Protein 8HNT (pdb70)

Sequence (1088 aa):
KNLNYILGLDLGIASVGWAVVEIDEKENPLRLIDVGVRTFERAEVPKTGESLALSRRLARSARRLTQRRVARLKKAKRLLKSENILLSTDERLPHQVWQLRVEGLDHKLERQEWAAVLLHLIKHRGYLSESKSENKELGALLSGVDNNHKLLQQATYRSPAELAVKKFEVEEGHIRNQQGAYTHTFSRLDLLAEMELLFSRQQHFGNPFASEKLLENLTALLMWQKPATFEDEYKAAKNTYSAERFVWITKLNNLRIQENGLERALNDNERLALMEQPYDKNRLFYSQVRSILKLSDEAIFKGLRYDKKAIETKAVLMEMKAYHQIRKVLEGNAELKANPTLLDEIGTAFSLYKTDEDISAYLAGKLSQPVLNALLENLSFDKFIQLSLKALYKLLPLMQQGLRYDEACREIYGDNHHFLPQIPADEIRNPVVLRTLTQARKVINGVVRLYGSPARIHIETGREVGKSYKDRRELEKRQEENRKQRENAIKEFKEYFPHFAGEPKAKDILKMRLYKQQNAKCLYSGKPIELHRLLEKGYVEVDHALPFSRTWDDSFNNKVLVLANENQNKGNLTPFEWLDGKHNSERWRAFKALVETSAFPYAKKQRILSQKLDEKGFIERNLNDTRYVARFLCNFIADNMHLTGEGKRKVFASNGQITALLRSRWGLAKSREDNDRHHALDAVVVACSTVAMQQKITRFVRFEAGDPLHFPTPWQFFKQEVEIRIFSDNPKLELENRLPDRPQANHEFVQPLFVSRMPTRKMTGQGHMETVKSAKRLNEGISVIKMPLTKLKLKDLELMVNREREKDLYDTLKARLEAFNDDPAKAFAEPFIKKAIVKSVRVEQIQKSGVLVREGNGVADNASMVRVDVFTKGGKYFLVPIYTWQVAKGILPNKAATQYKDEEDWEVMDNSATFKFSLHPNDLVKLVTKKKTILGYFNGLNRATGNIDIKEHDLDKSKGKQGIFEGVGIKLALSFEKYQVDELGKNIRLCKPSKRQPVRMKITSSNFATIATSENFAKLSVLPKNHREPIKGLFKSAVEQFSSARDFFKNENYSKELAEKFNKEAVNEAVEKLQKAIDLAEKQGIQF

Solvent-accessible surface area: 57616 Å² total; per-residue (Å²): 144,124,48,56,0,0,0,0,0,14,3,13,17,40,8,0,0,0,0,0,0,22,7,47,179,60,37,45,4,74,76,0,0,5,9,1,1,15,7,11,110,64,6,13,34,93,76,99,16,36,41,95,54,67,79,150,115,92,43,72,58,58,139,116,117,80,127,82,90,77,54,30,29,113,91,0,68,148,27,0,35,85,59,111,6,4,148,53,89,135,33,234,38,41,153,96,12,52,55,30,3,32,34,0,3,85,107,93,12,74,44,51,14,1,1,5,0,2,16,27,2,0,90,58,33,29,70,24,109,167,61,100,104,88,91,90,143,78,31,54,22,58,62,7,14,68,90,2,60,119,48,23,124,96,99,88,29,100,3,3,0,25,0,0,50,36,69,13,94,113,106,106,63,44,27,150,53,69,159,85,34,94,85,20,26,13,13,12,78,15,10,26,53,2,0,78,65,2,0,70,89,0,74,138,64,45,13,102,61,5,51,124,62,1,29,61,28,0,9,7,16,0,2,83,78,120,31,147,111,59,81,140,32,158,62,0,1,100,8,2,45,15,1,17,45,9,54,4,7,38,84,11,17,118,25,22,23,23,34,100,73,69,98,59,71,15,100,115,88,47,31,71,50,2,49,95,36,0,35,87,117,54,99,0,46,10,40,44,2,39,82,88,14,87,43,78,107,119,8,47,26,120,83,92,84,92,91,67,62,75,40,26,48,151,38,52,42,15,70,6,95,6,39,8,48,9,49,113,15,24,96,69,119,87,120,42,97,49,91,54,74,45,13,5,54,7,0,16,0,11,1,48,35,11,17,45,71,29,6,36,80,107,6,69,71,140,26,57,122,86,5,22,94,6,1,38,44,52,2,21,0,39,132,78,26,156,21,7,46,136,5,1,116,117,6,26,90,40,5,43,92,26,42,89,106,106,102,0,13,48,118,60,76,61,191,145,98,86,71,4,46,135,11,33,59,137,84,12,210,46,54,6,5,55,68,0,5,39,8,3,57,91,0,2,8,4,0,4,149,87,19,16,22,0,4,29,0,2,0,9,11,19,180,72,3,38,64,64,57,69,68,17,126,38,17,111,133,129,85,96,105,84,131,115,99,132,79,100,30,29,50,30,3,89,128,114,27,98,184,78,104,33,160,21,48,81,115,4,36,61,14,13,108,1,31,127,37,5,68,31,79,1,2,16,56,25,73,110,8,98,44,138,86,0,44,88,184,53,25,7,65,47,20,47,0,5,6,7,11,44,5,8,8,33,26,55,34,0,28,0,1,0,18,38,92,12,26,161,94,18,23,21,71,11,0,38,83,61,11,51,5,86,153,90,30,126,135,8,107,54,1,71,55,47,0,76,92,9,74,11,73,160,57,0,40,82,57,0,10,36,105,68,92,90,59,85,34,26,38,94,140,15,18,28,20,92,71,116,15,0,129,17,7,32,92,14,1,36,120,55,9,75,7,74,16,161,60,109,115,51,8,17,4,3,37,31,73,3,4,34,18,5,45,62,102,6,34,1,42,105,29,101,90,109,3,26,21,33,37,0,0,11,0,0,0,2,0,0,4,1,93,33,1,20,48,77,1,33,160,20,10,112,97,85,34,50,96,102,159,147,24,17,57,10,39,147,92,3,104,72,5,0,29,33,2,0,36,6,121,70,0,76,115,70,3,64,111,73,9,101,76,13,92,113,2,57,39,140,60,0,82,62,8,25,0,2,24,32,59,61,121,152,46,101,45,99,30,42,92,148,75,53,18,41,16,164,95,61,153,84,12,58,0,21,45,130,8,59,4,66,62,3,112,56,70,61,2,103,89,12,50,33,84,99,208,31,151,72,30,37,54,71,0,84,61,26,0,92,98,19,127,52,60,27,49,156,28,19,75,136,93,39,123,26,143,97,95,29,108,50,28,112,15,25,36,138,4,120,32,25,8,96,17,133,170,45,102,3,0,0,41,26,33,56,37,8,10,2,0,0,10,33,47,66,69,79,29,26,4,0,4,0,12,12,60,9,14,73,144,32,95,72,17,68,52,0,12,28,77,198,121,68,68,100,80,22,26,60,15,57,154,75,13,75,40,63,6,20,0,33,48,40,3,8,0,62,1,48,37,104,98,115,72,17,47,0,8,3,62,26,22,65,50,72,46,12,36,0,31,0,45,19,15,1,48,24,142,102,84,39,111,145,0,34,30,95,44,31,42,5,110,137,17,111,38,3,56,46,28,84,30,40,51,10,5,46,73,62,144,90,41,137,45,115,137,44,102,84,10,185,136,159,6,62,14,60,40,0,20,62,27,23,27,71,84,19,55,63,101,0,72,126,10,78,137,115,70,72,86,75,3,50,41,49,10,106,45,0,42,59,33,10,26,24,0,10,56,8,28,69,57,109,52,25,70,71,70,8,1,86,65,4,4,78,51,5,8,87,84,0,21,105,49,1,41,125,2,10,80,68,0,56,149,71,61,27,166,47

Radius of gyration: 38.09 Å; Cα contacts (8 Å, |Δi|>4): 1719; chains: 2; bounding box: 94×106×75 Å

Secondary structure (DSSP, 8-state):
----EEEEEEEETTEEEEEEEEE-SSS-EEEEEEEEEEE---SS-SSS---TTHHHHHHHHHHHHHHHHHHHHHHHHHHHHHTTSSSSS-----S-HHHHHHHHTTS---HHHHHHHHHHHHHS--B------S-HHHHHHHHHHHHHHHHHSBTTBSSHHHHIIIIIHHHTS-SS--SS--TT--BHHHHHHHHHHHHHHHHHTT-SS--HHHHHHHHHHHH--------SPPEEESSSHHHHHHHHHHHHHT--EESTT--BPPPHHHHHHHHTSTTTSSEEEHHHHHHHTT--SS-EESS-----HHHHHT-EEEE-HHHHHHHHHHHH---S---HHHHHHHHHHHHH--SHHHHHHHTSTTS-HHHHHHHHHH-----EEEEEHHHHHHHHHHHTTT--HHHHHHHH-----SSPPPP-GGG---HHHHHHHHHHHHHHHHHHHHH---SEEEEEE-TTTT--HHHHHHHHHHHHHHHHHHHHHHHHHHHHSTT--SSPPHHHHHHHHHHHHTTSB-SSS--B--GGGTTSTTTEEEEESS-HHHH---SGGGEEEEEHHHHHHH-S--HHHHTTTTTT-HHHHHHHHHHHTSS--HHHHHHHT-----HHHHHHHHHB--SHHHHHHHHHHHHHS----SSS--EEEB-HHHHHHHHHHTT-TT---SSTTHHHHHHHHHHT--HHHHHHHHHHHHHHHT---S---SSTTHHHHHHHHHH-SSHHHHHHHH-TT-GGGS-TT-----PEEPP--------EEEEEEESSSTTTTEEB-EEETTT--HHHHHTBSSTTT-HHHHHHHHHHHHHTTS-HHHHHTS-EE---EESEEEB-EE-SSEEEETTTTEEEEE--EEEEEEEEETTEEEEEEEEHHHHHHT----EE--TTS-GGG-EE--TTSEEEEEE-TT-EEEEE-SS-EEEEEEEEE-TTT--EEEE-SS--TTSTBTTEEEEE--TT-SEEEEEE--TTS---EE----SPPP--/----TTTHHHHS-HHHHHTTTTS-HHHHHHHHHHHHHHHHHHHTTTGGGG-TTS-HHHHHHHHHHHHHHHHHHHHHHHHHHHHT----

Organism: Haemophilus parainfluenzae (NCBI:txid729)

B-factor: mean 65.18, std 25.91, range [17.53, 179.78]

Foldseek 3Di:
DFFAWAKFWEFDLWKIKIWTFGDDPPLFTDETFAIFMETEPRQADPPPRHHPCPVVVVVVVVVVVVVLLVVLLVVLLVVCVVLVLHVDSDDPADDPLLVLLVCLAPHADDSSSVSVNLSVCLNQQFDEDPDDDDDVLRVQLVVLQVVLVVVCPDPQRVALSSCQVPVNCPPPVDRDDDDSHNNNTYHNVRSLVSLVVSLVRNVVRDDPSSDPVSNVVSCCSSVDDDDDLDDPFDFAFCLAPLNLLVLLLQLLLVKWKDQPNPTDHDDPVLSVQVNDPCLVPQFDWQVNSCVSGPHDDRIDIPVFDCVPVCSTVVHGRGGSCNLVQLQVLLVVQPHSPDDRVVRRLLSCLQAVDPDLVSSCVSCVPPDDDSSSVSCNVRDHGYGTDPHGPVVSVQLSVVSVSNDHDVRSSCVVVVDAAAAADQDPVVVPVDSSLNVSVRLVSQQRRVVCVVRNFHQFYFYEYDPPRPDRPVVVVVVVVVVVVVVVVVVVLQVVLCVLVVPDDDGDDPQVSVLVVLCQQLVQAFQQPRHGHDSVCSPDPQQKDWAQQQFCLQQVDPDPLRTHIHGNPPLQPAARHHLCVRQVCVVPDPSSVSSLVSLVPTNDDPSSSCVNVPNDRPRVVRNVPQFADPDPSRVVVQVSCQPRHDHNYPDSRSYGYTDNVVLLVQCVQQPNNPLDAPWQLCSNVSSVSSSSVGPVLVVQQSVVSSCVRHNPPGGDDSDPPVNVLVSLQRPPQASQVCCVPVPVPCPVSRDPSRGRHFHHYDDDQDLADDFFDPDKFFPPCLVVFKTKDWAFQQRQFLVQLVQAPCCVPCVVVSVQSNVLCVVVVRHRCNSPVDFDPPCPTDGIGIGIHGGNAWDQDDVRGITGHADDFFKWWWKAAPNWTFIDTHGNNCLVVQHDDQFTQDEPDGPVDGDGCDPRMGTFGMAGFQFWKWFAFPPGIATFGWHDADSHHRFTKGFARTQHCVDDPSGIPPGHDGGRGDDIFTWDARSRRDDTDGDGDDDDDTSD/DAFAPVCLVVCLDPVQLVQLPPDDPVLSVLLNVLSVVLCVLLVCLQVQVVDPVADPVRSVVSSVCSRVVSSVSNVVSCVSVVVVPGPD

Structure (mmCIF, N/CA/C/O backbone):
data_8HNT
#
_entry.id   8HNT
#
_cell.length_a   205.834
_cell.length_b   134.592
_cell.length_c   67.531
_cell.angle_alpha   90.000
_cell.angle_beta   105.044
_cell.angle_gamma   90.000
#
_symmetry.space_group_name_H-M   'C 1 2 1'
#
loop_
_entity.id
_entity.type
_entity.pdbx_description
1 polymer 'CRISPR-associated endonuclease Cas9'
2 polymer sgRNA
3 polymer 'anti-CRISPR protein AcrIIC4'
#
loop_
_atom_site.group_PDB
_atom_site.id
_atom_site.type_symbol
_atom_site.label_atom_id
_atom_site.label_alt_id
_atom_site.label_comp_id
_atom_site.label_asym_id
_atom_site.label_entity_id
_atom_site.label_seq_id
_atom_site.pdbx_PDB_ins_code
_atom_site.Cartn_x
_atom_site.Cartn_y
_atom_site.Cartn_z
_atom_site.occupancy
_atom_site.B_iso_or_equiv
_atom_site.auth_seq_id
_atom_site.auth_comp_id
_atom_site.auth_asym_id
_atom_site.auth_atom_id
_atom_site.pdbx_PDB_model_num
ATOM 1 N N . LYS A 1 5 ? -16.84158 -87.95752 -13.30297 1.000 78.47897 4 LYS A N 1
ATOM 2 C CA . LYS A 1 5 ? -18.29888 -88.00665 -13.34127 1.000 85.49912 4 LYS A CA 1
ATOM 3 C C . LYS A 1 5 ? -18.89111 -87.72158 -11.96482 1.000 87.54772 4 LYS A C 1
ATOM 4 O O . LYS A 1 5 ? -18.16998 -87.66767 -10.96863 1.000 82.58144 4 LYS A O 1
ATOM 6 N N . ASN A 1 6 ? -20.20825 -87.53638 -11.91904 1.000 87.29767 5 ASN A N 1
ATOM 7 C CA . ASN A 1 6 ? -20.88444 -87.28027 -10.65524 1.000 84.94901 5 ASN A CA 1
ATOM 8 C C . ASN A 1 6 ? -20.81818 -88.50439 -9.74925 1.000 80.90891 5 ASN A C 1
ATOM 9 O O . ASN A 1 6 ? -20.93088 -89.64561 -10.20489 1.000 77.25445 5 ASN A O 1
ATOM 14 N N . LEU A 1 7 ? -20.62718 -88.25721 -8.45656 1.000 77.55262 6 LEU A N 1
ATOM 15 C CA . LEU A 1 7 ? -20.44460 -89.32397 -7.48675 1.000 66.41780 6 LEU A CA 1
ATOM 16 C C . LEU A 1 7 ? -21.78926 -89.88841 -7.03241 1.000 63.49977 6 LEU A C 1
ATOM 17 O O . LEU A 1 7 ? -22.85463 -89.31352 -7.26994 1.000 75.15489 6 LEU A O 1
ATOM 22 N N . ASN A 1 8 ? -21.72332 -91.03817 -6.36500 1.000 56.56007 7 ASN A N 1
ATOM 23 C CA . ASN A 1 8 ? -22.86188 -91.63554 -5.67058 1.000 60.94664 7 ASN A CA 1
ATOM 24 C C . ASN A 1 8 ? -22.60439 -91.46197 -4.17802 1.000 58.41149 7 ASN A C 1
ATOM 25 O O . ASN A 1 8 ? -21.84230 -92.22536 -3.57808 1.000 55.95131 7 ASN A O 1
ATOM 30 N N . TYR A 1 9 ? -23.24149 -90.45795 -3.57977 1.000 53.57017 8 TYR A N 1
ATOM 31 C CA . TYR A 1 9 ? -22.95473 -90.07101 -2.20733 1.000 45.74403 8 TYR A CA 1
ATOM 32 C C . TYR A 1 9 ? -24.23840 -89.86129 -1.42064 1.000 44.63960 8 TYR A C 1
ATOM 33 O O . TYR A 1 9 ? -25.29146 -89.54203 -1.97872 1.000 45.24978 8 TYR A O 1
ATOM 42 N N . ILE A 1 10 ? -24.12702 -90.04665 -0.11034 1.000 40.63870 9 ILE A N 1
ATOM 43 C CA . ILE A 1 10 ? -25.16168 -89.67921 0.84431 1.000 36.13767 9 ILE A CA 1
ATOM 44 C C . ILE A 1 10 ? -24.70970 -88.42103 1.56899 1.000 32.41898 9 ILE A C 1
ATOM 45 O O . ILE A 1 10 ? -23.54272 -88.30559 1.97575 1.000 36.16482 9 ILE A O 1
ATOM 50 N N . LEU A 1 11 ? -25.62266 -87.46667 1.70254 1.000 29.43264 10 LEU A N 1
ATOM 51 C CA . LEU A 1 11 ? -25.36012 -86.22166 2.40689 1.000 28.85383 10 LEU A CA 1
ATOM 52 C C . LEU A 1 11 ? -25.93259 -86.31492 3.81383 1.000 34.81826 10 LEU A C 1
ATOM 53 O O . LEU A 1 11 ? -27.13966 -86.50304 3.98552 1.000 33.64596 10 LEU A O 1
ATOM 58 N N . GLY A 1 12 ? -25.06720 -86.18014 4.81084 1.000 36.90879 11 GLY A N 1
ATOM 59 C CA . GLY A 1 12 ? -25.48347 -86.12085 6.19900 1.000 31.48715 11 GLY A CA 1
ATOM 60 C C . GLY A 1 12 ? -25.48549 -84.68389 6.68497 1.000 32.17794 11 GLY A C 1
ATOM 61 O O . GLY A 1 12 ? -24.59300 -83.90402 6.35646 1.000 31.09090 11 GLY A O 1
ATOM 62 N N . LEU A 1 13 ? -26.50266 -84.34559 7.47037 1.000 31.12707 12 LEU A N 1
ATOM 63 C CA . LEU A 1 13 ? -26.66870 -83.00949 8.01603 1.000 29.30531 12 LEU A CA 1
ATOM 64 C C . LEU A 1 13 ? -26.81647 -83.09291 9.52513 1.000 31.77036 12 LEU A C 1
ATOM 65 O O . LEU A 1 13 ? -27.34204 -84.07034 10.05812 1.000 34.38453 12 LEU A O 1
ATOM 70 N N . ASP A 1 14 ? -26.34847 -82.04957 10.20351 1.000 32.06162 13 ASP A N 1
ATOM 71 C CA . ASP A 1 14 ? -26.51785 -81.87749 11.64279 1.000 30.75980 13 ASP A CA 1
ATOM 72 C C . ASP A 1 14 ? -27.03014 -80.46168 11.86160 1.000 29.58181 13 ASP A C 1
ATOM 73 O O . ASP A 1 14 ? -26.29502 -79.49498 11.63609 1.000 28.87170 13 ASP A O 1
ATOM 78 N N . LEU A 1 15 ? -28.27984 -80.33751 12.29698 1.000 31.79245 14 LEU A N 1
ATOM 79 C CA . LEU A 1 15 ? -28.93757 -79.04411 12.41374 1.000 27.59455 14 LEU A CA 1
ATOM 80 C C . LEU A 1 15 ? -29.06738 -78.63135 13.87311 1.000 30.96189 14 LEU A C 1
ATOM 81 O O . LEU A 1 15 ? -29.43778 -79.44068 14.72982 1.000 33.55670 14 LEU A O 1
ATOM 86 N N . GLY A 1 16 ? -28.76972 -77.36298 14.14511 1.000 29.41684 15 GLY A N 1
ATOM 87 C CA . GLY A 1 16 ? -28.96783 -76.79813 15.46482 1.000 30.48759 15 GLY A CA 1
ATOM 88 C C . GLY A 1 16 ? -29.30192 -75.32927 15.33426 1.000 30.30873 15 GLY A C 1
ATOM 89 O O . GLY A 1 16 ? -29.03826 -74.69902 14.30313 1.000 30.24736 15 GLY A O 1
ATOM 90 N N . ILE A 1 17 ? -29.84991 -74.77911 16.41871 1.000 31.62792 16 ILE A N 1
ATOM 91 C CA . ILE A 1 17 ? -30.42709 -73.43672 16.44522 1.000 31.13353 16 ILE A CA 1
ATOM 92 C C . ILE A 1 17 ? -29.45664 -72.38295 15.92348 1.000 37.30676 16 ILE A C 1
ATOM 93 O O . ILE A 1 17 ? -29.86815 -71.27120 15.57250 1.000 39.00001 16 ILE A O 1
ATOM 98 N N . ALA A 1 18 ? -28.16389 -72.71709 15.86369 1.000 36.26735 17 ALA A N 1
ATOM 99 C CA . ALA A 1 18 ? -27.17757 -71.76153 15.37848 1.000 33.73409 17 ALA A CA 1
ATOM 100 C C . ALA A 1 18 ? -26.15216 -72.36176 14.42201 1.000 31.52565 17 ALA A C 1
ATOM 101 O O . ALA A 1 18 ? -25.16813 -71.68258 14.10058 1.000 30.79177 17 ALA A O 1
ATOM 103 N N . SER A 1 19 ? -26.33235 -73.59414 13.94833 1.000 29.07355 18 SER A N 1
ATOM 104 C CA . SER A 1 19 ? -25.29069 -74.17811 13.11186 1.000 25.36552 18 SER A CA 1
ATOM 105 C C . SER A 1 19 ? -25.86848 -75.26299 12.21648 1.000 22.40791 18 SER A C 1
ATOM 106 O O . SER A 1 19 ? -26.91492 -75.84928 12.50420 1.000 29.52284 18 SER A O 1
ATOM 109 N N . VAL A 1 20 ? -25.15090 -75.52906 11.12635 1.000 22.91539 19 VAL A N 1
ATOM 110 C CA . VAL A 1 20 ? -25.46468 -76.61352 10.20652 1.000 22.47458 19 VAL A CA 1
ATOM 111 C C . VAL A 1 20 ? -24.15802 -77.28141 9.80174 1.000 20.61000 19 VAL A C 1
ATOM 112 O O . VAL A 1 20 ? -23.36488 -76.71547 9.03973 1.000 23.51138 19 VAL A O 1
ATOM 116 N N . GLY A 1 21 ? -23.90644 -78.46686 10.34115 1.000 19.34141 20 GLY A N 1
ATOM 117 C CA . GLY A 1 21 ? -22.79468 -79.27615 9.89154 1.000 26.46221 20 GLY A CA 1
ATOM 118 C C . GLY A 1 21 ? -23.22543 -80.19002 8.75966 1.000 34.27370 20 GLY A C 1
ATOM 119 O O . GLY A 1 21 ? -24.36594 -80.63160 8.70097 1.000 26.13052 20 GLY A O 1
ATOM 120 N N . TRP A 1 22 ? -22.29883 -80.47858 7.85129 1.000 34.20590 21 TRP A N 1
ATOM 121 C CA . TRP A 1 22 ? -22.64796 -81.27751 6.68835 1.000 27.51410 21 TRP A CA 1
ATOM 122 C C . TRP A 1 22 ? -21.47821 -82.16724 6.30109 1.000 27.87950 21 TRP A C 1
ATOM 123 O O . TRP A 1 22 ? -20.31419 -81.77520 6.42079 1.000 26.24472 21 TRP A O 1
ATOM 134 N N . ALA A 1 23 ? -21.80806 -83.37438 5.85253 1.000 29.60986 22 ALA A N 1
ATOM 135 C CA . ALA A 1 23 ? -20.83350 -84.34529 5.38800 1.000 27.78029 22 ALA A CA 1
ATOM 136 C C . ALA A 1 23 ? -21.33677 -84.96433 4.09347 1.000 33.80218 22 ALA A C 1
ATOM 137 O O . ALA A 1 23 ? -22.54025 -85.14799 3.90019 1.000 33.17424 22 ALA A O 1
ATOM 139 N N . VAL A 1 24 ? -20.39945 -85.27374 3.20674 1.000 35.29243 23 VAL A N 1
ATOM 140 C CA . VAL A 1 24 ? -20.66704 -85.92444 1.93266 1.000 36.03298 23 VAL A CA 1
ATOM 141 C C . VAL A 1 24 ? -19.87146 -87.21640 1.94113 1.000 41.18007 23 VAL A C 1
ATOM 142 O O . VAL A 1 24 ? -18.63252 -87.18106 1.89564 1.000 43.84018 23 VAL A O 1
ATOM 146 N N . VAL A 1 25 ? -20.56938 -88.35090 1.99479 1.000 37.36144 24 VAL A N 1
ATOM 147 C CA . VAL A 1 25 ? -19.93681 -89.65474 2.15738 1.000 40.59881 24 VAL A CA 1
ATOM 148 C C . VAL A 1 25 ? -20.29999 -90.51613 0.95733 1.000 46.44998 24 VAL A C 1
ATOM 149 O O . VAL A 1 25 ? -21.48401 -90.75370 0.69438 1.000 45.54074 24 VAL A O 1
ATOM 153 N N . GLU A 1 26 ? -19.28616 -90.99082 0.23902 1.000 49.46251 25 GLU A N 1
ATOM 154 C CA . GLU A 1 26 ? -19.52767 -91.82001 -0.93365 1.000 48.48693 25 GLU A CA 1
ATOM 155 C C . GLU A 1 26 ? -20.04827 -93.19387 -0.53251 1.000 51.01622 25 GLU A C 1
ATOM 156 O O . GLU A 1 26 ? -19.62365 -93.76924 0.47267 1.000 48.93369 25 GLU A O 1
ATOM 162 N N . ILE A 1 27 ? -20.97734 -93.71861 -1.33250 1.000 52.75965 26 ILE A N 1
ATOM 163 C CA . ILE A 1 27 ? -21.52612 -95.05255 -1.14068 1.000 56.31687 26 ILE A CA 1
ATOM 164 C C . ILE A 1 27 ? -21.38356 -95.82363 -2.44518 1.000 61.83768 26 ILE A C 1
ATOM 165 O O . ILE A 1 27 ? -21.26998 -95.24659 -3.52865 1.000 65.70493 26 ILE A O 1
ATOM 170 N N . ASP A 1 28 ? -21.39875 -97.14810 -2.32903 1.000 64.88010 27 ASP A N 1
ATOM 171 C CA . ASP A 1 28 ? -21.35930 -98.02564 -3.48971 1.000 72.67779 27 ASP A CA 1
ATOM 172 C C . ASP A 1 28 ? -22.77122 -98.19512 -4.04936 1.000 79.03546 27 ASP A C 1
ATOM 173 O O . ASP A 1 28 ? -23.70083 -97.48189 -3.66571 1.000 75.79137 27 ASP A O 1
ATOM 178 N N . GLU A 1 29 ? -22.94436 -99.13194 -4.98333 1.000 82.39746 28 GLU A N 1
ATOM 179 C CA . GLU A 1 29 ? -24.26868 -99.38841 -5.53585 1.000 80.11868 28 GLU A CA 1
ATOM 180 C C . GLU A 1 29 ? -25.16794 -100.14689 -4.56903 1.000 73.36390 28 GLU A C 1
ATOM 181 O O . GLU A 1 29 ? -26.38756 -100.16646 -4.76395 1.000 82.45118 28 GLU A O 1
ATOM 187 N N . LYS A 1 30 ? -24.59943 -100.76589 -3.53980 1.000 67.12806 29 LYS A N 1
ATOM 188 C CA . LYS A 1 30 ? -25.37776 -101.16981 -2.38259 1.000 74.27877 29 LYS A CA 1
ATOM 189 C C . LYS A 1 30 ? -25.50990 -99.97585 -1.44102 1.000 78.39726 29 LYS A C 1
ATOM 190 O O . LYS A 1 30 ? -25.07158 -98.86372 -1.74315 1.000 80.55883 29 LYS A O 1
ATOM 192 N N . GLU A 1 31 ? -26.12063 -100.19230 -0.28200 1.000 64.73722 30 GLU A N 1
ATOM 193 C CA . GLU A 1 31 ? -26.21921 -99.12901 0.71555 1.000 55.13625 30 GLU A CA 1
ATOM 194 C C . GLU A 1 31 ? -25.06852 -99.24337 1.71796 1.000 65.02659 30 GLU A C 1
ATOM 195 O O . GLU A 1 31 ? -25.25684 -99.36142 2.92655 1.000 67.81907 30 GLU A O 1
ATOM 201 N N . ASN A 1 32 ? -23.85340 -99.20588 1.18144 1.000 64.51517 31 ASN A N 1
ATOM 202 C CA . ASN A 1 32 ? -22.63638 -99.40600 1.96803 1.000 64.82828 31 ASN A CA 1
ATOM 203 C C . ASN A 1 32 ? -21.67636 -98.24591 1.73140 1.000 66.18933 31 ASN A C 1
ATOM 204 O O . ASN A 1 32 ? -21.17676 -98.08304 0.60135 1.000 70.41298 31 ASN A O 1
ATOM 209 N N . PRO A 1 33 ? -21.39816 -97.42546 2.74536 1.000 59.39559 32 PRO A N 1
ATOM 210 C CA . PRO A 1 33 ? -20.42503 -96.34120 2.56733 1.000 59.08492 32 PRO A CA 1
ATOM 211 C C . PRO A 1 33 ? -19.02670 -96.87599 2.30215 1.000 58.46258 32 PRO A C 1
ATOM 212 O O . PRO A 1 33 ? -18.64350 -97.95008 2.77372 1.000 57.93627 32 PRO A O 1
ATOM 216 N N . LEU A 1 34 ? -18.25622 -96.10146 1.53547 1.000 55.98888 33 LEU A N 1
ATOM 217 C CA . LEU A 1 34 ? -16.89405 -96.47290 1.17015 1.000 53.30991 33 LEU A CA 1
ATOM 218 C C . LEU A 1 34 ? -15.85507 -95.53968 1.77608 1.000 52.92673 33 LEU A C 1
ATOM 219 O O . LEU A 1 34 ? -14.95292 -95.99756 2.48332 1.000 54.86565 33 LEU A O 1
ATOM 224 N N . ARG A 1 35 ? -15.94989 -94.23569 1.52001 1.000 49.02092 34 ARG A N 1
ATOM 225 C CA . ARG A 1 35 ? -14.99021 -93.29649 2.07966 1.000 53.86920 34 ARG A CA 1
ATOM 226 C C . ARG A 1 35 ? -15.63564 -91.92508 2.21613 1.000 46.00169 34 ARG A C 1
ATOM 227 O O . ARG A 1 35 ? -16.59884 -91.59335 1.51992 1.000 44.23779 34 ARG A O 1
ATOM 235 N N . LEU A 1 36 ? -15.09044 -91.13195 3.13431 1.000 46.94462 35 LEU A N 1
ATOM 236 C CA . LEU A 1 36 ? -15.55883 -89.76941 3.34054 1.000 44.50859 35 LEU A CA 1
ATOM 237 C C . LEU A 1 36 ? -15.04692 -88.87065 2.22200 1.000 41.85042 35 LEU A C 1
ATOM 238 O O . LEU A 1 36 ? -13.84056 -88.81036 1.96408 1.000 47.23556 35 LEU A O 1
ATOM 243 N N . ILE A 1 37 ? -15.96517 -88.16810 1.56116 1.000 41.82152 36 ILE A N 1
ATOM 244 C CA . ILE A 1 37 ? -15.60282 -87.29675 0.44932 1.000 46.26163 36 ILE A CA 1
ATOM 245 C C . ILE A 1 37 ? -15.35696 -85.88026 0.94883 1.000 40.93150 36 ILE A C 1
ATOM 246 O O . ILE A 1 37 ? -14.27050 -85.32398 0.75259 1.000 37.11295 36 ILE A O 1
ATOM 251 N N . ASP A 1 38 ? -16.35625 -85.28350 1.59608 1.000 40.88324 37 ASP A N 1
ATOM 252 C CA . ASP A 1 38 ? -16.25179 -83.88383 1.99266 1.000 35.91300 37 ASP A CA 1
ATOM 253 C C . ASP A 1 38 ? -16.92045 -83.67050 3.34394 1.000 35.42779 37 ASP A C 1
ATOM 254 O O . ASP A 1 38 ? -17.72766 -84.48413 3.79269 1.000 38.64350 37 ASP A O 1
ATOM 259 N N . VAL A 1 39 ? -16.58057 -82.55254 3.98709 1.000 32.75172 38 VAL A N 1
ATOM 260 C CA . VAL A 1 39 ? -17.12072 -82.22213 5.30180 1.000 29.46768 38 VAL A CA 1
ATOM 261 C C . VAL A 1 39 ? -16.97463 -80.72145 5.51277 1.000 30.09398 38 VAL A C 1
ATOM 262 O O . VAL A 1 39 ? -16.02022 -80.10321 5.03273 1.000 33.59972 38 VAL A O 1
ATOM 266 N N . GLY A 1 40 ? -17.93516 -80.13119 6.22128 1.000 26.79751 39 GLY A N 1
ATOM 267 C CA . GLY A 1 40 ? -17.89783 -78.69910 6.47217 1.000 25.68577 39 GLY A CA 1
ATOM 268 C C . GLY A 1 40 ? -18.92749 -78.28267 7.49973 1.000 27.84374 39 GLY A C 1
ATOM 269 O O . GLY A 1 40 ? -19.77266 -79.07396 7.92625 1.000 24.65286 39 GLY A O 1
ATOM 270 N N . VAL A 1 41 ? -18.84057 -77.01340 7.89682 1.000 31.89128 40 VAL A N 1
ATOM 271 C CA . VAL A 1 41 ? -19.71906 -76.43921 8.91109 1.000 28.11487 40 VAL A CA 1
ATOM 272 C C . VAL A 1 41 ? -20.06476 -75.00923 8.51444 1.000 31.27265 40 VAL A C 1
ATOM 273 O O . VAL A 1 41 ? -19.19083 -74.23567 8.10293 1.000 36.20479 40 VAL A O 1
ATOM 277 N N . ARG A 1 42 ? -21.34490 -74.65959 8.63677 1.000 26.80762 41 ARG A N 1
ATOM 278 C CA . ARG A 1 42 ? -21.82115 -73.30379 8.40359 1.000 24.99318 41 ARG A CA 1
ATOM 279 C C . ARG A 1 42 ? -22.55594 -72.80654 9.63890 1.000 23.62935 41 ARG A C 1
ATOM 280 O O . ARG A 1 42 ? -23.52835 -73.42393 10.07960 1.000 26.40901 41 ARG A O 1
ATOM 288 N N . THR A 1 43 ? -22.11063 -71.67950 10.17495 1.000 29.28489 42 THR A N 1
ATOM 289 C CA . THR A 1 43 ? -22.75011 -71.06738 11.32724 1.000 32.36426 42 THR A CA 1
ATOM 290 C C . THR A 1 43 ? -23.51944 -69.82315 10.91125 1.000 32.96968 42 THR A C 1
ATOM 291 O O . THR A 1 43 ? -23.28727 -69.23639 9.85077 1.000 34.77653 42 THR A O 1
ATOM 295 N N . PHE A 1 44 ? -24.44544 -69.43101 11.77776 1.000 34.95065 43 PHE A N 1
ATOM 296 C CA . PHE A 1 44 ? -25.31002 -68.28951 11.53467 1.000 32.60066 43 PHE A CA 1
ATOM 297 C C . PHE A 1 44 ? -25.80470 -67.79461 12.88227 1.000 37.89208 43 PHE A C 1
ATOM 298 O O . PHE A 1 44 ? -25.81784 -68.53923 13.86606 1.000 38.42401 43 PHE A O 1
ATOM 306 N N . GLU A 1 45 ? -26.20961 -66.52967 12.92161 1.000 34.37706 44 GLU A N 1
ATOM 307 C CA . GLU A 1 45 ? -26.67256 -65.94253 14.17099 1.000 34.64655 44 GLU A CA 1
ATOM 308 C C . GLU A 1 45 ? -28.08789 -66.42062 14.46509 1.000 39.91658 44 GLU A C 1
ATOM 309 O O . GLU A 1 45 ? -28.99147 -66.25454 13.63755 1.000 42.68318 44 GLU A O 1
ATOM 315 N N . ARG A 1 46 ? -28.26303 -67.02597 15.63706 1.000 41.01358 45 ARG A N 1
ATOM 316 C CA . ARG A 1 46 ? -29.54003 -67.53299 16.12112 1.000 35.98158 45 ARG A CA 1
ATOM 317 C C . ARG A 1 46 ? -30.66124 -66.52657 15.90831 1.000 36.61467 45 ARG A C 1
ATOM 318 O O . ARG A 1 46 ? -30.60496 -65.40117 16.41101 1.000 42.62428 45 ARG A O 1
ATOM 326 N N . ALA A 1 47 ? -31.68567 -66.93942 15.15911 1.000 32.84335 46 ALA A N 1
ATOM 327 C CA . ALA A 1 47 ? -32.71565 -66.02838 14.65817 1.000 29.35715 46 ALA A CA 1
ATOM 328 C C . ALA A 1 47 ? -33.70891 -65.65097 15.75890 1.000 34.59530 46 ALA A C 1
ATOM 329 O O . ALA A 1 47 ? -34.90511 -65.93501 15.69755 1.000 38.07908 46 ALA A O 1
ATOM 331 N N . GLU A 1 48 ? -33.17826 -64.98778 16.77855 1.000 46.03009 47 GLU A N 1
ATOM 332 C CA . GLU A 1 48 ? -33.96374 -64.48976 17.89918 1.000 42.43769 47 GLU A CA 1
ATOM 333 C C . GLU A 1 48 ? -33.07821 -63.52835 18.67646 1.000 43.16649 47 GLU A C 1
ATOM 334 O O . GLU A 1 48 ? -31.87220 -63.43381 18.43115 1.000 38.86616 47 GLU A O 1
ATOM 340 N N . VAL A 1 49 ? -33.69338 -62.80338 19.60556 1.000 48.22728 48 VAL A N 1
ATOM 341 C CA . VAL A 1 49 ? -32.92052 -61.85080 20.41076 1.000 50.31229 48 VAL A CA 1
ATOM 342 C C . VAL A 1 49 ? -31.86325 -62.61250 21.20119 1.000 50.17915 48 VAL A C 1
ATOM 343 O O . VAL A 1 49 ? -32.17866 -63.65387 21.81049 1.000 50.85250 48 VAL A O 1
ATOM 347 N N . PRO A 1 50 ? -30.60493 -62.16204 21.21293 1.000 48.46361 49 PRO A N 1
ATOM 348 C CA . PRO A 1 50 ? -29.55016 -62.94455 21.87952 1.000 48.00909 49 PRO A CA 1
ATOM 349 C C . PRO A 1 50 ? -29.80324 -63.19825 23.35530 1.000 54.33261 49 PRO A C 1
ATOM 350 O O . PRO A 1 50 ? -29.37278 -64.23582 23.87392 1.000 58.61617 49 PRO A O 1
ATOM 354 N N . LYS A 1 51 ? -30.47833 -62.28590 24.05369 1.000 48.74052 50 LYS A N 1
ATOM 355 C CA . LYS A 1 51 ? -30.68493 -62.41290 25.49060 1.000 45.85150 50 LYS A CA 1
ATOM 356 C C . LYS A 1 51 ? -32.14961 -62.61803 25.85721 1.000 52.43588 50 LYS A C 1
ATOM 357 O O . LYS A 1 51 ? -32.48544 -63.60092 26.52386 1.000 57.09964 50 LYS A O 1
ATOM 359 N N . THR A 1 52 ? -33.03883 -61.71452 25.43564 1.000 55.06108 51 THR A N 1
ATOM 360 C CA . THR A 1 52 ? -34.42926 -61.78846 25.87767 1.000 55.04186 51 THR A CA 1
ATOM 361 C C . THR A 1 52 ? -35.17207 -62.95563 25.24063 1.000 49.60555 51 THR A C 1
ATOM 362 O O . THR A 1 52 ? -36.08375 -63.51756 25.85871 1.000 39.10324 51 THR A O 1
ATOM 366 N N . GLY A 1 53 ? -34.81202 -63.32643 24.01411 1.000 54.33547 52 GLY A N 1
ATOM 367 C CA . GLY A 1 53 ? -35.48264 -64.40288 23.31621 1.000 50.95513 52 GLY A CA 1
ATOM 368 C C . GLY A 1 53 ? -36.76022 -64.01590 22.60732 1.000 47.36243 52 GLY A C 1
ATOM 369 O O . GLY A 1 53 ? -37.42242 -64.89450 22.04066 1.000 37.99627 52 GLY A O 1
ATOM 370 N N . GLU A 1 54 ? -37.13322 -62.73865 22.62391 1.000 47.96355 53 GLU A N 1
ATOM 371 C CA . GLU A 1 54 ? -38.28315 -62.28067 21.86369 1.000 49.21430 53 GLU A CA 1
ATOM 372 C C . GLU A 1 54 ? -37.96294 -62.29257 20.36933 1.000 50.94226 53 GLU A C 1
ATOM 373 O O . GLU A 1 54 ? -36.82076 -62.49878 19.94886 1.000 46.34302 53 GLU A O 1
ATOM 375 N N . SER A 1 55 ? -38.99554 -62.07898 19.55910 1.000 44.71282 54 SER A N 1
ATOM 376 C CA . SER A 1 55 ? -38.80482 -62.02067 18.11694 1.000 41.49929 54 SER A CA 1
ATOM 377 C C . SER A 1 55 ? -37.97459 -60.79962 17.74096 1.000 42.50378 54 SER A C 1
ATOM 378 O O . SER A 1 55 ? -38.08218 -59.73865 18.36238 1.000 37.78966 54 SER A O 1
ATOM 381 N N . LEU A 1 56 ? -37.13357 -60.95770 16.71611 1.000 44.19698 55 LEU A N 1
ATOM 382 C CA . LEU A 1 56 ? -36.28579 -59.85703 16.27474 1.000 41.29243 55 LEU A CA 1
ATOM 383 C C . LEU A 1 56 ? -37.08849 -58.71636 15.66190 1.000 48.53805 55 LEU A C 1
ATOM 384 O O . LEU A 1 56 ? -36.56944 -57.60053 15.55381 1.000 47.60713 55 LEU A O 1
ATOM 389 N N . ALA A 1 57 ? -38.33563 -58.96697 15.26676 1.000 45.94973 56 ALA A N 1
ATOM 390 C CA . ALA A 1 57 ? -39.20356 -57.94935 14.68839 1.000 39.68148 56 ALA A CA 1
ATOM 391 C C . ALA A 1 57 ? -40.10566 -57.27667 15.71527 1.000 39.34142 56 ALA A C 1
ATOM 392 O O . ALA A 1 57 ? -40.84971 -56.35803 15.35667 1.000 46.37938 56 ALA A O 1
ATOM 394 N N . LEU A 1 58 ? -40.06691 -57.71559 16.97467 1.000 40.92775 57 LEU A N 1
ATOM 395 C CA . LEU A 1 58 ? -40.93651 -57.13548 17.99328 1.000 41.62128 57 LEU A CA 1
ATOM 396 C C . LEU A 1 58 ? -40.57412 -55.68034 18.27229 1.000 38.38244 57 LEU A C 1
ATOM 397 O O . LEU A 1 58 ? -41.46126 -54.83050 18.43020 1.000 47.23991 57 LEU A O 1
ATOM 402 N N . SER A 1 59 ? -39.27517 -55.37571 18.33900 1.000 39.62096 58 SER A N 1
ATOM 403 C CA . SER A 1 59 ? -38.84455 -53.99374 18.52728 1.000 42.42543 58 SER A CA 1
ATOM 404 C C . SER A 1 59 ? -39.28637 -53.11696 17.36305 1.000 42.69827 58 SER A C 1
ATOM 405 O O . SER A 1 59 ? -39.73549 -51.98200 17.56416 1.000 39.00112 58 SER A O 1
ATOM 408 N N . ARG A 1 60 ? -39.16398 -53.62776 16.13621 1.000 45.22003 59 ARG A N 1
ATOM 409 C CA . ARG A 1 60 ? -39.62502 -52.88086 14.97102 1.000 42.98019 59 ARG A CA 1
ATOM 410 C C . ARG A 1 60 ? -41.12950 -52.64560 15.02846 1.000 40.23980 59 ARG A C 1
ATOM 411 O O . ARG A 1 60 ? -41.60910 -51.55640 14.69370 1.000 45.59325 59 ARG A O 1
ATOM 419 N N . ARG A 1 61 ? -41.88793 -53.65605 15.45652 1.000 38.16519 60 ARG A N 1
ATOM 420 C CA . ARG A 1 61 ? -43.33560 -53.50906 15.58125 1.000 40.22968 60 ARG A CA 1
ATOM 421 C C . ARG A 1 61 ? -43.69983 -52.42919 16.59611 1.000 35.94434 60 ARG A C 1
ATOM 422 O O . ARG A 1 61 ? -44.56493 -51.57984 16.33921 1.000 40.69005 60 ARG A O 1
ATOM 430 N N . LEU A 1 62 ? -43.04218 -52.44125 17.75780 1.000 37.17458 61 LEU A N 1
ATOM 431 C CA . LEU A 1 62 ? -43.32663 -51.42144 18.76523 1.000 37.80969 61 LEU A CA 1
ATOM 432 C C . LEU A 1 62 ? -42.92326 -50.03223 18.28143 1.000 37.89728 61 LEU A C 1
ATOM 433 O O . LEU A 1 62 ? -43.62663 -49.04681 18.54504 1.000 39.06146 61 LEU A O 1
ATOM 438 N N . ALA A 1 63 ? -41.79035 -49.92990 17.58084 1.000 38.87863 62 ALA A N 1
ATOM 439 C CA . ALA A 1 63 ? -41.37828 -48.64085 17.03479 1.000 37.46482 62 ALA A CA 1
ATOM 440 C C . ALA A 1 63 ? -42.38787 -48.12614 16.02003 1.000 36.51708 62 ALA A C 1
ATOM 441 O O . ALA A 1 63 ? -42.70585 -46.93011 16.00138 1.000 39.08884 62 ALA A O 1
ATOM 443 N N . ARG A 1 64 ? -42.89718 -49.01672 15.16469 1.000 44.90090 63 ARG A N 1
ATOM 444 C CA . ARG A 1 64 ? -43.93604 -48.62917 14.21622 1.000 41.33770 63 ARG A CA 1
ATOM 445 C C . ARG A 1 64 ? -45.17351 -48.12578 14.94247 1.000 42.53366 63 ARG A C 1
ATOM 446 O O . ARG A 1 64 ? -45.76836 -47.11487 14.54794 1.000 46.92865 63 ARG A O 1
ATOM 454 N N . SER A 1 65 ? -45.58080 -48.82653 16.00351 1.000 34.45266 64 SER A N 1
ATOM 455 C CA . SER A 1 65 ? -46.75815 -48.40629 16.75602 1.000 31.29581 64 SER A CA 1
ATOM 456 C C . SER A 1 65 ? -46.55904 -47.01625 17.34860 1.000 31.68969 64 SER A C 1
ATOM 457 O O . SER A 1 65 ? -47.44495 -46.15761 17.26061 1.000 41.47297 64 SER A O 1
ATOM 460 N N . ALA A 1 66 ? -45.38983 -46.77325 17.94716 1.000 32.33075 65 ALA A N 1
ATOM 461 C CA . ALA A 1 66 ? -45.12847 -45.46894 18.55201 1.000 39.57273 65 ALA A CA 1
ATOM 462 C C . ALA A 1 66 ? -45.10559 -44.36325 17.50283 1.000 38.90674 65 ALA A C 1
ATOM 463 O O . ALA A 1 66 ? -45.69502 -43.28952 17.70324 1.000 39.15166 65 ALA A O 1
ATOM 465 N N . ARG A 1 67 ? -44.42701 -44.60761 16.37739 1.000 39.74510 66 ARG A N 1
ATOM 466 C CA . ARG A 1 67 ? -44.36414 -43.61079 15.31466 1.000 41.72158 66 ARG A CA 1
ATOM 467 C C . ARG A 1 67 ? -45.75646 -43.28623 14.79745 1.000 44.81433 66 ARG A C 1
ATOM 468 O O . ARG A 1 67 ? -46.11142 -42.11382 14.62474 1.000 50.94500 66 ARG A O 1
ATOM 476 N N . ARG A 1 68 ? -46.56632 -44.32016 14.55226 1.000 35.76173 67 ARG A N 1
ATOM 477 C CA . ARG A 1 68 ? -47.91775 -44.09328 14.05745 1.000 40.98273 67 ARG A CA 1
ATOM 478 C C . ARG A 1 68 ? -48.75306 -43.32083 15.06657 1.000 43.32944 67 ARG A C 1
ATOM 479 O O . ARG A 1 68 ? -49.50228 -42.41577 14.69132 1.000 48.66593 67 ARG A O 1
ATOM 487 N N . LEU A 1 69 ? -48.64889 -43.66522 16.35085 1.000 42.04540 68 LEU A N 1
ATOM 488 C CA . LEU A 1 69 ? -49.46521 -42.98800 17.35289 1.000 40.83923 68 LEU A CA 1
ATOM 489 C C . LEU A 1 69 ? -49.10820 -41.50825 17.43820 1.000 43.54764 68 LEU A C 1
ATOM 490 O O . LEU A 1 69 ? -49.99384 -40.64003 17.46519 1.000 43.74658 68 LEU A O 1
ATOM 495 N N . THR A 1 70 ? -47.80733 -41.19923 17.45950 1.000 46.62021 69 THR A N 1
ATOM 496 C CA . THR A 1 70 ? -47.39413 -39.79893 17.48138 1.000 43.29782 69 THR A CA 1
ATOM 497 C C . THR A 1 70 ? -47.83753 -39.07530 16.21306 1.000 45.99500 69 THR A C 1
ATOM 498 O O . THR A 1 70 ? -48.25254 -37.90984 16.26566 1.000 48.50992 69 THR A O 1
ATOM 502 N N . GLN A 1 71 ? -47.76951 -39.75569 15.06452 1.000 43.76678 70 GLN A N 1
ATOM 503 C CA . GLN A 1 71 ? -48.18522 -39.14176 13.80830 1.000 45.97024 70 GLN A CA 1
ATOM 504 C C . GLN A 1 71 ? -49.67539 -38.81395 13.81802 1.000 45.44229 70 GLN A C 1
ATOM 505 O O . GLN A 1 71 ? -50.08189 -37.73389 13.37378 1.000 49.04157 70 GLN A O 1
ATOM 511 N N . ARG A 1 72 ? -50.50584 -39.73434 14.32252 1.000 41.42412 71 ARG A N 1
ATOM 512 C CA . ARG A 1 72 ? -51.93797 -39.45954 14.43976 1.000 36.09440 71 ARG A CA 1
ATOM 513 C C . ARG A 1 72 ? -52.20580 -38.30134 15.39206 1.000 36.33808 71 ARG A C 1
ATOM 514 O O . ARG A 1 72 ? -53.07587 -37.46029 15.12831 1.000 36.19464 71 ARG A O 1
ATOM 522 N N . ARG A 1 73 ? -51.48021 -38.24706 16.51353 1.000 39.76329 72 ARG A N 1
ATOM 523 C CA . ARG A 1 73 ? -51.65543 -37.13140 17.44086 1.000 41.78699 72 ARG A CA 1
ATOM 524 C C . ARG A 1 73 ? -51.35120 -35.80272 16.75821 1.000 43.04150 72 ARG A C 1
ATOM 525 O O . ARG A 1 73 ? -52.12675 -34.84200 16.86133 1.000 47.62834 72 ARG A O 1
ATOM 533 N N . VAL A 1 74 ? -50.23043 -35.74124 16.03449 1.000 44.91905 73 VAL A N 1
ATOM 534 C CA . VAL A 1 74 ? -49.85556 -34.51307 15.33648 1.000 40.45039 73 VAL A CA 1
ATOM 535 C C . VAL A 1 74 ? -50.88923 -34.16093 14.27341 1.000 36.11725 73 VAL A C 1
ATOM 536 O O . VAL A 1 74 ? -51.25681 -32.99164 14.10889 1.000 39.58737 73 VAL A O 1
ATOM 540 N N . ALA A 1 75 ? -51.36940 -35.16163 13.53186 1.000 35.34495 74 ALA A N 1
ATOM 541 C CA . ALA A 1 75 ? -52.34037 -34.90461 12.47263 1.000 35.19656 74 ALA A CA 1
ATOM 542 C C . ALA A 1 75 ? -53.63916 -34.34032 13.03497 1.000 40.43294 74 ALA A C 1
ATOM 543 O O . ALA A 1 75 ? -54.19602 -33.37323 12.49712 1.000 49.99034 74 ALA A O 1
ATOM 545 N N . ARG A 1 76 ? -54.13915 -34.92468 14.12591 1.000 39.07556 75 ARG A N 1
ATOM 546 C CA . ARG A 1 76 ? -55.39499 -34.42160 14.66835 1.000 41.32990 75 ARG A CA 1
ATOM 547 C C . ARG A 1 76 ? -55.20768 -33.06913 15.34366 1.000 42.59133 75 ARG A C 1
ATOM 548 O O . ARG A 1 76 ? -56.13049 -32.24660 15.33556 1.000 47.67115 75 ARG A O 1
ATOM 556 N N . LEU A 1 77 ? -54.02222 -32.80130 15.90027 1.000 43.52532 76 LEU A N 1
ATOM 557 C CA . LEU A 1 77 ? -53.75112 -31.45914 16.40666 1.000 40.10327 76 LEU A CA 1
ATOM 558 C C . LEU A 1 77 ? -53.72543 -30.43698 15.27590 1.000 46.06255 76 LEU A C 1
ATOM 559 O O . LEU A 1 77 ? -54.23559 -29.32034 15.42997 1.000 52.61948 76 LEU A O 1
ATOM 564 N N . LYS A 1 78 ? -53.13640 -30.79861 14.13264 1.000 45.46777 77 LYS A N 1
ATOM 565 C CA . LYS A 1 78 ? -53.16039 -29.90852 12.97552 1.000 47.56485 77 LYS A CA 1
ATOM 566 C C . LYS A 1 78 ? -54.58948 -29.63470 12.53083 1.000 51.77001 77 LYS A C 1
ATOM 567 O O . LYS A 1 78 ? -54.95552 -28.48863 12.23977 1.000 57.21016 77 LYS A O 1
ATOM 573 N N . LYS A 1 79 ? -55.41048 -30.68528 12.45609 1.000 52.15594 78 LYS A N 1
ATOM 574 C CA . LYS A 1 79 ? -56.78643 -30.49476 12.00908 1.000 54.32163 78 LYS A CA 1
ATOM 575 C C . LYS A 1 79 ? -57.57218 -29.63554 12.99270 1.000 50.34551 78 LYS A C 1
ATOM 576 O O . LYS A 1 79 ? -58.36925 -28.78781 12.57832 1.000 53.33395 78 LYS A O 1
ATOM 582 N N . ALA A 1 80 ? -57.35823 -29.83220 14.29712 1.000 51.03593 79 ALA A N 1
ATOM 583 C CA . ALA A 1 80 ? -58.03134 -28.99815 15.28812 1.000 49.51678 79 ALA A CA 1
ATOM 584 C C . ALA A 1 80 ? -57.59520 -27.54243 15.17586 1.000 51.18321 79 ALA A C 1
ATOM 585 O O . ALA A 1 80 ? -58.42599 -26.62952 15.26471 1.000 54.59426 79 ALA A O 1
ATOM 587 N N . LYS A 1 81 ? -56.29480 -27.30449 14.98434 1.000 52.27781 80 LYS A N 1
ATOM 588 C CA . LYS A 1 81 ? -55.80894 -25.93760 14.82594 1.000 58.18483 80 LYS A CA 1
ATOM 589 C C . LYS A 1 81 ? -56.42873 -25.27765 13.60105 1.000 63.77994 80 LYS A C 1
ATOM 590 O O . LYS A 1 81 ? -56.88752 -24.13038 13.66237 1.000 67.34243 80 LYS A O 1
ATOM 596 N N . ARG A 1 82 ? -56.45960 -25.99776 12.47655 1.000 63.37683 81 ARG A N 1
ATOM 597 C CA . ARG A 1 82 ? -57.03232 -25.43871 11.25576 1.000 60.58780 81 ARG A CA 1
ATOM 598 C C . ARG A 1 82 ? -58.52560 -25.17921 11.41212 1.000 65.27235 81 ARG A C 1
ATOM 599 O O . ARG A 1 82 ? -59.03852 -24.16220 10.93144 1.000 72.43203 81 ARG A O 1
ATOM 607 N N . LEU A 1 83 ? -59.24203 -26.09203 12.07346 1.000 66.31580 82 LEU A N 1
ATOM 608 C CA . LEU A 1 83 ? -60.67418 -25.90787 12.27221 1.000 66.81486 82 LEU A CA 1
ATOM 609 C C . LEU A 1 83 ? -60.95454 -24.70848 13.16923 1.000 67.89986 82 LEU A C 1
ATOM 610 O O . LEU A 1 83 ? -61.88351 -23.93608 12.90703 1.000 75.78342 82 LEU A O 1
ATOM 615 N N . LEU A 1 84 ? -60.16406 -24.53323 14.23174 1.000 61.01921 83 LEU A N 1
ATOM 616 C CA . LEU A 1 84 ? -60.33647 -23.36071 15.08330 1.000 59.43014 83 LEU A CA 1
ATOM 617 C C . LEU A 1 84 ? -60.00916 -22.07727 14.33093 1.000 67.85878 83 LEU A C 1
ATOM 618 O O . LEU A 1 84 ? -60.68669 -21.05806 14.50868 1.000 70.20442 83 LEU A O 1
ATOM 623 N N . LYS A 1 85 ? -58.96815 -22.10288 13.49435 1.000 69.76222 84 LYS A N 1
ATOM 624 C CA . LYS A 1 85 ? -58.61935 -20.91781 12.71650 1.000 69.06736 84 LYS A CA 1
ATOM 625 C C . LYS A 1 85 ? -59.72173 -20.55860 11.72738 1.000 70.62784 84 LYS A C 1
ATOM 626 O O . LYS A 1 85 ? -60.06319 -19.38046 11.56812 1.000 76.74184 84 LYS A O 1
ATOM 628 N N . SER A 1 86 ? -60.28830 -21.56118 11.05091 1.000 70.86312 85 SER A N 1
ATOM 629 C CA . SER A 1 86 ? -61.36686 -21.30020 10.10213 1.000 74.13712 85 SER A CA 1
ATOM 630 C C . SER A 1 86 ? -62.60710 -20.76607 10.80780 1.000 75.37441 85 SER A C 1
ATOM 631 O O . SER A 1 86 ? -63.27746 -19.86146 10.29611 1.000 83.50873 85 SER A O 1
ATOM 634 N N . GLU A 1 87 ? -62.92938 -21.31218 11.97958 1.000 76.49797 86 GLU A N 1
ATOM 635 C CA . GLU A 1 87 ? -64.02430 -20.80483 12.79600 1.000 78.62025 86 GLU A CA 1
ATOM 636 C C . GLU A 1 87 ? -63.61501 -19.60952 13.65149 1.000 80.27915 86 GLU A C 1
ATOM 637 O O . GLU A 1 87 ? -64.33893 -19.25928 14.59106 1.000 82.45892 86 GLU A O 1
ATOM 643 N N . ASN A 1 88 ? -62.46731 -18.99885 13.35154 1.000 75.55551 87 ASN A N 1
ATOM 644 C CA . ASN A 1 88 ? -62.01198 -17.71793 13.88665 1.000 71.27761 87 ASN A CA 1
ATOM 645 C C . ASN A 1 88 ? -61.65132 -17.76317 15.36348 1.000 72.93826 87 ASN A C 1
ATOM 646 O O . ASN A 1 88 ? -61.35582 -16.71356 15.94840 1.000 72.66923 87 ASN A O 1
ATOM 651 N N . ILE A 1 89 ? -61.67513 -18.93775 15.99244 1.000 74.47147 88 ILE A N 1
ATOM 652 C CA . ILE A 1 89 ? -61.22138 -19.03551 17.37556 1.000 69.64721 88 ILE A CA 1
ATOM 653 C C . ILE A 1 89 ? -59.72853 -18.75020 17.45900 1.000 70.62347 88 ILE A C 1
ATOM 654 O O . ILE A 1 89 ? -59.27221 -17.96731 18.30022 1.000 74.44340 88 ILE A O 1
ATOM 659 N N . LEU A 1 90 ? -58.95071 -19.36852 16.57716 1.000 71.86562 89 LEU A N 1
ATOM 660 C CA . LEU A 1 90 ? -57.50773 -19.18592 16.54517 1.000 75.25231 89 LEU A CA 1
ATOM 661 C C . LEU A 1 90 ? -57.17209 -18.11973 15.50844 1.000 81.56300 89 LEU A C 1
ATOM 662 O O . LEU A 1 90 ? -57.47875 -18.28431 14.32244 1.000 78.84848 89 LEU A O 1
ATOM 667 N N . LEU A 1 91 ? -56.55613 -17.02308 15.95890 1.000 86.53018 90 LEU A N 1
ATOM 668 C CA . LEU A 1 91 ? -56.18893 -15.94798 15.04095 1.000 81.72540 90 LEU A CA 1
ATOM 669 C C . LEU A 1 91 ? -55.21657 -16.44250 13.97719 1.000 80.14296 90 LEU A C 1
ATOM 670 O O . LEU A 1 91 ? -55.35960 -16.11960 12.79207 1.000 77.10709 90 LEU A O 1
ATOM 675 N N . SER A 1 92 ? -54.22455 -17.22834 14.38499 1.000 82.93799 91 SER A N 1
ATOM 676 C CA . SER A 1 92 ? -53.27925 -17.85441 13.47492 1.000 84.55101 91 SER A CA 1
ATOM 677 C C . SER A 1 92 ? -52.80435 -19.14408 14.12547 1.000 90.21702 91 SER A C 1
ATOM 678 O O . SER A 1 92 ? -53.08492 -19.40652 15.29637 1.000 94.20033 91 SER A O 1
ATOM 680 N N . THR A 1 93 ? -52.06990 -19.94849 13.35368 1.000 85.18586 92 THR A N 1
ATOM 681 C CA . THR A 1 93 ? -51.70174 -21.28403 13.81755 1.000 79.00147 92 THR A CA 1
ATOM 682 C C . THR A 1 93 ? -50.88192 -21.23066 15.10198 1.000 84.47055 92 THR A C 1
ATOM 683 O O . THR A 1 93 ? -51.10619 -22.02531 16.02297 1.000 79.65093 92 THR A O 1
ATOM 687 N N . ASP A 1 94 ? -49.93091 -20.30546 15.18506 1.000 88.16141 93 ASP A N 1
ATOM 688 C CA . ASP A 1 94 ? -49.00519 -20.22699 16.31308 1.000 92.70376 93 ASP A CA 1
ATOM 689 C C . ASP A 1 94 ? -49.23754 -18.92621 17.07569 1.000 94.00185 93 ASP A C 1
ATOM 690 O O . ASP A 1 94 ? -48.77942 -17.85635 16.65974 1.000 98.75942 93 ASP A O 1
ATOM 695 N N . GLU A 1 95 ? -49.95726 -19.03104 18.19049 1.000 85.62812 94 GLU A N 1
ATOM 696 C CA . GLU A 1 95 ? -50.04113 -17.98062 19.19308 1.000 85.70367 94 GLU A CA 1
ATOM 697 C C . GLU A 1 95 ? -49.69311 -18.60094 20.53872 1.000 84.94540 94 GLU A C 1
ATOM 698 O O . GLU A 1 95 ? -50.01860 -19.76613 20.78878 1.000 88.37007 94 GLU A O 1
ATOM 700 N N . ARG A 1 96 ? -49.01761 -17.83793 21.40058 1.000 81.09844 95 ARG A N 1
ATOM 701 C CA . ARG A 1 96 ? -48.57608 -18.37060 22.69131 1.000 81.41025 95 ARG A CA 1
ATOM 702 C C . ARG A 1 96 ? -49.78644 -18.46813 23.61672 1.000 80.07336 95 ARG A C 1
ATOM 703 O O . ARG A 1 96 ? -50.02241 -17.62934 24.48859 1.000 81.39338 95 ARG A O 1
ATOM 711 N N . LEU A 1 97 ? -50.57185 -19.51969 23.40462 1.000 79.38820 96 LEU A N 1
ATOM 712 C CA . LEU A 1 97 ? -51.76973 -19.74899 24.19193 1.000 74.49606 96 LEU A CA 1
ATOM 713 C C . LEU A 1 97 ? -51.39335 -20.04976 25.64419 1.000 72.33302 96 LEU A C 1
ATOM 714 O O . LEU A 1 97 ? -50.30193 -20.55924 25.91567 1.000 68.53502 96 LEU A O 1
ATOM 719 N N . PRO A 1 98 ? -52.27267 -19.72704 26.59608 1.000 69.84099 97 PRO A N 1
ATOM 720 C CA . PRO A 1 98 ? -51.91193 -19.83951 28.01484 1.000 70.08437 97 PRO A CA 1
ATOM 721 C C . PRO A 1 98 ? -51.52607 -21.25720 28.41624 1.000 70.35353 97 PRO A C 1
ATOM 722 O O . PRO A 1 98 ? -51.80835 -22.23901 27.72463 1.000 67.63298 97 PRO A O 1
ATOM 726 N N . HIS A 1 99 ? -50.87110 -21.34655 29.57309 1.000 67.85385 98 HIS A N 1
ATOM 727 C CA . HIS A 1 99 ? -50.30275 -22.58729 30.08154 1.000 64.37213 98 HIS A CA 1
ATOM 728 C C . HIS A 1 99 ? -51.03198 -23.13271 31.30150 1.000 70.85638 98 HIS A C 1
ATOM 729 O O . HIS A 1 99 ? -50.65277 -24.19277 31.80937 1.000 69.01132 98 HIS A O 1
ATOM 736 N N . GLN A 1 100 ? -52.06321 -22.44254 31.78262 1.000 77.93563 99 GLN A N 1
ATOM 737 C CA . GLN A 1 100 ? -52.81636 -22.83292 32.97411 1.000 76.15135 99 GLN A CA 1
ATOM 738 C C . GLN A 1 100 ? -54.16022 -23.44976 32.61158 1.000 67.11393 99 GLN A C 1
ATOM 739 O O . GLN A 1 100 ? -55.17424 -23.16847 33.25622 1.000 64.43053 99 GLN A O 1
ATOM 745 N N . VAL A 1 101 ? -54.18365 -24.28826 31.57144 1.000 63.98574 100 VAL A N 1
ATOM 746 C CA . VAL A 1 101 ? -55.44254 -24.75800 30.99538 1.000 63.04807 100 VAL A CA 1
ATOM 747 C C . VAL A 1 101 ? -56.29326 -25.47672 32.03766 1.000 66.40368 100 VAL A C 1
ATOM 748 O O . VAL A 1 101 ? -57.52247 -25.33973 32.04894 1.000 71.44574 100 VAL A O 1
ATOM 752 N N . TRP A 1 102 ? -55.66368 -26.25650 32.92279 1.000 62.31005 101 TRP A N 1
ATOM 753 C CA . TRP A 1 102 ? -56.42589 -26.97973 33.93913 1.000 61.56558 101 TRP A CA 1
ATOM 754 C C . TRP A 1 102 ? -57.21821 -26.02145 34.81892 1.000 62.98669 101 TRP A C 1
ATOM 755 O O . TRP A 1 102 ? -58.42137 -26.20806 35.03416 1.000 60.25345 101 TRP A O 1
ATOM 766 N N . GLN A 1 103 ? -56.55759 -24.98275 35.33651 1.000 62.34270 102 GLN A N 1
ATOM 767 C CA . GLN A 1 103 ? -57.27389 -23.96334 36.09520 1.000 61.28919 102 GLN A CA 1
ATOM 768 C C . GLN A 1 103 ? -58.19706 -23.15191 35.19570 1.000 58.22929 102 GLN A C 1
ATOM 769 O O . GLN A 1 103 ? -59.16644 -22.55534 35.67661 1.000 63.99241 102 GLN A O 1
ATOM 771 N N . LEU A 1 104 ? -57.90572 -23.10921 33.89372 1.000 57.07862 103 LEU A N 1
ATOM 772 C CA . LEU A 1 104 ? -58.77504 -22.40554 32.95693 1.000 59.82105 103 LEU A CA 1
ATOM 773 C C . LEU A 1 104 ? -60.05315 -23.19342 32.69360 1.000 64.72442 103 LEU A C 1
ATOM 774 O O . LEU A 1 104 ? -61.13529 -22.60790 32.57534 1.000 73.13189 103 LEU A O 1
ATOM 779 N N . ARG A 1 105 ? -59.94840 -24.52275 32.60311 1.000 60.56348 104 ARG A N 1
ATOM 780 C CA . ARG A 1 105 ? -61.12818 -25.34702 32.35381 1.000 64.32883 104 ARG A CA 1
ATOM 781 C C . ARG A 1 105 ? -62.14089 -25.22612 33.48662 1.000 65.66573 104 ARG A C 1
ATOM 782 O O . ARG A 1 105 ? -63.34645 -25.10226 33.23966 1.000 66.78930 104 ARG A O 1
ATOM 790 N N . VAL A 1 106 ? -61.67366 -25.26017 34.73667 1.000 62.79049 105 VAL A N 1
ATOM 791 C CA . VAL A 1 106 ? -62.57972 -25.05446 35.86277 1.000 61.81854 105 VAL A CA 1
ATOM 792 C C . VAL A 1 106 ? -63.05118 -23.60703 35.90758 1.000 67.32089 105 VAL A C 1
ATOM 793 O O . VAL A 1 106 ? -64.19846 -23.32585 36.27290 1.000 73.74596 105 VAL A O 1
ATOM 797 N N . GLU A 1 107 ? -62.17273 -22.66491 35.55338 1.000 64.26606 106 GLU A N 1
ATOM 798 C CA . GLU A 1 107 ? -62.60163 -21.27921 35.41244 1.000 63.15616 106 GLU A CA 1
ATOM 799 C C . GLU A 1 107 ? -63.56099 -21.11745 34.24269 1.000 70.01275 106 GLU A C 1
ATOM 800 O O . GLU A 1 107 ? -64.43993 -20.25047 34.28033 1.000 71.41884 106 GLU A O 1
ATOM 802 N N . GLY A 1 108 ? -63.40993 -21.93808 33.19981 1.000 70.29994 107 GLY A N 1
ATOM 803 C CA . GLY A 1 108 ? -64.39560 -21.94980 32.13361 1.000 71.18564 107 GLY A CA 1
ATOM 804 C C . GLY A 1 108 ? -65.77501 -22.32351 32.63082 1.000 67.09669 107 GLY A C 1
ATOM 805 O O . GLY A 1 108 ? -66.78388 -21.90908 32.05392 1.000 72.23696 107 GLY A O 1
ATOM 806 N N . LEU A 1 109 ? -65.83879 -23.12231 33.69033 1.000 58.63248 108 LEU A N 1
ATOM 807 C CA . LEU A 1 109 ? -67.08548 -23.34269 34.40203 1.000 70.49815 108 LEU A CA 1
ATOM 808 C C . LEU A 1 109 ? -67.33831 -22.18433 35.35846 1.000 81.09753 108 LEU A C 1
ATOM 809 O O . LEU A 1 109 ? -66.41564 -21.69168 36.01465 1.000 91.35135 108 LEU A O 1
ATOM 814 N N . ASP A 1 110 ? -68.59298 -21.73589 35.41509 1.000 74.11390 109 ASP A N 1
ATOM 815 C CA . ASP A 1 110 ? -69.01367 -20.66135 36.31654 1.000 85.75454 109 ASP A CA 1
ATOM 816 C C . ASP A 1 110 ? -68.30933 -19.33863 36.01082 1.000 83.00441 109 ASP A C 1
ATOM 817 O O . ASP A 1 110 ? -68.16712 -18.48772 36.89286 1.000 81.68159 109 ASP A O 1
ATOM 822 N N . HIS A 1 111 ? -67.87910 -19.15144 34.76225 1.000 77.36294 110 HIS A N 1
ATOM 823 C CA . HIS A 1 111 ? -67.22935 -17.92910 34.29253 1.000 77.74837 110 HIS A CA 1
ATOM 824 C C . HIS A 1 111 ? -67.00265 -18.07072 32.79023 1.000 81.41088 110 HIS A C 1
ATOM 825 O O . HIS A 1 111 ? -67.05556 -19.17630 32.24475 1.000 86.29491 110 HIS A O 1
ATOM 832 N N . LYS A 1 112 ? -66.76237 -16.94079 32.12562 1.000 78.34541 111 LYS A N 1
ATOM 833 C CA . LYS A 1 112 ? -66.47027 -16.90785 30.69727 1.000 75.50451 111 LYS A CA 1
ATOM 834 C C . LYS A 1 112 ? -64.98270 -16.66167 30.47426 1.000 80.02355 111 LYS A C 1
ATOM 835 O O . LYS A 1 112 ? -64.37215 -15.83300 31.15697 1.000 86.11850 111 LYS A O 1
ATOM 841 N N . LEU A 1 113 ? -64.40427 -17.37664 29.51203 1.000 80.87642 112 LEU A N 1
ATOM 842 C CA . LEU A 1 113 ? -63.00191 -17.22656 29.15096 1.000 77.51378 112 LEU A CA 1
ATOM 843 C C . LEU A 1 113 ? -62.87850 -16.50628 27.81368 1.000 79.01561 112 LEU A C 1
ATOM 844 O O . LEU A 1 113 ? -63.73587 -16.65158 26.93604 1.000 67.15374 112 LEU A O 1
ATOM 849 N N . GLU A 1 114 ? -61.81114 -15.72286 27.66887 1.000 80.94800 113 GLU A N 1
ATOM 850 C CA . GLU A 1 114 ? -61.55602 -14.99809 26.43276 1.000 76.18749 113 GLU A CA 1
ATOM 851 C C . GLU A 1 114 ? -61.18916 -15.97665 25.31614 1.000 77.05399 113 GLU A C 1
ATOM 852 O O . GLU A 1 114 ? -61.07920 -17.18769 25.52179 1.000 83.00867 113 GLU A O 1
ATOM 854 N N . ARG A 1 115 ? -60.99895 -15.43937 24.10824 1.000 74.03727 114 ARG A N 1
ATOM 855 C CA . ARG A 1 115 ? -60.76930 -16.29643 22.94737 1.000 75.59430 114 ARG A CA 1
ATOM 856 C C . ARG A 1 115 ? -59.48307 -17.10344 23.08683 1.000 74.34171 114 ARG A C 1
ATOM 857 O O . ARG A 1 115 ? -59.45508 -18.29628 22.76208 1.000 72.57436 114 ARG A O 1
ATOM 859 N N . GLN A 1 116 ? -58.40556 -16.47238 23.55952 1.000 71.05373 115 GLN A N 1
ATOM 860 C CA . GLN A 1 116 ? -57.13270 -17.17884 23.68007 1.000 70.74749 115 GLN A CA 1
ATOM 861 C C . GLN A 1 116 ? -57.22631 -18.31652 24.69095 1.000 74.44850 115 GLN A C 1
ATOM 862 O O . GLN A 1 116 ? -56.78319 -19.43958 24.42299 1.000 76.19566 115 GLN A O 1
ATOM 864 N N . GLU A 1 117 ? -57.80964 -18.04351 25.86075 1.000 74.27782 116 GLU A N 1
ATOM 865 C CA . GLU A 1 117 ? -57.95207 -19.07738 26.88184 1.000 70.25792 116 GLU A CA 1
ATOM 866 C C . GLU A 1 117 ? -58.85898 -20.20548 26.40567 1.000 62.28991 116 GLU A C 1
ATOM 867 O O . GLU A 1 117 ? -58.58830 -21.38692 26.66408 1.000 63.28474 116 GLU A O 1
ATOM 869 N N . TRP A 1 118 ? -59.95118 -19.85692 25.72233 1.000 60.17042 117 TRP A N 1
ATOM 870 C CA . TRP A 1 118 ? -60.87486 -20.87126 25.22873 1.000 62.89957 117 TRP A CA 1
ATOM 871 C C . TRP A 1 118 ? -60.20471 -21.75193 24.17878 1.000 61.41651 117 TRP A C 1
ATOM 872 O O . TRP A 1 118 ? -60.36373 -22.97925 24.19222 1.000 61.23380 117 TRP A O 1
ATOM 883 N N . ALA A 1 119 ? -59.42507 -21.14523 23.27944 1.000 62.93484 118 ALA A N 1
ATOM 884 C CA . ALA A 1 119 ? -58.66834 -21.92710 22.30777 1.000 66.10803 118 ALA A CA 1
ATOM 885 C C . ALA A 1 119 ? -57.65606 -22.82882 22.99877 1.000 61.36368 118 ALA A C 1
ATOM 886 O O . ALA A 1 119 ? -57.46015 -23.98115 22.59301 1.000 59.12536 118 ALA A O 1
ATOM 888 N N . ALA A 1 120 ? -56.99306 -22.31557 24.03782 1.000 60.38744 119 ALA A N 1
ATOM 889 C CA . ALA A 1 120 ? -56.00367 -23.11317 24.75353 1.000 55.90382 119 ALA A CA 1
ATOM 890 C C . ALA A 1 120 ? -56.63974 -24.34378 25.38166 1.000 53.91454 119 ALA A C 1
ATOM 891 O O . ALA A 1 120 ? -56.13077 -25.46132 25.23678 1.000 52.84539 119 ALA A O 1
ATOM 893 N N . VAL A 1 121 ? -57.76033 -24.15934 26.08410 1.000 58.67174 120 VAL A N 1
ATOM 894 C CA . VAL A 1 121 ? -58.38837 -25.30736 26.73384 1.000 56.84423 120 VAL A CA 1
ATOM 895 C C . VAL A 1 121 ? -58.94885 -26.27095 25.69555 1.000 52.36621 120 VAL A C 1
ATOM 896 O O . VAL A 1 121 ? -58.91691 -27.49078 25.89387 1.000 51.97828 120 VAL A O 1
ATOM 900 N N . LEU A 1 122 ? -59.45631 -25.75436 24.57363 1.000 50.09938 121 LEU A N 1
ATOM 901 C CA . LEU A 1 122 ? -59.98019 -26.62316 23.52485 1.000 49.86490 121 LEU A CA 1
ATOM 902 C C . LEU A 1 122 ? -58.87729 -27.49604 22.93218 1.000 46.50467 121 LEU A C 1
ATOM 903 O O . LEU A 1 122 ? -59.03425 -28.71848 22.79080 1.000 43.68521 121 LEU A O 1
ATOM 908 N N . LEU A 1 123 ? -57.74410 -26.87955 22.58213 1.000 50.40728 122 LEU A N 1
ATOM 909 C CA . LEU A 1 123 ? -56.61710 -27.64277 22.05806 1.000 47.18258 122 LEU A CA 1
ATOM 910 C C . LEU A 1 123 ? -56.06400 -28.60801 23.09544 1.000 44.62881 122 LEU A C 1
ATOM 911 O O . LEU A 1 123 ? -55.59676 -29.69452 22.73995 1.000 50.24951 122 LEU A O 1
ATOM 916 N N . HIS A 1 124 ? -56.09442 -28.23098 24.37575 1.000 41.48093 123 HIS A N 1
ATOM 917 C CA . HIS A 1 124 ? -55.64823 -29.14750 25.41872 1.000 43.99562 123 HIS A CA 1
ATOM 918 C C . HIS A 1 124 ? -56.56163 -30.36434 25.51774 1.000 41.68511 123 HIS A C 1
ATOM 919 O O . HIS A 1 124 ? -56.08306 -31.49234 25.68477 1.000 46.36181 123 HIS A O 1
ATOM 926 N N . LEU A 1 125 ? -57.87889 -30.15755 25.42492 1.000 42.61939 124 LEU A N 1
ATOM 927 C CA . LEU A 1 125 ? -58.79982 -31.29126 25.41651 1.000 40.52471 124 LEU A CA 1
ATOM 928 C C . LEU A 1 125 ? -58.54527 -32.19470 24.21881 1.000 40.89799 124 LEU A C 1
ATOM 929 O O . LEU A 1 125 ? -58.57871 -33.42511 24.34156 1.000 33.16407 124 LEU A O 1
ATOM 934 N N . ILE A 1 126 ? -58.29656 -31.60220 23.04900 1.000 45.46226 125 ILE A N 1
ATOM 935 C CA . ILE A 1 126 ? -58.01357 -32.41272 21.86657 1.000 41.19988 125 ILE A CA 1
ATOM 936 C C . ILE A 1 126 ? -56.70719 -33.18431 22.03585 1.000 40.93984 125 ILE A C 1
ATOM 937 O O . ILE A 1 126 ? -56.59118 -34.33877 21.60564 1.000 38.01018 125 ILE A O 1
ATOM 942 N N . LYS A 1 127 ? -55.70958 -32.56944 22.67315 1.000 38.24687 126 LYS A N 1
ATOM 943 C CA . LYS A 1 127 ? -54.40654 -33.21419 22.80941 1.000 42.83702 126 LYS A CA 1
ATOM 944 C C . LYS A 1 127 ? -54.44471 -34.35892 23.81764 1.000 46.29512 126 LYS A C 1
ATOM 945 O O . LYS A 1 127 ? -53.84199 -35.41431 23.58832 1.000 46.69210 126 LYS A O 1
ATOM 951 N N . HIS A 1 128 ? -55.14242 -34.17206 24.93527 1.000 44.65034 127 HIS A N 1
ATOM 952 C CA . HIS A 1 128 ? -55.21690 -35.15723 26.01305 1.000 41.35546 127 HIS A CA 1
ATOM 953 C C . HIS A 1 128 ? -56.66758 -35.63032 26.08956 1.000 42.69066 127 HIS A C 1
ATOM 954 O O . HIS A 1 128 ? -57.48812 -35.03335 26.78970 1.000 43.65509 127 HIS A O 1
ATOM 961 N N . ARG A 1 129 ? -56.98602 -36.70899 25.36959 1.000 39.05168 128 ARG A N 1
ATOM 962 C CA . ARG A 1 129 ? -58.37300 -37.11570 25.19600 1.000 41.95335 128 ARG A CA 1
ATOM 963 C C . ARG A 1 129 ? -58.78067 -38.35648 25.98025 1.000 47.55197 128 ARG A C 1
ATOM 964 O O . ARG A 1 129 ? -59.96681 -38.50416 26.27745 1.000 52.48819 128 ARG A O 1
ATOM 972 N N . GLY A 1 130 ? -57.85577 -39.23421 26.33126 1.000 42.78871 129 GLY A N 1
ATOM 973 C CA . GLY A 1 130 ? -58.16585 -40.33602 27.22136 1.000 40.05148 129 GLY A CA 1
ATOM 974 C C . GLY A 1 130 ? -58.46384 -41.64371 26.51253 1.000 45.11269 129 GLY A C 1
ATOM 975 O O . GLY A 1 130 ? -58.36660 -41.78378 25.28991 1.000 49.38484 129 GLY A O 1
ATOM 976 N N . TYR A 1 131 ? -58.86324 -42.61717 27.32716 1.000 41.89418 130 TYR A N 1
ATOM 977 C CA . TYR A 1 131 ? -58.95340 -44.01697 26.93402 1.000 46.09586 130 TYR A CA 1
ATOM 978 C C . TYR A 1 131 ? -60.37140 -44.38826 26.51550 1.000 46.63579 130 TYR A C 1
ATOM 979 O O . TYR A 1 131 ? -61.34649 -43.90535 27.09611 1.000 53.24432 130 TYR A O 1
ATOM 988 N N . LEU A 1 132 ? -60.47847 -45.25670 25.50830 1.000 42.79118 131 LEU A N 1
ATOM 989 C CA . LEU A 1 132 ? -61.76323 -45.75102 25.02126 1.000 54.69776 131 LEU A CA 1
ATOM 990 C C . LEU A 1 132 ? -61.91912 -47.25749 25.15096 1.000 60.82186 131 LEU A C 1
ATOM 991 O O . LEU A 1 132 ? -62.98309 -47.72637 25.57566 1.000 56.63054 131 LEU A O 1
ATOM 996 N N . SER A 1 133 ? -60.89850 -48.02898 24.77774 1.000 59.25327 132 SER A N 1
ATOM 997 C CA . SER A 1 133 ? -60.99071 -49.48722 24.69590 1.000 60.39569 132 SER A CA 1
ATOM 998 C C . SER A 1 133 ? -62.10076 -49.91496 23.74075 1.000 54.92787 132 SER A C 1
ATOM 999 O O . SER A 1 133 ? -62.11112 -51.04333 23.25174 1.000 57.59318 132 SER A O 1
ATOM 1001 N N . GLU A 1 138 ? -66.64226 -56.30905 28.18763 1.000 102.09913 137 GLU A N 1
ATOM 1002 C CA . GLU A 1 138 ? -66.65736 -55.61993 29.47345 1.000 106.32740 137 GLU A CA 1
ATOM 1003 C C . GLU A 1 138 ? -65.25212 -55.31258 29.96947 1.000 113.24103 137 GLU A C 1
ATOM 1004 O O . GLU A 1 138 ? -64.46883 -54.64782 29.28882 1.000 104.32633 137 GLU A O 1
ATOM 1006 N N . SER A 1 139 ? -64.93549 -55.81237 31.16405 1.000 111.95708 138 SER A N 1
ATOM 1007 C CA . SER A 1 139 ? -63.67599 -55.53746 31.84274 1.000 110.71870 138 SER A CA 1
ATOM 1008 C C . SER A 1 139 ? -63.04425 -56.83754 32.33273 1.000 117.35286 138 SER A C 1
ATOM 1009 O O . SER A 1 139 ? -63.63749 -57.91785 32.24394 1.000 120.30294 138 SER A O 1
ATOM 1011 N N . LYS A 1 140 ? -61.80879 -56.71450 32.83295 1.000 115.14998 139 LYS A N 1
ATOM 1012 C CA . LYS A 1 140 ? -61.06834 -57.80022 33.48888 1.000 116.98021 139 LYS A CA 1
ATOM 1013 C C . LYS A 1 140 ? -60.89592 -59.01862 32.57365 1.000 123.11513 139 LYS A C 1
ATOM 1014 O O . LYS A 1 140 ? -61.50469 -60.05971 32.78402 1.000 118.06549 139 LYS A O 1
ATOM 1016 N N . SER A 1 141 ? -60.08333 -58.87176 31.52523 1.000 122.97571 140 SER A N 1
ATOM 1017 C CA . SER A 1 141 ? -59.95161 -59.95106 30.54705 1.000 117.17462 140 SER A CA 1
ATOM 1018 C C . SER A 1 141 ? -58.59093 -60.63846 30.56146 1.000 110.16229 140 SER A C 1
ATOM 1019 O O . SER A 1 141 ? -58.51393 -61.83281 30.83887 1.000 103.09974 140 SER A O 1
ATOM 1021 N N . GLU A 1 142 ? -57.51457 -59.91616 30.28908 1.000 108.86144 141 GLU A N 1
ATOM 1022 C CA . GLU A 1 142 ? -56.22085 -60.56021 30.08960 1.000 100.69707 141 GLU A CA 1
ATOM 1023 C C . GLU A 1 142 ? -55.11552 -60.05590 31.01393 1.000 96.65327 141 GLU A C 1
ATOM 1024 O O . GLU A 1 142 ? -54.54739 -60.86069 31.76095 1.000 91.89755 141 GLU A O 1
ATOM 1026 N N . ASN A 1 143 ? -54.78943 -58.76156 31.01542 1.000 99.01299 142 ASN A N 1
ATOM 1027 C CA . ASN A 1 143 ? -53.46083 -58.32823 31.43399 1.000 95.23444 142 ASN A CA 1
ATOM 1028 C C . ASN A 1 143 ? -53.49138 -57.49847 32.70857 1.000 98.12869 142 ASN A C 1
ATOM 1029 O O . ASN A 1 143 ? -54.50059 -56.88590 33.06038 1.000 106.61366 142 ASN A O 1
ATOM 1034 N N . LYS A 1 144 ? -52.34704 -57.49993 33.40266 1.000 89.71529 143 LYS A N 1
ATOM 1035 C CA . LYS A 1 144 ? -52.15688 -56.66761 34.59027 1.000 95.23048 143 LYS A CA 1
ATOM 1036 C C . LYS A 1 144 ? -51.90246 -55.20512 34.23389 1.000 95.61065 143 LYS A C 1
ATOM 1037 O O . LYS A 1 144 ? -52.34600 -54.30672 34.96052 1.000 95.92484 143 LYS A O 1
ATOM 1039 N N . GLU A 1 145 ? -51.18735 -54.94737 33.13422 1.000 90.14584 144 GLU A N 1
ATOM 1040 C CA . GLU A 1 145 ? -51.02052 -53.57610 32.65830 1.000 87.21503 144 GLU A CA 1
ATOM 1041 C C . GLU A 1 145 ? -52.37441 -52.94097 32.37247 1.000 89.69602 144 GLU A C 1
ATOM 1042 O O . GLU A 1 145 ? -52.70044 -51.85870 32.89147 1.000 89.37319 144 GLU A O 1
ATOM 1048 N N . LEU A 1 146 ? -53.18703 -53.62223 31.55950 1.000 88.77297 145 LEU A N 1
ATOM 1049 C CA . LEU A 1 146 ? -54.56025 -53.19023 31.35407 1.000 82.53715 145 LEU A CA 1
ATOM 1050 C C . LEU A 1 146 ? -55.27147 -53.06493 32.68905 1.000 79.07294 145 LEU A C 1
ATOM 1051 O O . LEU A 1 146 ? -55.74269 -51.98465 33.04094 1.000 78.99306 145 LEU A O 1
ATOM 1056 N N . GLY A 1 147 ? -55.24062 -54.12615 33.49427 1.000 79.60721 146 GLY A N 1
ATOM 1057 C CA . GLY A 1 147 ? -55.80292 -54.10919 34.83074 1.000 79.91439 146 GLY A CA 1
ATOM 1058 C C . GLY A 1 147 ? -55.53402 -52.83794 35.61194 1.000 75.38860 146 GLY A C 1
ATOM 1059 O O . GLY A 1 147 ? -56.46676 -52.22998 36.14073 1.000 73.88069 146 GLY A O 1
ATOM 1060 N N . ALA A 1 148 ? -54.27285 -52.40052 35.65742 1.000 75.15559 147 ALA A N 1
ATOM 1061 C CA . ALA A 1 148 ? -53.93823 -51.17420 36.37748 1.000 79.44456 147 ALA A CA 1
ATOM 1062 C C . ALA A 1 148 ? -54.55234 -49.94785 35.70851 1.000 74.12655 147 ALA A C 1
ATOM 1063 O O . ALA A 1 148 ? -55.13023 -49.08341 36.38484 1.000 68.34282 147 ALA A O 1
ATOM 1065 N N . LEU A 1 149 ? -54.42864 -49.84730 34.37934 1.000 77.38801 148 LEU A N 1
ATOM 1066 C CA . LEU A 1 149 ? -54.98804 -48.69051 33.67766 1.000 78.65089 148 LEU A CA 1
ATOM 1067 C C . LEU A 1 149 ? -56.49794 -48.59629 33.88480 1.000 70.03317 148 LEU A C 1
ATOM 1068 O O . LEU A 1 149 ? -57.04078 -47.52248 34.17813 1.000 71.35641 148 LEU A O 1
ATOM 1073 N N . LEU A 1 150 ? -57.18489 -49.72494 33.73120 1.000 64.18256 149 LEU A N 1
ATOM 1074 C CA . LEU A 1 150 ? -58.62897 -49.79173 33.88282 1.000 60.12439 149 LEU A CA 1
ATOM 1075 C C . LEU A 1 150 ? -59.04590 -49.52009 35.32188 1.000 64.34024 149 LEU A C 1
ATOM 1076 O O . LEU A 1 150 ? -60.07583 -48.88396 35.55833 1.000 63.12394 149 LEU A O 1
ATOM 1081 N N . SER A 1 151 ? -58.26713 -49.99311 36.30076 1.000 69.94454 150 SER A N 1
ATOM 1082 C CA . SER A 1 151 ? -58.57679 -49.67630 37.69021 1.000 72.68825 150 SER A CA 1
ATOM 1083 C C . SER A 1 151 ? -58.49353 -48.17800 37.93669 1.000 69.36998 150 SER A C 1
ATOM 1084 O O . SER A 1 151 ? -59.38335 -47.59731 38.56790 1.000 64.42743 150 SER A O 1
ATOM 1087 N N . GLY A 1 152 ? -57.44086 -47.53238 37.43004 1.000 63.33664 151 GLY A N 1
ATOM 1088 C CA . GLY A 1 152 ? -57.33553 -46.08903 37.58471 1.000 57.72084 151 GLY A CA 1
ATOM 1089 C C . GLY A 1 152 ? -58.48496 -45.35031 36.92454 1.000 58.46588 151 GLY A C 1
ATOM 1090 O O . GLY A 1 152 ? -59.08247 -44.44354 37.51432 1.000 61.78125 151 GLY A O 1
ATOM 1091 N N . VAL A 1 153 ? -58.82374 -45.74617 35.69451 1.000 56.22101 152 VAL A N 1
ATOM 1092 C CA . VAL A 1 153 ? -59.89619 -45.07739 34.96051 1.000 53.36278 152 VAL A CA 1
ATOM 1093 C C . VAL A 1 153 ? -61.23404 -45.27117 35.66456 1.000 59.54560 152 VAL A C 1
ATOM 1094 O O . VAL A 1 153 ? -62.03349 -44.33408 35.77916 1.000 59.48228 152 VAL A O 1
ATOM 1098 N N . ASP A 1 154 ? -61.50393 -46.49003 36.13765 1.000 66.43971 153 ASP A N 1
ATOM 1099 C CA . ASP A 1 154 ? -62.75717 -46.76733 36.82897 1.000 64.57418 153 ASP A CA 1
ATOM 1100 C C . ASP A 1 154 ? -62.84754 -46.00083 38.14182 1.000 60.63250 153 ASP A C 1
ATOM 1101 O O . ASP A 1 154 ? -63.91279 -45.47565 38.48560 1.000 59.31621 153 ASP A O 1
ATOM 1106 N N . ASN A 1 155 ? -61.74333 -45.92488 38.89124 1.000 59.31504 154 ASN A N 1
ATOM 1107 C CA . ASN A 1 155 ? -61.75012 -45.14632 40.12507 1.000 59.84417 154 ASN A CA 1
ATOM 1108 C C . ASN A 1 155 ? -62.00122 -43.67260 39.83818 1.000 53.39969 154 ASN A C 1
ATOM 1109 O O . ASN A 1 155 ? -62.73531 -43.00437 40.57573 1.000 57.88639 154 ASN A O 1
ATOM 1114 N N . ASN A 1 156 ? -61.40673 -43.14750 38.76426 1.000 50.46517 155 ASN A N 1
ATOM 1115 C CA . ASN A 1 156 ? -61.64328 -41.75080 38.41328 1.000 49.97905 155 ASN A CA 1
ATOM 1116 C C . ASN A 1 156 ? -63.09203 -41.51888 37.99841 1.000 52.17799 155 ASN A C 1
ATOM 1117 O O . ASN A 1 156 ? -63.68875 -40.49502 38.35349 1.000 54.19715 155 ASN A O 1
ATOM 1122 N N . HIS A 1 157 ? -63.67384 -42.45707 37.24738 1.000 50.90169 156 HIS A N 1
ATOM 1123 C CA . HIS A 1 157 ? -65.08024 -42.33694 36.87491 1.000 51.30296 156 HIS A CA 1
ATOM 1124 C C . HIS A 1 157 ? -65.97523 -42.37648 38.10689 1.000 57.59931 156 HIS A C 1
ATOM 1125 O O . HIS A 1 157 ? -66.96999 -41.64553 38.18628 1.000 61.23364 156 HIS A O 1
ATOM 1132 N N . LYS A 1 158 ? -65.63957 -43.23125 39.07604 1.000 56.56692 157 LYS A N 1
ATOM 1133 C CA . LYS A 1 158 ? -66.38961 -43.26617 40.32695 1.000 55.06319 157 LYS A CA 1
ATOM 1134 C C . LYS A 1 158 ? -66.27709 -41.93914 41.06642 1.000 52.62341 157 LYS A C 1
ATOM 1135 O O . LYS A 1 158 ? -67.26917 -41.42745 41.59917 1.000 59.06125 157 LYS A O 1
ATOM 1141 N N . LEU A 1 159 ? -65.07130 -41.36725 41.10405 1.000 48.71942 158 LEU A N 1
ATOM 1142 C CA . LEU A 1 159 ? -64.85756 -40.10721 41.80881 1.000 46.28868 158 LEU A CA 1
ATOM 1143 C C . LEU A 1 159 ? -65.61193 -38.96009 41.14831 1.000 49.47111 158 LEU A C 1
ATOM 1144 O O . LEU A 1 159 ? -66.11363 -38.06382 41.83718 1.000 50.48225 158 LEU A O 1
ATOM 1149 N N . LEU A 1 160 ? -65.69219 -38.96393 39.81443 1.000 58.90945 159 LEU A N 1
ATOM 1150 C CA . LEU A 1 160 ? -66.30395 -37.84909 39.09754 1.000 62.39374 159 LEU A CA 1
ATOM 1151 C C . LEU A 1 160 ? -67.78116 -37.67355 39.42178 1.000 60.99346 159 LEU A C 1
ATOM 1152 O O . LEU A 1 160 ? -68.31067 -36.56804 39.26147 1.000 59.07226 159 LEU A O 1
ATOM 1157 N N . GLN A 1 161 ? -68.45647 -38.72377 39.87463 1.000 56.81048 160 GLN A N 1
ATOM 1158 C CA . GLN A 1 161 ? -69.88864 -38.64172 40.15068 1.000 60.09412 160 GLN A CA 1
ATOM 1159 C C . GLN A 1 161 ? -70.15965 -38.13968 41.56633 1.000 62.79171 160 GLN A C 1
ATOM 1160 O O . GLN A 1 161 ? -70.90451 -38.73922 42.34112 1.000 69.44468 160 GLN A O 1
ATOM 1166 N N . GLN A 1 162 ? -69.53716 -37.01098 41.90463 1.000 57.69729 161 GLN A N 1
ATOM 1167 C CA . GLN A 1 162 ? -69.77943 -36.29756 43.14951 1.000 55.31394 161 GLN A CA 1
ATOM 1168 C C . GLN A 1 162 ? -69.90696 -34.81268 42.84205 1.000 58.91070 161 GLN A C 1
ATOM 1169 O O . GLN A 1 162 ? -69.37760 -34.32479 41.83978 1.000 59.17796 161 GLN A O 1
ATOM 1175 N N . ALA A 1 163 ? -70.61813 -34.09643 43.71559 1.000 59.17421 162 ALA A N 1
ATOM 1176 C CA . ALA A 1 163 ? -70.89174 -32.68496 43.46391 1.000 61.27126 162 ALA A CA 1
ATOM 1177 C C . ALA A 1 163 ? -69.62119 -31.84327 43.46892 1.000 59.39730 162 ALA A C 1
ATOM 1178 O O . ALA A 1 163 ? -69.56848 -30.80195 42.80410 1.000 55.70611 162 ALA A O 1
ATOM 1180 N N . THR A 1 164 ? -68.59221 -32.27048 44.20327 1.000 51.33713 163 THR A N 1
ATOM 1181 C CA . THR A 1 164 ? -67.37297 -31.47710 44.29862 1.000 51.86148 163 THR A CA 1
ATOM 1182 C C . THR A 1 164 ? -66.55780 -31.50592 43.01230 1.000 55.97676 163 THR A C 1
ATOM 1183 O O . THR A 1 164 ? -65.79337 -30.56915 42.75837 1.000 58.36878 163 THR A O 1
ATOM 1187 N N . TYR A 1 165 ? -66.70132 -32.54921 42.19841 1.000 53.62323 164 TYR A N 1
ATOM 1188 C CA . TYR A 1 165 ? -65.98519 -32.67222 40.92947 1.000 47.00017 164 TYR A CA 1
ATOM 1189 C C . TYR A 1 165 ? -67.01359 -32.72705 39.80429 1.000 52.49122 164 TYR A C 1
ATOM 1190 O O . TYR A 1 165 ? -67.56427 -33.79179 39.50730 1.000 51.27812 164 TYR A O 1
ATOM 1199 N N . ARG A 1 166 ? -67.27071 -31.57736 39.17888 1.000 52.54166 165 ARG A N 1
ATOM 1200 C CA . ARG A 1 166 ? -68.20576 -31.51812 38.06366 1.000 52.14226 165 ARG A CA 1
ATOM 1201 C C . ARG A 1 166 ? -67.62024 -32.08474 36.77869 1.000 49.22666 165 ARG A C 1
ATOM 1202 O O . ARG A 1 166 ? -68.37878 -32.41394 35.85975 1.000 48.16506 165 ARG A O 1
ATOM 1210 N N . SER A 1 167 ? -66.29923 -32.20619 36.69481 1.000 48.20469 166 SER A N 1
ATOM 1211 C CA . SER A 1 167 ? -65.62849 -32.60983 35.46914 1.000 48.20697 166 SER A CA 1
ATOM 1212 C C . SER A 1 167 ? -64.22443 -33.07740 35.82302 1.000 45.02395 166 SER A C 1
ATOM 1213 O O . SER A 1 167 ? -63.74065 -32.80655 36.93084 1.000 41.27992 166 SER A O 1
ATOM 1216 N N . PRO A 1 168 ? -63.55083 -33.79567 34.91785 1.000 45.10173 167 PRO A N 1
ATOM 1217 C CA . PRO A 1 168 ? -62.18423 -34.25456 35.21474 1.000 37.33288 167 PRO A CA 1
ATOM 1218 C C . PRO A 1 168 ? -61.21721 -33.13657 35.56317 1.000 45.12639 167 PRO A C 1
ATOM 1219 O O . PRO A 1 168 ? -60.29548 -33.35895 36.35767 1.000 45.04163 167 PRO A O 1
ATOM 1223 N N . ALA A 1 169 ? -61.38073 -31.94608 34.98177 1.000 51.68243 168 ALA A N 1
ATOM 1224 C CA . ALA A 1 169 ? -60.50308 -30.83399 35.33353 1.000 47.58761 168 ALA A CA 1
ATOM 1225 C C . ALA A 1 169 ? -60.67132 -30.44152 36.79622 1.000 43.55657 168 ALA A C 1
ATOM 1226 O O . ALA A 1 169 ? -59.68555 -30.16940 37.49324 1.000 44.85101 168 ALA A O 1
ATOM 1228 N N . GLU A 1 170 ? -61.91586 -30.40077 37.27857 1.000 48.43909 169 GLU A N 1
ATOM 1229 C CA . GLU A 1 170 ? -62.14844 -30.09242 38.68501 1.000 50.54509 169 GLU A CA 1
ATOM 1230 C C . GLU A 1 170 ? -61.57944 -31.18217 39.58222 1.000 46.39559 169 GLU A C 1
ATOM 1231 O O . GLU A 1 170 ? -61.02273 -30.89029 40.64643 1.000 47.85974 169 GLU A O 1
ATOM 1237 N N . LEU A 1 171 ? -61.69923 -32.44342 39.16294 1.000 41.70964 170 LEU A N 1
ATOM 1238 C CA . LEU A 1 171 ? -61.10204 -33.53471 39.92370 1.000 42.68077 170 LEU A CA 1
ATOM 1239 C C . LEU A 1 171 ? -59.58855 -33.37651 40.00170 1.000 46.22347 170 LEU A C 1
ATOM 1240 O O . LEU A 1 171 ? -58.98273 -33.61720 41.05246 1.000 50.21259 170 LEU A O 1
ATOM 1245 N N . ALA A 1 172 ? -58.96119 -32.97136 38.89409 1.000 47.10389 171 ALA A N 1
ATOM 1246 C CA . ALA A 1 172 ? -57.51434 -32.78443 38.88211 1.000 54.69815 171 ALA A CA 1
ATOM 1247 C C . ALA A 1 172 ? -57.09299 -31.62314 39.77266 1.000 51.93053 171 ALA A C 1
ATOM 1248 O O . ALA A 1 172 ? -56.10645 -31.72664 40.51002 1.000 58.10444 171 ALA A O 1
ATOM 1250 N N . VAL A 1 173 ? -57.82334 -30.50605 39.71809 1.000 43.76299 172 VAL A N 1
ATOM 1251 C CA . VAL A 1 173 ? -57.45042 -29.34433 40.52432 1.000 47.92935 172 VAL A CA 1
ATOM 1252 C C . VAL A 1 173 ? -57.91171 -29.45392 41.96761 1.000 60.94800 172 VAL A C 1
ATOM 1253 O O . VAL A 1 173 ? -57.55767 -28.59355 42.78414 1.000 70.10614 172 VAL A O 1
ATOM 1257 N N . LYS A 1 174 ? -58.68674 -30.48386 42.31064 1.000 55.18602 173 LYS A N 1
ATOM 1258 C CA . LYS A 1 174 ? -59.18797 -30.65995 43.66734 1.000 58.51253 173 LYS A CA 1
ATOM 1259 C C . LYS A 1 174 ? -58.59446 -31.88552 44.35034 1.000 56.47873 173 LYS A C 1
ATOM 1260 O O . LYS A 1 174 ? -58.02062 -31.76778 45.43383 1.000 66.64331 173 LYS A O 1
ATOM 1262 N N . LYS A 1 175 ? -58.71957 -33.06630 43.74539 1.000 51.87832 174 LYS A N 1
ATOM 1263 C CA . LYS A 1 175 ? -58.22607 -34.29917 44.34995 1.000 60.76623 174 LYS A CA 1
ATOM 1264 C C . LYS A 1 175 ? -56.77500 -34.58975 43.98937 1.000 62.56622 174 LYS A C 1
ATOM 1265 O O . LYS A 1 175 ? -56.01572 -35.08076 44.83148 1.000 67.72053 174 LYS A O 1
ATOM 1271 N N . PHE A 1 176 ? -56.37180 -34.29800 42.75355 1.000 58.17021 175 PHE A N 1
ATOM 1272 C CA . PHE A 1 176 ? -55.03221 -34.66300 42.30838 1.000 52.44014 175 PHE A CA 1
ATOM 1273 C C . PHE A 1 176 ? -53.97770 -33.71519 42.86971 1.000 57.90897 175 PHE A C 1
ATOM 1274 O O . PHE A 1 176 ? -53.05842 -34.14366 43.57642 1.000 63.97090 175 PHE A O 1
ATOM 1282 N N . GLU A 1 177 ? -54.08729 -32.42505 42.56490 1.000 59.01424 176 GLU A N 1
ATOM 1283 C CA . GLU A 1 177 ? -53.04837 -31.48404 42.98071 1.000 62.65817 176 GLU A CA 1
ATOM 1284 C C . GLU A 1 177 ? -53.36787 -30.83847 44.32924 1.000 74.63421 176 GLU A C 1
ATOM 1285 O O . GLU A 1 177 ? -53.33972 -29.61946 44.49532 1.000 81.78505 176 GLU A O 1
ATOM 1291 N N . VAL A 1 178 ? -53.71867 -31.67281 45.30697 1.000 72.98715 177 VAL A N 1
ATOM 1292 C CA . VAL A 1 178 ? -53.58952 -31.31045 46.71517 1.000 71.88055 177 VAL A CA 1
ATOM 1293 C C . VAL A 1 178 ? -53.00430 -32.43274 47.55466 1.000 65.56411 177 VAL A C 1
ATOM 1294 O O . VAL A 1 178 ? -52.46603 -32.16965 48.64693 1.000 71.79175 177 VAL A O 1
ATOM 1298 N N . GLU A 1 179 ? -53.06368 -33.68107 47.08505 1.000 64.54826 178 GLU A N 1
ATOM 1299 C CA . GLU A 1 179 ? -52.57141 -34.83721 47.81419 1.000 73.04486 178 GLU A CA 1
ATOM 1300 C C . GLU A 1 179 ? -51.33127 -35.45102 47.18656 1.000 66.05272 178 GLU A C 1
ATOM 1301 O O . GLU A 1 179 ? -50.62844 -36.21164 47.85989 1.000 66.87038 178 GLU A O 1
ATOM 1307 N N . GLU A 1 180 ? -51.05423 -35.14443 45.91824 1.000 56.05458 179 GLU A N 1
ATOM 1308 C CA . GLU A 1 180 ? -49.86796 -35.62793 45.23297 1.000 54.56002 179 GLU A CA 1
ATOM 1309 C C . GLU A 1 180 ? -48.93571 -34.51842 44.77401 1.000 58.80106 179 GLU A C 1
ATOM 1310 O O . GLU A 1 180 ? -47.74865 -34.78673 44.55900 1.000 66.27861 179 GLU A O 1
ATOM 1316 N N . GLY A 1 181 ? -49.42853 -33.29084 44.62053 1.000 60.01437 180 GLY A N 1
ATOM 1317 C CA . GLY A 1 181 ? -48.60612 -32.19019 44.15879 1.000 65.97529 180 GLY A CA 1
ATOM 1318 C C . GLY A 1 181 ? -48.43485 -32.09634 42.66048 1.000 63.67106 180 GLY A C 1
ATOM 1319 O O . GLY A 1 181 ? -47.64098 -31.27004 42.19634 1.000 65.37653 180 GLY A O 1
ATOM 1320 N N . HIS A 1 182 ? -49.15240 -32.90943 41.88739 1.000 57.80237 181 HIS A N 1
ATOM 1321 C CA . HIS A 1 182 ? -48.99541 -32.92374 40.44096 1.000 59.87343 181 HIS A CA 1
ATOM 1322 C C . HIS A 1 182 ? -50.29934 -33.36083 39.78935 1.000 58.02444 181 HIS A C 1
ATOM 1323 O O . HIS A 1 182 ? -51.07337 -34.12829 40.36674 1.000 56.52838 181 HIS A O 1
ATOM 1330 N N . ILE A 1 183 ? -50.53076 -32.86352 38.57816 1.000 57.31708 182 ILE A N 1
ATOM 1331 C CA . ILE A 1 183 ? -51.70971 -33.23773 37.80320 1.000 50.96334 182 ILE A CA 1
ATOM 1332 C C . ILE A 1 183 ? -51.45913 -34.49611 36.98566 1.000 52.94597 182 ILE A C 1
ATOM 1333 O O . ILE A 1 183 ? -52.23796 -35.45119 37.03560 1.000 54.36539 182 ILE A O 1
ATOM 1338 N N . ARG A 1 184 ? -50.37247 -34.51072 36.22159 1.000 52.75662 183 ARG A N 1
ATOM 1339 C CA . ARG A 1 184 ? -50.11037 -35.59016 35.28462 1.000 46.88033 183 ARG A CA 1
ATOM 1340 C C . ARG A 1 184 ? -49.70908 -36.87123 36.01082 1.000 52.90288 183 ARG A C 1
ATOM 1341 O O . ARG A 1 184 ? -49.30724 -36.86385 37.17812 1.000 62.21001 183 ARG A O 1
ATOM 1349 N N . ASN A 1 185 ? -49.83151 -37.98724 35.29552 1.000 48.30241 184 ASN A N 1
ATOM 1350 C CA . ASN A 1 185 ? -49.31835 -39.25324 35.79754 1.000 52.08394 184 ASN A CA 1
ATOM 1351 C C . ASN A 1 185 ? -47.80281 -39.18091 35.93103 1.000 55.41402 184 ASN A C 1
ATOM 1352 O O . ASN A 1 185 ? -47.11164 -38.63603 35.06630 1.000 55.96657 184 ASN A O 1
ATOM 1357 N N . GLN A 1 186 ? -47.28542 -39.73168 37.02347 1.000 55.83363 185 GLN A N 1
ATOM 1358 C CA . GLN A 1 186 ? -45.86091 -39.69487 37.32217 1.000 50.63016 185 GLN A CA 1
ATOM 1359 C C . GLN A 1 186 ? -45.29206 -41.10531 37.27425 1.000 55.25236 185 GLN A C 1
ATOM 1360 O O . GLN A 1 186 ? -45.84227 -42.02175 37.89485 1.000 51.48681 185 GLN A O 1
ATOM 1366 N N . GLN A 1 187 ? -44.18814 -41.26752 36.54145 1.000 54.31558 186 GLN A N 1
ATOM 1367 C CA . GLN A 1 187 ? -43.51927 -42.55422 36.37976 1.000 51.18239 186 GLN A CA 1
ATOM 1368 C C . GLN A 1 187 ? -44.48582 -43.60884 35.85546 1.000 51.04861 186 GLN A C 1
ATOM 1369 O O . GLN A 1 187 ? -45.25265 -43.34569 34.92392 1.000 53.53959 186 GLN A O 1
ATOM 1375 N N . GLY A 1 188 ? -44.45842 -44.80202 36.43991 1.000 51.18495 187 GLY A N 1
ATOM 1376 C CA . GLY A 1 188 ? -45.37064 -45.84748 36.02345 1.000 59.97333 187 GLY A CA 1
ATOM 1377 C C . GLY A 1 188 ? -46.67738 -45.83182 36.78906 1.000 69.29645 187 GLY A C 1
ATOM 1378 O O . GLY A 1 188 ? -46.95986 -46.75527 37.55748 1.000 80.16751 187 GLY A O 1
ATOM 1379 N N . ALA A 1 189 ? -47.48593 -44.79391 36.59316 1.000 54.77462 188 ALA A N 1
ATOM 1380 C CA . ALA A 1 189 ? -48.74868 -44.64585 37.30159 1.000 61.27552 188 ALA A CA 1
ATOM 1381 C C . ALA A 1 189 ? -49.88976 -44.46511 36.31180 1.000 63.12351 188 ALA A C 1
ATOM 1382 O O . ALA A 1 189 ? -49.71674 -43.85338 35.25304 1.000 58.19570 188 ALA A O 1
ATOM 1384 N N . TYR A 1 190 ? -51.05889 -45.00960 36.66137 1.000 62.20036 189 TYR A N 1
ATOM 1385 C CA . TYR A 1 190 ? -52.26548 -44.83845 35.86012 1.000 58.19834 189 TYR A CA 1
ATOM 1386 C C . TYR A 1 190 ? -53.41848 -44.28915 36.69323 1.000 58.72080 189 TYR A C 1
ATOM 1387 O O . TYR A 1 190 ? -54.57604 -44.36768 36.26804 1.000 54.83127 189 TYR A O 1
ATOM 1396 N N . THR A 1 191 ? -53.12409 -43.73056 37.87009 1.000 57.10849 190 THR A N 1
ATOM 1397 C CA . THR A 1 191 ? -54.17316 -43.23956 38.75497 1.000 54.20108 190 THR A CA 1
ATOM 1398 C C . THR A 1 191 ? -54.82254 -41.96080 38.24183 1.000 57.69137 190 THR A C 1
ATOM 1399 O O . THR A 1 191 ? -55.91601 -41.60987 38.69899 1.000 60.66567 190 THR A O 1
ATOM 1403 N N . HIS A 1 192 ? -54.18216 -41.26146 37.30659 1.000 54.27677 191 HIS A N 1
ATOM 1404 C CA . HIS A 1 192 ? -54.67404 -39.98377 36.81035 1.000 51.03538 191 HIS A CA 1
ATOM 1405 C C . HIS A 1 192 ? -55.21748 -40.07895 35.39051 1.000 44.45790 191 HIS A C 1
ATOM 1406 O O . HIS A 1 192 ? -55.52330 -39.04740 34.78250 1.000 36.70475 191 HIS A O 1
ATOM 1413 N N . THR A 1 193 ? -55.34234 -41.28774 34.84850 1.000 47.89497 192 THR A N 1
ATOM 1414 C CA . THR A 1 193 ? -55.87618 -41.46961 33.50680 1.000 44.61328 192 THR A CA 1
ATOM 1415 C C . THR A 1 193 ? -57.39659 -41.36592 33.53000 1.000 41.79573 192 THR A C 1
ATOM 1416 O O . THR A 1 193 ? -58.05461 -41.86667 34.44677 1.000 39.67735 192 THR A O 1
ATOM 1420 N N . PHE A 1 194 ? -57.95179 -40.70890 32.51505 1.000 39.07262 193 PHE A N 1
ATOM 1421 C CA . PHE A 1 194 ? -59.38095 -40.45962 32.42700 1.000 36.95771 193 PHE A CA 1
ATOM 1422 C C . PHE A 1 194 ? -59.98206 -41.20166 31.24159 1.000 42.52389 193 PHE A C 1
ATOM 1423 O O . PHE A 1 194 ? -59.28967 -41.56623 30.28730 1.000 44.41468 193 PHE A O 1
ATOM 1431 N N . SER A 1 195 ? -61.29056 -41.41962 31.31869 1.000 45.36370 194 SER A N 1
ATOM 1432 C CA . SER A 1 195 ? -62.02620 -42.03723 30.22869 1.000 39.64249 194 SER A CA 1
ATOM 1433 C C . SER A 1 195 ? -62.26932 -41.03320 29.10884 1.000 40.78777 194 SER A C 1
ATOM 1434 O O . SER A 1 195 ? -62.36598 -39.82416 29.33656 1.000 41.40228 194 SER A O 1
ATOM 1437 N N . ARG A 1 196 ? -62.36138 -41.55147 27.88270 1.000 47.19990 195 ARG A N 1
ATOM 1438 C CA . ARG A 1 196 ? -62.73995 -40.70881 26.75290 1.000 42.40503 195 ARG A CA 1
ATOM 1439 C C . ARG A 1 196 ? -64.14639 -40.15500 26.93246 1.000 40.36625 195 ARG A C 1
ATOM 1440 O O . ARG A 1 196 ? -64.40679 -38.98835 26.61819 1.000 46.20393 195 ARG A O 1
ATOM 1448 N N . LEU A 1 197 ? -65.06949 -40.98176 27.42912 1.000 37.57923 196 LEU A N 1
ATOM 1449 C CA . LEU A 1 197 ? -66.43700 -40.52082 27.64399 1.000 34.59448 196 LEU A CA 1
ATOM 1450 C C . LEU A 1 197 ? -66.49457 -39.42911 28.70597 1.000 34.99554 196 LEU A C 1
ATOM 1451 O O . LEU A 1 197 ? -67.26259 -38.47053 28.57398 1.000 42.73458 196 LEU A O 1
ATOM 1456 N N . ASP A 1 198 ? -65.69329 -39.55467 29.76672 1.000 33.66341 197 ASP A N 1
ATOM 1457 C CA . ASP A 1 198 ? -65.68685 -38.53089 30.80799 1.000 35.82297 197 ASP A CA 1
ATOM 1458 C C . ASP A 1 198 ? -65.20608 -37.19001 30.26787 1.000 39.06450 197 ASP A C 1
ATOM 1459 O O . ASP A 1 198 ? -65.80526 -36.14677 30.55210 1.000 49.52303 197 ASP A O 1
ATOM 1464 N N . LEU A 1 199 ? -64.13452 -37.19553 29.47280 1.000 38.59412 198 LEU A N 1
ATOM 1465 C CA . LEU A 1 199 ? -63.63707 -35.94230 28.91564 1.000 33.78593 198 LEU A CA 1
ATOM 1466 C C . LEU A 1 199 ? -64.57061 -35.39081 27.84402 1.000 35.48686 198 LEU A C 1
ATOM 1467 O O . LEU A 1 199 ? -64.69380 -34.16948 27.70414 1.000 35.07965 198 LEU A O 1
ATOM 1472 N N . LEU A 1 200 ? -65.24397 -36.26284 27.08960 1.000 40.05508 199 LEU A N 1
ATOM 1473 C CA . LEU A 1 200 ? -66.25994 -35.79162 26.15251 1.000 34.44654 199 LEU A CA 1
ATOM 1474 C C . LEU A 1 200 ? -67.41596 -35.12412 26.88746 1.000 40.44184 199 LEU A C 1
ATOM 1475 O O . LEU A 1 200 ? -67.92860 -34.08651 26.44828 1.000 47.62508 199 LEU A O 1
ATOM 1480 N N . ALA A 1 201 ? -67.84232 -35.71231 28.00795 1.000 41.89548 200 ALA A N 1
ATOM 1481 C CA . ALA A 1 201 ? -68.87164 -35.09240 28.83360 1.000 37.32981 200 ALA A CA 1
ATOM 1482 C C . ALA A 1 201 ? -68.39083 -33.76115 29.39127 1.000 37.80842 200 ALA A C 1
ATOM 1483 O O . ALA A 1 201 ? -69.16390 -32.80215 29.47940 1.000 44.91730 200 ALA A O 1
ATOM 1485 N N . GLU A 1 202 ? -67.11397 -33.68622 29.77476 1.000 40.25802 201 GLU A N 1
ATOM 1486 C CA . GLU A 1 202 ? -66.54410 -32.42093 30.22736 1.000 41.88116 201 GLU A CA 1
ATOM 1487 C C . GLU A 1 202 ? -66.61037 -31.36933 29.12849 1.000 43.63290 201 GLU A C 1
ATOM 1488 O O . GLU A 1 202 ? -66.96728 -30.21413 29.37879 1.000 49.73820 201 GLU A O 1
ATOM 1494 N N . MET A 1 203 ? -66.25161 -31.74967 27.90222 1.000 38.20532 202 MET A N 1
ATOM 1495 C CA . MET A 1 203 ? -66.27173 -30.78791 26.80517 1.000 40.54707 202 MET A CA 1
ATOM 1496 C C . MET A 1 203 ? -67.69362 -30.33231 26.50078 1.000 41.62199 202 MET A C 1
ATOM 1497 O O . MET A 1 203 ? -67.93341 -29.14186 26.26112 1.000 47.48587 202 MET A O 1
ATOM 1502 N N . GLU A 1 204 ? -68.65091 -31.26325 26.52076 1.000 44.05687 203 GLU A N 1
ATOM 1503 C CA . GLU A 1 204 ? -70.04789 -30.89151 26.31513 1.000 43.34510 203 GLU A CA 1
ATOM 1504 C C . GLU A 1 204 ? -70.53459 -29.95391 27.41413 1.000 47.89203 203 GLU A C 1
ATOM 1505 O O . GLU A 1 204 ? -71.24880 -28.98252 27.14025 1.000 59.36106 203 GLU A O 1
ATOM 1511 N N . LEU A 1 205 ? -70.15254 -30.22813 28.66413 1.000 42.95805 204 LEU A N 1
ATOM 1512 C CA . LEU A 1 205 ? -70.55038 -29.37390 29.77587 1.000 47.42359 204 LEU A CA 1
ATOM 1513 C C . LEU A 1 205 ? -69.94830 -27.98129 29.63638 1.000 53.28380 204 LEU A C 1
ATOM 1514 O O . LEU A 1 205 ? -70.62524 -26.97806 29.88532 1.000 59.94058 204 LEU A O 1
ATOM 1519 N N . LEU A 1 206 ? -68.67354 -27.90160 29.24323 1.000 54.36240 205 LEU A N 1
ATOM 1520 C CA . LEU A 1 206 ? -68.04022 -26.60398 29.02618 1.000 54.77735 205 LEU A CA 1
ATOM 1521 C C . LEU A 1 206 ? -68.71955 -25.83255 27.90387 1.000 53.25489 205 LEU A C 1
ATOM 1522 O O . LEU A 1 206 ? -68.93743 -24.62386 28.02258 1.000 58.25211 205 LEU A O 1
ATOM 1527 N N . PHE A 1 207 ? -69.05355 -26.50708 26.80228 1.000 47.76901 206 PHE A N 1
ATOM 1528 C CA . PHE A 1 207 ? -69.77610 -25.83077 25.72995 1.000 48.16036 206 PHE A CA 1
ATOM 1529 C C . PHE A 1 207 ? -71.12816 -25.32145 26.20801 1.000 54.78918 206 PHE A C 1
ATOM 1530 O O . PHE A 1 207 ? -71.50658 -24.17998 25.91959 1.000 63.66500 206 PHE A O 1
ATOM 1538 N N . SER A 1 208 ? -71.86622 -26.14994 26.94795 1.000 54.07145 207 SER A N 1
ATOM 1539 C CA . SER A 1 208 ? -73.18049 -25.73767 27.42784 1.000 51.85422 207 SER A CA 1
ATOM 1540 C C . SER A 1 208 ? -73.07714 -24.55462 28.38316 1.000 52.30095 207 SER A C 1
ATOM 1541 O O . SER A 1 208 ? -73.88703 -23.62215 28.31916 1.000 59.31879 207 SER A O 1
ATOM 1544 N N . ARG A 1 209 ? -72.08680 -24.57272 29.27692 1.000 54.20400 208 ARG A N 1
ATOM 1545 C CA . ARG A 1 209 ? -71.96805 -23.50371 30.26214 1.000 65.01380 208 ARG A CA 1
ATOM 1546 C C . ARG A 1 209 ? -71.46151 -22.21512 29.62566 1.000 70.91577 208 ARG A C 1
ATOM 1547 O O . ARG A 1 209 ? -71.93736 -21.12380 29.95995 1.000 77.51102 208 ARG A O 1
ATOM 1555 N N . GLN A 1 210 ? -70.50016 -22.31784 28.70392 1.000 69.45841 209 GLN A N 1
ATOM 1556 C CA . GLN A 1 210 ? -69.95413 -21.12813 28.06386 1.000 69.90795 209 GLN A CA 1
ATOM 1557 C C . GLN A 1 210 ? -70.94752 -20.51892 27.08389 1.000 69.65546 209 GLN A C 1
ATOM 1558 O O . GLN A 1 210 ? -70.93986 -19.30039 26.87556 1.000 78.08770 209 GLN A O 1
ATOM 1564 N N . GLN A 1 211 ? -71.79773 -21.34637 26.46838 1.000 62.60456 210 GLN A N 1
ATOM 1565 C CA . GLN A 1 211 ? -72.85607 -20.82496 25.60910 1.000 67.18499 210 GLN A CA 1
ATOM 1566 C C . GLN A 1 211 ? -73.73904 -19.84474 26.36757 1.000 74.90562 210 GLN A C 1
ATOM 1567 O O . GLN A 1 211 ? -73.96506 -18.71454 25.92055 1.000 79.86301 210 GLN A O 1
ATOM 1573 N N . HIS A 1 212 ? -74.23998 -20.26448 27.52898 1.000 74.25663 211 HIS A N 1
ATOM 1574 C CA . HIS A 1 212 ? -75.13420 -19.44806 28.33711 1.000 81.33975 211 HIS A CA 1
ATOM 1575 C C . HIS A 1 212 ? -74.42076 -18.27544 29.00146 1.000 79.85765 211 HIS A C 1
ATOM 1576 O O . HIS A 1 212 ? -75.08998 -17.34677 29.46815 1.000 87.00599 211 HIS A O 1
ATOM 1583 N N . PHE A 1 213 ? -73.08927 -18.26904 29.01549 1.000 72.11937 212 PHE A N 1
ATOM 1584 C CA . PHE A 1 213 ? -72.32063 -17.24055 29.70195 1.000 74.06102 212 PHE A CA 1
ATOM 1585 C C . PHE A 1 213 ? -71.80697 -16.15283 28.76743 1.000 71.12968 212 PHE A C 1
ATOM 1586 O O . PHE A 1 213 ? -71.01024 -15.31209 29.19454 1.000 73.17796 212 PHE A O 1
ATOM 1594 N N . GLY A 1 214 ? -72.24143 -16.14479 27.51201 1.000 69.14394 213 GLY A N 1
ATOM 1595 C CA . GLY A 1 214 ? -71.88877 -15.08737 26.58926 1.000 71.97670 213 GLY A CA 1
ATOM 1596 C C . GLY A 1 214 ? -70.72110 -15.36098 25.66805 1.000 76.61287 213 GLY A C 1
ATOM 1597 O O . GLY A 1 214 ? -70.21466 -14.41749 25.05025 1.000 80.54613 213 GLY A O 1
ATOM 1598 N N . ASN A 1 215 ? -70.27618 -16.60660 25.55493 1.000 84.03969 214 ASN A N 1
ATOM 1599 C CA . ASN A 1 215 ? -69.17668 -16.93252 24.65412 1.000 85.60167 214 ASN A CA 1
ATOM 1600 C C . ASN A 1 215 ? -69.68296 -17.00226 23.21782 1.000 82.13392 214 ASN A C 1
ATOM 1601 O O . ASN A 1 215 ? -70.61056 -17.76961 22.93718 1.000 80.78900 214 ASN A O 1
ATOM 1606 N N . PRO A 1 216 ? -69.11834 -16.22480 22.28951 1.000 81.39400 215 PRO A N 1
ATOM 1607 C CA . PRO A 1 216 ? -69.56855 -16.32009 20.89148 1.000 82.95627 215 PRO A CA 1
ATOM 1608 C C . PRO A 1 216 ? -69.16028 -17.61361 20.20716 1.000 82.55638 215 PRO A C 1
ATOM 1609 O O . PRO A 1 216 ? -69.90861 -18.11093 19.35631 1.000 75.82390 215 PRO A O 1
ATOM 1613 N N . PHE A 1 217 ? -67.99925 -18.17126 20.54696 1.000 83.07813 216 PHE A N 1
ATOM 1614 C CA . PHE A 1 217 ? -67.44510 -19.32122 19.83035 1.000 76.57367 216 PHE A CA 1
ATOM 1615 C C . PHE A 1 217 ? -67.77952 -20.61868 20.56530 1.000 78.96240 216 PHE A C 1
ATOM 1616 O O . PHE A 1 217 ? -66.91838 -21.30654 21.11621 1.000 79.55041 216 PHE A O 1
ATOM 1624 N N . ALA A 1 218 ? -69.06745 -20.94212 20.56951 1.000 74.64163 217 ALA A N 1
ATOM 1625 C CA . ALA A 1 218 ? -69.55768 -22.16215 21.19991 1.000 63.20379 217 ALA A CA 1
ATOM 1626 C C . ALA A 1 218 ? -70.66567 -22.77522 20.35113 1.000 62.87066 217 ALA A C 1
ATOM 1627 O O . ALA A 1 218 ? -71.72263 -23.16445 20.84799 1.000 63.66721 217 ALA A O 1
ATOM 1629 N N . SER A 1 219 ? -70.42618 -22.85392 19.04599 1.000 60.62986 218 SER A N 1
ATOM 1630 C CA . SER A 1 219 ? -71.44134 -23.29977 18.10306 1.000 64.46649 218 SER A CA 1
ATOM 1631 C C . SER A 1 219 ? -71.76127 -24.78138 18.27969 1.000 64.20997 218 SER A C 1
ATOM 1632 O O . SER A 1 219 ? -70.95151 -25.56449 18.78443 1.000 67.43850 218 SER A O 1
ATOM 1635 N N . GLU A 1 220 ? -72.97446 -25.15652 17.86290 1.000 67.72262 219 GLU A N 1
ATOM 1636 C CA . GLU A 1 220 ? -73.34790 -26.56754 17.82075 1.000 66.47619 219 GLU A CA 1
ATOM 1637 C C . GLU A 1 220 ? -72.47662 -27.33469 16.83420 1.000 64.21634 219 GLU A C 1
ATOM 1638 O O . GLU A 1 220 ? -72.02106 -28.44679 17.12767 1.000 60.81351 219 GLU A O 1
ATOM 1644 N N . LYS A 1 221 ? -72.24210 -26.75802 15.65198 1.000 65.71779 220 LYS A N 1
ATOM 1645 C CA . LYS A 1 221 ? -71.39163 -27.41240 14.66306 1.000 68.17715 220 LYS A CA 1
ATOM 1646 C C . LYS A 1 221 ? -69.95605 -27.52081 15.15945 1.000 60.63588 220 LYS A C 1
ATOM 1647 O O . LYS A 1 221 ? -69.27592 -28.51889 14.89494 1.000 60.50423 220 LYS A O 1
ATOM 1649 N N . LEU A 1 222 ? -69.47464 -26.49729 15.86936 1.000 54.14515 221 LEU A N 1
ATOM 1650 C CA . LEU A 1 222 ? -68.14910 -26.57468 16.47399 1.000 58.78212 221 LEU A CA 1
ATOM 1651 C C . LEU A 1 222 ? -68.07331 -27.72033 17.47302 1.000 54.67481 221 LEU A C 1
ATOM 1652 O O . LEU A 1 222 ? -67.10074 -28.48655 17.48266 1.000 53.44089 221 LEU A O 1
ATOM 1657 N N . LEU A 1 223 ? -69.10097 -27.85645 18.31452 1.000 61.13858 222 LEU A N 1
ATOM 1658 C CA . LEU A 1 223 ? -69.15384 -28.96960 19.25357 1.000 56.02185 222 LEU A CA 1
ATOM 1659 C C . LEU A 1 223 ? -69.12789 -30.30133 18.51883 1.000 52.94945 222 LEU A C 1
ATOM 1660 O O . LEU A 1 223 ? -68.39784 -31.21642 18.90847 1.000 53.24336 222 LEU A O 1
ATOM 1665 N N . GLU A 1 224 ? -69.91773 -30.42547 17.45010 1.000 53.20982 223 GLU A N 1
ATOM 1666 C CA . GLU A 1 224 ? -69.97993 -31.68450 16.71264 1.000 55.12403 223 GLU A CA 1
ATOM 1667 C C . GLU A 1 224 ? -68.63181 -32.02800 16.08839 1.000 51.89535 223 GLU A C 1
ATOM 1668 O O . GLU A 1 224 ? -68.18334 -33.17925 16.15047 1.000 55.77173 223 GLU A O 1
ATOM 1674 N N . ASN A 1 225 ? -67.96475 -31.03751 15.49047 1.000 49.30316 224 ASN A N 1
ATOM 1675 C CA . ASN A 1 225 ? -66.66369 -31.28242 14.87364 1.000 50.57104 224 ASN A CA 1
ATOM 1676 C C . ASN A 1 225 ? -65.62110 -31.65950 15.91768 1.000 45.34232 224 ASN A C 1
ATOM 1677 O O . ASN A 1 225 ? -64.76891 -32.52472 15.67711 1.000 44.94989 224 ASN A O 1
ATOM 1682 N N . LEU A 1 226 ? -65.66440 -31.01382 17.08438 1.000 45.75590 225 LEU A N 1
ATOM 1683 C CA . LEU A 1 226 ? -64.70342 -31.34380 18.13108 1.000 42.98319 225 LEU A CA 1
ATOM 1684 C C . LEU A 1 226 ? -64.96431 -32.72725 18.71314 1.000 40.11862 225 LEU A C 1
ATOM 1685 O O . LEU A 1 226 ? -64.01981 -33.44096 19.06467 1.000 49.75156 225 LEU A O 1
ATOM 1690 N N . THR A 1 227 ? -66.23354 -33.12860 18.82426 1.000 37.50801 226 THR A N 1
ATOM 1691 C CA . THR A 1 227 ? -66.52518 -34.50855 19.20395 1.000 40.74368 226 THR A CA 1
ATOM 1692 C C . THR A 1 227 ? -66.00293 -35.48184 18.15631 1.000 45.05331 226 THR A C 1
ATOM 1693 O O . THR A 1 227 ? -65.45441 -36.53547 18.49704 1.000 52.72995 226 THR A O 1
ATOM 1697 N N . ALA A 1 228 ? -66.15592 -35.14172 16.87406 1.000 43.63623 227 ALA A N 1
ATOM 1698 C CA . ALA A 1 228 ? -65.63818 -36.00505 15.81622 1.000 44.28262 227 ALA A CA 1
ATOM 1699 C C . ALA A 1 228 ? -64.12730 -36.16630 15.92630 1.000 43.88627 227 ALA A C 1
ATOM 1700 O O . ALA A 1 228 ? -63.59852 -37.27091 15.75920 1.000 44.42380 227 ALA A O 1
ATOM 1702 N N . LEU A 1 229 ? -63.41719 -35.07309 16.20604 1.000 44.43184 228 LEU A N 1
ATOM 1703 C CA . LEU A 1 229 ? -61.96556 -35.14673 16.34780 1.000 45.01431 228 LEU A CA 1
ATOM 1704 C C . LEU A 1 229 ? -61.56435 -35.93749 17.58918 1.000 38.45350 228 LEU A C 1
ATOM 1705 O O . LEU A 1 229 ? -60.71364 -36.83335 17.52060 1.000 38.45250 228 LEU A O 1
ATOM 1710 N N . LEU A 1 230 ? -62.17012 -35.62185 18.73575 1.000 35.52145 229 LEU A N 1
ATOM 1711 C CA . LEU A 1 230 ? -61.76764 -36.23149 19.99628 1.000 38.82663 229 LEU A CA 1
ATOM 1712 C C . LEU A 1 230 ? -62.21023 -37.68550 20.10516 1.000 38.79781 229 LEU A C 1
ATOM 1713 O O . LEU A 1 230 ? -61.66576 -38.42702 20.93022 1.000 42.36164 229 LEU A O 1
ATOM 1718 N N . MET A 1 231 ? -63.16484 -38.11606 19.28065 1.000 37.26148 230 MET A N 1
ATOM 1719 C CA . MET A 1 231 ? -63.66195 -39.48274 19.33269 1.000 37.37043 230 MET A CA 1
ATOM 1720 C C . MET A 1 231 ? -63.14416 -40.36365 18.20495 1.000 38.30831 230 MET A C 1
ATOM 1721 O O . MET A 1 231 ? -63.23982 -41.59111 18.31237 1.000 34.67669 230 MET A O 1
ATOM 1726 N N . TRP A 1 232 ? -62.59962 -39.77885 17.14021 1.000 43.47270 231 TRP A N 1
ATOM 1727 C CA . TRP A 1 232 ? -62.21615 -40.56518 15.97541 1.000 42.78386 231 TRP A CA 1
ATOM 1728 C C . TRP A 1 232 ? -61.05717 -41.50216 16.28948 1.000 44.98748 231 TRP A C 1
ATOM 1729 O O . TRP A 1 232 ? -60.14528 -41.16422 17.04939 1.000 43.91483 231 TRP A O 1
ATOM 1740 N N . GLN A 1 233 ? -61.10493 -42.68754 15.68688 1.000 44.78987 232 GLN A N 1
ATOM 1741 C CA . GLN A 1 233 ? -60.04295 -43.67702 15.76668 1.000 41.93112 232 GLN A CA 1
ATOM 1742 C C . GLN A 1 233 ? -60.10884 -44.53002 14.50995 1.000 40.32179 232 GLN A C 1
ATOM 1743 O O . GLN A 1 233 ? -61.19727 -44.91835 14.07680 1.000 45.95679 232 GLN A O 1
ATOM 1749 N N . LYS A 1 234 ? -58.95061 -44.80749 13.92531 1.000 31.65744 233 LYS A N 1
ATOM 1750 C CA . LYS A 1 234 ? -58.92338 -45.55766 12.68021 1.000 35.47903 233 LYS A CA 1
ATOM 1751 C C . LYS A 1 234 ? -59.43609 -46.97541 12.91406 1.000 34.40773 233 LYS A C 1
ATOM 1752 O O . LYS A 1 234 ? -58.99501 -47.64123 13.86052 1.000 44.03294 233 LYS A O 1
ATOM 1758 N N . PRO A 1 235 ? -60.36850 -47.46202 12.09671 1.000 31.58275 234 PRO A N 1
ATOM 1759 C CA . PRO A 1 235 ? -60.82305 -48.84941 12.23716 1.000 37.87673 234 PRO A CA 1
ATOM 1760 C C . PRO A 1 235 ? -59.69229 -49.82989 11.96704 1.000 43.72768 234 PRO A C 1
ATOM 1761 O O . PRO A 1 235 ? -58.78718 -49.56690 11.17201 1.000 43.82492 234 PRO A O 1
ATOM 1765 N N . ALA A 1 236 ? -59.75237 -50.97095 12.64552 1.000 50.29915 235 ALA A N 1
ATOM 1766 C CA . ALA A 1 236 ? -58.74061 -52.01094 12.48717 1.000 58.60351 235 ALA A CA 1
ATOM 1767 C C . ALA A 1 236 ? -58.77717 -52.60769 11.08325 1.000 68.46507 235 ALA A C 1
ATOM 1768 O O . ALA A 1 236 ? -58.91736 -53.81934 10.91654 1.000 71.62566 235 ALA A O 1
ATOM 1770 N N . THR A 1 250 ? -60.09107 -69.33092 -13.97714 1.000 101.39844 249 THR A N 1
ATOM 1771 C CA . THR A 1 250 ? -61.10887 -70.05781 -14.72778 1.000 107.81179 249 THR A CA 1
ATOM 1772 C C . THR A 1 250 ? -62.45898 -69.33933 -14.67920 1.000 109.78002 249 THR A C 1
ATOM 1773 O O . THR A 1 250 ? -63.42268 -69.87510 -14.13716 1.000 114.35635 249 THR A O 1
ATOM 1777 N N . PHE A 1 251 ? -62.52966 -68.13596 -15.24553 1.000 106.66701 250 PHE A N 1
ATOM 1778 C CA . PHE A 1 251 ? -63.74880 -67.33741 -15.18837 1.000 100.48828 250 PHE A CA 1
ATOM 1779 C C . PHE A 1 251 ? -63.72475 -66.32241 -16.32363 1.000 90.18116 250 PHE A C 1
ATOM 1780 O O . PHE A 1 251 ? -62.68242 -66.06628 -16.92857 1.000 91.25474 250 PHE A O 1
ATOM 1782 N N . GLU A 1 252 ? -64.88893 -65.74246 -16.60750 1.000 89.72201 251 GLU A N 1
ATOM 1783 C CA . GLU A 1 252 ? -64.99791 -64.74771 -17.66382 1.000 89.21422 251 GLU A CA 1
ATOM 1784 C C . GLU A 1 252 ? -64.74950 -63.35016 -17.10264 1.000 96.93589 251 GLU A C 1
ATOM 1785 O O . GLU A 1 252 ? -64.18586 -63.17452 -16.01948 1.000 92.70702 251 GLU A O 1
ATOM 1787 N N . ASP A 1 253 ? -65.17350 -62.33569 -17.85909 1.000 100.42615 252 ASP A N 1
ATOM 1788 C CA . ASP A 1 253 ? -64.95016 -60.94182 -17.49811 1.000 100.58001 252 ASP A CA 1
ATOM 1789 C C . ASP A 1 253 ? -65.69010 -60.52959 -16.23464 1.000 98.43728 252 ASP A C 1
ATOM 1790 O O . ASP A 1 253 ? -65.40342 -59.45309 -15.69967 1.000 96.64016 252 ASP A O 1
ATOM 1795 N N . GLU A 1 254 ? -66.62437 -61.34664 -15.75081 1.000 98.02137 253 GLU A N 1
ATOM 1796 C CA . GLU A 1 254 ? -67.38565 -60.99728 -14.55941 1.000 97.49916 253 GLU A CA 1
ATOM 1797 C C . GLU A 1 254 ? -66.46256 -60.82549 -13.35971 1.000 91.09034 253 GLU A C 1
ATOM 1798 O O . GLU A 1 254 ? -65.47449 -61.54894 -13.20140 1.000 83.95408 253 GLU A O 1
ATOM 1800 N N . TYR A 1 255 ? -66.79074 -59.85059 -12.51647 1.000 89.41439 254 TYR A N 1
ATOM 1801 C CA . TYR A 1 255 ? -65.95891 -59.53051 -11.37002 1.000 88.10912 254 TYR A CA 1
ATOM 1802 C C . TYR A 1 255 ? -66.12903 -60.58069 -10.27528 1.000 85.20041 254 TYR A C 1
ATOM 1803 O O . TYR A 1 255 ? -67.04678 -61.40589 -10.29750 1.000 88.04650 254 TYR A O 1
ATOM 1812 N N . LYS A 1 256 ? -65.22497 -60.53627 -9.30131 1.000 80.65958 255 LYS A N 1
ATOM 1813 C CA . LYS A 1 256 ? -65.27580 -61.48256 -8.20079 1.000 82.92182 255 LYS A CA 1
ATOM 1814 C C . LYS A 1 256 ? -66.40081 -61.12297 -7.23215 1.000 82.75275 255 LYS A C 1
ATOM 1815 O O . LYS A 1 256 ? -66.91077 -59.99882 -7.21190 1.000 82.68051 255 LYS A O 1
ATOM 1821 N N . ALA A 1 257 ? -66.78580 -62.10375 -6.42188 1.000 82.51329 256 ALA A N 1
ATOM 1822 C CA . ALA A 1 257 ? -67.89455 -61.95452 -5.49266 1.000 78.57117 256 ALA A CA 1
ATOM 1823 C C . ALA A 1 257 ? -67.41558 -61.44455 -4.13952 1.000 79.82876 256 ALA A C 1
ATOM 1824 O O . ALA A 1 257 ? -66.26813 -61.65828 -3.73942 1.000 78.68309 256 ALA A O 1
ATOM 1826 N N . ALA A 1 258 ? -68.31538 -60.76171 -3.43733 1.000 76.03090 257 ALA A N 1
ATOM 1827 C CA . ALA A 1 258 ? -68.01632 -60.27843 -2.09764 1.000 73.34730 257 ALA A CA 1
ATOM 1828 C C . ALA A 1 258 ? -67.96886 -61.43540 -1.10790 1.000 82.74264 257 ALA A C 1
ATOM 1829 O O . ALA A 1 258 ? -68.73009 -62.40037 -1.21856 1.000 90.85461 257 ALA A O 1
ATOM 1831 N N . LYS A 1 259 ? -67.05969 -61.33343 -0.13436 1.000 79.46234 258 LYS A N 1
ATOM 1832 C CA . LYS A 1 259 ? -66.93599 -62.37819 0.87802 1.000 81.70564 258 LYS A CA 1
ATOM 1833 C C . LYS A 1 259 ? -68.20293 -62.49510 1.71525 1.000 87.65474 258 LYS A C 1
ATOM 1834 O O . LYS A 1 259 ? -68.67383 -63.60472 1.99192 1.000 87.74109 258 LYS A O 1
ATOM 1840 N N . ASN A 1 260 ? -68.76934 -61.36229 2.12821 1.000 89.86658 259 ASN A N 1
ATOM 1841 C CA . ASN A 1 260 ? -69.94106 -61.35827 3.00441 1.000 88.38238 259 ASN A CA 1
ATOM 1842 C C . ASN A 1 260 ? -71.21766 -61.37934 2.16130 1.000 85.54560 259 ASN A C 1
ATOM 1843 O O . ASN A 1 260 ? -72.00910 -60.43530 2.12988 1.000 85.33686 259 ASN A O 1
ATOM 1848 N N . THR A 1 261 ? -71.40552 -62.50122 1.46894 1.000 83.85069 260 THR A N 1
ATOM 1849 C CA . THR A 1 261 ? -72.59288 -62.74093 0.66189 1.000 89.47890 260 THR A CA 1
ATOM 1850 C C . THR A 1 261 ? -73.07796 -64.15955 0.91494 1.000 92.97042 260 THR A C 1
ATOM 1851 O O . THR A 1 261 ? -72.34504 -65.00172 1.43936 1.000 92.20271 260 THR A O 1
ATOM 1855 N N . TYR A 1 262 ? -74.33354 -64.41611 0.54103 1.000 92.28559 261 TYR A N 1
ATOM 1856 C CA . TYR A 1 262 ? -74.88587 -65.75744 0.70453 1.000 94.10626 261 TYR A CA 1
ATOM 1857 C C . TYR A 1 262 ? -74.09501 -66.78109 -0.09860 1.000 95.58603 261 TYR A C 1
ATOM 1858 O O . TYR A 1 262 ? -73.68507 -67.82142 0.42962 1.000 98.31208 261 TYR A O 1
ATOM 1867 N N . SER A 1 263 ? -73.87120 -66.49707 -1.38278 1.000 90.99400 262 SER A N 1
ATOM 1868 C CA . SER A 1 263 ? -73.25102 -67.47806 -2.26581 1.000 91.30561 262 SER A CA 1
ATOM 1869 C C . SER A 1 263 ? -71.80755 -67.76342 -1.86798 1.000 95.30786 262 SER A C 1
ATOM 1870 O O . SER A 1 263 ? -71.38212 -68.92234 -1.86559 1.000 95.36403 262 SER A O 1
ATOM 1873 N N . ALA A 1 264 ? -71.03982 -66.72698 -1.52038 1.000 95.32222 263 ALA A N 1
ATOM 1874 C CA . ALA A 1 264 ? -69.63752 -66.93761 -1.16573 1.000 96.42688 263 ALA A CA 1
ATOM 1875 C C . ALA A 1 264 ? -69.49809 -67.69535 0.15035 1.000 99.63268 263 ALA A C 1
ATOM 1876 O O . ALA A 1 264 ? -68.66203 -68.60226 0.26764 1.000 99.37929 263 ALA A O 1
ATOM 1878 N N . GLU A 1 265 ? -70.29552 -67.33039 1.15751 1.000 95.67094 264 GLU A N 1
ATOM 1879 C CA . GLU A 1 265 ? -70.24551 -68.05135 2.42452 1.000 92.89841 264 GLU A CA 1
ATOM 1880 C C . GLU A 1 265 ? -70.69717 -69.49440 2.24476 1.000 104.60507 264 GLU A C 1
ATOM 1881 O O . GLU A 1 265 ? -70.11840 -70.41240 2.83839 1.000 107.44964 264 GLU A O 1
ATOM 1887 N N . ARG A 1 266 ? -71.72494 -69.71294 1.41840 1.000 105.70912 265 ARG A N 1
ATOM 1888 C CA . ARG A 1 266 ? -72.15337 -71.07049 1.09836 1.000 106.67353 265 ARG A CA 1
ATOM 1889 C C . ARG A 1 266 ? -71.03465 -71.84834 0.41688 1.000 106.12537 265 ARG A C 1
ATOM 1890 O O . ARG A 1 266 ? -70.80797 -73.02314 0.72385 1.000 104.32694 265 ARG A O 1
ATOM 1898 N N . PHE A 1 267 ? -70.32191 -71.20118 -0.50743 1.000 101.54074 266 PHE A N 1
ATOM 1899 C CA . PHE A 1 267 ? -69.18292 -71.82582 -1.17259 1.000 100.89808 266 PHE A CA 1
ATOM 1900 C C . PHE A 1 267 ? -68.13062 -72.26586 -0.16107 1.000 107.67718 266 PHE A C 1
ATOM 1901 O O . PHE A 1 267 ? -67.67141 -73.41482 -0.18333 1.000 110.12356 266 PHE A O 1
ATOM 1909 N N . VAL A 1 268 ? -67.73655 -71.35705 0.73317 1.000 107.16939 267 VAL A N 1
ATOM 1910 C CA . VAL A 1 268 ? -66.69609 -71.66887 1.71076 1.000 102.67297 267 VAL A CA 1
ATOM 1911 C C . VAL A 1 268 ? -67.14874 -72.78445 2.64619 1.000 103.71131 267 VAL A C 1
ATOM 1912 O O . VAL A 1 268 ? -66.36336 -73.67671 2.99786 1.000 101.91768 267 VAL A O 1
ATOM 1916 N N . TRP A 1 269 ? -68.41734 -72.75638 3.06387 1.000 103.47923 268 TRP A N 1
ATOM 1917 C CA . TRP A 1 269 ? -68.94105 -73.83990 3.88645 1.000 107.08183 268 TRP A CA 1
ATOM 1918 C C . TRP A 1 269 ? -68.90932 -75.16686 3.14224 1.000 111.12314 268 TRP A C 1
ATOM 1919 O O . TRP A 1 269 ? -68.62340 -76.20771 3.74043 1.000 114.50968 268 TRP A O 1
ATOM 1930 N N . ILE A 1 270 ? -69.20803 -75.15535 1.84037 1.000 110.96136 269 ILE A N 1
ATOM 1931 C CA . ILE A 1 270 ? -69.15332 -76.39073 1.06141 1.000 114.38682 269 ILE A CA 1
ATOM 1932 C C . ILE A 1 270 ? -67.72951 -76.93287 1.01457 1.000 118.68240 269 ILE A C 1
ATOM 1933 O O . ILE A 1 270 ? -67.50158 -78.13841 1.18578 1.000 119.89366 269 ILE A O 1
ATOM 1938 N N . THR A 1 271 ? -66.74940 -76.05587 0.77625 1.000 119.58805 270 THR A N 1
ATOM 1939 C CA . THR A 1 271 ? -65.35821 -76.51086 0.76519 1.000 112.74074 270 THR A CA 1
ATOM 1940 C C . THR A 1 271 ? -64.95235 -77.09321 2.11372 1.000 108.01994 270 THR A C 1
ATOM 1941 O O . THR A 1 271 ? -64.30313 -78.14567 2.17365 1.000 106.64863 270 THR A O 1
ATOM 1945 N N . LYS A 1 272 ? -65.32744 -76.43053 3.20963 1.000 105.66973 271 LYS A N 1
ATOM 1946 C CA . LYS A 1 272 ? -64.94491 -76.94472 4.52152 1.000 107.58846 271 LYS A CA 1
ATOM 1947 C C . LYS A 1 272 ? -65.65699 -78.25672 4.83644 1.000 110.52796 271 LYS A C 1
ATOM 1948 O O . LYS A 1 272 ? -65.07131 -79.15299 5.45583 1.000 112.48877 271 LYS A O 1
ATOM 1954 N N . LEU A 1 273 ? -66.91665 -78.39264 4.41306 1.000 109.29587 272 LEU A N 1
ATOM 1955 C CA . LEU A 1 273 ? -67.66151 -79.61856 4.67567 1.000 112.13349 272 LEU A CA 1
ATOM 1956 C C . LEU A 1 273 ? -67.12625 -80.78489 3.85510 1.000 116.63292 272 LEU A C 1
ATOM 1957 O O . LEU A 1 273 ? -67.14286 -81.92961 4.32338 1.000 122.02974 272 LEU A O 1
ATOM 1962 N N . ASN A 1 274 ? -66.64319 -80.52121 2.64094 1.000 114.05874 273 ASN A N 1
ATOM 1963 C CA . ASN A 1 274 ? -66.05352 -81.56120 1.80685 1.000 107.67759 273 ASN A CA 1
ATOM 1964 C C . ASN A 1 274 ? -64.56542 -81.76272 2.06873 1.000 106.78650 273 ASN A C 1
ATOM 1965 O O . ASN A 1 274 ? -63.96599 -82.66626 1.47691 1.000 104.94409 273 ASN A O 1
ATOM 1970 N N . ASN A 1 275 ? -63.95633 -80.94751 2.93281 1.000 107.23370 274 ASN A N 1
ATOM 1971 C CA . ASN A 1 275 ? -62.57246 -81.13608 3.35306 1.000 101.43561 274 ASN A CA 1
ATOM 1972 C C . ASN A 1 275 ? -62.46830 -81.71094 4.76213 1.000 105.49935 274 ASN A C 1
ATOM 1973 O O . ASN A 1 275 ? -61.45723 -81.50610 5.44280 1.000 106.02222 274 ASN A O 1
ATOM 1978 N N . LEU A 1 276 ? -63.49362 -82.42558 5.21390 1.000 108.11512 275 LEU A N 1
ATOM 1979 C CA . LEU A 1 276 ? -63.53606 -82.96289 6.56575 1.000 111.21925 275 LEU A CA 1
ATOM 1980 C C . LEU A 1 276 ? -63.06173 -84.40950 6.56984 1.000 113.91638 275 LEU A C 1
ATOM 1981 O O . LEU A 1 276 ? -63.55683 -85.23434 5.79493 1.000 115.15792 275 LEU A O 1
ATOM 1986 N N . ARG A 1 277 ? -62.10314 -84.71020 7.44240 1.000 115.20621 276 ARG A N 1
ATOM 1987 C CA . ARG A 1 277 ? -61.57808 -86.05808 7.60882 1.000 112.01255 276 ARG A CA 1
ATOM 1988 C C . ARG A 1 277 ? -61.54559 -86.39146 9.09144 1.000 120.11811 276 ARG A C 1
ATOM 1989 O O . ARG A 1 277 ? -61.02652 -85.60847 9.89336 1.000 117.64137 276 ARG A O 1
ATOM 1991 N N . ILE A 1 278 ? -62.09868 -87.54693 9.45196 1.000 124.10129 277 ILE A N 1
ATOM 1992 C CA . ILE A 1 278 ? -62.11800 -88.01750 10.83269 1.000 121.86511 277 ILE A CA 1
ATOM 1993 C C . ILE A 1 278 ? -61.04662 -89.08494 10.99202 1.000 120.41362 277 ILE A C 1
ATOM 1994 O O . ILE A 1 278 ? -61.03177 -90.07386 10.24729 1.000 122.39548 277 ILE A O 1
ATOM 1999 N N . GLN A 1 279 ? -60.15333 -88.88936 11.96110 1.000 116.50620 278 GLN A N 1
ATOM 2000 C CA . GLN A 1 279 ? -59.04817 -89.80444 12.22443 1.000 118.62767 278 GLN A CA 1
ATOM 2001 C C . GLN A 1 279 ? -59.34421 -90.59197 13.49330 1.000 122.35772 278 GLN A C 1
ATOM 2002 O O . GLN A 1 279 ? -59.49283 -90.00476 14.57158 1.000 122.86608 278 GLN A O 1
ATOM 2004 N N . GLU A 1 280 ? -59.43151 -91.91708 13.35893 1.000 118.39598 279 GLU A N 1
ATOM 2005 C CA . GLU A 1 280 ? -59.67963 -92.82497 14.47931 1.000 111.84503 279 GLU A CA 1
ATOM 2006 C C . GLU A 1 280 ? -58.59516 -93.89998 14.45711 1.000 118.98856 279 GLU A C 1
ATOM 2007 O O . GLU A 1 280 ? -58.78611 -94.96750 13.86721 1.000 121.20268 279 GLU A O 1
ATOM 2009 N N . ASN A 1 281 ? -57.46016 -93.60455 15.09755 1.000 122.34823 280 ASN A N 1
ATOM 2010 C CA . ASN A 1 281 ? -56.34010 -94.54363 15.21976 1.000 119.93803 280 ASN A CA 1
ATOM 2011 C C . ASN A 1 281 ? -55.90876 -95.08471 13.85811 1.000 121.91838 280 ASN A C 1
ATOM 2012 O O . ASN A 1 281 ? -55.64485 -96.27719 13.69296 1.000 118.03246 280 ASN A O 1
ATOM 2014 N N . GLY A 1 282 ? -55.83465 -94.19563 12.87042 1.000 123.51125 281 GLY A N 1
ATOM 2015 C CA . GLY A 1 282 ? -55.45415 -94.55296 11.52524 1.000 116.88447 281 GLY A CA 1
ATOM 2016 C C . GLY A 1 282 ? -56.61529 -94.79763 10.58481 1.000 111.60683 281 GLY A C 1
ATOM 2017 O O . GLY A 1 282 ? -56.40552 -94.84819 9.36686 1.000 101.94798 281 GLY A O 1
ATOM 2018 N N . LEU A 1 283 ? -57.83138 -94.94933 11.11252 1.000 116.56726 282 LEU A N 1
ATOM 2019 C CA . LEU A 1 283 ? -59.01953 -95.12171 10.27762 1.000 110.53259 282 LEU A CA 1
ATOM 2020 C C . LEU A 1 283 ? -59.54470 -93.75762 9.82165 1.000 113.79221 282 LEU A C 1
ATOM 2021 O O . LEU A 1 283 ? -60.67698 -93.36017 10.09638 1.000 112.83580 282 LEU A O 1
ATOM 2023 N N . GLU A 1 284 ? -58.68420 -93.03696 9.10552 1.000 114.25334 283 GLU A N 1
ATOM 2024 C CA . GLU A 1 284 ? -59.01306 -91.69816 8.63471 1.000 112.48331 283 GLU A CA 1
ATOM 2025 C C . GLU A 1 284 ? -59.95600 -91.80304 7.44222 1.000 108.30603 283 GLU A C 1
ATOM 2026 O O . GLU A 1 284 ? -59.57941 -92.32176 6.38506 1.000 108.13192 283 GLU A O 1
ATOM 2032 N N . ARG A 1 285 ? -61.18037 -91.31135 7.61622 1.000 110.44984 284 ARG A N 1
ATOM 2033 C CA . ARG A 1 285 ? -62.22880 -91.47777 6.61945 1.000 111.10306 284 ARG A CA 1
ATOM 2034 C C . ARG A 1 285 ? -63.03701 -90.19516 6.48460 1.000 111.01792 284 ARG A C 1
ATOM 2035 O O . ARG A 1 285 ? -63.07335 -89.35616 7.38861 1.000 119.01715 284 ARG A O 1
ATOM 2037 N N . ALA A 1 286 ? -63.68314 -90.05441 5.32966 1.000 105.61815 285 ALA A N 1
ATOM 2038 C CA . ALA A 1 286 ? -64.61165 -88.96302 5.09345 1.000 111.96758 285 ALA A CA 1
ATOM 2039 C C . ALA A 1 286 ? -65.97173 -89.28622 5.70857 1.000 121.11476 285 ALA A C 1
ATOM 2040 O O . ALA A 1 286 ? -66.25409 -90.41998 6.10566 1.000 123.89689 285 ALA A O 1
ATOM 2042 N N . LEU A 1 287 ? -66.82122 -88.26622 5.78558 1.000 119.27981 286 LEU A N 1
ATOM 2043 C CA . LEU A 1 287 ? -68.13204 -88.42585 6.39921 1.000 123.63241 286 LEU A CA 1
ATOM 2044 C C . LEU A 1 287 ? -69.01659 -89.35428 5.57738 1.000 125.62083 286 LEU A C 1
ATOM 2045 O O . LEU A 1 287 ? -68.96094 -89.36371 4.34441 1.000 118.11755 286 LEU A O 1
ATOM 2050 N N . ASN A 1 288 ? -69.83253 -90.14408 6.27273 1.000 127.34163 287 ASN A N 1
ATOM 2051 C CA . ASN A 1 288 ? -70.90216 -90.87240 5.60711 1.000 121.21320 287 ASN A CA 1
ATOM 2052 C C . ASN A 1 288 ? -71.87558 -89.88207 4.98081 1.000 121.28357 287 ASN A C 1
ATOM 2053 O O . ASN A 1 288 ? -72.21700 -88.86025 5.58267 1.000 120.41069 287 ASN A O 1
ATOM 2058 N N . ASP A 1 289 ? -72.31586 -90.18273 3.75582 1.000 125.33088 288 ASP A N 1
ATOM 2059 C CA . ASP A 1 289 ? -73.18039 -89.25036 3.03784 1.000 123.44378 288 ASP A CA 1
ATOM 2060 C C . ASP A 1 289 ? -74.50401 -89.03489 3.76199 1.000 122.05329 288 ASP A C 1
ATOM 2061 O O . ASP A 1 289 ? -75.12144 -87.97281 3.62114 1.000 120.46564 288 ASP A O 1
ATOM 2066 N N . ASN A 1 290 ? -74.95540 -90.02281 4.53929 1.000 124.09677 289 ASN A N 1
ATOM 2067 C CA . ASN A 1 290 ? -76.12379 -89.81456 5.38801 1.000 126.15139 289 ASN A CA 1
ATOM 2068 C C . ASN A 1 290 ? -75.82260 -88.84423 6.52341 1.000 133.07443 289 ASN A C 1
ATOM 2069 O O . ASN A 1 290 ? -76.70034 -88.07303 6.92819 1.000 133.11549 289 ASN A O 1
ATOM 2071 N N . GLU A 1 291 ? -74.59403 -88.87074 7.04819 1.000 126.61485 290 GLU A N 1
ATOM 2072 C CA . GLU A 1 291 ? -74.22334 -87.97570 8.14012 1.000 127.55899 290 GLU A CA 1
ATOM 2073 C C . GLU A 1 291 ? -74.08129 -86.53315 7.66959 1.000 130.10635 290 GLU A C 1
ATOM 2074 O O . GLU A 1 291 ? -74.27103 -85.60250 8.46097 1.000 127.39131 290 GLU A O 1
ATOM 2080 N N . ARG A 1 292 ? -73.74846 -86.32923 6.39292 1.000 126.44932 291 ARG A N 1
ATOM 2081 C CA . ARG A 1 292 ? -73.46681 -84.98577 5.89505 1.000 118.93523 291 ARG A CA 1
ATOM 2082 C C . ARG A 1 292 ? -74.72512 -84.12666 5.82445 1.000 122.43938 291 ARG A C 1
ATOM 2083 O O . ARG A 1 292 ? -74.64012 -82.89420 5.91224 1.000 118.94572 291 ARG A O 1
ATOM 2091 N N . LEU A 1 293 ? -75.89452 -84.75310 5.66588 1.000 124.08336 292 LEU A N 1
ATOM 2092 C CA . LEU A 1 293 ? -77.13798 -83.99441 5.56799 1.000 121.26406 292 LEU A CA 1
ATOM 2093 C C . LEU A 1 293 ? -77.42754 -83.23399 6.85626 1.000 121.44286 292 LEU A C 1
ATOM 2094 O O . LEU A 1 293 ? -77.92886 -82.10441 6.81803 1.000 119.80320 292 LEU A O 1
ATOM 2096 N N . ALA A 1 294 ? -77.12934 -83.84101 8.00841 1.000 118.69574 293 ALA A N 1
ATOM 2097 C CA . ALA A 1 294 ? -77.34100 -83.15661 9.28033 1.000 117.86991 293 ALA A CA 1
ATOM 2098 C C . ALA A 1 294 ? -76.46205 -81.91738 9.39557 1.000 116.84234 293 ALA A C 1
ATOM 2099 O O . ALA A 1 294 ? -76.91773 -80.86472 9.85728 1.000 111.79661 293 ALA A O 1
ATOM 2101 N N . LEU A 1 295 ? -75.20055 -82.01999 8.97837 1.000 119.55298 294 LEU A N 1
ATOM 2102 C CA . LEU A 1 295 ? -74.28671 -80.88696 9.03994 1.000 118.93829 294 LEU A CA 1
ATOM 2103 C C . LEU A 1 295 ? -74.51552 -79.87012 7.93157 1.000 117.44329 294 LEU A C 1
ATOM 2104 O O . LEU A 1 295 ? -73.94519 -78.77548 8.00252 1.000 115.78985 294 LEU A O 1
ATOM 2109 N N . MET A 1 296 ? -75.30286 -80.21645 6.90723 1.000 118.44666 295 MET A N 1
ATOM 2110 C CA . MET A 1 296 ? -75.50304 -79.31613 5.77263 1.000 118.40354 295 MET A CA 1
ATOM 2111 C C . MET A 1 296 ? -75.85503 -77.89988 6.21577 1.000 117.64919 295 MET A C 1
ATOM 2112 O O . MET A 1 296 ? -75.19268 -76.93437 5.81761 1.000 116.51029 295 MET A O 1
ATOM 2117 N N . GLU A 1 297 ? -76.89464 -77.74707 7.04593 1.000 116.52026 296 GLU A N 1
ATOM 2118 C CA . GLU A 1 297 ? -77.28470 -76.41932 7.52663 1.000 111.99568 296 GLU A CA 1
ATOM 2119 C C . GLU A 1 297 ? -77.41968 -76.44413 9.04912 1.000 113.35496 296 GLU A C 1
ATOM 2120 O O . GLU A 1 297 ? -78.52682 -76.49904 9.59049 1.000 118.88193 296 GLU A O 1
ATOM 2126 N N . GLN A 1 298 ? -76.28118 -76.40499 9.73657 1.000 115.77505 297 GLN A N 1
ATOM 2127 C CA . GLN A 1 298 ? -76.16074 -75.92150 11.10850 1.000 111.49860 297 GLN A CA 1
ATOM 2128 C C . GLN A 1 298 ? -75.91881 -74.41324 11.19164 1.000 109.24356 297 GLN A C 1
ATOM 2129 O O . GLN A 1 298 ? -76.56684 -73.74594 12.00788 1.000 109.35745 297 GLN A O 1
ATOM 2135 N N . PRO A 1 299 ? -75.01099 -73.83268 10.38906 1.000 111.23053 298 PRO A N 1
ATOM 2136 C CA . PRO A 1 299 ? -74.67172 -72.41201 10.59062 1.000 106.41052 298 PRO A CA 1
ATOM 2137 C C . PRO A 1 299 ? -75.84383 -71.46146 10.42610 1.000 106.65506 298 PRO A C 1
ATOM 2138 O O . PRO A 1 299 ? -75.76925 -70.32394 10.90851 1.000 104.08119 298 PRO A O 1
ATOM 2142 N N . TYR A 1 300 ? -76.91568 -71.87441 9.75024 1.000 109.42009 299 TYR A N 1
ATOM 2143 C CA . TYR A 1 300 ? -78.09354 -71.01899 9.66582 1.000 106.26988 299 TYR A CA 1
ATOM 2144 C C . TYR A 1 300 ? -78.84325 -70.98546 10.99272 1.000 104.50465 299 TYR A C 1
ATOM 2145 O O . TYR A 1 300 ? -79.37814 -69.94227 11.38490 1.000 99.88603 299 TYR A O 1
ATOM 2154 N N . ASP A 1 301 ? -78.88633 -72.11623 11.69958 1.000 105.55403 300 ASP A N 1
ATOM 2155 C CA . ASP A 1 301 ? -79.53885 -72.17279 13.00407 1.000 100.35567 300 ASP A CA 1
ATOM 2156 C C . ASP A 1 301 ? -78.65473 -71.58318 14.09953 1.000 100.83323 300 ASP A C 1
ATOM 2157 O O . ASP A 1 301 ? -79.12486 -70.79612 14.92831 1.000 105.82119 300 ASP A O 1
ATOM 2159 N N . LYS A 1 302 ? -77.37482 -71.95040 14.11913 1.000 101.75756 301 LYS A N 1
ATOM 2160 C CA . LYS A 1 302 ? -76.43413 -71.50117 15.13801 1.000 100.55097 301 LYS A CA 1
ATOM 2161 C C . LYS A 1 302 ? -75.43780 -70.52780 14.52589 1.000 103.55231 301 LYS A C 1
ATOM 2162 O O . LYS A 1 302 ? -74.89499 -70.78762 13.44773 1.000 103.04362 301 LYS A O 1
ATOM 2168 N N . ASN A 1 303 ? -75.19245 -69.41645 15.22528 1.000 101.34817 302 ASN A N 1
ATOM 2169 C CA . ASN A 1 303 ? -74.34425 -68.36278 14.67555 1.000 101.27131 302 ASN A CA 1
ATOM 2170 C C . ASN A 1 303 ? -72.91654 -68.84514 14.44139 1.000 104.65676 302 ASN A C 1
ATOM 2171 O O . ASN A 1 303 ? -72.31947 -68.54801 13.39976 1.000 97.40153 302 ASN A O 1
ATOM 2176 N N . ARG A 1 304 ? -72.34938 -69.58913 15.39393 1.000 106.66350 303 ARG A N 1
ATOM 2177 C CA . ARG A 1 304 ? -70.99282 -70.13279 15.26768 1.000 96.89504 303 ARG A CA 1
ATOM 2178 C C . ARG A 1 304 ? -71.03275 -71.57175 15.77359 1.000 101.51578 303 ARG A C 1
ATOM 2179 O O . ARG A 1 304 ? -70.86634 -71.82177 16.96945 1.000 102.81275 303 ARG A O 1
ATOM 2187 N N . LEU A 1 305 ? -71.26186 -72.51213 14.86300 1.000 98.33866 304 LEU A N 1
ATOM 2188 C CA . LEU A 1 305 ? -71.16137 -73.91720 15.22721 1.000 100.50762 304 LEU A CA 1
ATOM 2189 C C . LEU A 1 305 ? -69.69611 -74.26596 15.45981 1.000 106.28911 304 LEU A C 1
ATOM 2190 O O . LEU A 1 305 ? -68.81966 -73.87037 14.68429 1.000 101.69218 304 LEU A O 1
ATOM 2195 N N . PHE A 1 306 ? -69.42307 -74.97498 16.54789 1.000 108.03291 305 PHE A N 1
ATOM 2196 C CA . PHE A 1 306 ? -68.06237 -75.34654 16.89169 1.000 102.26927 305 PHE A CA 1
ATOM 2197 C C . PHE A 1 306 ? -67.83287 -76.82855 16.60591 1.000 105.66291 305 PHE A C 1
ATOM 2198 O O . PHE A 1 306 ? -68.73740 -77.55800 16.19365 1.000 101.87794 305 PHE A O 1
ATOM 2206 N N . TYR A 1 307 ? -66.59190 -77.27619 16.82212 1.000 107.08525 306 TYR A N 1
ATOM 2207 C CA . TYR A 1 307 ? -66.28558 -78.69433 16.66329 1.000 107.87777 306 TYR A CA 1
ATOM 2208 C C . TYR A 1 307 ? -67.06076 -79.54145 17.66522 1.000 111.31606 306 TYR A C 1
ATOM 2209 O O . TYR A 1 307 ? -67.34217 -80.72203 17.40690 1.000 115.42408 306 TYR A O 1
ATOM 2211 N N . SER A 1 308 ? -67.42510 -78.95291 18.80631 1.000 103.53116 307 SER A N 1
ATOM 2212 C CA . SER A 1 308 ? -68.33048 -79.62942 19.72513 1.000 102.44518 307 SER A CA 1
ATOM 2213 C C . SER A 1 308 ? -69.65599 -79.93907 19.04216 1.000 105.60258 307 SER A C 1
ATOM 2214 O O . SER A 1 308 ? -70.19828 -81.03900 19.19369 1.000 106.80754 307 SER A O 1
ATOM 2217 N N . GLN A 1 309 ? -70.17863 -78.98675 18.26403 1.000 104.58233 308 GLN A N 1
ATOM 2218 C CA . GLN A 1 309 ? -71.44708 -79.19663 17.57101 1.000 103.62324 308 GLN A CA 1
ATOM 2219 C C . GLN A 1 309 ? -71.35022 -80.33150 16.55612 1.000 105.42718 308 GLN A C 1
ATOM 2220 O O . GLN A 1 309 ? -72.24297 -81.18452 16.47701 1.000 109.03601 308 GLN A O 1
ATOM 2226 N N . VAL A 1 310 ? -70.27512 -80.36001 15.76263 1.000 107.46781 309 VAL A N 1
ATOM 2227 C CA . VAL A 1 310 ? -70.17644 -81.38791 14.72869 1.000 113.40951 309 VAL A CA 1
ATOM 2228 C C . VAL A 1 310 ? -69.97674 -82.76406 15.35473 1.000 110.21888 309 VAL A C 1
ATOM 2229 O O . VAL A 1 310 ? -70.53606 -83.75897 14.87768 1.000 110.79111 309 VAL A O 1
ATOM 2233 N N . ARG A 1 311 ? -69.19615 -82.85252 16.43736 1.000 106.18983 310 ARG A N 1
ATOM 2234 C CA . ARG A 1 311 ? -69.04115 -84.15376 17.08390 1.000 107.09991 310 ARG A CA 1
ATOM 2235 C C . ARG A 1 311 ? -70.32788 -84.60086 17.77096 1.000 111.73619 310 ARG A C 1
ATOM 2236 O O . ARG A 1 311 ? -70.65206 -85.79408 17.76771 1.000 112.16305 310 ARG A O 1
ATOM 2244 N N . SER A 1 312 ? -71.07122 -83.66815 18.37009 1.000 114.67573 311 SER A N 1
ATOM 2245 C CA . SER A 1 312 ? -72.28498 -84.04570 19.08680 1.000 114.50283 311 SER A CA 1
ATOM 2246 C C . SER A 1 312 ? -73.40059 -84.44986 18.13051 1.000 108.29116 311 SER A C 1
ATOM 2247 O O . SER A 1 312 ? -74.09656 -85.44432 18.36572 1.000 108.35848 311 SER A O 1
ATOM 2250 N N . ILE A 1 313 ? -73.59231 -83.68916 17.05167 1.000 108.90181 312 ILE A N 1
ATOM 2251 C CA . ILE A 1 313 ? -74.67433 -83.98478 16.11710 1.000 110.75991 312 ILE A CA 1
ATOM 2252 C C . ILE A 1 313 ? -74.42608 -85.30894 15.40288 1.000 111.25743 312 ILE A C 1
ATOM 2253 O O . ILE A 1 313 ? -75.33285 -86.14062 15.27958 1.000 101.80382 312 ILE A O 1
ATOM 2258 N N . LEU A 1 314 ? -73.20043 -85.53471 14.93549 1.000 118.72215 313 LEU A N 1
ATOM 2259 C CA . LEU A 1 314 ? -72.87448 -86.75820 14.22002 1.000 116.24505 313 LEU A CA 1
ATOM 2260 C C . LEU A 1 314 ? -72.74544 -87.93185 15.18996 1.000 118.02468 313 LEU A C 1
ATOM 2261 O O . LEU A 1 314 ? -72.86145 -87.78752 16.40954 1.000 118.52607 313 LEU A O 1
ATOM 2266 N N . LYS A 1 315 ? -72.49656 -89.11586 14.63534 1.000 114.38207 314 LYS A N 1
ATOM 2267 C CA . LYS A 1 315 ? -72.27239 -90.32652 15.42377 1.000 114.17256 314 LYS A CA 1
ATOM 2268 C C . LYS A 1 315 ? -70.76556 -90.53585 15.54133 1.000 118.76181 314 LYS A C 1
ATOM 2269 O O . LYS A 1 315 ? -70.15595 -91.26406 14.75715 1.000 115.81067 314 LYS A O 1
ATOM 2271 N N . LEU A 1 316 ? -70.16447 -89.88913 16.53433 1.000 115.96208 315 LEU A N 1
ATOM 2272 C CA . LEU A 1 316 ? -68.73248 -89.96408 16.79617 1.000 113.79863 315 LEU A CA 1
ATOM 2273 C C . LEU A 1 316 ? -68.49780 -90.47408 18.21633 1.000 115.39656 315 LEU A C 1
ATOM 2274 O O . LEU A 1 316 ? -69.43391 -90.82536 18.93936 1.000 124.19179 315 LEU A O 1
ATOM 2279 N N . SER A 1 317 ? -67.22721 -90.51215 18.61362 1.000 109.16788 316 SER A N 1
ATOM 2280 C CA . SER A 1 317 ? -66.84277 -91.00265 19.92971 1.000 108.11223 316 SER A CA 1
ATOM 2281 C C . SER A 1 317 ? -65.54758 -90.32015 20.35144 1.000 108.95031 316 SER A C 1
ATOM 2282 O O . SER A 1 317 ? -65.04200 -89.42380 19.66944 1.000 112.31129 316 SER A O 1
ATOM 2285 N N . ASP A 1 318 ? -65.01546 -90.75281 21.49784 1.000 103.41462 317 ASP A N 1
ATOM 2286 C CA . ASP A 1 318 ? -63.83836 -90.10431 22.07021 1.000 105.42069 317 ASP A CA 1
ATOM 2287 C C . ASP A 1 318 ? -62.60906 -90.30530 21.19093 1.000 112.52415 317 ASP A C 1
ATOM 2288 O O . ASP A 1 318 ? -61.91219 -89.34093 20.85536 1.000 117.27359 317 ASP A O 1
ATOM 2293 N N . GLU A 1 319 ? -62.32786 -91.54954 20.80092 1.000 109.54317 318 GLU A N 1
ATOM 2294 C CA . GLU A 1 319 ? -61.14242 -91.85284 20.00093 1.000 106.44970 318 GLU A CA 1
ATOM 2295 C C . GLU A 1 319 ? -61.40338 -91.48843 18.53664 1.000 110.58437 318 GLU A C 1
ATOM 2296 O O . GLU A 1 319 ? -61.38757 -92.32180 17.63011 1.000 114.20519 318 GLU A O 1
ATOM 2302 N N . ALA A 1 320 ? -61.66298 -90.19903 18.32633 1.000 109.88364 319 ALA A N 1
ATOM 2303 C CA . ALA A 1 320 ? -61.93779 -89.65848 17.00194 1.000 109.02352 319 ALA A CA 1
ATOM 2304 C C . ALA A 1 320 ? -61.78708 -88.14851 17.07528 1.000 104.79519 319 ALA A C 1
ATOM 2305 O O . ALA A 1 320 ? -62.43601 -87.50103 17.90292 1.000 102.56576 319 ALA A O 1
ATOM 2307 N N . ILE A 1 321 ? -60.93660 -87.59250 16.21231 1.000 106.23952 320 ILE A N 1
ATOM 2308 C CA . ILE A 1 321 ? -60.60079 -86.17557 16.25720 1.000 108.82527 320 ILE A CA 1
ATOM 2309 C C . ILE A 1 321 ? -60.41450 -85.68182 14.82959 1.000 114.16046 320 ILE A C 1
ATOM 2310 O O . ILE A 1 321 ? -60.20899 -86.46604 13.89940 1.000 117.87274 320 ILE A O 1
ATOM 2315 N N . PHE A 1 322 ? -60.49362 -84.36555 14.65841 1.000 113.18030 321 PHE A N 1
ATOM 2316 C CA . PHE A 1 322 ? -60.49349 -83.74339 13.34373 1.000 117.20292 321 PHE A CA 1
ATOM 2317 C C . PHE A 1 322 ? -59.08928 -83.27991 12.96995 1.000 121.79680 321 PHE A C 1
ATOM 2318 O O . PHE A 1 322 ? -58.26837 -82.96025 13.83478 1.000 121.58512 321 PHE A O 1
ATOM 2326 N N . LYS A 1 323 ? -58.81978 -83.25220 11.66540 1.000 118.97572 322 LYS A N 1
ATOM 2327 C CA . LYS A 1 323 ? -57.51311 -82.82629 11.18128 1.000 113.88324 322 LYS A CA 1
ATOM 2328 C C . LYS A 1 323 ? -57.28074 -81.35406 11.50468 1.000 117.29362 322 LYS A C 1
ATOM 2329 O O . LYS A 1 323 ? -58.22173 -80.56765 11.63826 1.000 121.36023 322 LYS A O 1
ATOM 2335 N N . GLY A 1 324 ? -56.00840 -80.98276 11.63120 1.000 117.64463 323 GLY A N 1
ATOM 2336 C CA . GLY A 1 324 ? -55.68551 -79.68719 12.19018 1.000 116.27358 323 GLY A CA 1
ATOM 2337 C C . GLY A 1 324 ? -55.88107 -79.62133 13.68579 1.000 116.97100 323 GLY A C 1
ATOM 2338 O O . GLY A 1 324 ? -56.09342 -78.53630 14.23285 1.000 114.29528 323 GLY A O 1
ATOM 2339 N N . LEU A 1 325 ? -55.82013 -80.76726 14.35918 1.000 116.72081 324 LEU A N 1
ATOM 2340 C CA . LEU A 1 325 ? -56.12250 -80.85336 15.77972 1.000 112.68596 324 LEU A CA 1
ATOM 2341 C C . LEU A 1 325 ? -55.13105 -80.04431 16.60771 1.000 116.85762 324 LEU A C 1
ATOM 2342 O O . LEU A 1 325 ? -53.94949 -79.92608 16.27077 1.000 115.77051 324 LEU A O 1
ATOM 2347 N N . ARG A 1 326 ? -55.63350 -79.46743 17.69859 1.000 113.29170 325 ARG A N 1
ATOM 2348 C CA . ARG A 1 326 ? -54.77299 -78.86194 18.70938 1.000 110.80627 325 ARG A CA 1
ATOM 2349 C C . ARG A 1 326 ? -54.36234 -79.89894 19.75234 1.000 112.24786 325 ARG A C 1
ATOM 2350 O O . ARG A 1 326 ? -53.17185 -80.18401 19.91636 1.000 112.22683 325 ARG A O 1
ATOM 2352 N N . TYR A 1 327 ? -55.34386 -80.48121 20.44171 1.000 117.13388 326 TYR A N 1
ATOM 2353 C CA . TYR A 1 327 ? -55.13229 -81.57018 21.40071 1.000 114.11696 326 TYR A CA 1
ATOM 2354 C C . TYR A 1 327 ? -53.98819 -81.30549 22.37835 1.000 109.63986 326 TYR A C 1
ATOM 2355 O O . TYR A 1 327 ? -54.03997 -80.36769 23.17305 1.000 103.97798 326 TYR A O 1
ATOM 2357 N N . ASP A 1 331 ? -62.42250 -85.70724 24.36075 1.000 92.39601 330 ASP A N 1
ATOM 2358 C CA . ASP A 1 331 ? -61.08672 -85.25503 24.73207 1.000 100.83920 330 ASP A CA 1
ATOM 2359 C C . ASP A 1 331 ? -61.14910 -83.92788 25.47933 1.000 102.83841 330 ASP A C 1
ATOM 2360 O O . ASP A 1 331 ? -62.15434 -83.61092 26.11654 1.000 104.30817 330 ASP A O 1
ATOM 2362 N N . LYS A 1 332 ? -60.06485 -83.15632 25.40186 1.000 104.37075 331 LYS A N 1
ATOM 2363 C CA . LYS A 1 332 ? -60.04317 -81.82312 25.98910 1.000 100.79615 331 LYS A CA 1
ATOM 2364 C C . LYS A 1 332 ? -61.03496 -80.93593 25.24967 1.000 104.63624 331 LYS A C 1
ATOM 2365 O O . LYS A 1 332 ? -60.82014 -80.59384 24.08222 1.000 98.74710 331 LYS A O 1
ATOM 2367 N N . LYS A 1 333 ? -62.12845 -80.56973 25.92324 1.000 109.05557 332 LYS A N 1
ATOM 2368 C CA . LYS A 1 333 ? -63.23195 -79.89719 25.24449 1.000 98.23172 332 LYS A CA 1
ATOM 2369 C C . LYS A 1 333 ? -62.80625 -78.55009 24.67360 1.000 102.01791 332 LYS A C 1
ATOM 2370 O O . LYS A 1 333 ? -63.17005 -78.20953 23.54280 1.000 100.84122 332 LYS A O 1
ATOM 2372 N N . ALA A 1 334 ? -62.01856 -77.77997 25.43188 1.000 107.23153 333 ALA A N 1
ATOM 2373 C CA . ALA A 1 334 ? -61.67083 -76.42237 25.01707 1.000 102.55021 333 ALA A CA 1
ATOM 2374 C C . ALA A 1 334 ? -60.99805 -76.39272 23.64999 1.000 103.69163 333 ALA A C 1
ATOM 2375 O O . ALA A 1 334 ? -61.16829 -75.42657 22.89755 1.000 98.13690 333 ALA A O 1
ATOM 2377 N N . ILE A 1 335 ? -60.23092 -77.43088 23.31026 1.000 100.20781 334 ILE A N 1
ATOM 2378 C CA . ILE A 1 335 ? -59.63923 -77.50268 21.97764 1.000 96.91950 334 ILE A CA 1
ATOM 2379 C C . ILE A 1 335 ? -60.72020 -77.65132 20.91690 1.000 98.70260 334 ILE A C 1
ATOM 2380 O O . ILE A 1 335 ? -60.59087 -77.12281 19.80562 1.000 96.79790 334 ILE A O 1
ATOM 2382 N N . GLU A 1 336 ? -61.79738 -78.36679 21.23585 1.000 96.87251 335 GLU A N 1
ATOM 2383 C CA . GLU A 1 336 ? -62.87517 -78.63724 20.29367 1.000 94.78930 335 GLU A CA 1
ATOM 2384 C C . GLU A 1 336 ? -64.12988 -77.80908 20.53862 1.000 96.64811 335 GLU A C 1
ATOM 2385 O O . GLU A 1 336 ? -64.80685 -77.44075 19.57642 1.000 96.05010 335 GLU A O 1
ATOM 2391 N N . THR A 1 337 ? -64.44018 -77.48191 21.79555 1.000 100.40074 336 THR A N 1
ATOM 2392 C CA . THR A 1 337 ? -65.61698 -76.66753 22.08585 1.000 100.27497 336 THR A CA 1
ATOM 2393 C C . THR A 1 337 ? -65.44189 -75.23332 21.59270 1.000 97.56971 336 THR A C 1
ATOM 2394 O O . THR A 1 337 ? -66.41948 -74.59388 21.18535 1.000 93.90202 336 THR A O 1
ATOM 2398 N N . LYS A 1 338 ? -64.20994 -74.72659 21.58129 1.000 99.34230 337 LYS A N 1
ATOM 2399 C CA . LYS A 1 338 ? -63.91458 -73.34671 21.20506 1.000 93.75782 337 LYS A CA 1
ATOM 2400 C C . LYS A 1 338 ? -63.22293 -73.25634 19.84578 1.000 92.66745 337 LYS A C 1
ATOM 2401 O O . LYS A 1 338 ? -62.29065 -72.47381 19.65678 1.000 85.03381 337 LYS A O 1
ATOM 2407 N N . ALA A 1 339 ? -63.66762 -74.06023 18.88237 1.000 100.53710 338 ALA A N 1
ATOM 2408 C CA . ALA A 1 339 ? -63.11733 -74.04280 17.52864 1.000 91.14875 338 ALA A CA 1
ATOM 2409 C C . ALA A 1 339 ? -64.26864 -73.99378 16.53390 1.000 89.97032 338 ALA A C 1
ATOM 2410 O O . ALA A 1 339 ? -65.03416 -74.95639 16.42374 1.000 94.35711 338 ALA A O 1
ATOM 2412 N N . VAL A 1 340 ? -64.37609 -72.88021 15.79624 1.000 91.72336 339 VAL A N 1
ATOM 2413 C CA . VAL A 1 340 ? -65.47970 -72.64058 14.87207 1.000 97.06124 339 VAL A CA 1
ATOM 2414 C C . VAL A 1 340 ? -65.12258 -73.22142 13.50647 1.000 100.06497 339 VAL A C 1
ATOM 2415 O O . VAL A 1 340 ? -63.97516 -73.11229 13.04989 1.000 104.35670 339 VAL A O 1
ATOM 2419 N N . LEU A 1 341 ? -66.09754 -73.85487 12.84449 1.000 98.29709 340 LEU A N 1
ATOM 2420 C CA . LEU A 1 341 ? -65.87277 -74.34216 11.48404 1.000 105.59373 340 LEU A CA 1
ATOM 2421 C C . LEU A 1 341 ? -66.10432 -73.24181 10.45808 1.000 110.12189 340 LEU A C 1
ATOM 2422 O O . LEU A 1 341 ? -65.16525 -72.76694 9.81863 1.000 109.53417 340 LEU A O 1
ATOM 2427 N N . MET A 1 342 ? -67.35393 -72.81457 10.32685 1.000 110.11014 341 MET A N 1
ATOM 2428 C CA . MET A 1 342 ? -67.74523 -71.73366 9.43704 1.000 108.22839 341 MET A CA 1
ATOM 2429 C C . MET A 1 342 ? -68.65001 -70.77216 10.18325 1.000 107.94954 341 MET A C 1
ATOM 2430 O O . MET A 1 342 ? -69.64615 -71.18664 10.79047 1.000 106.04345 341 MET A O 1
ATOM 2435 N N . GLU A 1 343 ? -68.30034 -69.49468 10.13345 1.000 99.93981 342 GLU A N 1
ATOM 2436 C CA . GLU A 1 343 ? -69.08208 -68.45513 10.77402 1.000 96.21515 342 GLU A CA 1
ATOM 2437 C C . GLU A 1 343 ? -69.84246 -67.70941 9.68702 1.000 92.82173 342 GLU A C 1
ATOM 2438 O O . GLU A 1 343 ? -69.23469 -67.04840 8.83489 1.000 92.27719 342 GLU A O 1
ATOM 2444 N N . MET A 1 344 ? -71.16802 -67.83734 9.70739 1.000 95.05410 343 MET A N 1
ATOM 2445 C CA . MET A 1 344 ? -72.03043 -67.04655 8.84016 1.000 99.94938 343 MET A CA 1
ATOM 2446 C C . MET A 1 344 ? -72.02164 -65.60193 9.33058 1.000 94.61829 343 MET A C 1
ATOM 2447 O O . MET A 1 344 ? -73.00943 -65.11410 9.89207 1.000 92.50246 343 MET A O 1
ATOM 2452 N N . LYS A 1 345 ? -70.88425 -64.92365 9.14204 1.000 92.69748 344 LYS A N 1
ATOM 2453 C CA . LYS A 1 345 ? -70.73209 -63.54322 9.59747 1.000 89.49735 344 LYS A CA 1
ATOM 2454 C C . LYS A 1 345 ? -71.82370 -62.65077 9.01961 1.000 91.46889 344 LYS A C 1
ATOM 2455 O O . LYS A 1 345 ? -72.54625 -61.96628 9.75648 1.000 92.52386 344 LYS A O 1
ATOM 2461 N N . ALA A 1 346 ? -71.96894 -62.66702 7.69281 1.000 93.98496 345 ALA A N 1
ATOM 2462 C CA . ALA A 1 346 ? -72.98784 -61.85128 7.04391 1.000 93.84610 345 ALA A CA 1
ATOM 2463 C C . ALA A 1 346 ? -74.38878 -62.30365 7.43556 1.000 93.30240 345 ALA A C 1
ATOM 2464 O O . ALA A 1 346 ? -75.24168 -61.47595 7.76961 1.000 97.83896 345 ALA A O 1
ATOM 2466 N N . TYR A 1 347 ? -74.63966 -63.61727 7.41787 1.000 94.45728 346 TYR A N 1
ATOM 2467 C CA . TYR A 1 347 ? -75.98758 -64.12410 7.67085 1.000 100.97412 346 TYR A CA 1
ATOM 2468 C C . TYR A 1 347 ? -76.49464 -63.70401 9.04452 1.000 101.85193 346 TYR A C 1
ATOM 2469 O O . TYR A 1 347 ? -77.56500 -63.09801 9.16464 1.000 104.66644 346 TYR A O 1
ATOM 2478 N N . HIS A 1 348 ? -75.72496 -63.98921 10.09505 1.000 97.17346 347 HIS A N 1
ATOM 2479 C CA . HIS A 1 348 ? -76.19842 -63.67197 11.43647 1.000 95.31774 347 HIS A CA 1
ATOM 2480 C C . HIS A 1 348 ? -76.03940 -62.19758 11.77962 1.000 91.51255 347 HIS A C 1
ATOM 2481 O O . HIS A 1 348 ? -76.80089 -61.68108 12.60419 1.000 93.60333 347 HIS A O 1
ATOM 2488 N N . GLN A 1 349 ? -75.09511 -61.49326 11.15211 1.000 87.41084 348 GLN A N 1
ATOM 2489 C CA . GLN A 1 349 ? -75.05791 -60.04393 11.31149 1.000 90.42861 348 GLN A CA 1
ATOM 2490 C C . GLN A 1 349 ? -76.34432 -59.41219 10.78550 1.000 95.50791 348 GLN A C 1
ATOM 2491 O O . GLN A 1 349 ? -76.97342 -58.58814 11.46564 1.000 96.83667 348 GLN A O 1
ATOM 2497 N N . ILE A 1 350 ? -76.77152 -59.82087 9.58485 1.000 98.49563 349 ILE A N 1
ATOM 2498 C CA . ILE A 1 350 ? -78.02197 -59.32011 9.01785 1.000 98.05801 349 ILE A CA 1
ATOM 2499 C C . ILE A 1 350 ? -79.21197 -59.78274 9.85022 1.000 100.62488 349 ILE A C 1
ATOM 2500 O O . ILE A 1 350 ? -80.18347 -59.03924 10.03610 1.000 101.31751 349 ILE A O 1
ATOM 2505 N N . ARG A 1 351 ? -79.15387 -61.00932 10.37521 1.000 97.15368 350 ARG A N 1
ATOM 2506 C CA . ARG A 1 351 ? -80.22935 -61.49355 11.23638 1.000 94.64701 350 ARG A CA 1
ATOM 2507 C C . ARG A 1 351 ? -80.39617 -60.59481 12.45597 1.000 96.26189 350 ARG A C 1
ATOM 2508 O O . ARG A 1 351 ? -81.50789 -60.15133 12.77145 1.000 99.04345 350 ARG A O 1
ATOM 2516 N N . LYS A 1 352 ? -79.29233 -60.30970 13.15339 1.000 90.98039 351 LYS A N 1
ATOM 2517 C CA . LYS A 1 352 ? -79.37209 -59.48312 14.35272 1.000 87.93727 351 LYS A CA 1
ATOM 2518 C C . LYS A 1 352 ? -79.80867 -58.06124 14.02592 1.000 94.38453 351 LYS A C 1
ATOM 2519 O O . LYS A 1 352 ? -80.59798 -57.46816 14.77106 1.000 97.67749 351 LYS A O 1
ATOM 2525 N N . VAL A 1 353 ? -79.31181 -57.48869 12.92480 1.000 94.70019 352 VAL A N 1
ATOM 2526 C CA . VAL A 1 353 ? -79.68542 -56.10340 12.64928 1.000 97.28353 352 VAL A CA 1
ATOM 2527 C C . VAL A 1 353 ? -81.15012 -56.01277 12.22720 1.000 100.92268 352 VAL A C 1
ATOM 2528 O O . VAL A 1 353 ? -81.82561 -55.02193 12.53219 1.000 100.87357 352 VAL A O 1
ATOM 2532 N N . LEU A 1 354 ? -81.67230 -57.03211 11.53206 1.000 103.38094 353 LEU A N 1
ATOM 2533 C CA . LEU A 1 354 ? -83.07686 -57.02180 11.13287 1.000 102.88831 353 LEU A CA 1
ATOM 2534 C C . LEU A 1 354 ? -84.02107 -57.34777 12.28529 1.000 103.35859 353 LEU A C 1
ATOM 2535 O O . LEU A 1 354 ? -85.16820 -56.88796 12.28124 1.000 102.64889 353 LEU A O 1
ATOM 2540 N N . GLU A 1 355 ? -83.57210 -58.13475 13.26544 1.000 103.75586 354 GLU A N 1
ATOM 2541 C CA . GLU A 1 355 ? -84.40544 -58.49509 14.40802 1.000 97.89929 354 GLU A CA 1
ATOM 2542 C C . GLU A 1 355 ? -84.40490 -57.43413 15.50362 1.000 95.89057 354 GLU A C 1
ATOM 2543 O O . GLU A 1 355 ? -85.44475 -57.19144 16.12748 1.000 91.52207 354 GLU A O 1
ATOM 2549 N N . GLY A 1 356 ? -83.25494 -56.80746 15.76680 1.000 100.09460 355 GLY A N 1
ATOM 2550 C CA . GLY A 1 356 ? -83.19095 -55.81599 16.83140 1.000 96.56718 355 GLY A CA 1
ATOM 2551 C C . GLY A 1 356 ? -84.02975 -54.58770 16.53840 1.000 102.84391 355 GLY A C 1
ATOM 2552 O O . GLY A 1 356 ? -84.75167 -54.09071 17.40588 1.000 109.16286 355 GLY A O 1
ATOM 2553 N N . ASN A 1 357 ? -83.94748 -54.08350 15.31150 1.000 101.55079 356 ASN A N 1
ATOM 2554 C CA . ASN A 1 357 ? -84.70091 -52.89676 14.92331 1.000 100.31509 356 ASN A CA 1
ATOM 2555 C C . ASN A 1 357 ? -86.02687 -53.28224 14.27554 1.000 98.39323 356 ASN A C 1
ATOM 2556 O O . ASN A 1 357 ? -86.94716 -53.74474 14.95001 1.000 92.79845 356 ASN A O 1
ATOM 2561 N N . ALA A 1 364 ? -88.62651 -56.46342 7.15756 1.000 83.09720 363 ALA A N 1
ATOM 2562 C CA . ALA A 1 364 ? -88.91226 -57.86547 6.88256 1.000 83.72603 363 ALA A CA 1
ATOM 2563 C C . ALA A 1 364 ? -88.37856 -58.75553 7.99950 1.000 101.47804 363 ALA A C 1
ATOM 2564 O O . ALA A 1 364 ? -87.93745 -58.26448 9.03878 1.000 98.28820 363 ALA A O 1
ATOM 2566 N N . GLU A 1 365 ? -88.42539 -60.06460 7.77943 1.000 103.88381 364 GLU A N 1
ATOM 2567 C CA . GLU A 1 365 ? -87.92289 -61.04866 8.72489 1.000 99.98295 364 GLU A CA 1
ATOM 2568 C C . GLU A 1 365 ? -86.65265 -61.68809 8.18056 1.000 95.47103 364 GLU A C 1
ATOM 2569 O O . GLU A 1 365 ? -86.23754 -61.44038 7.04465 1.000 92.52438 364 GLU A O 1
ATOM 2575 N N . LEU A 1 366 ? -86.03262 -62.52620 9.01532 1.000 96.74325 365 LEU A N 1
ATOM 2576 C CA . LEU A 1 366 ? -84.81738 -63.21883 8.60329 1.000 100.52421 365 LEU A CA 1
ATOM 2577 C C . LEU A 1 366 ? -85.05618 -64.13374 7.40776 1.000 110.32350 365 LEU A C 1
ATOM 2578 O O . LEU A 1 366 ? -84.11049 -64.42964 6.66773 1.000 109.54130 365 LEU A O 1
ATOM 2583 N N . LYS A 1 367 ? -86.29774 -64.55541 7.17562 1.000 107.13728 366 LYS A N 1
ATOM 2584 C CA . LYS A 1 367 ? -86.61167 -65.38991 6.01876 1.000 106.32571 366 LYS A CA 1
ATOM 2585 C C . LYS A 1 367 ? -86.36261 -64.57065 4.75988 1.000 106.95551 366 LYS A C 1
ATOM 2586 O O . LYS A 1 367 ? -87.15470 -63.69640 4.40193 1.000 106.77480 366 LYS A O 1
ATOM 2588 N N . ALA A 1 368 ? -85.25146 -64.85283 4.08351 1.000 99.56013 367 ALA A N 1
ATOM 2589 C CA . ALA A 1 368 ? -84.83682 -64.10808 2.90576 1.000 99.14372 367 ALA A CA 1
ATOM 2590 C C . ALA A 1 368 ? -84.42064 -65.07301 1.80574 1.000 99.67535 367 ALA A C 1
ATOM 2591 O O . ALA A 1 368 ? -84.01787 -66.20906 2.07068 1.000 96.20200 367 ALA A O 1
ATOM 2593 N N . ASN A 1 369 ? -84.52626 -64.60835 0.56358 1.000 103.36373 368 ASN A N 1
ATOM 2594 C CA . ASN A 1 369 ? -84.18421 -65.45813 -0.56747 1.000 105.32792 368 ASN A CA 1
ATOM 2595 C C . ASN A 1 369 ? -82.74949 -65.18339 -0.99766 1.000 104.38380 368 ASN A C 1
ATOM 2596 O O . ASN A 1 369 ? -82.39263 -64.01535 -1.22212 1.000 97.31329 368 ASN A O 1
ATOM 2601 N N . PRO A 1 370 ? -81.90222 -66.23355 -1.07066 1.000 105.94804 369 PRO A N 1
ATOM 2602 C CA . PRO A 1 370 ? -80.49779 -66.08234 -1.47522 1.000 102.28240 369 PRO A CA 1
ATOM 2603 C C . PRO A 1 370 ? -80.17918 -64.98872 -2.48286 1.000 98.04721 369 PRO A C 1
ATOM 2604 O O . PRO A 1 370 ? -79.20161 -64.24187 -2.31761 1.000 94.02655 369 PRO A O 1
ATOM 2608 N N . THR A 1 371 ? -80.98610 -64.90571 -3.54525 1.000 101.06445 370 THR A N 1
ATOM 2609 C CA . THR A 1 371 ? -80.70432 -63.95814 -4.61602 1.000 105.64515 370 THR A CA 1
ATOM 2610 C C . THR A 1 371 ? -80.77709 -62.51640 -4.13645 1.000 107.88218 370 THR A C 1
ATOM 2611 O O . THR A 1 371 ? -80.24210 -61.62923 -4.80491 1.000 105.75068 370 THR A O 1
ATOM 2615 N N . LEU A 1 372 ? -81.42353 -62.26413 -2.99786 1.000 105.30226 371 LEU A N 1
ATOM 2616 C CA . LEU A 1 372 ? -81.44679 -60.93499 -2.40324 1.000 99.46416 371 LEU A CA 1
ATOM 2617 C C . LEU A 1 372 ? -80.30756 -60.73866 -1.41165 1.000 103.31940 371 LEU A C 1
ATOM 2618 O O . LEU A 1 372 ? -79.76155 -59.63075 -1.30782 1.000 100.11354 371 LEU A O 1
ATOM 2623 N N . LEU A 1 373 ? -79.93433 -61.80059 -0.69181 1.000 109.65587 372 LEU A N 1
ATOM 2624 C CA . LEU A 1 373 ? -78.79971 -61.72655 0.22227 1.000 100.32392 372 LEU A CA 1
ATOM 2625 C C . LEU A 1 373 ? -77.51377 -61.40890 -0.52781 1.000 95.23035 372 LEU A C 1
ATOM 2626 O O . LEU A 1 373 ? -76.68097 -60.62651 -0.04931 1.000 90.68007 372 LEU A O 1
ATOM 2631 N N . ASP A 1 374 ? -77.33120 -62.01432 -1.70516 1.000 95.24375 373 ASP A N 1
ATOM 2632 C CA . ASP A 1 374 ? -76.14382 -61.71874 -2.50186 1.000 95.13057 373 ASP A CA 1
ATOM 2633 C C . ASP A 1 374 ? -76.09842 -60.24979 -2.90852 1.000 94.15170 373 ASP A C 1
ATOM 2634 O O . ASP A 1 374 ? -75.03987 -59.61346 -2.83695 1.000 95.83085 373 ASP A O 1
ATOM 2639 N N . GLU A 1 375 ? -77.23603 -59.69212 -3.33693 1.000 94.96921 374 GLU A N 1
ATOM 2640 C CA . GLU A 1 375 ? -77.26791 -58.27875 -3.70467 1.000 94.27931 374 GLU A CA 1
ATOM 2641 C C . GLU A 1 375 ? -76.99024 -57.38382 -2.50473 1.000 93.97080 374 GLU A C 1
ATOM 2642 O O . GLU A 1 375 ? -76.30965 -56.36315 -2.63725 1.000 94.37285 374 GLU A O 1
ATOM 2648 N N . ILE A 1 376 ? -77.51198 -57.74122 -1.32751 1.000 94.72005 375 ILE A N 1
ATOM 2649 C CA . ILE A 1 376 ? -77.23828 -56.94758 -0.12807 1.000 87.97920 375 ILE A CA 1
ATOM 2650 C C . ILE A 1 376 ? -75.74522 -56.95464 0.18401 1.000 82.23689 375 ILE A C 1
ATOM 2651 O O . ILE A 1 376 ? -75.14046 -55.91009 0.47449 1.000 78.20984 375 ILE A O 1
ATOM 2656 N N . GLY A 1 377 ? -75.12847 -58.13701 0.12279 1.000 81.37773 376 GLY A N 1
ATOM 2657 C CA . GLY A 1 377 ? -73.70205 -58.22895 0.38658 1.000 78.10713 376 GLY A CA 1
ATOM 2658 C C . GLY A 1 377 ? -72.86985 -57.44537 -0.61040 1.000 76.18844 376 GLY A C 1
ATOM 2659 O O . GLY A 1 377 ? -71.93345 -56.73754 -0.23101 1.000 83.09183 376 GLY A O 1
ATOM 2660 N N . THR A 1 378 ? -73.20103 -57.55537 -1.89960 1.000 77.77300 377 THR A N 1
ATOM 2661 C CA . THR A 1 378 ? -72.48030 -56.78305 -2.90752 1.000 82.05027 377 THR A CA 1
ATOM 2662 C C . THR A 1 378 ? -72.70134 -55.28629 -2.72225 1.000 78.63519 377 THR A C 1
ATOM 2663 O O . THR A 1 378 ? -71.78267 -54.49045 -2.93559 1.000 76.55614 377 THR A O 1
ATOM 2667 N N . ALA A 1 379 ? -73.90901 -54.88158 -2.32440 1.000 78.93769 378 ALA A N 1
ATOM 2668 C CA . ALA A 1 379 ? -74.17932 -53.46545 -2.10607 1.000 81.50570 378 ALA A CA 1
ATOM 2669 C C . ALA A 1 379 ? -73.33625 -52.91063 -0.96779 1.000 75.39039 378 ALA A C 1
ATOM 2670 O O . ALA A 1 379 ? -72.81021 -51.79404 -1.06317 1.000 74.13021 378 ALA A O 1
ATOM 2672 N N . PHE A 1 380 ? -73.19194 -53.67131 0.11736 1.000 71.15337 379 PHE A N 1
ATOM 2673 C CA . PHE A 1 380 ? -72.40103 -53.17574 1.23786 1.000 70.74523 379 PHE A CA 1
ATOM 2674 C C . PHE A 1 380 ? -70.90778 -53.44616 1.10042 1.000 72.40276 379 PHE A C 1
ATOM 2675 O O . PHE A 1 380 ? -70.12791 -52.92549 1.90503 1.000 66.79002 379 PHE A O 1
ATOM 2683 N N . SER A 1 381 ? -70.48575 -54.23423 0.11301 1.000 75.19824 380 SER A N 1
ATOM 2684 C CA . SER A 1 381 ? -69.06157 -54.43647 -0.13447 1.000 68.07026 380 SER A CA 1
ATOM 2685 C C . SER A 1 381 ? -68.50416 -53.52569 -1.22080 1.000 65.64768 380 SER A C 1
ATOM 2686 O O . SER A 1 381 ? -67.38285 -53.02787 -1.08506 1.000 62.20180 380 SER A O 1
ATOM 2689 N N . LEU A 1 382 ? -69.25631 -53.29884 -2.29933 1.000 66.31739 381 LEU A N 1
ATOM 2690 C CA . LEU A 1 382 ? -68.81172 -52.38533 -3.34630 1.000 62.19215 381 LEU A CA 1
ATOM 2691 C C . LEU A 1 382 ? -68.95156 -50.92900 -2.92285 1.000 67.10507 381 LEU A C 1
ATOM 2692 O O . LEU A 1 382 ? -68.07262 -50.10968 -3.20897 1.000 67.94327 381 LEU A O 1
ATOM 2697 N N . TYR A 1 383 ? -70.04405 -50.58415 -2.24987 1.000 72.27135 382 TYR A N 1
ATOM 2698 C CA . TYR A 1 383 ? -70.36026 -49.19905 -1.93720 1.000 65.50060 382 TYR A CA 1
ATOM 2699 C C . TYR A 1 383 ? -70.51967 -49.03625 -0.43325 1.000 59.09523 382 TYR A C 1
ATOM 2700 O O . TYR A 1 383 ? -71.05750 -49.91907 0.24242 1.000 59.69238 382 TYR A O 1
ATOM 2709 N N . LYS A 1 384 ? -70.05579 -47.90004 0.08684 1.000 59.83937 383 LYS A N 1
ATOM 2710 C CA . LYS A 1 384 ? -70.09743 -47.63730 1.51593 1.000 63.91042 383 LYS A CA 1
ATOM 2711 C C . LYS A 1 384 ? -70.93340 -46.42453 1.89602 1.000 59.32210 383 LYS A C 1
ATOM 2712 O O . LYS A 1 384 ? -71.23780 -46.25840 3.08302 1.000 61.72024 383 LYS A O 1
ATOM 2718 N N . THR A 1 385 ? -71.30926 -45.57860 0.94061 1.000 61.91403 384 THR A N 1
ATOM 2719 C CA . THR A 1 385 ? -72.18939 -44.46255 1.23839 1.000 71.64142 384 THR A CA 1
ATOM 2720 C C . THR A 1 385 ? -73.64723 -44.90942 1.19138 1.000 77.37705 384 THR A C 1
ATOM 2721 O O . THR A 1 385 ? -74.00030 -45.90618 0.55699 1.000 75.94080 384 THR A O 1
ATOM 2725 N N . ASP A 1 386 ? -74.49854 -44.15117 1.88471 1.000 76.23432 385 ASP A N 1
ATOM 2726 C CA . ASP A 1 386 ? -75.91734 -44.48676 1.93716 1.000 80.35658 385 ASP A CA 1
ATOM 2727 C C . ASP A 1 386 ? -76.55505 -44.41592 0.55409 1.000 84.72238 385 ASP A C 1
ATOM 2728 O O . ASP A 1 386 ? -77.31709 -45.3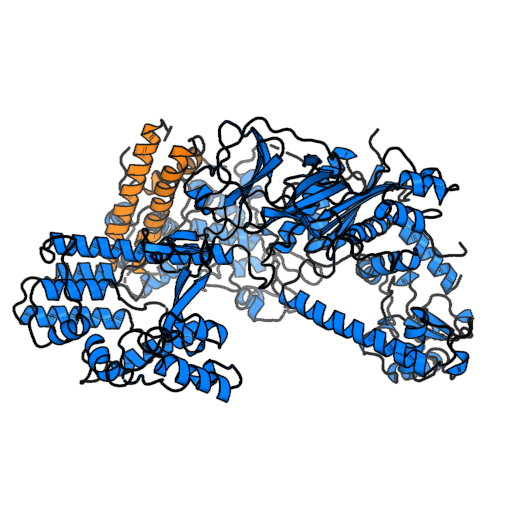1033 0.16493 1.000 74.20971 385 ASP A O 1
ATOM 2733 N N . GLU A 1 387 ? -76.23799 -43.36544 -0.20748 1.000 85.57151 386 GLU A N 1
ATOM 2734 C CA . GLU A 1 387 ? -76.94159 -43.10134 -1.45917 1.000 82.50036 386 GLU A CA 1
ATOM 2735 C C . GLU A 1 387 ? -76.66301 -44.17141 -2.50919 1.000 88.55004 386 GLU A C 1
ATOM 2736 O O . GLU A 1 387 ? -77.58438 -44.61855 -3.20237 1.000 99.49463 386 GLU A O 1
ATOM 2738 N N . ASP A 1 388 ? -75.40209 -44.58386 -2.65599 1.000 81.35299 387 ASP A N 1
ATOM 2739 C CA . ASP A 1 388 ? -75.05966 -45.54352 -3.70279 1.000 80.25017 387 ASP A CA 1
ATOM 2740 C C . ASP A 1 388 ? -75.72038 -46.89495 -3.45443 1.000 85.24108 387 ASP A C 1
ATOM 2741 O O . ASP A 1 388 ? -76.30500 -47.49138 -4.36852 1.000 92.44837 387 ASP A O 1
ATOM 2746 N N . ILE A 1 389 ? -75.64860 -47.38889 -2.21666 1.000 81.02294 388 ILE A N 1
ATOM 2747 C CA . ILE A 1 389 ? -76.26059 -48.67500 -1.90079 1.000 87.89145 388 ILE A CA 1
ATOM 2748 C C . ILE A 1 389 ? -77.78183 -48.57612 -1.91064 1.000 95.16793 388 ILE A C 1
ATOM 2749 O O . ILE A 1 389 ? -78.46971 -49.56303 -2.20030 1.000 96.77234 388 ILE A O 1
ATOM 2754 N N . SER A 1 390 ? -78.33833 -47.40325 -1.59286 1.000 90.96130 389 SER A N 1
ATOM 2755 C CA . SER A 1 390 ? -79.78175 -47.22801 -1.71668 1.000 92.24961 389 SER A CA 1
ATOM 2756 C C . SER A 1 390 ? -80.22042 -47.28927 -3.17595 1.000 92.50441 389 SER A C 1
ATOM 2757 O O . SER A 1 390 ? -81.23064 -47.92415 -3.50020 1.000 91.24721 389 SER A O 1
ATOM 2760 N N . ALA A 1 391 ? -79.46668 -46.64473 -4.07101 1.000 97.05680 390 ALA A N 1
ATOM 2761 C CA . ALA A 1 391 ? -79.80813 -46.67076 -5.48969 1.000 94.52724 390 ALA A CA 1
ATOM 2762 C C . ALA A 1 391 ? -79.61119 -48.05521 -6.09391 1.000 95.30599 390 ALA A C 1
ATOM 2763 O O . ALA A 1 391 ? -80.36203 -48.45040 -6.99299 1.000 103.59046 390 ALA A O 1
ATOM 2765 N N . TYR A 1 392 ? -78.60903 -48.80076 -5.62424 1.000 95.11517 391 TYR A N 1
ATOM 2766 C CA . TYR A 1 392 ? -78.36047 -50.12820 -6.17642 1.000 96.02991 391 TYR A CA 1
ATOM 2767 C C . TYR A 1 392 ? -79.39960 -51.14190 -5.70859 1.000 101.86467 391 TYR A C 1
ATOM 2768 O O . TYR A 1 392 ? -79.63108 -52.14789 -6.38866 1.000 103.29381 391 TYR A O 1
ATOM 2777 N N . LEU A 1 393 ? -80.04283 -50.89304 -4.56619 1.000 94.55512 392 LEU A N 1
ATOM 2778 C CA . LEU A 1 393 ? -80.99993 -51.82113 -3.97335 1.000 95.09911 392 LEU A CA 1
ATOM 2779 C C . LEU A 1 393 ? -82.35464 -51.16486 -3.72235 1.000 103.33707 392 LEU A C 1
ATOM 2780 O O . LEU A 1 393 ? -83.06719 -51.54271 -2.79410 1.000 103.99339 392 LEU A O 1
ATOM 2785 N N . ALA A 1 394 ? -82.71356 -50.16537 -4.53185 1.000 104.76889 393 ALA A N 1
ATOM 2786 C CA . ALA A 1 394 ? -83.97431 -49.45593 -4.32534 1.000 100.97917 393 ALA A CA 1
ATOM 2787 C C . ALA A 1 394 ? -85.17369 -50.36022 -4.58739 1.000 99.45459 393 ALA A C 1
ATOM 2788 O O . ALA A 1 394 ? -86.17453 -50.30387 -3.86146 1.000 97.44968 393 ALA A O 1
ATOM 2790 N N . GLY A 1 395 ? -85.08633 -51.20708 -5.61596 1.000 102.95843 394 GLY A N 1
ATOM 2791 C CA . GLY A 1 395 ? -86.24692 -51.98307 -6.02999 1.000 103.38828 394 GLY A CA 1
ATOM 2792 C C . GLY A 1 395 ? -86.60991 -53.09887 -5.06332 1.000 103.74727 394 GLY A C 1
ATOM 2793 O O . GLY A 1 395 ? -87.75309 -53.18983 -4.60347 1.000 107.34197 394 GLY A O 1
ATOM 2794 N N . LYS A 1 396 ? -85.64790 -53.97092 -4.74865 1.000 102.30225 395 LYS A N 1
ATOM 2795 C CA . LYS A 1 396 ? -85.91825 -55.22067 -4.04450 1.000 98.45132 395 LYS A CA 1
ATOM 2796 C C . LYS A 1 396 ? -85.67440 -55.12251 -2.54103 1.000 90.64041 395 LYS A C 1
ATOM 2797 O O . LYS A 1 396 ? -85.27069 -56.10883 -1.91550 1.000 87.02873 395 LYS A O 1
ATOM 2803 N N . LEU A 1 397 ? -85.91994 -53.95885 -1.94428 1.000 91.75841 396 LEU A N 1
ATOM 2804 C CA . LEU A 1 397 ? -85.75337 -53.81012 -0.50513 1.000 92.53120 396 LEU A CA 1
ATOM 2805 C C . LEU A 1 397 ? -86.72171 -52.75714 0.01373 1.000 89.23139 396 LEU A C 1
ATOM 2806 O O . LEU A 1 397 ? -86.84117 -51.67743 -0.57425 1.000 91.87574 396 LEU A O 1
ATOM 2811 N N . SER A 1 398 ? -87.40691 -53.07360 1.11101 1.000 88.59317 397 SER A N 1
ATOM 2812 C CA . SER A 1 398 ? -88.31718 -52.12707 1.73516 1.000 93.16475 397 SER A CA 1
ATOM 2813 C C . SER A 1 398 ? -87.54917 -51.15060 2.62497 1.000 92.87985 397 SER A C 1
ATOM 2814 O O . SER A 1 398 ? -86.44732 -51.43417 3.10265 1.000 98.32489 397 SER A O 1
ATOM 2817 N N . GLN A 1 399 ? -88.15183 -49.98053 2.83475 1.000 94.47754 398 GLN A N 1
ATOM 2818 C CA . GLN A 1 399 ? -87.47387 -48.90935 3.56308 1.000 93.90689 398 GLN A CA 1
ATOM 2819 C C . GLN A 1 399 ? -87.08112 -49.26500 4.99719 1.000 95.42679 398 GLN A C 1
ATOM 2820 O O . GLN A 1 399 ? -85.96944 -48.88680 5.40685 1.000 94.58428 398 GLN A O 1
ATOM 2826 N N . PRO A 1 400 ? -87.91704 -49.91832 5.81702 1.000 96.97110 399 PRO A N 1
ATOM 2827 C CA . PRO A 1 400 ? -87.43312 -50.30728 7.15687 1.000 99.32187 399 PRO A CA 1
ATOM 2828 C C . PRO A 1 400 ? -86.24275 -51.25089 7.11592 1.000 92.51878 399 PRO A C 1
ATOM 2829 O O . PRO A 1 400 ? -85.34796 -51.16135 7.96966 1.000 90.08073 399 PRO A O 1
ATOM 2833 N N . VAL A 1 401 ? -86.19806 -52.14840 6.12919 1.000 88.13928 400 VAL A N 1
ATOM 2834 C CA . VAL A 1 401 ? -85.01555 -52.98706 5.95267 1.000 92.08393 400 VAL A CA 1
ATOM 2835 C C . VAL A 1 401 ? -83.81481 -52.12953 5.57525 1.000 91.95857 400 VAL A C 1
ATOM 2836 O O . VAL A 1 401 ? -82.68584 -52.38511 6.01526 1.000 89.38859 400 VAL A O 1
ATOM 2840 N N . LEU A 1 402 ? -84.03855 -51.09352 4.75913 1.000 90.27507 401 LEU A N 1
ATOM 2841 C CA . LEU A 1 402 ? -82.96324 -50.15437 4.45425 1.000 87.72233 401 LEU A CA 1
ATOM 2842 C C . LEU A 1 402 ? -82.43732 -49.49537 5.72041 1.000 88.33562 401 LEU A C 1
ATOM 2843 O O . LEU A 1 402 ? -81.22467 -49.38103 5.90532 1.000 88.39950 401 LEU A O 1
ATOM 2848 N N . ASN A 1 403 ? -83.33327 -49.05659 6.60606 1.000 92.48451 402 ASN A N 1
ATOM 2849 C CA . ASN A 1 403 ? -82.89173 -48.44107 7.85513 1.000 94.04990 402 ASN A CA 1
ATOM 2850 C C . ASN A 1 403 ? -82.07185 -49.42270 8.68438 1.000 88.05019 402 ASN A C 1
ATOM 2851 O O . ASN A 1 403 ? -80.97330 -49.09652 9.15734 1.000 83.18076 402 ASN A O 1
ATOM 2856 N N . ALA A 1 404 ? -82.58693 -50.64530 8.84713 1.000 88.88602 403 ALA A N 1
ATOM 2857 C CA . ALA A 1 404 ? -81.92045 -51.63142 9.69263 1.000 84.72932 403 ALA A CA 1
ATOM 2858 C C . ALA A 1 404 ? -80.54350 -51.99555 9.15146 1.000 84.64868 403 ALA A C 1
ATOM 2859 O O . ALA A 1 404 ? -79.58518 -52.13711 9.92041 1.000 89.74900 403 ALA A O 1
ATOM 2861 N N . LEU A 1 405 ? -80.42459 -52.16010 7.83172 1.000 87.64395 404 LEU A N 1
ATOM 2862 C CA . LEU A 1 405 ? -79.13496 -52.51550 7.24912 1.000 83.92861 404 LEU A CA 1
ATOM 2863 C C . LEU A 1 405 ? -78.18227 -51.32483 7.23790 1.000 77.84653 404 LEU A C 1
ATOM 2864 O O . LEU A 1 405 ? -76.99220 -51.47283 7.53820 1.000 81.02256 404 LEU A O 1
ATOM 2869 N N . LEU A 1 406 ? -78.68585 -50.13564 6.89739 1.000 73.79088 405 LEU A N 1
ATOM 2870 C CA . LEU A 1 406 ? -77.83681 -48.95480 6.80395 1.000 72.01031 405 LEU A CA 1
ATOM 2871 C C . LEU A 1 406 ? -77.23985 -48.59419 8.15526 1.000 76.11613 405 LEU A C 1
ATOM 2872 O O . LEU A 1 406 ? -76.06630 -48.21426 8.24191 1.000 78.38570 405 LEU A O 1
ATOM 2877 N N . GLU A 1 407 ? -78.03202 -48.70350 9.22560 1.000 80.82448 406 GLU A N 1
ATOM 2878 C CA . GLU A 1 407 ? -77.56384 -48.22753 10.52168 1.000 78.76945 406 GLU A CA 1
ATOM 2879 C C . GLU A 1 407 ? -76.46091 -49.10562 11.10097 1.000 80.31871 406 GLU A C 1
ATOM 2880 O O . GLU A 1 407 ? -75.60815 -48.60594 11.84222 1.000 82.55939 406 GLU A O 1
ATOM 2882 N N . ASN A 1 408 ? -76.45554 -50.40784 10.79274 1.000 77.61932 407 ASN A N 1
ATOM 2883 C CA . ASN A 1 408 ? -75.64609 -51.32631 11.58651 1.000 80.71898 407 ASN A CA 1
ATOM 2884 C C . ASN A 1 408 ? -74.94913 -52.40382 10.75356 1.000 75.32951 407 ASN A C 1
ATOM 2885 O O . ASN A 1 408 ? -74.80010 -53.53819 11.22035 1.000 79.90252 407 ASN A O 1
ATOM 2890 N N . LEU A 1 409 ? -74.51130 -52.09303 9.53321 1.000 73.03031 408 LEU A N 1
ATOM 2891 C CA . LEU A 1 409 ? -73.81885 -53.08224 8.71473 1.000 78.41472 408 LEU A CA 1
ATOM 2892 C C . LEU A 1 409 ? -72.52615 -52.52211 8.13703 1.000 74.22915 408 LEU A C 1
ATOM 2893 O O . LEU A 1 409 ? -72.40344 -51.31994 7.88407 1.000 75.00169 408 LEU A O 1
ATOM 2898 N N . SER A 1 410 ? -71.56520 -53.42201 7.92149 1.000 61.11832 409 SER A N 1
ATOM 2899 C CA . SER A 1 410 ? -70.28719 -53.07281 7.30300 1.000 56.42679 409 SER A CA 1
ATOM 2900 C C . SER A 1 410 ? -69.64352 -54.34318 6.76899 1.000 63.65041 409 SER A C 1
ATOM 2901 O O . SER A 1 410 ? -69.32436 -55.24813 7.54835 1.000 70.40662 409 SER A O 1
ATOM 2904 N N . PHE A 1 411 ? -69.45099 -54.41463 5.45313 1.000 57.66216 410 PHE A N 1
ATOM 2905 C CA . PHE A 1 411 ? -68.84546 -55.57106 4.80782 1.000 60.63849 410 PHE A CA 1
ATOM 2906 C C . PHE A 1 411 ? -67.54252 -55.12795 4.15359 1.000 66.02078 410 PHE A C 1
ATOM 2907 O O . PHE A 1 411 ? -67.45710 -54.01637 3.61803 1.000 69.56625 410 PHE A O 1
ATOM 2915 N N . ASP A 1 412 ? -66.52597 -55.99322 4.19401 1.000 62.21296 411 ASP A N 1
ATOM 2916 C CA . ASP A 1 412 ? -65.15711 -55.57683 3.90739 1.000 68.03236 411 ASP A CA 1
ATOM 2917 C C . ASP A 1 412 ? -64.55403 -56.20942 2.65913 1.000 72.58869 411 ASP A C 1
ATOM 2918 O O . ASP A 1 412 ? -64.21222 -55.49343 1.71423 1.000 78.26384 411 ASP A O 1
ATOM 2920 N N . LYS A 1 413 ? -64.42444 -57.53252 2.61210 1.000 68.40386 412 LYS A N 1
ATOM 2921 C CA . LYS A 1 413 ? -63.53259 -58.17792 1.65530 1.000 65.75146 412 LYS A CA 1
ATOM 2922 C C . LYS A 1 413 ? -64.30830 -58.94248 0.58790 1.000 67.74136 412 LYS A C 1
ATOM 2923 O O . LYS A 1 413 ? -65.54016 -59.01425 0.59965 1.000 74.73890 412 LYS A O 1
ATOM 2929 N N . PHE A 1 414 ? -63.54810 -59.52271 -0.34141 1.000 65.69015 413 PHE A N 1
ATOM 2930 C CA . PHE A 1 414 ? -64.07211 -60.17888 -1.52834 1.000 74.28466 413 PHE A CA 1
ATOM 2931 C C . PHE A 1 414 ? -63.42680 -61.54872 -1.69208 1.000 75.58030 413 PHE A C 1
ATOM 2932 O O . PHE A 1 414 ? -62.39409 -61.85173 -1.08940 1.000 72.27210 413 PHE A O 1
ATOM 2940 N N . ILE A 1 415 ? -64.04360 -62.36732 -2.53493 1.000 77.51880 414 ILE A N 1
ATOM 2941 C CA . ILE A 1 415 ? -63.53902 -63.69202 -2.85342 1.000 78.21086 414 ILE A CA 1
ATOM 2942 C C . ILE A 1 415 ? -62.79696 -63.61910 -4.18109 1.000 83.72880 414 ILE A C 1
ATOM 2943 O O . ILE A 1 415 ? -62.82803 -62.60958 -4.88126 1.000 84.46043 414 ILE A O 1
ATOM 2948 N N . GLN A 1 416 ? -62.07975 -64.69164 -4.52635 1.000 86.73129 415 GLN A N 1
ATOM 2949 C CA . GLN A 1 416 ? -61.35324 -64.77500 -5.78812 1.000 87.56242 415 GLN A CA 1
ATOM 2950 C C . GLN A 1 416 ? -62.08761 -65.61143 -6.83417 1.000 86.59168 415 GLN A C 1
ATOM 2951 O O . GLN A 1 416 ? -61.44764 -66.30679 -7.63426 1.000 87.08393 415 GLN A O 1
ATOM 2957 N N . LEU A 1 417 ? -63.42057 -65.55565 -6.84959 1.000 84.25549 416 LEU A N 1
ATOM 2958 C CA . LEU A 1 417 ? -64.21910 -66.31582 -7.80101 1.000 83.85952 416 LEU A CA 1
ATOM 2959 C C . LEU A 1 417 ? -65.39536 -65.47188 -8.26720 1.000 85.93496 416 LEU A C 1
ATOM 2960 O O . LEU A 1 417 ? -66.04780 -64.80888 -7.45850 1.000 79.10490 416 LEU A O 1
ATOM 2965 N N . SER A 1 418 ? -65.66442 -65.50905 -9.56977 1.000 93.14375 417 SER A N 1
ATOM 2966 C CA . SER A 1 418 ? -66.66374 -64.63386 -10.16269 1.000 93.47221 417 SER A CA 1
ATOM 2967 C C . SER A 1 418 ? -68.07754 -65.04011 -9.75017 1.000 95.24620 417 SER A C 1
ATOM 2968 O O . SER A 1 418 ? -68.32682 -66.15573 -9.28573 1.000 96.01886 417 SER A O 1
ATOM 2971 N N . LEU A 1 419 ? -69.01164 -64.09831 -9.92086 1.000 96.00653 418 LEU A N 1
ATOM 2972 C CA . LEU A 1 419 ? -70.39980 -64.33511 -9.52968 1.000 97.37760 418 LEU A CA 1
ATOM 2973 C C . LEU A 1 419 ? -71.01058 -65.47916 -10.32897 1.000 100.63822 418 LEU A C 1
ATOM 2974 O O . LEU A 1 419 ? -71.59081 -66.41075 -9.76018 1.000 96.54440 418 LEU A O 1
ATOM 2979 N N . LYS A 1 420 ? -70.88760 -65.42206 -11.65837 1.000 99.83351 419 LYS A N 1
ATOM 2980 C CA . LYS A 1 420 ? -71.53928 -66.40920 -12.51289 1.000 94.12263 419 LYS A CA 1
ATOM 2981 C C . LYS A 1 420 ? -70.99160 -67.81011 -12.27676 1.000 96.44652 419 LYS A C 1
ATOM 2982 O O . LYS A 1 420 ? -71.71552 -68.79607 -12.45427 1.000 104.30314 419 LYS A O 1
ATOM 2988 N N . ALA A 1 421 ? -69.72260 -67.92033 -11.87829 1.000 87.29666 420 ALA A N 1
ATOM 2989 C CA . ALA A 1 421 ? -69.14359 -69.23343 -11.61519 1.000 92.01781 420 ALA A CA 1
ATOM 2990 C C . ALA A 1 421 ? -69.80440 -69.90463 -10.41638 1.000 94.67704 420 ALA A C 1
ATOM 2991 O O . ALA A 1 421 ? -70.01984 -71.12267 -10.42418 1.000 98.43424 420 ALA A O 1
ATOM 2993 N N . LEU A 1 422 ? -70.12361 -69.12760 -9.37626 1.000 91.94160 421 LEU A N 1
ATOM 2994 C CA . LEU A 1 422 ? -70.63760 -69.70594 -8.13679 1.000 97.12779 421 LEU A CA 1
ATOM 2995 C C . LEU A 1 422 ? -72.00275 -70.35328 -8.33536 1.000 101.37289 421 LEU A C 1
ATOM 2996 O O . LEU A 1 422 ? -72.25019 -71.45405 -7.82876 1.000 105.19747 421 LEU A O 1
ATOM 3001 N N . TYR A 1 423 ? -72.90500 -69.68771 -9.06246 1.000 102.20539 422 TYR A N 1
ATOM 3002 C CA . TYR A 1 423 ? -74.25701 -70.21454 -9.22108 1.000 109.70587 422 TYR A CA 1
ATOM 3003 C C . TYR A 1 423 ? -74.28291 -71.53481 -9.97787 1.000 110.56854 422 TYR A C 1
ATOM 3004 O O . TYR A 1 423 ? -75.27682 -72.26455 -9.89293 1.000 115.24880 422 TYR A O 1
ATOM 3013 N N . LYS A 1 424 ? -73.22152 -71.85880 -10.71335 1.000 105.25323 423 LYS A N 1
ATOM 3014 C CA . LYS A 1 424 ? -73.11901 -73.16786 -11.34372 1.000 105.44591 423 LYS A CA 1
ATOM 3015 C C . LYS A 1 424 ? -72.32347 -74.15548 -10.49890 1.000 106.13339 423 LYS A C 1
ATOM 3016 O O . LYS A 1 424 ? -72.69418 -75.32985 -10.41496 1.000 109.72724 423 LYS A O 1
ATOM 3022 N N . LEU A 1 425 ? -71.23851 -73.70608 -9.86199 1.000 105.55774 424 LEU A N 1
ATOM 3023 C CA . LEU A 1 425 ? -70.38825 -74.63141 -9.11875 1.000 109.37821 424 LEU A CA 1
ATOM 3024 C C . LEU A 1 425 ? -71.03848 -75.09923 -7.82155 1.000 115.99409 424 LEU A C 1
ATOM 3025 O O . LEU A 1 425 ? -70.76267 -76.21457 -7.36436 1.000 119.16681 424 LEU A O 1
ATOM 3030 N N . LEU A 1 426 ? -71.88631 -74.27023 -7.21021 1.000 114.15161 425 LEU A N 1
ATOM 3031 C CA . LEU A 1 426 ? -72.49482 -74.64486 -5.93322 1.000 111.41359 425 LEU A CA 1
ATOM 3032 C C . LEU A 1 426 ? -73.39776 -75.86853 -6.02963 1.000 107.59151 425 LEU A C 1
ATOM 3033 O O . LEU A 1 426 ? -73.26449 -76.76962 -5.18028 1.000 105.98472 425 LEU A O 1
ATOM 3035 N N . PRO A 1 427 ? -74.32324 -75.98231 -6.98988 1.000 106.33000 426 PRO A N 1
ATOM 3036 C CA . PRO A 1 427 ? -75.18109 -77.17934 -7.02581 1.000 107.40523 426 PRO A CA 1
ATOM 3037 C C . PRO A 1 427 ? -74.42420 -78.47492 -7.26780 1.000 110.76597 426 PRO A C 1
ATOM 3038 O O . PRO A 1 427 ? -74.95560 -79.55000 -6.96264 1.000 114.19658 426 PRO A O 1
ATOM 3042 N N . LEU A 1 428 ? -73.20226 -78.41356 -7.79698 1.000 110.32568 427 LEU A N 1
ATOM 3043 C CA . LEU A 1 428 ? -72.40693 -79.61626 -8.01917 1.000 114.13128 427 LEU A CA 1
ATOM 3044 C C . LEU A 1 428 ? -71.65611 -80.06434 -6.77089 1.000 113.75291 427 LEU A C 1
ATOM 3045 O O . LEU A 1 428 ? -71.64950 -81.25803 -6.45313 1.000 113.66852 427 LEU A O 1
ATOM 3050 N N . MET A 1 429 ? -71.02684 -79.13530 -6.05087 1.000 110.97586 428 MET A N 1
ATOM 3051 C CA . MET A 1 429 ? -70.28800 -79.50430 -4.85125 1.000 113.61700 428 MET A CA 1
ATOM 3052 C C . MET A 1 429 ? -71.19996 -79.79871 -3.66775 1.000 114.98574 428 MET A C 1
ATOM 3053 O O . MET A 1 429 ? -70.74613 -80.40086 -2.68809 1.000 107.67573 428 MET A O 1
ATOM 3058 N N . GLN A 1 430 ? -72.46889 -79.38815 -3.73266 1.000 119.57000 429 GLN A N 1
ATOM 3059 C CA . GLN A 1 430 ? -73.42846 -79.77849 -2.70770 1.000 121.35556 429 GLN A CA 1
ATOM 3060 C C . GLN A 1 430 ? -73.75854 -81.26338 -2.77430 1.000 128.54912 429 GLN A C 1
ATOM 3061 O O . GLN A 1 430 ? -74.31456 -81.80768 -1.81416 1.000 127.84186 429 GLN A O 1
ATOM 3063 N N . GLN A 1 431 ? -73.43034 -81.92391 -3.88294 1.000 125.40404 430 GLN A N 1
ATOM 3064 C CA . GLN A 1 431 ? -73.63272 -83.35550 -4.04889 1.000 120.56846 430 GLN A CA 1
ATOM 3065 C C . GLN A 1 431 ? -72.39615 -84.17002 -3.68428 1.000 122.69091 430 GLN A C 1
ATOM 3066 O O . GLN A 1 431 ? -72.38553 -85.38722 -3.89780 1.000 132.65455 430 GLN A O 1
ATOM 3068 N N . GLY A 1 432 ? -71.35964 -83.53094 -3.14456 1.000 117.51070 431 GLY A N 1
ATOM 3069 C CA . GLY A 1 432 ? -70.16226 -84.24170 -2.74084 1.000 120.24780 431 GLY A CA 1
ATOM 3070 C C . GLY A 1 432 ? -69.04817 -84.22765 -3.76757 1.000 123.97310 431 GLY A C 1
ATOM 3071 O O . GLY A 1 432 ? -68.49408 -85.27783 -4.10684 1.000 123.99937 431 GLY A O 1
ATOM 3072 N N . LEU A 1 433 ? -68.70540 -83.04504 -4.26529 1.000 123.38190 432 LEU A N 1
ATOM 3073 C CA . LEU A 1 433 ? -67.62719 -82.87230 -5.22645 1.000 118.66245 432 LEU A CA 1
ATOM 3074 C C . LEU A 1 433 ? -66.47216 -82.11001 -4.58380 1.000 122.69064 432 LEU A C 1
ATOM 3075 O O . LEU A 1 433 ? -66.53035 -81.69877 -3.42104 1.000 122.26441 432 LEU A O 1
ATOM 3080 N N . ARG A 1 434 ? -65.41194 -81.92474 -5.36272 1.000 127.68673 433 ARG A N 1
ATOM 3081 C CA . ARG A 1 434 ? -64.23779 -81.17156 -4.95352 1.000 121.29259 433 ARG A CA 1
ATOM 3082 C C . ARG A 1 434 ? -64.08305 -79.95802 -5.86227 1.000 122.33974 433 ARG A C 1
ATOM 3083 O O . ARG A 1 434 ? -64.76993 -79.82333 -6.87923 1.000 128.81715 433 ARG A O 1
ATOM 3091 N N . TYR A 1 435 ? -63.16961 -79.06185 -5.48210 1.000 113.54308 434 TYR A N 1
ATOM 3092 C CA . TYR A 1 435 ? -62.99992 -77.81530 -6.22344 1.000 119.89568 434 TYR A CA 1
ATOM 3093 C C . TYR A 1 435 ? -62.50631 -78.07993 -7.64161 1.000 127.60961 434 TYR A C 1
ATOM 3094 O O . TYR A 1 435 ? -63.14626 -77.68199 -8.62297 1.000 132.09747 434 TYR A O 1
ATOM 3103 N N . ASP A 1 436 ? -61.36298 -78.75890 -7.76774 1.000 122.10950 435 ASP A N 1
ATOM 3104 C CA . ASP A 1 436 ? -60.77629 -78.97032 -9.08554 1.000 119.36447 435 ASP A CA 1
ATOM 3105 C C . ASP A 1 436 ? -61.62636 -79.91200 -9.92975 1.000 123.22403 435 ASP A C 1
ATOM 3106 O O . ASP A 1 436 ? -61.71352 -79.73489 -11.14683 1.000 124.27740 435 ASP A O 1
ATOM 3111 N N . GLU A 1 437 ? -62.27087 -80.90394 -9.30893 1.000 120.50037 436 GLU A N 1
ATOM 3112 C CA . GLU A 1 437 ? -63.09722 -81.84025 -10.06708 1.000 121.42996 436 GLU A CA 1
ATOM 3113 C C . GLU A 1 437 ? -64.31286 -81.14254 -10.67110 1.000 124.05954 436 GLU A C 1
ATOM 3114 O O . GLU A 1 437 ? -64.61823 -81.31738 -11.85790 1.000 119.93902 436 GLU A O 1
ATOM 3120 N N . ALA A 1 438 ? -65.01435 -80.33665 -9.87031 1.000 123.59544 437 ALA A N 1
ATOM 3121 C CA . ALA A 1 438 ? -66.14615 -79.57777 -10.39465 1.000 121.34381 437 ALA A CA 1
ATOM 3122 C C . ALA A 1 438 ? -65.69113 -78.55039 -11.42433 1.000 121.04282 437 ALA A C 1
ATOM 3123 O O . ALA A 1 438 ? -66.36796 -78.33016 -12.43838 1.000 118.36907 437 ALA A O 1
ATOM 3125 N N . CYS A 1 439 ? -64.54385 -77.91101 -11.17973 1.000 123.15989 438 CYS A N 1
ATOM 3126 C CA . CYS A 1 439 ? -64.00921 -76.95108 -12.13965 1.000 121.16389 438 CYS A CA 1
ATOM 3127 C C . CYS A 1 439 ? -63.70351 -77.61960 -13.47463 1.000 119.23930 438 CYS A C 1
ATOM 3128 O O . CYS A 1 439 ? -63.98417 -77.05589 -14.53816 1.000 118.59606 438 CYS A O 1
ATOM 3131 N N . ARG A 1 440 ? -63.13208 -78.82611 -13.43803 1.000 117.74240 439 ARG A N 1
ATOM 3132 C CA . ARG A 1 440 ? -62.86186 -79.56574 -14.66476 1.000 118.50081 439 ARG A CA 1
ATOM 3133 C C . ARG A 1 440 ? -64.14912 -80.01224 -15.34283 1.000 116.61609 439 ARG A C 1
ATOM 3134 O O . ARG A 1 440 ? -64.20770 -80.07456 -16.57537 1.000 109.40706 439 ARG A O 1
ATOM 3136 N N . GLU A 1 441 ? -65.18358 -80.33779 -14.56428 1.000 117.68918 440 GLU A N 1
ATOM 3137 C CA . GLU A 1 441 ? -66.47322 -80.64855 -15.17339 1.000 115.33826 440 GLU A CA 1
ATOM 3138 C C . GLU A 1 441 ? -67.03681 -79.43605 -15.90511 1.000 113.74412 440 GLU A C 1
ATOM 3139 O O . GLU A 1 441 ? -67.60000 -79.56729 -16.99840 1.000 107.61157 440 GLU A O 1
ATOM 3145 N N . ILE A 1 442 ? -66.88929 -78.24491 -15.32242 1.000 116.70986 441 ILE A N 1
ATOM 3146 C CA . ILE A 1 442 ? -67.40608 -77.04430 -15.97300 1.000 119.25432 441 ILE A CA 1
ATOM 3147 C C . ILE A 1 442 ? -66.40728 -76.50413 -16.99530 1.000 116.51584 441 ILE A C 1
ATOM 3148 O O . ILE A 1 442 ? -66.78634 -76.14311 -18.11497 1.000 119.68934 441 ILE A O 1
ATOM 3153 N N . TYR A 1 443 ? -65.12367 -76.44377 -16.63805 1.000 114.91743 442 TYR A N 1
ATOM 3154 C CA . TYR A 1 443 ? -64.05488 -76.04699 -17.55828 1.000 115.64332 442 TYR A CA 1
ATOM 3155 C C . TYR A 1 443 ? -63.01161 -77.16097 -17.58835 1.000 113.17748 442 TYR A C 1
ATOM 3156 O O . TYR A 1 443 ? -62.16002 -77.24295 -16.69857 1.000 113.95760 442 TYR A O 1
ATOM 3165 N N . GLY A 1 444 ? -63.07137 -78.00488 -18.62093 1.000 107.29558 443 GLY A N 1
ATOM 3166 C CA . GLY A 1 444 ? -62.16225 -79.13958 -18.69311 1.000 108.69809 443 GLY A CA 1
ATOM 3167 C C . GLY A 1 444 ? -60.70635 -78.72614 -18.79066 1.000 111.40466 443 GLY A C 1
ATOM 3168 O O . GLY A 1 444 ? -59.84611 -79.26038 -18.08577 1.000 102.13861 443 GLY A O 1
ATOM 3169 N N . ASP A 1 445 ? -60.41181 -77.76656 -19.66128 1.000 109.49754 444 ASP A N 1
ATOM 3170 C CA . ASP A 1 445 ? -59.03984 -77.32177 -19.87504 1.000 103.15630 444 ASP A CA 1
ATOM 3171 C C . ASP A 1 445 ? -58.55447 -76.45384 -18.71824 1.000 96.79185 444 ASP A C 1
ATOM 3172 O O . ASP A 1 445 ? -57.93352 -76.94727 -17.77677 1.000 88.84501 444 ASP A O 1
ATOM 3177 N N . ASN A 1 454 ? -36.62741 -76.94032 -11.65526 1.000 79.15041 453 ASN A N 1
ATOM 3178 C CA . ASN A 1 454 ? -37.67844 -76.73504 -10.66455 1.000 88.28365 453 ASN A CA 1
ATOM 3179 C C . ASN A 1 454 ? -37.60284 -77.78366 -9.55954 1.000 93.93815 453 ASN A C 1
ATOM 3180 O O . ASN A 1 454 ? -38.16641 -77.60577 -8.47973 1.000 89.17320 453 ASN A O 1
ATOM 3182 N N . HIS A 1 455 ? -36.89783 -78.88012 -9.84090 1.000 82.11516 454 HIS A N 1
ATOM 3183 C CA . HIS A 1 455 ? -36.73807 -79.97301 -8.89485 1.000 69.45483 454 HIS A CA 1
ATOM 3184 C C . HIS A 1 455 ? -35.29590 -80.24135 -8.50322 1.000 65.82359 454 HIS A C 1
ATOM 3185 O O . HIS A 1 455 ? -35.06827 -80.88290 -7.47198 1.000 65.01418 454 HIS A O 1
ATOM 3192 N N . HIS A 1 456 ? -34.32369 -79.78226 -9.29432 1.000 68.31162 455 HIS A N 1
ATOM 3193 C CA . HIS A 1 456 ? -32.93242 -80.15092 -9.05893 1.000 63.25026 455 HIS A CA 1
ATOM 3194 C C . HIS A 1 456 ? -32.43557 -79.61788 -7.72257 1.000 58.38342 455 HIS A C 1
ATOM 3195 O O . HIS A 1 456 ? -31.63201 -80.26973 -7.04467 1.000 58.03115 455 HIS A O 1
ATOM 3202 N N . PHE A 1 457 ? -32.90113 -78.43899 -7.32748 1.000 60.04759 456 PHE A N 1
ATOM 3203 C CA . PHE A 1 457 ? -32.47639 -77.79594 -6.09522 1.000 55.13452 456 PHE A CA 1
ATOM 3204 C C . PHE A 1 457 ? -33.63793 -77.75153 -5.11135 1.000 50.08774 456 PHE A C 1
ATOM 3205 O O . PHE A 1 457 ? -34.78101 -78.07963 -5.44198 1.000 52.38213 456 PHE A O 1
ATOM 3213 N N . LEU A 1 458 ? -33.33368 -77.33633 -3.88938 1.000 47.62568 457 LEU A N 1
ATOM 3214 C CA . LEU A 1 458 ? -34.38897 -77.27133 -2.88485 1.000 45.19769 457 LEU A CA 1
ATOM 3215 C C . LEU A 1 458 ? -35.10116 -75.92650 -2.95334 1.000 43.22947 457 LEU A C 1
ATOM 3216 O O . LEU A 1 458 ? -34.44368 -74.88072 -2.88323 1.000 38.73987 457 LEU A O 1
ATOM 3221 N N . PRO A 1 459 ? -36.42555 -75.91489 -3.09461 1.000 40.31855 458 PRO A N 1
ATOM 3222 C CA . PRO A 1 459 ? -37.16989 -74.65143 -3.04800 1.000 38.02996 458 PRO A CA 1
ATOM 3223 C C . PRO A 1 459 ? -37.06736 -74.00613 -1.67499 1.000 40.70968 458 PRO A C 1
ATOM 3224 O O . PRO A 1 459 ? -36.60806 -74.60500 -0.70087 1.000 42.40271 458 PRO A O 1
ATOM 3228 N N . GLN A 1 460 ? -37.50830 -72.75421 -1.60372 1.000 41.10608 459 GLN A N 1
ATOM 3229 C CA . GLN A 1 460 ? -37.42656 -72.01519 -0.35404 1.000 39.94696 459 GLN A CA 1
ATOM 3230 C C . GLN A 1 460 ? -38.36789 -72.61410 0.68516 1.000 42.62112 459 GLN A C 1
ATOM 3231 O O . GLN A 1 460 ? -39.36962 -73.25786 0.35741 1.000 43.54914 459 GLN A O 1
ATOM 3237 N N . ILE A 1 461 ? -38.02298 -72.40698 1.94888 1.000 42.71141 460 ILE A N 1
ATOM 3238 C CA . ILE A 1 461 ? -38.75799 -73.04188 3.04926 1.000 42.52315 460 ILE A CA 1
ATOM 3239 C C . ILE A 1 461 ? -40.18146 -72.49438 3.09292 1.000 42.65707 460 ILE A C 1
ATOM 3240 O O . ILE A 1 461 ? -40.37599 -71.26700 3.01902 1.000 44.72021 460 ILE A O 1
ATOM 3245 N N . PRO A 1 462 ? -41.19619 -73.34941 3.22043 1.000 45.95750 461 PRO A N 1
ATOM 3246 C CA . PRO A 1 462 ? -42.58084 -72.86551 3.30647 1.000 47.89505 461 PRO A CA 1
ATOM 3247 C C . PRO A 1 462 ? -42.87282 -72.21620 4.64931 1.000 45.78248 461 PRO A C 1
ATOM 3248 O O . PRO A 1 462 ? -43.32679 -72.88227 5.58550 1.000 48.25697 461 PRO A O 1
ATOM 3252 N N . ALA A 1 463 ? -42.59169 -70.91385 4.75360 1.000 45.48573 462 ALA A N 1
ATOM 3253 C CA . ALA A 1 463 ? -42.62701 -70.22343 6.03954 1.000 49.91484 462 ALA A CA 1
ATOM 3254 C C . ALA A 1 463 ? -43.99003 -70.29441 6.71889 1.000 48.82551 462 ALA A C 1
ATOM 3255 O O . ALA A 1 463 ? -44.06908 -70.10288 7.93707 1.000 45.55036 462 ALA A O 1
ATOM 3257 N N . ASP A 1 464 ? -45.06281 -70.55987 5.96937 1.000 45.31192 463 ASP A N 1
ATOM 3258 C CA . ASP A 1 464 ? -46.37511 -70.68348 6.59477 1.000 42.36059 463 ASP A CA 1
ATOM 3259 C C . ASP A 1 464 ? -46.48051 -71.94708 7.44168 1.000 46.64699 463 ASP A C 1
ATOM 3260 O O . ASP A 1 464 ? -47.28175 -71.99312 8.38177 1.000 50.01691 463 ASP A O 1
ATOM 3265 N N . GLU A 1 465 ? -45.69267 -72.97550 7.13135 1.000 44.99597 464 GLU A N 1
ATOM 3266 C CA . GLU A 1 465 ? -45.69871 -74.21013 7.90546 1.000 49.21534 464 GLU A CA 1
ATOM 3267 C C . GLU A 1 465 ? -44.74958 -74.17392 9.09383 1.000 53.81783 464 GLU A C 1
ATOM 3268 O O . GLU A 1 465 ? -44.67370 -75.16012 9.83432 1.000 57.66742 464 GLU A O 1
ATOM 3274 N N . ILE A 1 466 ? -44.02485 -73.07484 9.29523 1.000 51.85829 465 ILE A N 1
ATOM 3275 C CA . ILE A 1 466 ? -43.02715 -72.98089 10.35586 1.000 52.56167 465 ILE A CA 1
ATOM 3276 C C . ILE A 1 466 ? -43.19067 -71.63025 11.04245 1.000 49.07203 465 ILE A C 1
ATOM 3277 O O . ILE A 1 466 ? -42.85521 -70.59200 10.46308 1.000 53.76252 465 ILE A O 1
ATOM 3282 N N . ARG A 1 467 ? -43.71211 -71.64149 12.27034 1.000 44.95003 466 ARG A N 1
ATOM 3283 C CA . ARG A 1 467 ? -43.82467 -70.41255 13.05022 1.000 52.35495 466 ARG A CA 1
ATOM 3284 C C . ARG A 1 467 ? -42.46529 -69.93232 13.54761 1.000 49.30866 466 ARG A C 1
ATOM 3285 O O . ARG A 1 467 ? -42.19216 -68.72577 13.54850 1.000 50.03237 466 ARG A O 1
ATOM 3293 N N . ASN A 1 468 ? -41.60648 -70.85289 13.96790 1.000 47.54977 467 ASN A N 1
ATOM 3294 C CA . ASN A 1 468 ? -40.37106 -70.48604 14.64985 1.000 41.27793 467 ASN A CA 1
ATOM 3295 C C . ASN A 1 468 ? -39.42033 -69.74449 13.71800 1.000 32.49001 467 ASN A C 1
ATOM 3296 O O . ASN A 1 468 ? -39.01459 -70.30495 12.69053 1.000 33.25745 467 ASN A O 1
ATOM 3301 N N . PRO A 1 469 ? -39.04489 -68.49708 14.02199 1.000 29.33008 468 PRO A N 1
ATOM 3302 C CA . PRO A 1 469 ? -37.97924 -67.84928 13.24077 1.000 32.88169 468 PRO A CA 1
ATOM 3303 C C . PRO A 1 469 ? -36.64131 -68.55259 13.36168 1.000 30.35967 468 PRO A C 1
ATOM 3304 O O . PRO A 1 469 ? -35.87271 -68.57894 12.39136 1.000 25.87330 468 PRO A O 1
ATOM 3308 N N . VAL A 1 470 ? -36.33714 -69.12036 14.53030 1.000 29.06876 469 VAL A N 1
ATOM 3309 C CA . VAL A 1 470 ? -35.06424 -69.81070 14.71317 1.000 28.81199 469 VAL A CA 1
ATOM 3310 C C . VAL A 1 470 ? -35.00943 -71.05914 13.84257 1.000 29.12336 469 VAL A C 1
ATOM 3311 O O . VAL A 1 470 ? -34.02479 -71.30179 13.13371 1.000 35.12556 469 VAL A O 1
ATOM 3315 N N . VAL A 1 471 ? -36.07066 -71.86662 13.87982 1.000 25.87403 470 VAL A N 1
ATOM 3316 C CA . VAL A 1 471 ? -36.13325 -73.05279 13.03428 1.000 29.07192 470 VAL A CA 1
ATOM 3317 C C . VAL A 1 471 ? -36.18183 -72.65374 11.56575 1.000 31.35291 470 VAL A C 1
ATOM 3318 O O . VAL A 1 471 ? -35.60646 -73.33083 10.70458 1.000 30.79099 470 VAL A O 1
ATOM 3322 N N . LEU A 1 472 ? -36.85975 -71.54466 11.25640 1.000 29.53753 471 LEU A N 1
ATOM 3323 C CA . LEU A 1 472 ? -36.90003 -71.06960 9.87793 1.000 29.14669 471 LEU A CA 1
ATOM 3324 C C . LEU A 1 472 ? -35.50316 -70.73981 9.36923 1.000 29.93492 471 LEU A C 1
ATOM 3325 O O . LEU A 1 472 ? -35.13742 -71.12810 8.25607 1.000 31.76104 471 LEU A O 1
ATOM 3330 N N . ARG A 1 473 ? -34.70197 -70.03628 10.17429 1.000 30.79232 472 ARG A N 1
ATOM 3331 C CA . ARG A 1 473 ? -33.34161 -69.71599 9.75296 1.000 27.39991 472 ARG A CA 1
ATOM 3332 C C . ARG A 1 473 ? -32.47607 -70.96665 9.67754 1.000 27.19116 472 ARG A C 1
ATOM 3333 O O . ARG A 1 473 ? -31.65054 -71.10095 8.76563 1.000 33.40893 472 ARG A O 1
ATOM 3341 N N . THR A 1 474 ? -32.64294 -71.88946 10.62971 1.000 24.45426 473 THR A N 1
ATOM 3342 C CA . THR A 1 474 ? -31.87708 -73.13082 10.58622 1.000 32.46620 473 THR A CA 1
ATOM 3343 C C . THR A 1 474 ? -32.15311 -73.89467 9.29881 1.000 32.25509 473 THR A C 1
ATOM 3344 O O . THR A 1 474 ? -31.22243 -74.35720 8.62756 1.000 33.18775 473 THR A O 1
ATOM 3348 N N . LEU A 1 475 ? -33.42660 -74.00088 8.91519 1.000 29.35475 474 LEU A N 1
ATOM 3349 C CA . LEU A 1 475 ? -33.76574 -74.73740 7.70484 1.000 30.32059 474 LEU A CA 1
ATOM 3350 C C . LEU A 1 475 ? -33.41300 -73.95229 6.44743 1.000 30.61250 474 LEU A C 1
ATOM 3351 O O . LEU A 1 475 ? -33.10055 -74.55497 5.41779 1.000 34.84601 474 LEU A O 1
ATOM 3356 N N . THR A 1 476 ? -33.43539 -72.61851 6.50887 1.000 25.90145 475 THR A N 1
ATOM 3357 C CA . THR A 1 476 ? -32.97135 -71.81768 5.37993 1.000 27.19019 475 THR A CA 1
ATOM 3358 C C . THR A 1 476 ? -31.48811 -72.05154 5.12363 1.000 29.93835 475 THR A C 1
ATOM 3359 O O . THR A 1 476 ? -31.06243 -72.25321 3.97873 1.000 32.93887 475 THR A O 1
ATOM 3363 N N . GLN A 1 477 ? -30.68340 -72.03970 6.18798 1.000 32.84678 476 GLN A N 1
ATOM 3364 C CA . GLN A 1 477 ? -29.25761 -72.29413 6.02754 1.000 28.37503 476 GLN A CA 1
ATOM 3365 C C . GLN A 1 477 ? -28.99627 -73.73635 5.61366 1.000 28.75376 476 GLN A C 1
ATOM 3366 O O . GLN A 1 477 ? -28.07684 -73.99324 4.82872 1.000 31.57544 476 GLN A O 1
ATOM 3372 N N . ALA A 1 478 ? -29.79839 -74.68476 6.10842 1.000 24.71553 477 ALA A N 1
ATOM 3373 C CA . ALA A 1 478 ? -29.68582 -76.06069 5.63616 1.000 23.94249 477 ALA A CA 1
ATOM 3374 C C . ALA A 1 478 ? -29.99600 -76.15829 4.14797 1.000 31.41960 477 ALA A C 1
ATOM 3375 O O . ALA A 1 478 ? -29.32172 -76.88732 3.41364 1.000 34.63160 477 ALA A O 1
ATOM 3377 N N . ARG A 1 479 ? -31.02184 -75.43734 3.68952 1.000 29.74171 478 ARG A N 1
ATOM 3378 C CA . ARG A 1 479 ? -31.36121 -75.42528 2.27122 1.000 31.25082 478 ARG A CA 1
ATOM 3379 C C . ARG A 1 479 ? -30.21672 -74.85250 1.44653 1.000 29.87674 478 ARG A C 1
ATOM 3380 O O . ARG A 1 479 ? -29.87561 -75.38784 0.38442 1.000 31.81814 478 ARG A O 1
ATOM 3388 N N . LYS A 1 480 ? -29.60238 -73.76995 1.93051 1.000 29.77145 479 LYS A N 1
ATOM 3389 C CA . LYS A 1 480 ? -28.45849 -73.19173 1.22890 1.000 28.96166 479 LYS A CA 1
ATOM 3390 C C . LYS A 1 480 ? -27.29694 -74.17853 1.15968 1.000 30.90676 479 LYS A C 1
ATOM 3391 O O . LYS A 1 480 ? -26.64612 -74.31687 0.11447 1.000 33.61679 479 LYS A O 1
ATOM 3397 N N . VAL A 1 481 ? -27.02767 -74.87731 2.26511 1.000 27.62923 480 VAL A N 1
ATOM 3398 C CA . VAL A 1 481 ? -25.94540 -75.85837 2.29119 1.000 26.46060 480 VAL A CA 1
ATOM 3399 C C . VAL A 1 481 ? -26.23039 -76.99802 1.31889 1.000 30.58633 480 VAL A C 1
ATOM 3400 O O . VAL A 1 481 ? -25.34092 -77.44375 0.58193 1.000 31.23144 480 VAL A O 1
ATOM 3404 N N . ILE A 1 482 ? -27.47220 -77.48888 1.30498 1.000 31.03792 481 ILE A N 1
ATOM 3405 C CA . ILE A 1 482 ? -27.84461 -78.57388 0.40096 1.000 29.43323 481 ILE A CA 1
ATOM 3406 C C . ILE A 1 482 ? -27.68682 -78.13872 -1.04767 1.000 34.83059 481 ILE A C 1
ATOM 3407 O O . ILE A 1 482 ? -27.17987 -78.89417 -1.88499 1.000 35.31358 481 ILE A O 1
ATOM 3412 N N . ASN A 1 483 ? -28.12481 -76.92003 -1.37108 1.000 33.51720 482 ASN A N 1
ATOM 3413 C CA . ASN A 1 483 ? -27.97323 -76.43393 -2.73809 1.000 33.31779 482 ASN A CA 1
ATOM 3414 C C . ASN A 1 483 ? -26.50496 -76.32273 -3.12597 1.000 33.08024 482 ASN A C 1
ATOM 3415 O O . ASN A 1 483 ? -26.12210 -76.70200 -4.23840 1.000 40.39717 482 ASN A O 1
ATOM 3420 N N . GLY A 1 484 ? -25.66584 -75.80923 -2.22365 1.000 34.60883 483 GLY A N 1
ATOM 3421 C CA . GLY A 1 484 ? -24.24352 -75.73179 -2.52253 1.000 39.25044 483 GLY A CA 1
ATOM 3422 C C . GLY A 1 484 ? -23.62037 -77.09572 -2.75682 1.000 40.64646 483 GLY A C 1
ATOM 3423 O O . GLY A 1 484 ? -22.83074 -77.28206 -3.69074 1.000 34.48493 483 GLY A O 1
ATOM 3424 N N . VAL A 1 485 ? -23.97812 -78.07304 -1.92141 1.000 35.85952 484 VAL A N 1
ATOM 3425 C CA . VAL A 1 485 ? -23.43952 -79.41915 -2.08691 1.000 30.24792 484 VAL A CA 1
ATOM 3426 C C . VAL A 1 485 ? -23.90926 -80.03216 -3.40044 1.000 34.58523 484 VAL A C 1
ATOM 3427 O O . VAL A 1 485 ? -23.13778 -80.70430 -4.09420 1.000 38.81551 484 VAL A O 1
ATOM 3431 N N . VAL A 1 486 ? -25.17979 -79.82885 -3.75809 1.000 34.23871 485 VAL A N 1
ATOM 3432 C CA . VAL A 1 486 ? -25.68260 -80.36810 -5.01986 1.000 41.65239 485 VAL A CA 1
ATOM 3433 C C . VAL A 1 486 ? -24.97080 -79.71517 -6.19979 1.000 36.45531 485 VAL A C 1
ATOM 3434 O O . VAL A 1 486 ? -24.63731 -80.38085 -7.18751 1.000 33.32567 485 VAL A O 1
ATOM 3438 N N . ARG A 1 487 ? -24.71773 -78.40620 -6.11566 1.000 36.02612 486 ARG A N 1
ATOM 3439 C CA . ARG A 1 487 ? -23.98134 -77.73072 -7.18053 1.000 33.02257 486 ARG A CA 1
ATOM 3440 C C . ARG A 1 487 ? -22.54922 -78.23885 -7.28913 1.000 34.09472 486 ARG A C 1
ATOM 3441 O O . ARG A 1 487 ? -21.98724 -78.27434 -8.39012 1.000 40.19849 486 ARG A O 1
ATOM 3449 N N . LEU A 1 488 ? -21.94252 -78.63013 -6.16778 1.000 37.68941 487 LEU A N 1
ATOM 3450 C CA . LEU A 1 488 ? -20.55727 -79.08823 -6.18532 1.000 35.68036 487 LEU A CA 1
ATOM 3451 C C . LEU A 1 488 ? -20.39827 -80.55759 -6.57216 1.000 32.47755 487 LEU A C 1
ATOM 3452 O O . LEU A 1 488 ? -19.38273 -80.92033 -7.18065 1.000 32.07254 487 LEU A O 1
ATOM 3457 N N . TYR A 1 489 ? -21.36568 -81.42094 -6.23749 1.000 36.90699 488 TYR A N 1
ATOM 3458 C CA . TYR A 1 489 ? -21.23500 -82.85441 -6.49123 1.000 33.67724 488 TYR A CA 1
ATOM 3459 C C . TYR A 1 489 ? -22.40394 -83.48780 -7.23037 1.000 34.84060 488 TYR A C 1
ATOM 3460 O O . TYR A 1 489 ? -22.25063 -84.61041 -7.72175 1.000 42.06543 488 TYR A O 1
ATOM 3469 N N . GLY A 1 490 ? -23.55249 -82.83249 -7.31655 1.000 32.57969 489 GLY A N 1
ATOM 3470 C CA . GLY A 1 490 ? -24.70002 -83.40401 -7.99338 1.000 39.44625 489 GLY A CA 1
ATOM 3471 C C . GLY A 1 490 ? -25.77627 -83.86712 -7.03199 1.000 40.49804 489 GLY A C 1
ATOM 3472 O O . GLY A 1 490 ? -25.77684 -83.56079 -5.83583 1.000 41.28568 489 GLY A O 1
ATOM 3473 N N . SER A 1 491 ? -26.71597 -84.62482 -7.58659 1.000 43.45533 490 SER A N 1
ATOM 3474 C CA . SER A 1 491 ? -27.84590 -85.11041 -6.80295 1.000 41.24573 490 SER A CA 1
ATOM 3475 C C . SER A 1 491 ? -27.38447 -86.16851 -5.80674 1.000 47.03781 490 SER A C 1
ATOM 3476 O O . SER A 1 491 ? -26.66459 -87.10021 -6.18621 1.000 50.47330 490 SER A O 1
ATOM 3479 N N . PRO A 1 492 ? -27.76891 -86.06361 -4.53862 1.000 41.55242 491 PRO A N 1
ATOM 3480 C CA . PRO A 1 492 ? -27.39971 -87.09191 -3.56377 1.000 38.86632 491 PRO A CA 1
ATOM 3481 C C . PRO A 1 492 ? -28.33190 -88.29115 -3.62032 1.000 40.78988 491 PRO A C 1
ATOM 3482 O O . PRO A 1 492 ? -29.51957 -88.17750 -3.92979 1.000 42.94989 491 PRO A O 1
ATOM 3486 N N . ALA A 1 493 ? -27.76734 -89.46175 -3.31776 1.000 41.86437 492 ALA A N 1
ATOM 3487 C CA . ALA A 1 493 ? -28.57634 -90.67518 -3.24874 1.000 43.62604 492 ALA A CA 1
ATOM 3488 C C . ALA A 1 493 ? -29.55130 -90.61712 -2.07904 1.000 42.62600 492 ALA A C 1
ATOM 3489 O O . ALA A 1 493 ? -30.73578 -90.94175 -2.22511 1.000 44.60543 492 ALA A O 1
ATOM 3491 N N . ARG A 1 494 ? -29.06962 -90.20275 -0.90920 1.000 39.73353 493 ARG A N 1
ATOM 3492 C CA . ARG A 1 494 ? -29.90688 -90.03510 0.26870 1.000 37.49642 493 ARG A CA 1
ATOM 3493 C C . ARG A 1 494 ? -29.45096 -88.80331 1.03533 1.000 38.22021 493 ARG A C 1
ATOM 3494 O O . ARG A 1 494 ? -28.30225 -88.36363 0.92649 1.000 41.10719 493 ARG A O 1
ATOM 3502 N N . ILE A 1 495 ? -30.37382 -88.24564 1.81203 1.000 35.66195 494 ILE A N 1
ATOM 3503 C CA . ILE A 1 495 ? -30.06122 -87.21939 2.79755 1.000 36.42522 494 ILE A CA 1
ATOM 3504 C C . ILE A 1 495 ? -30.43442 -87.76504 4.16582 1.000 39.65654 494 ILE A C 1
ATOM 3505 O O . ILE A 1 495 ? -31.60048 -88.09604 4.41391 1.000 40.99541 494 ILE A O 1
ATOM 3510 N N . HIS A 1 496 ? -29.44581 -87.86245 5.04482 1.000 39.74227 495 HIS A N 1
ATOM 3511 C CA . HIS A 1 496 ? -29.64199 -88.27808 6.42309 1.000 35.73014 495 HIS A CA 1
ATOM 3512 C C . HIS A 1 496 ? -29.50823 -87.05788 7.32188 1.000 30.42564 495 HIS A C 1
ATOM 3513 O O . HIS A 1 496 ? -28.65091 -86.20237 7.09099 1.000 32.83072 495 HIS A O 1
ATOM 3520 N N . ILE A 1 497 ? -30.37170 -86.96481 8.32989 1.000 33.60426 496 ILE A N 1
ATOM 3521 C CA . ILE A 1 497 ? -30.52460 -85.74881 9.12006 1.000 36.39078 496 ILE A CA 1
ATOM 3522 C C . ILE A 1 497 ? -30.37520 -86.07851 10.59709 1.000 34.77734 496 ILE A C 1
ATOM 3523 O O . ILE A 1 497 ? -30.93984 -87.06444 11.08017 1.000 38.59563 496 ILE A O 1
ATOM 3528 N N . GLU A 1 498 ? -29.62149 -85.24974 11.30856 1.000 28.67793 497 GLU A N 1
ATOM 3529 C CA . GLU A 1 498 ? -29.47478 -85.31335 12.75701 1.000 30.81034 497 GLU A CA 1
ATOM 3530 C C . GLU A 1 498 ? -29.90000 -83.95352 13.30023 1.000 35.76178 497 GLU A C 1
ATOM 3531 O O . GLU A 1 498 ? -29.16894 -82.96606 13.17658 1.000 35.61572 497 GLU A O 1
ATOM 3537 N N . THR A 1 499 ? -31.08794 -83.90087 13.88662 1.000 39.72016 498 THR A N 1
ATOM 3538 C CA . THR A 1 499 ? -31.62431 -82.66661 14.44074 1.000 37.36597 498 THR A CA 1
ATOM 3539 C C . THR A 1 499 ? -31.20816 -82.53668 15.89954 1.000 34.64396 498 THR A C 1
ATOM 3540 O O . THR A 1 499 ? -31.37513 -83.47508 16.68562 1.000 37.71545 498 THR A O 1
ATOM 3544 N N . GLY A 1 500 ? -30.66196 -81.37562 16.25378 1.000 33.41669 499 GLY A N 1
ATOM 3545 C CA . GLY A 1 500 ? -30.29321 -81.13829 17.63550 1.000 36.43065 499 GLY A CA 1
ATOM 3546 C C . GLY A 1 500 ? -31.50733 -81.13594 18.54263 1.000 40.70685 499 GLY A C 1
ATOM 3547 O O . GLY A 1 500 ? -32.62683 -80.84602 18.12057 1.000 42.61366 499 GLY A O 1
ATOM 3548 N N . ARG A 1 501 ? -31.27743 -81.47889 19.81091 1.000 45.16806 500 ARG A N 1
ATOM 354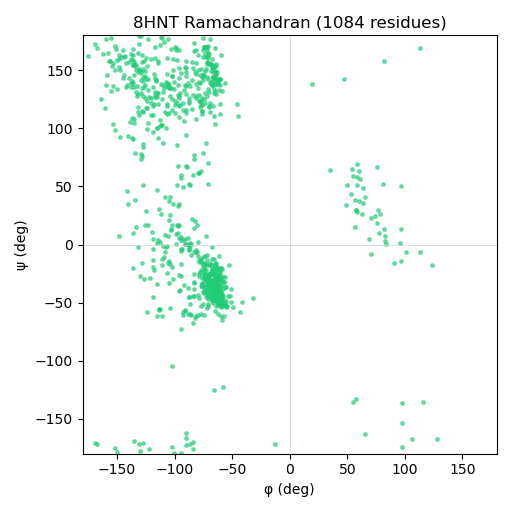9 C CA . ARG A 1 501 ? -32.38704 -81.57271 20.75276 1.000 48.07361 500 ARG A CA 1
ATOM 3550 C C . ARG A 1 501 ? -33.05123 -80.22232 20.98246 1.000 47.15838 500 ARG A C 1
ATOM 3551 O O . ARG A 1 501 ? -34.24484 -80.16531 21.29986 1.000 51.26989 500 ARG A O 1
ATOM 3559 N N . GLU A 1 502 ? -32.30998 -79.13105 20.82003 1.000 42.62494 501 GLU A N 1
ATOM 3560 C CA . GLU A 1 502 ? -32.84126 -77.80534 21.09613 1.000 45.63890 501 GLU A CA 1
ATOM 3561 C C . GLU A 1 502 ? -33.47942 -77.14092 19.88107 1.000 45.12822 501 GLU A C 1
ATOM 3562 O O . GLU A 1 502 ? -33.96524 -76.01286 20.00072 1.000 46.40941 501 GLU A O 1
ATOM 3568 N N . VAL A 1 503 ? -33.51116 -77.79899 18.72834 1.000 46.33368 502 VAL A N 1
ATOM 3569 C CA . VAL A 1 503 ? -34.19019 -77.24116 17.56416 1.000 47.34554 502 VAL A CA 1
ATOM 3570 C C . VAL A 1 503 ? -35.66893 -77.59585 17.65265 1.000 45.78463 502 VAL A C 1
ATOM 3571 O O . VAL A 1 503 ? -36.03972 -78.68517 18.10889 1.000 48.71918 502 VAL A O 1
ATOM 3575 N N . GLY A 1 504 ? -36.52264 -76.65686 17.25291 1.000 33.60771 503 GLY A N 1
ATOM 3576 C CA . GLY A 1 504 ? -37.95399 -76.86863 17.34586 1.000 49.49655 503 GLY A CA 1
ATOM 3577 C C . GLY A 1 504 ? -38.54053 -76.67899 18.72616 1.000 58.79954 503 GLY A C 1
ATOM 3578 O O . GLY A 1 504 ? -39.57441 -77.27886 19.03869 1.000 62.94085 503 GLY A O 1
ATOM 3579 N N . LYS A 1 505 ? -37.91128 -75.85996 19.56636 1.000 54.94573 504 LYS A N 1
ATOM 3580 C CA . LYS A 1 505 ? -38.37909 -75.61817 20.92228 1.000 45.90037 504 LYS A CA 1
ATOM 3581 C C . LYS A 1 505 ? -38.48812 -74.12222 21.17860 1.000 51.02261 504 LYS A C 1
ATOM 3582 O O . LYS A 1 505 ? -37.84434 -73.30467 20.51610 1.000 55.17382 504 LYS A O 1
ATOM 3588 N N . SER A 1 506 ? -39.32227 -73.77655 22.15577 1.000 55.25712 505 SER A N 1
ATOM 3589 C CA . SER A 1 506 ? -39.44350 -72.39874 22.60105 1.000 49.98222 505 SER A CA 1
ATOM 3590 C C . SER A 1 506 ? -38.21001 -71.99394 23.40597 1.000 44.27351 505 SER A C 1
ATOM 3591 O O . SER A 1 506 ? -37.36691 -72.82008 23.76236 1.000 51.04510 505 SER A O 1
ATOM 3594 N N . TYR A 1 507 ? -38.11121 -70.69444 23.69396 1.000 43.68802 506 TYR A N 1
ATOM 3595 C CA . TYR A 1 507 ? -36.98470 -70.19501 24.47731 1.000 49.55539 506 TYR A CA 1
ATOM 3596 C C . TYR A 1 507 ? -36.95861 -70.81699 25.86979 1.000 56.35188 506 TYR A C 1
ATOM 3597 O O . TYR A 1 507 ? -35.91645 -71.30289 26.32737 1.000 60.21370 506 TYR A O 1
ATOM 3606 N N . LYS A 1 508 ? -38.10334 -70.81107 26.55876 1.000 53.62654 507 LYS A N 1
ATOM 3607 C CA . LYS A 1 508 ? -38.15111 -71.31863 27.92667 1.000 59.44840 507 LYS A CA 1
ATOM 3608 C C . LYS A 1 508 ? -37.85727 -72.81250 27.97774 1.000 58.78294 507 LYS A C 1
ATOM 3609 O O . LYS A 1 508 ? -37.23174 -73.29296 28.92963 1.000 59.41772 507 LYS A O 1
ATOM 3611 N N . ASP A 1 509 ? -38.30809 -73.56493 26.97177 1.000 51.25276 508 ASP A N 1
ATOM 3612 C CA . ASP A 1 509 ? -38.03528 -74.99865 26.94355 1.000 57.71096 508 ASP A CA 1
ATOM 3613 C C . ASP A 1 509 ? -36.53892 -75.26972 26.85503 1.000 56.84813 508 ASP A C 1
ATOM 3614 O O . ASP A 1 509 ? -36.00219 -76.10605 27.59031 1.000 55.12684 508 ASP A O 1
ATOM 3619 N N . ARG A 1 510 ? -35.84187 -74.54868 25.97414 1.000 57.52776 509 ARG A N 1
ATOM 3620 C CA . ARG A 1 510 ? -34.39544 -74.71060 25.86965 1.000 60.79015 509 ARG A CA 1
ATOM 3621 C C . ARG A 1 510 ? -33.68171 -74.21758 27.12001 1.000 63.64439 509 ARG A C 1
ATOM 3622 O O . ARG A 1 510 ? -32.65890 -74.78838 27.51258 1.000 64.88369 509 ARG A O 1
ATOM 3630 N N . ARG A 1 511 ? -34.20270 -73.17475 27.76622 1.000 61.60580 510 ARG A N 1
ATOM 3631 C CA . ARG A 1 511 ? -33.55430 -72.68527 28.97806 1.000 68.98651 510 ARG A CA 1
ATOM 3632 C C . ARG A 1 511 ? -33.68721 -73.69836 30.11382 1.000 62.90346 510 ARG A C 1
ATOM 3633 O O . ARG A 1 511 ? -32.72663 -73.94647 30.85406 1.000 54.60675 510 ARG A O 1
ATOM 3641 N N . GLU A 1 512 ? -34.86612 -74.31287 30.25435 1.000 61.16772 511 GLU A N 1
ATOM 3642 C CA . GLU A 1 512 ? -35.03484 -75.38020 31.23797 1.000 59.74764 511 GLU A CA 1
ATOM 3643 C C . GLU A 1 512 ? -34.21273 -76.61108 30.87395 1.000 64.80159 511 GLU A C 1
ATOM 3644 O O . GLU A 1 512 ? -33.73031 -77.32397 31.76513 1.000 77.12864 511 GLU A O 1
ATOM 3646 N N . LEU A 1 513 ? -34.05127 -76.88135 29.57630 1.000 60.08388 512 LEU A N 1
ATOM 3647 C CA . LEU A 1 513 ? -33.15909 -77.95296 29.15103 1.000 57.24527 512 LEU A CA 1
ATOM 3648 C C . LEU A 1 513 ? -31.72904 -77.66636 29.58910 1.000 57.86835 512 LEU A C 1
ATOM 3649 O O . LEU A 1 513 ? -31.01788 -78.56950 30.03504 1.000 59.06128 512 LEU A O 1
ATOM 3654 N N . GLU A 1 514 ? -31.29631 -76.40834 29.47460 1.000 56.38520 513 GLU A N 1
ATOM 3655 C CA . GLU A 1 514 ? -29.98840 -76.00844 29.99088 1.000 59.36836 513 GLU A CA 1
ATOM 3656 C C . GLU A 1 514 ? -29.90244 -76.22074 31.49858 1.000 63.72123 513 GLU A C 1
ATOM 3657 O O . GLU A 1 514 ? -28.88054 -76.69806 32.01598 1.000 66.94540 513 GLU A O 1
ATOM 3663 N N . LYS A 1 515 ? -30.96484 -75.84835 32.21778 1.000 63.12318 514 LYS A N 1
ATOM 3664 C CA . LYS A 1 515 ? -30.99670 -76.02892 33.66687 1.000 64.95770 514 LYS A CA 1
ATOM 3665 C C . LYS A 1 515 ? -30.77356 -77.48868 34.04144 1.000 68.60487 514 LYS A C 1
ATOM 3666 O O . LYS A 1 515 ? -29.90303 -77.81209 34.85965 1.000 71.03274 514 LYS A O 1
ATOM 3672 N N . ARG A 1 516 ? -31.54996 -78.39172 33.44242 1.000 60.56417 515 ARG A N 1
ATOM 3673 C CA . ARG A 1 516 ? -31.39651 -79.80288 33.77967 1.000 66.69029 515 ARG A CA 1
ATOM 3674 C C . ARG A 1 516 ? -30.13876 -80.41760 33.17509 1.000 69.07450 515 ARG A C 1
ATOM 3675 O O . ARG A 1 516 ? -29.65974 -81.43271 33.68685 1.000 73.30519 515 ARG A O 1
ATOM 3683 N N . GLN A 1 517 ? -29.56514 -79.80563 32.13665 1.000 65.92200 516 GLN A N 1
ATOM 3684 C CA . GLN A 1 517 ? -28.24337 -80.21466 31.67065 1.000 63.47365 516 GLN A CA 1
ATOM 3685 C C . GLN A 1 517 ? -27.18891 -79.95688 32.73860 1.000 66.64012 516 GLN A C 1
ATOM 3686 O O . GLN A 1 517 ? -26.33737 -80.81133 33.01015 1.000 71.84052 516 GLN A O 1
ATOM 3692 N N . GLU A 1 518 ? -27.23079 -78.77607 33.36182 1.000 69.82350 517 GLU A N 1
ATOM 3693 C CA . GLU A 1 518 ? -26.30402 -78.51910 34.46369 1.000 67.21136 517 GLU A CA 1
ATOM 3694 C C . GLU A 1 518 ? -26.61673 -79.39355 35.67292 1.000 66.78631 517 GLU A C 1
ATOM 3695 O O . GLU A 1 518 ? -25.69817 -79.81057 36.39532 1.000 62.63709 517 GLU A O 1
ATOM 3701 N N . GLU A 1 519 ? -27.89906 -79.67817 35.90788 1.000 69.87263 518 GLU A N 1
ATOM 3702 C CA . GLU A 1 519 ? -28.26115 -80.64380 36.94062 1.000 69.55367 518 GLU A CA 1
ATOM 3703 C C . GLU A 1 519 ? -27.57581 -81.98308 36.69311 1.000 66.96727 518 GLU A C 1
ATOM 3704 O O . GLU A 1 519 ? -26.96396 -82.55869 37.60012 1.000 70.47053 518 GLU A O 1
ATOM 3710 N N . ASN A 1 520 ? -27.64896 -82.47946 35.45482 1.000 69.59283 519 ASN A N 1
ATOM 3711 C CA . ASN A 1 520 ? -26.99898 -83.74045 35.10909 1.000 65.20535 519 ASN A CA 1
ATOM 3712 C C . ASN A 1 520 ? -25.48267 -83.64203 35.22365 1.000 65.98645 519 ASN A C 1
ATOM 3713 O O . ASN A 1 520 ? -24.82362 -84.61721 35.58932 1.000 66.55376 519 ASN A O 1
ATOM 3718 N N . ARG A 1 521 ? -24.90948 -82.48170 34.89561 1.000 65.09724 520 ARG A N 1
ATOM 3719 C CA . ARG A 1 521 ? -23.46176 -82.30082 35.01671 1.000 68.03729 520 ARG A CA 1
ATOM 3720 C C . ARG A 1 521 ? -23.00675 -82.44480 36.46572 1.000 69.04153 520 ARG A C 1
ATOM 3721 O O . ARG A 1 521 ? -22.06914 -83.19881 36.77555 1.000 72.68224 520 ARG A O 1
ATOM 3729 N N . LYS A 1 522 ? -23.65852 -81.71495 37.37200 1.000 67.23873 521 LYS A N 1
ATOM 3730 C CA . LYS A 1 522 ? -23.30016 -81.83147 38.78054 1.000 68.79333 521 LYS A CA 1
ATOM 3731 C C . LYS A 1 522 ? -23.58821 -83.23303 39.29839 1.000 62.69356 521 LYS A C 1
ATOM 3732 O O . LYS A 1 522 ? -22.82306 -83.77245 40.10639 1.000 59.66837 521 LYS A O 1
ATOM 3738 N N . GLN A 1 523 ? -24.67337 -83.85069 38.82297 1.000 63.81783 522 GLN A N 1
ATOM 3739 C CA . GLN A 1 523 ? -24.99226 -85.20840 39.24486 1.000 58.56437 522 GLN A CA 1
ATOM 3740 C C . GLN A 1 523 ? -23.91790 -86.19780 38.81101 1.000 62.22648 522 GLN A C 1
ATOM 3741 O O . GLN A 1 523 ? -23.52477 -87.06848 39.59150 1.000 62.66728 522 GLN A O 1
ATOM 3747 N N . ARG A 1 524 ? -23.42267 -86.08159 37.57474 1.000 64.50974 523 ARG A N 1
ATOM 3748 C CA . ARG A 1 524 ? -22.41601 -87.03169 37.10933 1.000 63.63694 523 ARG A CA 1
ATOM 3749 C C . ARG A 1 524 ? -21.08386 -86.81667 37.81542 1.000 60.58349 523 ARG A C 1
ATOM 3750 O O . ARG A 1 524 ? -20.39190 -87.78711 38.14045 1.000 59.69278 523 ARG A O 1
ATOM 3758 N N . GLU A 1 525 ? -20.70271 -85.56164 38.07724 1.000 63.56533 524 GLU A N 1
ATOM 3759 C CA . GLU A 1 525 ? -19.44049 -85.35585 38.78760 1.000 63.89058 524 GLU A CA 1
ATOM 3760 C C . GLU A 1 525 ? -19.54735 -85.81542 40.24019 1.000 55.71114 524 GLU A C 1
ATOM 3761 O O . GLU A 1 525 ? -18.59805 -86.39237 40.79203 1.000 53.29541 524 GLU A O 1
ATOM 3767 N N . ASN A 1 526 ? -20.71201 -85.62177 40.86330 1.000 53.52268 525 ASN A N 1
ATOM 3768 C CA . ASN A 1 526 ? -20.91726 -86.15554 42.20383 1.000 53.76235 525 ASN A CA 1
ATOM 3769 C C . ASN A 1 526 ? -20.93917 -87.67992 42.18904 1.000 55.48428 525 ASN A C 1
ATOM 3770 O O . ASN A 1 526 ? -20.47257 -88.31533 43.14029 1.000 56.56584 525 ASN A O 1
ATOM 3775 N N . ALA A 1 527 ? -21.46786 -88.28128 41.12162 1.000 58.37247 526 ALA A N 1
ATOM 3776 C CA . ALA A 1 527 ? -21.45862 -89.73463 41.00106 1.000 51.57429 526 ALA A CA 1
ATOM 3777 C C . ALA A 1 527 ? -20.04048 -90.26656 40.84554 1.000 53.85185 526 ALA A C 1
ATOM 3778 O O . ALA A 1 527 ? -19.70993 -91.32842 41.38198 1.000 57.59500 526 ALA A O 1
ATOM 3780 N N . ILE A 1 528 ? -19.19345 -89.54973 40.10401 1.000 56.56277 527 ILE A N 1
ATOM 3781 C CA . ILE A 1 528 ? -17.78099 -89.91801 40.02749 1.000 49.68918 527 ILE A CA 1
ATOM 3782 C C . ILE A 1 528 ? -17.13709 -89.83720 41.40620 1.000 51.34694 527 ILE A C 1
ATOM 3783 O O . ILE A 1 528 ? -16.34646 -90.70935 41.79250 1.000 54.27958 527 ILE A O 1
ATOM 3788 N N . LYS A 1 529 ? -17.46243 -88.78994 42.17074 1.000 54.63688 528 LYS A N 1
ATOM 3789 C CA . LYS A 1 529 ? -16.93224 -88.68752 43.53054 1.000 51.10483 528 LYS A CA 1
ATOM 3790 C C . LYS A 1 529 ? -17.38565 -89.86064 44.39816 1.000 53.39945 528 LYS A C 1
ATOM 3791 O O . LYS A 1 529 ? -16.58841 -90.43363 45.15168 1.000 59.79687 528 LYS A O 1
ATOM 3793 N N . GLU A 1 530 ? -18.66319 -90.23448 44.30180 1.000 55.16847 529 GLU A N 1
ATOM 3794 C CA . GLU A 1 530 ? -19.17157 -91.35936 45.08417 1.000 55.51949 529 GLU A CA 1
ATOM 3795 C C . GLU A 1 530 ? -18.51569 -92.67014 44.66202 1.000 52.27839 529 GLU A C 1
ATOM 3796 O O . GLU A 1 530 ? -18.21564 -93.52523 45.50459 1.000 54.06264 529 GLU A O 1
ATOM 3798 N N . PHE A 1 531 ? -18.30304 -92.85207 43.35692 1.000 51.09710 530 PHE A N 1
ATOM 3799 C CA . PHE A 1 531 ? -17.59901 -94.03174 42.86813 1.000 51.64313 530 PHE A CA 1
ATOM 3800 C C . PHE A 1 531 ? -16.19014 -94.09339 43.44357 1.000 52.17901 530 PHE A C 1
ATOM 3801 O O . PHE A 1 531 ? -15.73626 -95.15539 43.88506 1.000 54.70489 530 PHE A O 1
ATOM 3809 N N . LYS A 1 532 ? -15.48523 -92.95707 43.45485 1.000 53.37139 531 LYS A N 1
ATOM 3810 C CA . LYS A 1 532 ? -14.15476 -92.92119 44.05131 1.000 47.63989 531 LYS A CA 1
ATOM 3811 C C . LYS A 1 532 ? -14.20558 -93.23053 45.54056 1.000 48.05673 531 LYS A C 1
ATOM 3812 O O . LYS A 1 532 ? -13.27394 -93.83861 46.07733 1.000 47.79030 531 LYS A O 1
ATOM 3818 N N . GLU A 1 533 ? -15.27430 -92.81167 46.22292 1.000 50.64007 532 GLU A N 1
ATOM 3819 C CA . GLU A 1 533 ? -15.44622 -93.18021 47.62605 1.000 53.48589 532 GLU A CA 1
ATOM 3820 C C . GLU A 1 533 ? -15.59093 -94.68972 47.78790 1.000 54.37711 532 GLU A C 1
ATOM 3821 O O . GLU A 1 533 ? -14.96784 -95.29398 48.66789 1.000 56.23374 532 GLU A O 1
ATOM 3827 N N . TYR A 1 534 ? -16.41366 -95.31825 46.94587 1.000 55.13527 533 TYR A N 1
ATOM 3828 C CA . TYR A 1 534 ? -16.68535 -96.74351 47.09884 1.000 55.30139 533 TYR A CA 1
ATOM 3829 C C . TYR A 1 534 ? -15.56302 -97.63097 46.57332 1.000 53.36194 533 TYR A C 1
ATOM 3830 O O . TYR A 1 534 ? -15.45143 -98.78244 47.00920 1.000 58.38576 533 TYR A O 1
ATOM 3839 N N . PHE A 1 535 ? -14.73872 -97.13428 45.65343 1.000 47.73255 534 PHE A N 1
ATOM 3840 C CA . PHE A 1 535 ? -13.56054 -97.85156 45.16416 1.000 49.33641 534 PHE A CA 1
ATOM 3841 C C . PHE A 1 535 ? -12.35856 -96.92498 45.28926 1.000 54.82315 534 PHE A C 1
ATOM 3842 O O . PHE A 1 535 ? -11.88324 -96.35944 44.29383 1.000 51.56050 534 PHE A O 1
ATOM 3850 N N . PRO A 1 536 ? -11.84445 -96.74180 46.50941 1.000 50.24238 535 PRO A N 1
ATOM 3851 C CA . PRO A 1 536 ? -10.74858 -95.77949 46.71543 1.000 50.30947 535 PRO A CA 1
ATOM 3852 C C . PRO A 1 536 ? -9.47734 -96.10799 45.95200 1.000 58.06696 535 PRO A C 1
ATOM 3853 O O . PRO A 1 536 ? -8.76135 -95.18678 45.53863 1.000 64.53421 535 PRO A O 1
ATOM 3857 N N . HIS A 1 537 ? -9.17072 -97.38884 45.75041 1.000 57.78561 536 HIS A N 1
ATOM 3858 C CA . HIS A 1 537 ? -7.91161 -97.80000 45.14138 1.000 58.14354 536 HIS A CA 1
ATOM 3859 C C . HIS A 1 537 ? -7.94999 -97.79749 43.61554 1.000 59.53253 536 HIS A C 1
ATOM 3860 O O . HIS A 1 537 ? -7.13070 -98.48277 42.99167 1.000 68.42672 536 HIS A O 1
ATOM 3867 N N . PHE A 1 538 ? -8.86351 -97.04946 43.00144 1.000 59.79875 537 PHE A N 1
ATOM 3868 C CA . PHE A 1 538 ? -8.96226 -97.03148 41.55104 1.000 65.26062 537 PHE A CA 1
ATOM 3869 C C . PHE A 1 538 ? -7.78081 -96.26895 40.94553 1.000 70.65086 537 PHE A C 1
ATOM 3870 O O . PHE A 1 538 ? -7.00461 -95.60664 41.64139 1.000 81.18698 537 PHE A O 1
ATOM 3878 N N . ALA A 1 539 ? -7.65118 -96.36849 39.62339 1.000 71.49699 538 ALA A N 1
ATOM 3879 C CA . ALA A 1 539 ? -6.51843 -95.81616 38.88761 1.000 77.15662 538 ALA A CA 1
ATOM 3880 C C . ALA A 1 539 ? -6.88786 -94.54345 38.12895 1.000 77.92905 538 ALA A C 1
ATOM 3881 O O . ALA A 1 539 ? -6.41869 -94.31070 37.01339 1.000 74.30652 538 ALA A O 1
ATOM 3883 N N . GLY A 1 540 ? -7.73269 -93.70413 38.72249 1.000 68.29287 539 GLY A N 1
ATOM 3884 C CA . GLY A 1 540 ? -8.02502 -92.41209 38.13311 1.000 67.62454 539 GLY A CA 1
ATOM 3885 C C . GLY A 1 540 ? -9.46204 -92.20659 37.70003 1.000 69.26586 539 GLY A C 1
ATOM 3886 O O . GLY A 1 540 ? -10.39605 -92.54375 38.43377 1.000 64.06200 539 GLY A O 1
ATOM 3887 N N . GLU A 1 541 ? -9.64762 -91.64162 36.50761 1.000 70.51494 540 GLU A N 1
ATOM 3888 C CA . GLU A 1 541 ? -10.98258 -91.30758 36.02355 1.000 70.23684 540 GLU A CA 1
ATOM 3889 C C . GLU A 1 541 ? -11.72947 -92.57173 35.61226 1.000 66.16537 540 GLU A C 1
ATOM 3890 O O . GLU A 1 541 ? -11.18396 -93.39379 34.86936 1.000 61.80616 540 GLU A O 1
ATOM 3896 N N . PRO A 1 542 ? -12.96256 -92.76003 36.07351 1.000 61.59107 541 PRO A N 1
ATOM 3897 C CA . PRO A 1 542 ? -13.72749 -93.95092 35.69260 1.000 51.21944 541 PRO A CA 1
ATOM 3898 C C . PRO A 1 542 ? -14.13954 -93.92898 34.23034 1.000 57.32918 541 PRO A C 1
ATOM 3899 O O . PRO A 1 542 ? -14.25301 -92.87866 33.59519 1.000 60.24016 541 PRO A O 1
ATOM 3903 N N . LYS A 1 543 ? -14.36169 -95.12706 33.69925 1.000 58.20905 542 LYS A N 1
ATOM 3904 C CA . LYS A 1 543 ? -15.01440 -95.27060 32.41005 1.000 54.99920 542 LYS A CA 1
ATOM 3905 C C . LYS A 1 543 ? -16.52424 -95.11430 32.57371 1.000 54.07947 542 LYS A C 1
ATOM 3906 O O . LYS A 1 543 ? -17.06777 -95.19233 33.67939 1.000 52.44539 542 LYS A O 1
ATOM 3908 N N . ALA A 1 544 ? -17.20309 -94.88188 31.44836 1.000 54.68157 543 ALA A N 1
ATOM 3909 C CA . ALA A 1 544 ? -18.64598 -94.66688 31.48941 1.000 57.14668 543 ALA A CA 1
ATOM 3910 C C . ALA A 1 544 ? -19.39079 -95.90326 31.97696 1.000 56.03558 543 ALA A C 1
ATOM 3911 O O . ALA A 1 544 ? -20.46003 -95.78239 32.58636 1.000 53.03546 543 ALA A O 1
ATOM 3913 N N . LYS A 1 545 ? -18.84814 -97.09523 31.71767 1.000 52.66398 544 LYS A N 1
ATOM 3914 C CA . LYS A 1 545 ? -19.52095 -98.32407 32.12772 1.000 44.79140 544 LYS A CA 1
ATOM 3915 C C . LYS A 1 545 ? -19.55117 -98.46866 33.64418 1.000 50.05364 544 LYS A C 1
ATOM 3916 O O . LYS A 1 545 ? -20.52673 -98.98101 34.20231 1.000 50.55039 544 LYS A O 1
ATOM 3922 N N . ASP A 1 546 ? -18.49046 -98.02962 34.32545 1.000 53.66668 545 ASP A N 1
ATOM 3923 C CA . ASP A 1 546 ? -18.36528 -98.28019 35.75895 1.000 45.60573 545 ASP A CA 1
ATOM 3924 C C . ASP A 1 546 ? -19.38185 -97.48020 36.56634 1.000 45.94919 545 ASP A C 1
ATOM 3925 O O . ASP A 1 546 ? -19.92907 -97.98175 37.55721 1.000 49.25425 545 ASP A O 1
ATOM 3930 N N . ILE A 1 547 ? -19.63833 -96.23174 36.17055 1.000 45.05266 546 ILE A N 1
ATOM 3931 C CA . ILE A 1 547 ? -20.61268 -95.41631 36.89060 1.000 44.08182 546 ILE A CA 1
ATOM 3932 C C . ILE A 1 547 ? -21.99856 -96.03886 36.79424 1.000 46.17256 546 ILE A C 1
ATOM 3933 O O . ILE A 1 547 ? -22.73110 -96.12368 37.78881 1.000 45.78596 546 ILE A O 1
ATOM 3938 N N . LEU A 1 548 ? -22.37657 -96.49638 35.59908 1.000 44.14018 547 LEU A N 1
ATOM 3939 C CA . LEU A 1 548 ? -23.66337 -97.16358 35.44827 1.000 44.59822 547 LEU A CA 1
ATOM 3940 C C . LEU A 1 548 ? -23.68752 -98.50456 36.16968 1.000 46.51416 547 LEU A C 1
ATOM 3941 O O . LEU A 1 548 ? -24.73817 -98.90968 36.67550 1.000 52.95527 547 LEU A O 1
ATOM 3946 N N . LYS A 1 549 ? -22.54945 -99.20076 36.23798 1.000 46.43733 548 LYS A N 1
ATOM 3947 C CA . LYS A 1 549 ? -22.48726 -100.42707 37.02662 1.000 43.92464 548 LYS A CA 1
ATOM 3948 C C . LYS A 1 549 ? -22.78834 -100.14678 38.49208 1.000 51.12698 548 LYS A C 1
ATOM 3949 O O . LYS A 1 549 ? -23.55597 -100.87755 39.12763 1.000 54.99883 548 LYS A O 1
ATOM 3955 N N . MET A 1 550 ? -22.19485 -99.08450 39.04138 1.000 50.32225 549 MET A N 1
ATOM 3956 C CA . MET A 1 550 ? -22.46954 -98.71018 40.42699 1.000 51.50197 549 MET A CA 1
ATOM 3957 C C . MET A 1 550 ? -23.92562 -98.29660 40.61322 1.000 54.32965 549 MET A C 1
ATOM 3958 O O . MET A 1 550 ? -24.56032 -98.65502 41.61529 1.000 54.52718 549 MET A O 1
ATOM 3963 N N . ARG A 1 551 ? -24.46948 -97.53508 39.65911 1.000 52.25622 550 ARG A N 1
ATOM 3964 C CA . ARG A 1 551 ? -25.86427 -97.11260 39.75136 1.000 57.79605 550 ARG A CA 1
ATOM 3965 C C . ARG A 1 551 ? -26.80570 -98.31062 39.75648 1.000 57.40382 550 ARG A C 1
ATOM 3966 O O . ARG A 1 551 ? -27.75039 -98.36535 40.55317 1.000 56.81621 550 ARG A O 1
ATOM 3974 N N . LEU A 1 552 ? -26.56577 -99.27994 38.87147 1.000 50.63775 551 LEU A N 1
ATOM 3975 C CA . LEU A 1 552 ? -27.39915 -100.47545 38.84251 1.000 52.21799 551 LEU A CA 1
ATOM 3976 C C . LEU A 1 552 ? -27.21500 -101.30943 40.10461 1.000 61.77592 551 LEU A C 1
ATOM 3977 O O . LEU A 1 552 ? -28.18946 -101.84479 40.64431 1.000 68.14193 551 LEU A O 1
ATOM 3982 N N . TYR A 1 553 ? -25.97609 -101.43027 40.59256 1.000 56.70610 552 TYR A N 1
ATOM 3983 C CA . TYR A 1 553 ? -25.74122 -102.10144 41.86702 1.000 52.99830 552 TYR A CA 1
ATOM 3984 C C . TYR A 1 553 ? -26.59347 -101.48887 42.96902 1.000 52.91536 552 TYR A C 1
ATOM 3985 O O . TYR A 1 553 ? -27.19284 -102.20688 43.77812 1.000 53.45175 552 TYR A O 1
ATOM 3994 N N . LYS A 1 554 ? -26.65853 -100.15783 43.01350 1.000 53.35434 553 LYS A N 1
ATOM 3995 C CA . LYS A 1 554 ? -27.48856 -99.49118 44.01210 1.000 58.46186 553 LYS A CA 1
ATOM 3996 C C . LYS A 1 554 ? -28.97226 -99.76726 43.78240 1.000 51.31582 553 LYS A C 1
ATOM 3997 O O . LYS A 1 554 ? -29.71097 -100.06226 44.72854 1.000 47.55295 553 LYS A O 1
ATOM 4003 N N . GLN A 1 555 ? -29.42626 -99.68130 42.52874 1.000 55.22051 554 GLN A N 1
ATOM 4004 C CA . GLN A 1 555 ? -30.85985 -99.70648 42.24837 1.000 61.04422 554 GLN A CA 1
ATOM 4005 C C . GLN A 1 555 ? -31.47218 -101.09943 42.37043 1.000 58.94147 554 GLN A C 1
ATOM 4006 O O . GLN A 1 555 ? -32.63748 -101.21926 42.76713 1.000 62.02997 554 GLN A O 1
ATOM 4012 N N . GLN A 1 556 ? -30.73272 -102.15520 42.03404 1.000 57.67025 555 GLN A N 1
ATOM 4013 C CA . GLN A 1 556 ? -31.22779 -103.51438 42.22243 1.000 54.11434 555 GLN A CA 1
ATOM 4014 C C . GLN A 1 556 ? -30.91657 -104.06798 43.60584 1.000 59.18798 555 GLN A C 1
ATOM 4015 O O . GLN A 1 556 ? -31.17403 -105.25013 43.85532 1.000 59.21179 555 GLN A O 1
ATOM 4021 N N . ASN A 1 557 ? -30.35163 -103.24664 44.49345 1.000 63.14422 556 ASN A N 1
ATOM 4022 C CA . ASN A 1 557 ? -30.12219 -103.60772 45.89334 1.000 56.28507 556 ASN A CA 1
ATOM 4023 C C . ASN A 1 557 ? -29.13602 -104.76891 46.01922 1.000 51.28850 556 ASN A C 1
ATOM 4024 O O . ASN A 1 557 ? -29.37722 -105.74679 46.73070 1.000 55.04933 556 ASN A O 1
ATOM 4029 N N . ALA A 1 558 ? -28.01232 -104.65031 45.30886 1.000 46.65622 557 ALA A N 1
ATOM 4030 C CA . ALA A 1 558 ? -26.88348 -105.57548 45.43037 1.000 55.96564 557 ALA A CA 1
ATOM 4031 C C . ALA A 1 558 ? -27.27989 -107.02122 45.13734 1.000 64.70793 557 ALA A C 1
ATOM 4032 O O . ALA A 1 558 ? -26.69240 -107.95848 45.68284 1.000 69.92226 557 ALA A O 1
ATOM 4034 N N . LYS A 1 559 ? -28.27365 -107.21783 44.27347 1.000 64.08682 558 LYS A N 1
ATOM 4035 C CA . LYS A 1 559 ? -28.69025 -108.54908 43.85900 1.000 67.50256 558 LYS A CA 1
ATOM 4036 C C . LYS A 1 559 ? -28.98836 -108.53347 42.36920 1.000 66.74830 558 LYS A C 1
ATOM 4037 O O . LYS A 1 559 ? -29.51767 -107.54864 41.84677 1.000 62.04115 558 LYS A O 1
ATOM 4043 N N . CYS A 1 560 ? -28.64400 -109.62208 41.68863 1.000 65.59709 559 CYS A N 1
ATOM 4044 C CA . CYS A 1 560 ? -28.99503 -109.74662 40.28323 1.000 55.85618 559 CYS A CA 1
ATOM 4045 C C . CYS A 1 560 ? -30.48704 -110.01852 40.13344 1.000 64.98321 559 CYS A C 1
ATOM 4046 O O . CYS A 1 560 ? -31.11725 -110.63912 40.99128 1.000 72.28582 559 CYS A O 1
ATOM 4049 N N . LEU A 1 561 ? -31.05167 -109.54165 39.02445 1.000 61.19896 560 LEU A N 1
ATOM 4050 C CA . LEU A 1 561 ? -32.49029 -109.65794 38.81158 1.000 62.85405 560 LEU A CA 1
ATOM 4051 C C . LEU A 1 561 ? -32.88085 -111.06809 38.38139 1.000 67.85344 560 LEU A C 1
ATOM 4052 O O . LEU A 1 561 ? -33.76532 -111.69083 38.98204 1.000 69.16300 560 LEU A O 1
ATOM 4057 N N . TYR A 1 562 ? -32.23295 -111.58612 37.33628 1.000 63.08124 561 TYR A N 1
ATOM 4058 C CA . TYR A 1 562 ? -32.65797 -112.85256 36.74684 1.000 59.85466 561 TYR A CA 1
ATOM 4059 C C . TYR A 1 562 ? -32.54689 -113.99768 37.74798 1.000 69.25841 561 TYR A C 1
ATOM 4060 O O . TYR A 1 562 ? -33.54342 -114.65074 38.08044 1.000 72.14762 561 TYR A O 1
ATOM 4069 N N . SER A 1 563 ? -31.33482 -114.25408 38.24344 1.000 69.63459 562 SER A N 1
ATOM 4070 C CA . SER A 1 563 ? -31.12820 -115.37265 39.15751 1.000 64.70316 562 SER A CA 1
ATOM 4071 C C . SER A 1 563 ? -31.56209 -115.03765 40.57854 1.000 63.52774 562 SER A C 1
ATOM 4072 O O . SER A 1 563 ? -32.20523 -115.85801 41.24318 1.000 75.44785 562 SER A O 1
ATOM 4075 N N . GLY A 1 564 ? -31.22006 -113.84642 41.06115 1.000 66.15684 563 GLY A N 1
ATOM 4076 C CA . GLY A 1 564 ? -31.43343 -113.49249 42.44770 1.000 72.06129 563 GLY A CA 1
ATOM 4077 C C . GLY A 1 564 ? -30.23102 -113.70313 43.33655 1.000 77.87536 563 GLY A C 1
ATOM 4078 O O . GLY A 1 564 ? -30.32381 -113.45480 44.54466 1.000 78.61416 563 GLY A O 1
ATOM 4079 N N . LYS A 1 565 ? -29.11167 -114.15643 42.77784 1.000 73.85985 564 LYS A N 1
ATOM 4080 C CA . LYS A 1 565 ? -27.90377 -114.35489 43.56023 1.000 73.54736 564 LYS A CA 1
ATOM 4081 C C . LYS A 1 565 ? -27.38932 -113.01350 44.08183 1.000 80.72575 564 LYS A C 1
ATOM 4082 O O . LYS A 1 565 ? -27.52453 -111.98375 43.40771 1.000 78.19154 564 LYS A O 1
ATOM 4088 N N . PRO A 1 566 ? -26.79545 -112.99180 45.27465 1.000 83.77050 565 PRO A N 1
ATOM 4089 C CA . PRO A 1 566 ? -26.22458 -111.74373 45.77888 1.000 76.76624 565 PRO A CA 1
ATOM 4090 C C . PRO A 1 566 ? -24.88575 -111.43626 45.13021 1.000 78.19070 565 PRO A C 1
ATOM 4091 O O . PRO A 1 566 ? -24.05090 -112.31924 44.92804 1.000 79.17406 565 PRO A O 1
ATOM 4095 N N . ILE A 1 567 ? -24.68779 -110.16205 44.80308 1.000 80.27810 566 ILE A N 1
ATOM 4096 C CA . ILE A 1 567 ? -23.48846 -109.69578 44.11988 1.000 82.16974 566 ILE A CA 1
ATOM 4097 C C . ILE A 1 567 ? -22.66677 -108.86002 45.09082 1.000 72.22772 566 ILE A C 1
ATOM 4098 O O . ILE A 1 567 ? -23.21241 -108.06315 45.86448 1.000 70.09352 566 ILE A O 1
ATOM 4103 N N . GLU A 1 568 ? -21.35511 -109.07429 45.07383 1.000 68.54569 567 GLU A N 1
ATOM 4104 C CA . GLU A 1 568 ? -20.44043 -108.44232 46.01394 1.000 74.03234 567 GLU A CA 1
ATOM 4105 C C . GLU A 1 568 ? -19.84976 -107.18675 45.38759 1.000 70.14599 567 GLU A C 1
ATOM 4106 O O . GLU A 1 568 ? -19.36782 -107.22058 44.25037 1.000 71.95233 567 GLU A O 1
ATOM 4112 N N . LEU A 1 569 ? -19.89784 -106.08057 46.13305 1.000 59.67358 568 LEU A N 1
ATOM 4113 C CA . LEU A 1 569 ? -19.45059 -104.79907 45.59904 1.000 57.15886 568 LEU A CA 1
ATOM 4114 C C . LEU A 1 569 ? -17.95052 -104.78184 45.33123 1.000 56.05921 568 LEU A C 1
ATOM 4115 O O . LEU A 1 569 ? -17.50249 -104.12912 44.38198 1.000 53.33374 568 LEU A O 1
ATOM 4120 N N . HIS A 1 570 ? -17.15896 -105.48151 46.14948 1.000 63.65246 569 HIS A N 1
ATOM 4121 C CA . HIS A 1 570 ? -15.70958 -105.44896 45.97202 1.000 72.47583 569 HIS A CA 1
ATOM 4122 C C . HIS A 1 570 ? -15.27361 -106.17838 44.70699 1.000 70.09891 569 HIS A C 1
ATOM 4123 O O . HIS A 1 570 ? -14.22393 -105.85627 44.13957 1.000 67.85149 569 HIS A O 1
ATOM 4130 N N . ARG A 1 571 ? -16.05656 -107.15147 44.25050 1.000 70.07305 570 ARG A N 1
ATOM 4131 C CA . ARG A 1 571 ? -15.76081 -107.88576 43.02700 1.000 70.88651 570 ARG A CA 1
ATOM 4132 C C . ARG A 1 571 ? -16.33242 -107.21283 41.78493 1.000 64.99775 570 ARG A C 1
ATOM 4133 O O . ARG A 1 571 ? -16.12299 -107.71473 40.67585 1.000 67.11941 570 ARG A O 1
ATOM 4141 N N . LEU A 1 572 ? -17.01856 -106.07650 41.94799 1.000 59.65450 571 LEU A N 1
ATOM 4142 C CA . LEU A 1 572 ? -17.84329 -105.51704 40.87977 1.000 56.81608 571 LEU A CA 1
ATOM 4143 C C . LEU A 1 572 ? -17.02676 -105.12927 39.65292 1.000 51.93505 571 LEU A C 1
ATOM 4144 O O . LEU A 1 572 ? -17.51129 -105.25637 38.52256 1.000 63.80247 571 LEU A O 1
ATOM 4149 N N . LEU A 1 573 ? -15.79652 -104.65571 39.84605 1.000 49.13068 572 LEU A N 1
ATOM 4150 C CA . LEU A 1 573 ? -15.05359 -104.00656 38.77448 1.000 54.95602 572 LEU A CA 1
ATOM 4151 C C . LEU A 1 573 ? -14.12427 -104.93274 37.99841 1.000 55.90308 572 LEU A C 1
ATOM 4152 O O . LEU A 1 573 ? -13.53309 -104.48773 37.00960 1.000 56.83767 572 LEU A O 1
ATOM 4157 N N . GLU A 1 574 ? -13.97513 -106.19216 38.39758 1.000 54.62610 573 GLU A N 1
ATOM 4158 C CA . GLU A 1 574 ? -13.16039 -107.09750 37.60207 1.000 60.90870 573 GLU A CA 1
ATOM 4159 C C . GLU A 1 574 ? -13.91719 -107.52787 36.35079 1.000 65.12028 573 GLU A C 1
ATOM 4160 O O . GLU A 1 574 ? -15.14437 -107.66563 36.35343 1.000 68.04519 573 GLU A O 1
ATOM 4166 N N . LYS A 1 575 ? -13.17068 -107.71354 35.26547 1.000 61.79214 574 LYS A N 1
ATOM 4167 C CA . LYS A 1 575 ? -13.78517 -108.08365 33.99855 1.000 70.34893 574 LYS A CA 1
ATOM 4168 C C . LYS A 1 575 ? -14.33378 -109.50429 34.06541 1.000 74.20625 574 LYS A C 1
ATOM 4169 O O . LYS A 1 575 ? -13.71439 -110.40373 34.64070 1.000 75.95251 574 LYS A O 1
ATOM 4175 N N . GLY A 1 576 ? -15.51926 -109.69691 33.48935 1.000 71.67673 575 GLY A N 1
ATOM 4176 C CA . GLY A 1 576 ? -16.16562 -110.98606 33.46446 1.000 67.25896 575 GLY A CA 1
ATOM 4177 C C . GLY A 1 576 ? -17.08367 -111.26840 34.63535 1.000 69.35503 575 GLY A C 1
ATOM 4178 O O . GLY A 1 576 ? -17.89278 -112.19984 34.55818 1.000 73.45414 575 GLY A O 1
ATOM 4179 N N . TYR A 1 577 ? -16.98088 -110.49896 35.72007 1.000 63.47491 576 TYR A N 1
ATOM 4180 C CA . TYR A 1 577 ? -17.83565 -110.73959 36.87817 1.000 65.13026 576 TYR A CA 1
ATOM 4181 C C . TYR A 1 577 ? -19.27813 -110.34421 36.58705 1.000 67.89035 576 TYR A C 1
ATOM 4182 O O . TYR A 1 577 ? -20.21144 -111.10139 36.87647 1.000 71.65836 576 TYR A O 1
ATOM 4191 N N . VAL A 1 578 ? -19.47941 -109.15733 36.01172 1.000 66.63254 577 VAL A N 1
ATOM 4192 C CA . VAL A 1 578 ? -20.80618 -108.63724 35.70925 1.000 60.56977 577 VAL A CA 1
ATOM 4193 C C . VAL A 1 578 ? -20.78509 -107.98293 34.33571 1.000 62.44469 577 VAL A C 1
ATOM 4194 O O . VAL A 1 578 ? -19.72632 -107.68907 33.77664 1.000 67.93396 577 VAL A O 1
ATOM 4198 N N . GLU A 1 579 ? -21.98018 -107.75852 33.79161 1.000 54.87822 578 GLU A N 1
ATOM 4199 C CA . GLU A 1 579 ? -22.11894 -107.00688 32.55371 1.000 50.01648 578 GLU A CA 1
ATOM 4200 C C . GLU A 1 579 ? -23.44070 -106.25355 32.56984 1.000 52.02223 578 GLU A C 1
ATOM 4201 O O . GLU A 1 579 ? -24.40356 -106.66749 33.22204 1.000 57.00329 578 GLU A O 1
ATOM 4207 N N . VAL A 1 580 ? -23.47772 -105.14420 31.83875 1.000 49.38050 579 VAL A N 1
ATOM 4208 C CA . VAL A 1 580 ? -24.69806 -104.36518 31.66382 1.000 51.10396 579 VAL A CA 1
ATOM 4209 C C . VAL A 1 580 ? -25.40986 -104.91063 30.43145 1.000 55.72623 579 VAL A C 1
ATOM 4210 O O . VAL A 1 580 ? -24.91685 -104.77835 29.30809 1.000 59.07892 579 VAL A O 1
ATOM 4214 N N . ASP A 1 581 ? -26.56981 -105.52601 30.63935 1.000 50.67490 580 ASP A N 1
ATOM 4215 C CA . ASP A 1 581 ? -27.28239 -106.24315 29.59527 1.000 53.33849 580 ASP A CA 1
ATOM 4216 C C . ASP A 1 581 ? -28.57519 -105.52169 29.24429 1.000 51.67152 580 ASP A C 1
ATOM 4217 O O . ASP A 1 581 ? -29.28947 -105.03394 30.12781 1.000 48.43549 580 ASP A O 1
ATOM 4222 N N . HIS A 1 582 ? -28.86509 -105.45024 27.94908 1.000 46.33999 581 HIS A N 1
ATOM 4223 C CA . HIS A 1 582 ? -30.17649 -105.01473 27.48722 1.000 36.91682 581 HIS A CA 1
ATOM 4224 C C . HIS A 1 582 ? -31.19524 -106.08680 27.85536 1.000 33.30501 581 HIS A C 1
ATOM 4225 O O . HIS A 1 582 ? -31.12472 -107.21327 27.35328 1.000 36.34930 581 HIS A O 1
ATOM 4232 N N . ALA A 1 583 ? -32.12958 -105.75418 28.74879 1.000 33.83477 582 ALA A N 1
ATOM 4233 C CA . ALA A 1 583 ? -33.15739 -106.71694 29.13222 1.000 36.20853 582 ALA A CA 1
ATOM 4234 C C . ALA A 1 583 ? -33.97410 -107.13688 27.91849 1.000 37.31087 582 ALA A C 1
ATOM 4235 O O . ALA A 1 583 ? -33.99449 -108.31354 27.53988 1.000 34.66987 582 ALA A O 1
ATOM 4237 N N . LEU A 1 584 ? -34.65192 -106.18596 27.29588 1.000 35.67624 583 LEU A N 1
ATOM 4238 C CA . LEU A 1 584 ? -35.17988 -106.41976 25.96269 1.000 31.88198 583 LEU A CA 1
ATOM 4239 C C . LEU A 1 584 ? -34.02648 -106.36684 24.96873 1.000 35.48221 583 LEU A C 1
ATOM 4240 O O . LEU A 1 584 ? -33.28347 -105.37823 24.94347 1.000 38.45945 583 LEU A O 1
ATOM 4245 N N . PRO A 1 585 ? -33.83516 -107.40235 24.15482 1.000 40.47095 584 PRO A N 1
ATOM 4246 C CA . PRO A 1 585 ? -32.63675 -107.47182 23.30945 1.000 38.48656 584 PRO A CA 1
ATOM 4247 C C . PRO A 1 585 ? -32.55387 -106.30123 22.34315 1.000 41.83842 584 PRO A C 1
ATOM 4248 O O . PRO A 1 585 ? -33.56204 -105.84201 21.80278 1.000 39.13421 584 PRO A O 1
ATOM 4252 N N . PHE A 1 586 ? -31.32755 -105.82209 22.12780 1.000 42.89630 585 PHE A N 1
ATOM 4253 C CA . PHE A 1 586 ? -31.13114 -104.67822 21.24539 1.000 47.63713 585 PHE A CA 1
ATOM 4254 C C . PHE A 1 586 ? -31.45043 -105.02942 19.79691 1.000 47.62176 585 PHE A C 1
ATOM 4255 O O . PHE A 1 586 ? -31.97053 -104.19099 19.05162 1.000 46.11151 585 PHE A O 1
ATOM 4263 N N . SER A 1 587 ? -31.14173 -106.25946 19.37677 1.000 47.72856 586 SER A N 1
ATOM 4264 C CA . SER A 1 587 ? -31.44207 -106.66736 18.00765 1.000 45.84314 586 SER A CA 1
ATOM 4265 C C . SER A 1 587 ? -32.93823 -106.63028 17.72725 1.000 50.55039 586 SER A C 1
ATOM 4266 O O . SER A 1 587 ? -33.35241 -106.38587 16.58810 1.000 52.50637 586 SER A O 1
ATOM 4269 N N . ARG A 1 588 ? -33.76010 -106.86613 18.74753 1.000 47.16222 587 ARG A N 1
ATOM 4270 C CA . ARG A 1 588 ? -35.20613 -106.88519 18.58353 1.000 41.67539 587 ARG A CA 1
ATOM 4271 C C . ARG A 1 588 ? -35.86638 -105.55015 18.90162 1.000 42.02954 587 ARG A C 1
ATOM 4272 O O . ARG A 1 588 ? -37.02207 -105.34152 18.51456 1.000 47.37758 587 ARG A O 1
ATOM 4280 N N . THR A 1 589 ? -35.17099 -104.64461 19.59289 1.000 48.33971 588 THR A N 1
ATOM 4281 C CA . THR A 1 589 ? -35.79568 -103.41073 20.05802 1.000 46.01488 588 THR A CA 1
ATOM 4282 C C . THR A 1 589 ? -35.02985 -102.16269 19.63283 1.000 41.31285 588 THR A C 1
ATOM 4283 O O . THR A 1 589 ? -35.63352 -101.10005 19.45032 1.000 40.73387 588 THR A O 1
ATOM 4287 N N . TRP A 1 590 ? -33.70751 -102.27659 19.48229 1.000 40.88567 589 TRP A N 1
ATOM 4288 C CA . TRP A 1 590 ? -32.84518 -101.12744 19.19216 1.000 43.17647 589 TRP A CA 1
ATOM 4289 C C . TRP A 1 590 ? -32.99397 -100.04005 20.25585 1.000 46.57811 589 TRP A C 1
ATOM 4290 O O . TRP A 1 590 ? -32.97349 -98.84450 19.95480 1.000 44.84167 589 TRP A O 1
ATOM 4301 N N . ASP A 1 591 ? -33.14213 -100.45675 21.51373 1.000 48.00701 590 ASP A N 1
ATOM 4302 C CA . ASP A 1 591 ? -33.36790 -99.54455 22.63138 1.000 48.70747 590 ASP A CA 1
ATOM 4303 C C . ASP A 1 591 ? -32.09426 -99.46809 23.46542 1.000 46.02667 590 ASP A C 1
ATOM 4304 O O . ASP A 1 591 ? -31.70698 -100.44798 24.11287 1.000 46.42006 590 ASP A O 1
ATOM 4309 N N . ASP A 1 592 ? -31.44736 -98.30359 23.44591 1.000 44.26285 591 ASP A N 1
ATOM 4310 C CA . ASP A 1 592 ? -30.23583 -98.05837 24.21475 1.000 50.87198 591 ASP A CA 1
ATOM 4311 C C . ASP A 1 592 ? -30.51596 -97.21399 25.45737 1.000 57.91290 591 ASP A C 1
ATOM 4312 O O . ASP A 1 592 ? -29.57921 -96.72438 26.09650 1.000 52.75081 591 ASP A O 1
ATOM 4317 N N . SER A 1 593 ? -31.78570 -97.03719 25.81616 1.000 56.21598 592 SER A N 1
ATOM 4318 C CA . SER A 1 593 ? -32.13985 -96.16967 26.92989 1.000 53.84728 592 SER A CA 1
ATOM 4319 C C . SER A 1 593 ? -31.78663 -96.81609 28.26447 1.000 55.05288 592 SER A C 1
ATOM 4320 O O . SER A 1 593 ? -31.53302 -98.02050 28.36024 1.000 54.25207 592 SER A O 1
ATOM 4323 N N . PHE A 1 594 ? -31.76381 -95.98094 29.30625 1.000 59.04102 593 PHE A N 1
ATOM 4324 C CA . PHE A 1 594 ? -31.51294 -96.48167 30.65270 1.000 57.66990 593 PHE A CA 1
ATOM 4325 C C . PHE A 1 594 ? -32.57836 -97.47012 31.10063 1.000 55.04710 593 PHE A C 1
ATOM 4326 O O . PHE A 1 594 ? -32.30702 -98.32871 31.94641 1.000 60.67547 593 PHE A O 1
ATOM 4334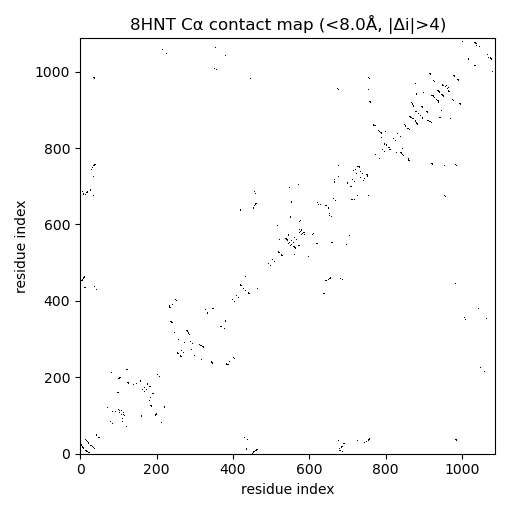 N N . ASN A 1 595 ? -33.78601 -97.37354 30.54731 1.000 49.14376 594 ASN A N 1
ATOM 4335 C CA . ASN A 1 595 ? -34.86712 -98.25804 30.95271 1.000 51.13470 594 ASN A CA 1
ATOM 4336 C C . ASN A 1 595 ? -34.68159 -99.68701 30.46133 1.000 48.53963 594 ASN A C 1
ATOM 4337 O O . ASN A 1 595 ? -35.44524 -100.56739 30.87335 1.000 50.37993 594 ASN A O 1
ATOM 4342 N N . ASN A 1 596 ? -33.69727 -99.93991 29.60146 1.000 43.22313 595 ASN A N 1
ATOM 4343 C CA . ASN A 1 596 ? -33.45883 -101.26816 29.05839 1.000 41.32953 595 ASN A CA 1
ATOM 4344 C C . ASN A 1 596 ? -32.22183 -101.94699 29.63276 1.000 45.78212 595 ASN A C 1
ATOM 4345 O O . ASN A 1 596 ? -31.94863 -103.09829 29.27913 1.000 47.37867 595 ASN A O 1
ATOM 4350 N N . LYS A 1 597 ? -31.47523 -101.28268 30.51081 1.000 44.18816 596 LYS A N 1
ATOM 4351 C CA . LYS A 1 597 ? -30.22058 -101.81349 31.02940 1.000 43.64733 596 LYS A CA 1
ATOM 4352 C C . LYS A 1 597 ? -30.42263 -102.41427 32.41299 1.000 43.84380 596 LYS A C 1
ATOM 4353 O O . LYS A 1 597 ? -31.05981 -101.80114 33.27607 1.000 43.33629 596 LYS A O 1
ATOM 4359 N N . VAL A 1 598 ? -29.87760 -103.61193 32.61640 1.000 40.77713 597 VAL A N 1
ATOM 4360 C CA . VAL A 1 598 ? -29.85155 -104.25849 33.92375 1.000 44.67831 597 VAL A CA 1
ATOM 4361 C C . VAL A 1 598 ? -28.46518 -104.84976 34.14082 1.000 49.41324 597 VAL A C 1
ATOM 4362 O O . VAL A 1 598 ? -27.86185 -105.40166 33.21515 1.000 48.31426 597 VAL A O 1
ATOM 4366 N N . LEU A 1 599 ? -27.95035 -104.71803 35.35992 1.000 47.43166 598 LEU A N 1
ATOM 4367 C CA . LEU A 1 599 ? -26.66709 -105.31491 35.69975 1.000 48.49417 598 LEU A CA 1
ATOM 4368 C C . LEU A 1 599 ? -26.88047 -106.78967 36.01523 1.000 42.84881 598 LEU A C 1
ATOM 4369 O O . LEU A 1 599 ? -27.71616 -107.13733 36.85679 1.000 32.25356 598 LEU A O 1
ATOM 4374 N N . VAL A 1 600 ? -26.13120 -107.65839 35.33936 1.000 44.31601 599 VAL A N 1
ATOM 4375 C CA . VAL A 1 600 ? -26.38611 -109.09310 35.37525 1.000 52.08112 599 VAL A CA 1
ATOM 4376 C C . VAL A 1 600 ? -25.06237 -109.83605 35.49633 1.000 60.45236 599 VAL A C 1
ATOM 4377 O O . VAL A 1 600 ? -24.08447 -109.50380 34.81692 1.000 65.42785 599 VAL A O 1
ATOM 4381 N N . LEU A 1 601 ? -25.03207 -110.83336 36.37967 1.000 59.02480 600 LEU A N 1
ATOM 4382 C CA . LEU A 1 601 ? -23.87134 -111.70518 36.49572 1.000 59.19104 600 LEU A CA 1
ATOM 4383 C C . LEU A 1 601 ? -23.68825 -112.51574 35.21847 1.000 65.64864 600 LEU A C 1
ATOM 4384 O O . LEU A 1 601 ? -24.65609 -112.99975 34.62653 1.000 77.79359 600 LEU A O 1
ATOM 4389 N N . ALA A 1 602 ? -22.43270 -112.68063 34.80016 1.000 63.02794 601 ALA A N 1
ATOM 4390 C CA . ALA A 1 602 ? -22.14328 -113.44486 33.59070 1.000 72.63668 601 ALA A CA 1
ATOM 4391 C C . ALA A 1 602 ? -22.46409 -114.92822 33.73037 1.000 89.00670 601 ALA A C 1
ATOM 4392 O O . ALA A 1 602 ? -22.28840 -115.67290 32.75938 1.000 88.51950 601 ALA A O 1
ATOM 4394 N N . ASN A 1 603 ? -22.91877 -115.37174 34.90427 1.000 92.00263 602 ASN A N 1
ATOM 4395 C CA . ASN A 1 603 ? -23.23028 -116.78300 35.10701 1.000 90.07331 602 ASN A CA 1
ATOM 4396 C C . ASN A 1 603 ? -24.44308 -117.20136 34.27957 1.000 97.65169 602 ASN A C 1
ATOM 4397 O O . ASN A 1 603 ? -24.42711 -118.25261 33.62850 1.000 104.48046 602 ASN A O 1
ATOM 4402 N N . GLU A 1 604 ? -25.49987 -116.38782 34.27967 1.000 95.76988 603 GLU A N 1
ATOM 4403 C CA . GLU A 1 604 ? -26.77639 -116.79352 33.70002 1.000 92.00763 603 GLU A CA 1
ATOM 4404 C C . GLU A 1 604 ? -26.99088 -116.31963 32.26920 1.000 92.92365 603 GLU A C 1
ATOM 4405 O O . GLU A 1 604 ? -27.74629 -116.95991 31.53170 1.000 98.07136 603 GLU A O 1
ATOM 4411 N N . ASN A 1 605 ? -26.35511 -115.22360 31.84759 1.000 90.98732 604 ASN A N 1
ATOM 4412 C CA . ASN A 1 605 ? -26.51608 -114.77726 30.46759 1.000 99.96780 604 ASN A CA 1
ATOM 4413 C C . ASN A 1 605 ? -25.94195 -115.77881 29.47438 1.000 106.43871 604 ASN A C 1
ATOM 4414 O O . ASN A 1 605 ? -26.30719 -115.74724 28.29394 1.000 93.18904 604 ASN A O 1
ATOM 4419 N N . GLN A 1 606 ? -25.05210 -116.66556 29.92776 1.000 108.10907 605 GLN A N 1
ATOM 4420 C CA . GLN A 1 606 ? -24.54069 -117.73237 29.07602 1.000 104.95648 605 GLN A CA 1
ATOM 4421 C C . GLN A 1 606 ? -25.63813 -118.70787 28.66870 1.000 106.40660 605 GLN A C 1
ATOM 4422 O O . GLN A 1 606 ? -25.46184 -119.46041 27.70431 1.000 109.09686 605 GLN A O 1
ATOM 4428 N N . ASN A 1 607 ? -26.77424 -118.69326 29.36761 1.000 103.13585 606 ASN A N 1
ATOM 4429 C CA . ASN A 1 607 ? -27.87391 -119.60525 29.09139 1.000 101.84599 606 ASN A CA 1
ATOM 4430 C C . ASN A 1 607 ? -29.04502 -118.94468 28.37673 1.000 96.59665 606 ASN A C 1
ATOM 4431 O O . ASN A 1 607 ? -29.90644 -119.65690 27.85017 1.000 93.76358 606 ASN A O 1
ATOM 4436 N N . LYS A 1 608 ? -29.09533 -117.61296 28.33965 1.000 90.39745 607 LYS A N 1
ATOM 4437 C CA . LYS A 1 608 ? -30.29546 -116.90017 27.90995 1.000 83.65542 607 LYS A CA 1
ATOM 4438 C C . LYS A 1 608 ? -30.35986 -116.71550 26.39570 1.000 79.51334 607 LYS A C 1
ATOM 4439 O O . LYS A 1 608 ? -31.28674 -117.20568 25.74324 1.000 75.49328 607 LYS A O 1
ATOM 4445 N N . GLY A 1 609 ? -29.38273 -116.01774 25.82492 1.000 85.83062 608 GLY A N 1
ATOM 4446 C CA . GLY A 1 609 ? -29.45084 -115.65736 24.42294 1.000 80.48435 608 GLY A CA 1
ATOM 4447 C C . GLY A 1 609 ? -29.95771 -114.24342 24.22846 1.000 69.61843 608 GLY A C 1
ATOM 4448 O O . GLY A 1 609 ? -29.53689 -113.32727 24.94047 1.000 72.11729 608 GLY A O 1
ATOM 4449 N N . ASN A 1 610 ? -30.86139 -114.04660 23.27265 1.000 63.96495 609 ASN A N 1
ATOM 4450 C CA . ASN A 1 610 ? -31.44453 -112.73506 22.99927 1.000 63.28299 609 ASN A CA 1
ATOM 4451 C C . ASN A 1 610 ? -32.96587 -112.81694 23.00617 1.000 60.32796 609 ASN A C 1
ATOM 4452 O O . ASN A 1 610 ? -33.64560 -112.41223 22.06077 1.000 55.74371 609 ASN A O 1
ATOM 4457 N N . LEU A 1 611 ? -33.51799 -113.38699 24.07174 1.000 62.84887 610 LEU A N 1
ATOM 4458 C CA . LEU A 1 611 ? -34.95024 -113.37036 24.31405 1.000 63.73794 610 LEU A CA 1
ATOM 4459 C C . LEU A 1 611 ? -35.28551 -112.29124 25.34255 1.000 62.08333 610 LEU A C 1
ATOM 4460 O O . LEU A 1 611 ? -34.41477 -111.57104 25.83613 1.000 63.93850 610 LEU A O 1
ATOM 4465 N N . THR A 1 612 ? -36.56752 -112.17877 25.66634 1.000 62.80682 611 THR A N 1
ATOM 4466 C CA . THR A 1 612 ? -37.02842 -111.25397 26.68916 1.000 54.53603 611 THR A CA 1
ATOM 4467 C C . THR A 1 612 ? -37.23092 -111.98427 28.00865 1.000 58.23092 611 THR A C 1
ATOM 4468 O O . THR A 1 612 ? -37.37812 -113.20980 28.03418 1.000 64.91409 611 THR A O 1
ATOM 4472 N N . PRO A 1 613 ? -37.23048 -111.25873 29.13436 1.000 59.77835 612 PRO A N 1
ATOM 4473 C CA . PRO A 1 613 ? -37.40730 -111.93147 30.43378 1.000 60.87082 612 PRO A CA 1
ATOM 4474 C C . PRO A 1 613 ? -38.66656 -112.77586 30.52027 1.000 57.86181 612 PRO A C 1
ATOM 4475 O O . PRO A 1 613 ? -38.65296 -113.83401 31.16203 1.000 62.41431 612 PRO A O 1
ATOM 4479 N N . PHE A 1 614 ? -39.76272 -112.33190 29.90183 1.000 55.16538 613 PHE A N 1
ATOM 4480 C CA . PHE A 1 614 ? -40.95652 -113.16803 29.82457 1.000 57.28057 613 PHE A CA 1
ATOM 4481 C C . PHE A 1 614 ? -40.67065 -114.45619 29.06419 1.000 60.62130 613 PHE A C 1
ATOM 4482 O O . PHE A 1 614 ? -41.01659 -115.55286 29.51912 1.000 65.67976 613 PHE A O 1
ATOM 4490 N N . GLU A 1 615 ? -40.03379 -114.33914 27.89824 1.000 56.50841 614 GLU A N 1
ATOM 4491 C CA . GLU A 1 615 ? -39.68242 -115.52189 27.11957 1.000 57.55750 614 GLU A CA 1
ATOM 4492 C C . GLU A 1 615 ? -38.59528 -116.33650 27.81048 1.000 62.93497 614 GLU A C 1
ATOM 4493 O O . GLU A 1 615 ? -38.63391 -117.57229 27.79986 1.000 66.51605 614 GLU A O 1
ATOM 4499 N N . TRP A 1 616 ? -37.61964 -115.65821 28.41812 1.000 68.92896 615 TRP A N 1
ATOM 4500 C CA . TRP A 1 616 ? -36.49503 -116.34927 29.04074 1.000 69.07799 615 TRP A CA 1
ATOM 4501 C C . TRP A 1 616 ? -36.91966 -117.13329 30.27702 1.000 68.43796 615 TRP A C 1
ATOM 4502 O O . TRP A 1 616 ? -36.47894 -118.27149 30.47605 1.000 74.60639 615 TRP A O 1
ATOM 4513 N N . LEU A 1 617 ? -37.76557 -116.54618 31.12054 1.000 62.43191 616 LEU A N 1
ATOM 4514 C CA . LEU A 1 617 ? -38.09915 -117.12114 32.41705 1.000 69.98778 616 LEU A CA 1
ATOM 4515 C C . LEU A 1 617 ? -39.39338 -117.92114 32.39541 1.000 71.59242 616 LEU A C 1
ATOM 4516 O O . LEU A 1 617 ? -39.88623 -118.30909 33.45861 1.000 69.88159 616 LEU A O 1
ATOM 4521 N N . ASP A 1 618 ? -39.94404 -118.17615 31.21215 1.000 72.58218 617 ASP A N 1
ATOM 4522 C CA . ASP A 1 618 ? -41.17858 -118.93623 31.03969 1.000 82.22709 617 ASP A CA 1
ATOM 4523 C C . ASP A 1 618 ? -42.29832 -118.31666 31.87567 1.000 75.77862 617 ASP A C 1
ATOM 4524 O O . ASP A 1 618 ? -42.87797 -118.93572 32.77092 1.000 72.25506 617 ASP A O 1
ATOM 4529 N N . GLY A 1 619 ? -42.57462 -117.04808 31.58076 1.000 67.93278 618 GLY A N 1
ATOM 4530 C CA . GLY A 1 619 ? -43.65527 -116.34438 32.24753 1.000 62.31542 618 GLY A CA 1
ATOM 4531 C C . GLY A 1 619 ? -45.03294 -116.65470 31.72143 1.000 73.30276 618 GLY A C 1
ATOM 4532 O O . GLY A 1 619 ? -46.01943 -116.32189 32.38249 1.000 78.48118 618 GLY A O 1
ATOM 4533 N N . LYS A 1 620 ? -45.12587 -117.26905 30.53945 1.000 71.50634 619 LYS A N 1
ATOM 4534 C CA . LYS A 1 620 ? -46.43194 -117.63400 29.99886 1.000 68.18505 619 LYS A CA 1
ATOM 4535 C C . LYS A 1 620 ? -47.13583 -118.63912 30.90184 1.000 74.45672 619 LYS A C 1
ATOM 4536 O O . LYS A 1 620 ? -48.35293 -118.55755 31.10920 1.000 81.86592 619 LYS A O 1
ATOM 4538 N N . HIS A 1 621 ? -46.38655 -119.59407 31.44732 1.000 79.79291 620 HIS A N 1
ATOM 4539 C CA . HIS A 1 621 ? -46.92558 -120.57304 32.38003 1.000 77.05495 620 HIS A CA 1
ATOM 4540 C C . HIS A 1 621 ? -46.91118 -120.07697 33.81933 1.000 83.06892 620 HIS A C 1
ATOM 4541 O O . HIS A 1 621 ? -47.31954 -120.81959 34.71882 1.000 100.32239 620 HIS A O 1
ATOM 4548 N N . ASN A 1 622 ? -46.44765 -118.84585 34.05059 1.000 79.29749 621 ASN A N 1
ATOM 4549 C CA . ASN A 1 622 ? -46.39547 -118.24224 35.38320 1.000 71.89552 621 ASN A CA 1
ATOM 4550 C C . ASN A 1 622 ? -45.54483 -119.08954 36.32872 1.000 70.73590 621 ASN A C 1
ATOM 4551 O O . ASN A 1 622 ? -45.96476 -119.45214 37.42943 1.000 71.44300 621 ASN A O 1
ATOM 4556 N N . SER A 1 623 ? -44.33194 -119.40550 35.88157 1.000 74.29773 622 SER A N 1
ATOM 4557 C CA . SER A 1 623 ? -43.43872 -120.26691 36.63844 1.000 76.02528 622 SER A CA 1
ATOM 4558 C C . SER A 1 623 ? -42.89969 -119.54007 37.86953 1.000 70.92751 622 SER A C 1
ATOM 4559 O O . SER A 1 623 ? -43.02821 -118.32155 38.01882 1.000 66.75276 622 SER A O 1
ATOM 4562 N N . GLU A 1 624 ? -42.28647 -120.31931 38.76447 1.000 74.69724 623 GLU A N 1
ATOM 4563 C CA . GLU A 1 624 ? -41.66520 -119.74275 39.95280 1.000 82.00314 623 GLU A CA 1
ATOM 4564 C C . GLU A 1 624 ? -40.55592 -118.76906 39.57469 1.000 74.99030 623 GLU A C 1
ATOM 4565 O O . GLU A 1 624 ? -40.37324 -117.73632 40.23166 1.000 66.52783 623 GLU A O 1
ATOM 4571 N N . ARG A 1 625 ? -39.80822 -119.08324 38.51377 1.000 75.34689 624 ARG A N 1
ATOM 4572 C CA . ARG A 1 625 ? -38.72166 -118.21468 38.07105 1.000 77.14647 624 ARG A CA 1
ATOM 4573 C C . ARG A 1 625 ? -39.24057 -116.83104 37.69711 1.000 72.81466 624 ARG A C 1
ATOM 4574 O O . ARG A 1 625 ? -38.71566 -115.80983 38.16070 1.000 63.41757 624 ARG A O 1
ATOM 4582 N N . TRP A 1 626 ? -40.28164 -116.78102 36.86072 1.000 75.60631 625 TRP A N 1
ATOM 4583 C CA . TRP A 1 626 ? -40.81868 -115.49799 36.42073 1.000 68.04904 625 TRP A CA 1
ATOM 4584 C C . TRP A 1 626 ? -41.39675 -114.70351 37.58312 1.000 59.72194 625 TRP A C 1
ATOM 4585 O O . TRP A 1 626 ? -41.20114 -113.48826 37.66408 1.000 58.89262 625 TRP A O 1
ATOM 4596 N N . ARG A 1 627 ? -42.13102 -115.36300 38.48118 1.000 60.64131 626 ARG A N 1
ATOM 4597 C CA . ARG A 1 627 ? -42.74042 -114.63846 39.59258 1.000 66.41951 626 ARG A CA 1
ATOM 4598 C C . ARG A 1 627 ? -41.68317 -114.10583 40.55442 1.000 67.58809 626 ARG A C 1
ATOM 4599 O O . ARG A 1 627 ? -41.79576 -112.97457 41.04541 1.000 63.65928 626 ARG A O 1
ATOM 4607 N N . ALA A 1 628 ? -40.64231 -114.89858 40.82718 1.000 65.92464 627 ALA A N 1
ATOM 4608 C CA . ALA A 1 628 ? -39.55326 -114.41496 41.66975 1.000 64.62332 627 ALA A CA 1
ATOM 4609 C C . ALA A 1 628 ? -38.84296 -113.23330 41.02289 1.000 68.51275 627 ALA A C 1
ATOM 4610 O O . ALA A 1 628 ? -38.54559 -112.23501 41.69083 1.000 67.69974 627 ALA A O 1
ATOM 4612 N N . PHE A 1 629 ? -38.57498 -113.32083 39.71705 1.000 67.83931 628 PHE A N 1
ATOM 4613 C CA . PHE A 1 629 ? -37.92501 -112.21350 39.02480 1.000 54.90838 628 PHE A CA 1
ATOM 4614 C C . PHE A 1 629 ? -38.80161 -110.96800 39.02966 1.000 55.20554 628 PHE A C 1
ATOM 4615 O O . PHE A 1 629 ? -38.30163 -109.84859 39.19099 1.000 53.30305 628 PHE A O 1
ATOM 4623 N N . LYS A 1 630 ? -40.11059 -111.14320 38.83368 1.000 61.28558 629 LYS A N 1
ATOM 4624 C CA . LYS A 1 630 ? -41.02597 -110.00902 38.82776 1.000 62.56199 629 LYS A CA 1
ATOM 4625 C C . LYS A 1 630 ? -41.07619 -109.34022 40.19385 1.000 66.41992 629 LYS A C 1
ATOM 4626 O O . LYS A 1 630 ? -41.07321 -108.10761 40.29000 1.000 61.08486 629 LYS A O 1
ATOM 4632 N N . ALA A 1 631 ? -41.10910 -110.13699 41.26475 1.000 67.61411 630 ALA A N 1
ATOM 4633 C CA . ALA A 1 631 ? -41.04429 -109.56352 42.60454 1.000 66.55228 630 ALA A CA 1
ATOM 4634 C C . ALA A 1 631 ? -39.73141 -108.81917 42.81700 1.000 67.84153 630 ALA A C 1
ATOM 4635 O O . ALA A 1 631 ? -39.71327 -107.72960 43.40317 1.000 67.52987 630 ALA A O 1
ATOM 4637 N N . LEU A 1 632 ? -38.62275 -109.38697 42.33267 1.000 65.39044 631 LEU A N 1
ATOM 4638 C CA . LEU A 1 632 ? -37.32376 -108.74092 42.49696 1.000 64.71811 631 LEU A CA 1
ATOM 4639 C C . LEU A 1 632 ? -37.26409 -107.39816 41.77398 1.000 60.11036 631 LEU A C 1
ATOM 4640 O O . LEU A 1 632 ? -36.75159 -106.41539 42.32176 1.000 59.51881 631 LEU A O 1
ATOM 4645 N N . VAL A 1 633 ? -37.76675 -107.33369 40.53900 1.000 62.54028 632 VAL A N 1
ATOM 4646 C CA . VAL A 1 633 ? -37.70358 -106.07035 39.80598 1.000 61.11739 632 VAL A CA 1
ATOM 4647 C C . VAL A 1 633 ? -38.68114 -105.05932 40.39844 1.000 67.23433 632 VAL A C 1
ATOM 4648 O O . VAL A 1 633 ? -38.36649 -103.86782 40.50936 1.000 67.91816 632 VAL A O 1
ATOM 4652 N N . GLU A 1 634 ? -39.87320 -105.51211 40.80455 1.000 64.81492 633 GLU A N 1
ATOM 4653 C CA . GLU A 1 634 ? -40.85388 -104.59224 41.36980 1.000 61.71532 633 GLU A CA 1
ATOM 4654 C C . GLU A 1 634 ? -40.42400 -104.06721 42.73392 1.000 62.54894 633 GLU A C 1
ATOM 4655 O O . GLU A 1 634 ? -40.84205 -102.97356 43.13121 1.000 52.59634 633 GLU A O 1
ATOM 4661 N N . THR A 1 635 ? -39.59913 -104.82035 43.46382 1.000 68.14099 634 THR A N 1
ATOM 4662 C CA . THR A 1 635 ? -39.08460 -104.33769 44.73899 1.000 69.27414 634 THR A CA 1
ATOM 4663 C C . THR A 1 635 ? -37.87074 -103.43042 44.58036 1.000 68.05680 634 THR A C 1
ATOM 4664 O O . THR A 1 635 ? -37.42012 -102.84557 45.57206 1.000 75.45311 634 THR A O 1
ATOM 4668 N N . SER A 1 636 ? -37.34101 -103.29115 43.36754 1.000 61.42207 635 SER A N 1
ATOM 4669 C CA . SER A 1 636 ? -36.20777 -102.41160 43.13334 1.000 60.69379 635 SER A CA 1
ATOM 4670 C C . SER A 1 636 ? -36.65331 -100.94929 43.15074 1.000 68.55246 635 SER A C 1
ATOM 4671 O O . SER A 1 636 ? -37.84551 -100.62885 43.15626 1.000 68.22037 635 SER A O 1
ATOM 4674 N N . ALA A 1 637 ? -35.66674 -100.05215 43.15729 1.000 70.34882 636 ALA A N 1
ATOM 4675 C CA . ALA A 1 637 ? -35.90500 -98.61444 43.13320 1.000 71.10427 636 ALA A CA 1
ATOM 4676 C C . ALA A 1 637 ? -36.15001 -98.08298 41.72583 1.000 71.99632 636 ALA A C 1
ATOM 4677 O O . ALA A 1 637 ? -35.99532 -96.87890 41.48894 1.000 72.71683 636 ALA A O 1
ATOM 4679 N N . PHE A 1 638 ? -36.52166 -98.96085 40.79915 1.000 69.03701 637 PHE A N 1
ATOM 4680 C CA . PHE A 1 638 ? -36.70450 -98.57852 39.41055 1.000 55.32736 637 PHE A CA 1
ATOM 4681 C C . PHE A 1 638 ? -37.91415 -97.65671 39.25421 1.000 53.74917 637 PHE A C 1
ATOM 4682 O O . PHE A 1 638 ? -38.87930 -97.74801 40.01711 1.000 60.43851 637 PHE A O 1
ATOM 4690 N N . PRO A 1 639 ? -37.88075 -96.75218 38.27896 1.000 47.60041 638 PRO A N 1
ATOM 4691 C CA . PRO A 1 639 ? -39.10125 -96.03719 37.89532 1.000 48.26297 638 PRO A CA 1
ATOM 4692 C C . PRO A 1 639 ? -40.10441 -96.98724 37.26026 1.000 49.54878 638 PRO A C 1
ATOM 4693 O O . PRO A 1 639 ? -39.76123 -98.06854 36.77795 1.000 54.95008 638 PRO A O 1
ATOM 4697 N N . TYR A 1 640 ? -41.37023 -96.56349 37.27191 1.000 46.31667 639 TYR A N 1
ATOM 4698 C CA . TYR A 1 640 ? -42.44605 -97.43260 36.80336 1.000 48.77156 639 TYR A CA 1
ATOM 4699 C C . TYR A 1 640 ? -42.27291 -97.79468 35.33155 1.000 50.94794 639 TYR A C 1
ATOM 4700 O O . TYR A 1 640 ? -42.50995 -98.94367 34.93493 1.000 54.53700 639 TYR A O 1
ATOM 4709 N N . ALA A 1 641 ? -41.87113 -96.82428 34.50516 1.000 50.03810 640 ALA A N 1
ATOM 4710 C CA . ALA A 1 641 ? -41.68261 -97.09230 33.08290 1.000 46.98235 640 ALA A CA 1
ATOM 4711 C C . ALA A 1 641 ? -40.60803 -98.14707 32.86013 1.000 47.66446 640 ALA A C 1
ATOM 4712 O O . ALA A 1 641 ? -40.77327 -99.04736 32.02847 1.000 50.15605 640 ALA A O 1
ATOM 4714 N N . LYS A 1 642 ? -39.49912 -98.05264 33.59641 1.000 50.96584 641 LYS A N 1
ATOM 4715 C CA . LYS A 1 642 ? -38.46808 -99.07988 33.51077 1.000 50.37189 641 LYS A CA 1
ATOM 4716 C C . LYS A 1 642 ? -39.00826 -100.43697 33.94280 1.000 46.54367 641 LYS A C 1
ATOM 4717 O O . LYS A 1 642 ? -38.74454 -101.45288 33.28925 1.000 45.05459 641 LYS A O 1
ATOM 4723 N N . LYS A 1 643 ? -39.78759 -100.46870 35.02735 1.000 48.19918 642 LYS A N 1
ATOM 4724 C CA . LYS A 1 643 ? -40.35487 -101.72715 35.50342 1.000 50.62488 642 LYS A CA 1
ATOM 4725 C C . LYS A 1 643 ? -41.21681 -102.38199 34.43170 1.000 55.43026 642 LYS A C 1
ATOM 4726 O O . LYS A 1 643 ? -41.11745 -103.59080 34.18971 1.000 59.86861 642 LYS A O 1
ATOM 4732 N N . GLN A 1 644 ? -42.07273 -101.59567 33.77562 1.000 50.35946 643 GLN A N 1
ATOM 4733 C CA . GLN A 1 644 ? -42.95081 -102.16977 32.76228 1.000 53.78215 643 GLN A CA 1
ATOM 4734 C C . GLN A 1 644 ? -42.19419 -102.52501 31.49002 1.000 49.63715 643 GLN A C 1
ATOM 4735 O O . GLN A 1 644 ? -42.57699 -103.46987 30.79066 1.000 53.45967 643 GLN A O 1
ATOM 4741 N N . ARG A 1 645 ? -41.12374 -101.79518 31.16936 1.000 50.28143 644 ARG A N 1
ATOM 4742 C CA . ARG A 1 645 ? -40.34273 -102.16301 29.99481 1.000 52.16314 644 ARG A CA 1
ATOM 4743 C C . ARG A 1 645 ? -39.57011 -103.45545 30.22185 1.000 48.88564 644 ARG A C 1
ATOM 4744 O O . ARG A 1 645 ? -39.40719 -104.24732 29.28683 1.000 49.65853 644 ARG A O 1
ATOM 4752 N N . ILE A 1 646 ? -39.09274 -103.69247 31.44672 1.000 53.80771 645 ILE A N 1
ATOM 4753 C CA . ILE A 1 646 ? -38.44157 -104.96687 31.74227 1.000 53.54695 645 ILE A CA 1
ATOM 4754 C C . ILE A 1 646 ? -39.44426 -106.11021 31.63901 1.000 55.54786 645 ILE A C 1
ATOM 4755 O O . ILE A 1 646 ? -39.16651 -107.14675 31.02383 1.000 55.41920 645 ILE A O 1
ATOM 4760 N N . LEU A 1 647 ? -40.62634 -105.93341 32.22223 1.000 52.61542 646 LEU A N 1
ATOM 4761 C CA . LEU A 1 647 ? -41.66677 -106.96213 32.23125 1.000 53.48766 646 LEU A CA 1
ATOM 4762 C C . LEU A 1 647 ? -42.63206 -106.75098 31.06462 1.000 63.52222 646 LEU A C 1
ATOM 4763 O O . LEU A 1 647 ? -43.83507 -106.56348 31.24496 1.000 66.91840 646 LEU A O 1
ATOM 4768 N N . SER A 1 648 ? -42.08583 -106.78530 29.84607 1.000 58.27607 647 SER A N 1
ATOM 4769 C CA . SER A 1 648 ? -42.83934 -106.30936 28.68745 1.000 55.77167 647 SER A CA 1
ATOM 4770 C C . SER A 1 648 ? -43.98755 -107.24560 28.32369 1.000 68.88009 647 SER A C 1
ATOM 4771 O O . SER A 1 648 ? -45.13075 -106.79977 28.16243 1.000 77.98283 647 SER A O 1
ATOM 4774 N N . GLN A 1 649 ? -43.68862 -108.53624 28.14069 1.000 63.97039 648 GLN A N 1
ATOM 4775 C CA . GLN A 1 649 ? -44.63813 -109.55733 27.69494 1.000 65.97255 648 GLN A CA 1
ATOM 4776 C C . GLN A 1 649 ? -45.03389 -109.37414 26.23313 1.000 67.37954 648 GLN A C 1
ATOM 4777 O O . GLN A 1 649 ? -45.70404 -110.23641 25.65567 1.000 71.64407 648 GLN A O 1
ATOM 4783 N N . LYS A 1 650 ? -44.62255 -108.26560 25.62369 1.000 65.69192 649 LYS A N 1
ATOM 4784 C CA . LYS A 1 650 ? -44.99063 -107.94718 24.25293 1.000 64.41123 649 LYS A CA 1
ATOM 4785 C C . LYS A 1 650 ? -43.77409 -107.39571 23.53005 1.000 72.47441 649 LYS A C 1
ATOM 4786 O O . LYS A 1 650 ? -43.01566 -106.60292 24.09390 1.000 76.84751 649 LYS A O 1
ATOM 4788 N N . LEU A 1 651 ? -43.59391 -107.81528 22.27958 1.000 74.80058 650 LEU A N 1
ATOM 4789 C CA . LEU A 1 651 ? -42.40335 -107.44041 21.52390 1.000 72.16148 650 LEU A CA 1
ATOM 4790 C C . LEU A 1 651 ? -42.61435 -106.15339 20.72436 1.000 74.40814 650 LEU A C 1
ATOM 4791 O O . LEU A 1 651 ? -41.87099 -105.18424 20.90759 1.000 83.35875 650 LEU A O 1
ATOM 4796 N N . ASP A 1 652 ? -43.63213 -106.11960 19.86076 1.000 66.18434 651 ASP A N 1
ATOM 4797 C CA . ASP A 1 652 ? -43.94079 -104.94650 19.03703 1.000 64.66990 651 ASP A CA 1
ATOM 4798 C C . ASP A 1 652 ? -42.68346 -104.44614 18.32351 1.000 67.60817 651 ASP A C 1
ATOM 4799 O O . ASP A 1 652 ? -42.32479 -103.26739 18.38428 1.000 69.03782 651 ASP A O 1
ATOM 4804 N N . GLU A 1 653 ? -41.99667 -105.37652 17.65427 1.000 67.41261 652 GLU A N 1
ATOM 4805 C CA . GLU A 1 653 ? -40.66967 -105.08561 17.11826 1.000 61.63142 652 GLU A CA 1
ATOM 4806 C C . GLU A 1 653 ? -40.71060 -103.95501 16.09799 1.000 59.89076 652 GLU A C 1
ATOM 4807 O O . GLU A 1 653 ? -39.91087 -103.01662 16.16791 1.000 60.34490 652 GLU A O 1
ATOM 4813 N N . LYS A 1 654 ? -41.64482 -104.01850 15.14718 1.000 62.66080 653 LYS A N 1
ATOM 4814 C CA . LYS A 1 654 ? -41.67603 -103.01829 14.08353 1.000 63.13405 653 LYS A CA 1
ATOM 4815 C C . LYS A 1 654 ? -41.85453 -101.61588 14.65200 1.000 62.83724 653 LYS A C 1
ATOM 4816 O O . LYS A 1 654 ? -41.05445 -100.71262 14.37405 1.000 64.31496 653 LYS A O 1
ATOM 4818 N N . GLY A 1 655 ? -42.88485 -101.42572 15.47857 1.000 64.35452 654 GLY A N 1
ATOM 4819 C CA . GLY A 1 655 ? -43.15357 -100.10360 16.01724 1.000 64.89113 654 GLY A CA 1
ATOM 4820 C C . GLY A 1 655 ? -42.04581 -99.60027 16.92105 1.000 60.85836 654 GLY A C 1
ATOM 4821 O O . GLY A 1 655 ? -41.63504 -98.44159 16.82600 1.000 63.37519 654 GLY A O 1
ATOM 4822 N N . PHE A 1 656 ? -41.53901 -100.46532 17.80288 1.000 59.61476 655 PHE A N 1
ATOM 4823 C CA . PHE A 1 656 ? -40.49692 -100.04161 18.73312 1.000 59.78769 655 PHE A CA 1
ATOM 4824 C C . PHE A 1 656 ? -39.22056 -99.65865 17.99320 1.000 57.28339 655 PHE A C 1
ATOM 4825 O O . PHE A 1 656 ? -38.61019 -98.62425 18.28324 1.000 59.58600 655 PHE A O 1
ATOM 4833 N N . ILE A 1 657 ? -38.80378 -100.47755 17.02480 1.000 54.34884 656 ILE A N 1
ATOM 4834 C CA . ILE A 1 657 ? -37.58750 -100.17031 16.27750 1.000 50.90804 656 ILE A CA 1
ATOM 4835 C C . ILE A 1 657 ? -37.76448 -98.90445 15.44720 1.000 52.95844 656 ILE A C 1
ATOM 4836 O O . ILE A 1 657 ? -36.85901 -98.06346 15.38006 1.000 54.26958 656 ILE A O 1
ATOM 4841 N N . GLU A 1 658 ? -38.92394 -98.73754 14.80220 1.000 58.56946 657 GLU A N 1
ATOM 4842 C CA . GLU A 1 658 ? -39.12862 -97.53372 14.00070 1.000 62.34255 657 GLU A CA 1
ATOM 4843 C C . GLU A 1 658 ? -39.16585 -96.28635 14.87784 1.000 53.61733 657 GLU A C 1
ATOM 4844 O O . GLU A 1 658 ? -38.68188 -95.22133 14.47484 1.000 47.30759 657 GLU A O 1
ATOM 4850 N N . ARG A 1 659 ? -39.73126 -96.39824 16.08110 1.000 53.21817 658 ARG A N 1
ATOM 4851 C CA . ARG A 1 659 ? -39.70753 -95.27730 17.01440 1.000 56.28799 658 ARG A CA 1
ATOM 4852 C C . ARG A 1 659 ? -38.28779 -94.97130 17.47694 1.000 54.58240 658 ARG A C 1
ATOM 4853 O O . ARG A 1 659 ? -37.89661 -93.80134 17.57337 1.000 52.65310 658 ARG A O 1
ATOM 4861 N N . ASN A 1 660 ? -37.49742 -96.00997 17.75119 1.000 52.46963 659 ASN A N 1
ATOM 4862 C CA . ASN A 1 660 ? -36.15284 -95.82186 18.27819 1.000 47.56348 659 ASN A CA 1
ATOM 4863 C C . ASN A 1 660 ? -35.15605 -95.34036 17.23295 1.000 53.16820 659 ASN A C 1
ATOM 4864 O O . ASN A 1 660 ? -34.15919 -94.71002 17.59880 1.000 59.33564 659 ASN A O 1
ATOM 4869 N N . LEU A 1 661 ? -35.38914 -95.61900 15.95246 1.000 48.52395 660 LEU A N 1
ATOM 4870 C CA . LEU A 1 661 ? -34.39747 -95.31141 14.92981 1.000 48.14627 660 LEU A CA 1
ATOM 4871 C C . LEU A 1 661 ? -34.60916 -93.96979 14.24382 1.000 52.00596 660 LEU A C 1
ATOM 4872 O O . LEU A 1 661 ? -33.63738 -93.38194 13.75745 1.000 53.29408 660 LEU A O 1
ATOM 4877 N N . ASN A 1 662 ? -35.84110 -93.47031 14.18376 1.000 51.67300 661 ASN A N 1
ATOM 4878 C CA . ASN A 1 662 ? -36.15779 -92.25789 13.44145 1.000 49.97612 661 ASN A CA 1
ATOM 4879 C C . ASN A 1 662 ? -36.63411 -91.16110 14.38318 1.000 48.27253 661 ASN A C 1
ATOM 4880 O O . ASN A 1 662 ? -37.35836 -91.42629 15.34807 1.000 52.25678 661 ASN A O 1
ATOM 4885 N N . ASP A 1 663 ? -36.22006 -89.92855 14.09555 1.000 43.82818 662 ASP A N 1
ATOM 4886 C CA . ASP A 1 663 ? -36.71703 -88.77026 14.82729 1.000 43.91600 662 ASP A CA 1
ATOM 4887 C C . ASP A 1 663 ? -38.17653 -88.53154 14.46187 1.000 51.11423 662 ASP A C 1
ATOM 4888 O O . ASP A 1 663 ? -38.50038 -88.29626 13.29343 1.000 57.03959 662 ASP A O 1
ATOM 4893 N N . THR A 1 664 ? -39.05672 -88.59830 15.45841 1.000 56.94714 663 THR A N 1
ATOM 4894 C CA . THR A 1 664 ? -40.49397 -88.49015 15.24933 1.000 53.40606 663 THR A CA 1
ATOM 4895 C C . THR A 1 664 ? -41.02353 -87.08065 15.48499 1.000 50.38392 663 THR A C 1
ATOM 4896 O O . THR A 1 664 ? -42.23984 -86.87306 15.44218 1.000 57.61352 663 THR A O 1
ATOM 4900 N N . ARG A 1 665 ? -40.14552 -86.11132 15.72736 1.000 41.37508 664 ARG A N 1
ATOM 4901 C CA . ARG A 1 665 ? -40.58835 -84.75735 16.01695 1.000 39.34016 664 ARG A CA 1
ATOM 4902 C C . ARG A 1 665 ? -41.12533 -84.08443 14.75306 1.000 47.78745 664 ARG A C 1
ATOM 4903 O O . ARG A 1 665 ? -40.97928 -84.58469 13.63336 1.000 52.76177 664 ARG A O 1
ATOM 4911 N N . TYR A 1 666 ? -41.76752 -82.93004 14.95274 1.000 48.86222 665 TYR A N 1
ATOM 4912 C CA . TYR A 1 666 ? -42.41803 -82.23057 13.84737 1.000 52.08914 665 TYR A CA 1
ATOM 4913 C C . TYR A 1 666 ? -41.41922 -81.83246 12.76724 1.000 51.05663 665 TYR A C 1
ATOM 4914 O O . TYR A 1 666 ? -41.67487 -82.01744 11.57029 1.000 52.70755 665 TYR A O 1
ATOM 4923 N N . VAL A 1 667 ? -40.27406 -81.27939 13.17309 1.000 48.87580 666 VAL A N 1
ATOM 4924 C CA . VAL A 1 667 ? -39.30222 -80.78246 12.20269 1.000 39.85925 666 VAL A CA 1
ATOM 4925 C C . VAL A 1 667 ? -38.75002 -81.92449 11.36138 1.000 41.56633 666 VAL A C 1
ATOM 4926 O O . VAL A 1 667 ? -38.54777 -81.77834 10.15137 1.000 42.85046 666 VAL A O 1
ATOM 4930 N N . ALA A 1 668 ? -38.50014 -83.07868 11.98269 1.000 46.97744 667 ALA A N 1
ATOM 4931 C CA . ALA A 1 668 ? -37.95692 -84.21312 11.24159 1.000 47.19402 667 ALA A CA 1
ATOM 4932 C C . ALA A 1 668 ? -38.94266 -84.70709 10.18773 1.000 54.57502 667 ALA A C 1
ATOM 4933 O O . ALA A 1 668 ? -38.57267 -84.92656 9.02800 1.000 54.82468 667 ALA A O 1
ATOM 4935 N N . ARG A 1 669 ? -40.20907 -84.88623 10.57425 1.000 49.41431 668 ARG A N 1
ATOM 4936 C CA . ARG A 1 669 ? -41.21417 -85.34559 9.61963 1.000 49.34650 668 ARG A CA 1
ATOM 4937 C C . ARG A 1 669 ? -41.40925 -84.33591 8.49621 1.000 50.01770 668 ARG A C 1
ATOM 4938 O O . ARG A 1 669 ? -41.46646 -84.70905 7.31397 1.000 50.41558 668 ARG A O 1
ATOM 4946 N N . PHE A 1 670 ? -41.50362 -83.04919 8.84649 1.000 49.35633 669 PHE A N 1
ATOM 4947 C CA . PHE A 1 670 ? -41.67347 -82.02024 7.82792 1.000 44.66658 669 PHE A CA 1
ATOM 4948 C C . PHE A 1 670 ? -40.49172 -81.99068 6.87126 1.000 42.99211 669 PHE A C 1
ATOM 4949 O O . PHE A 1 670 ? -40.67510 -81.85505 5.65809 1.000 45.78810 669 PHE A O 1
ATOM 4957 N N . LEU A 1 671 ? -39.26995 -82.10579 7.39660 1.000 45.99250 670 LEU A N 1
ATOM 4958 C CA . LEU A 1 671 ? -38.09416 -82.06660 6.53702 1.000 46.99617 670 LEU A CA 1
ATOM 4959 C C . LEU A 1 671 ? -38.02989 -83.28955 5.63442 1.000 45.22138 670 LEU A C 1
ATOM 4960 O O . LEU A 1 671 ? -37.67709 -83.17377 4.45699 1.000 46.00915 670 LEU A O 1
ATOM 4965 N N . CYS A 1 672 ? -38.37142 -84.46879 6.15967 1.000 43.86305 671 CYS A N 1
ATOM 4966 C CA . CYS A 1 672 ? -38.43229 -85.65268 5.30859 1.000 46.67102 671 CYS A CA 1
ATOM 4967 C C . CYS A 1 672 ? -39.40166 -85.43826 4.15553 1.000 47.62145 671 CYS A C 1
ATOM 4968 O O . CYS A 1 672 ? -39.04623 -85.62822 2.98412 1.000 53.17693 671 CYS A O 1
ATOM 4971 N N . ASN A 1 673 ? -40.62529 -85.00383 4.46978 1.000 48.27772 672 ASN A N 1
ATOM 4972 C CA . ASN A 1 673 ? -41.62416 -84.79738 3.42531 1.000 47.80147 672 ASN A CA 1
ATOM 4973 C C . ASN A 1 673 ? -41.15982 -83.74802 2.42003 1.000 50.48919 672 ASN A C 1
ATOM 4974 O O . ASN A 1 673 ? -41.25960 -83.94902 1.20393 1.000 55.07521 672 ASN A O 1
ATOM 4979 N N . PHE A 1 674 ? -40.62034 -82.63077 2.91453 1.000 42.99136 673 PHE A N 1
ATOM 4980 C CA . PHE A 1 674 ? -40.25151 -81.51515 2.04902 1.000 42.67595 673 PHE A CA 1
ATOM 4981 C C . PHE A 1 674 ? -39.09344 -81.88456 1.13023 1.000 44.08164 673 PHE A C 1
ATOM 4982 O O . PHE A 1 674 ? -39.14203 -81.62617 -0.07860 1.000 49.40860 673 PHE A O 1
ATOM 4990 N N . ILE A 1 675 ? -38.04377 -82.49763 1.68362 1.000 42.94827 674 ILE A N 1
ATOM 4991 C CA . ILE A 1 675 ? -36.90282 -82.89927 0.86837 1.000 47.92539 674 ILE A CA 1
ATOM 4992 C C . ILE A 1 675 ? -37.32373 -83.94664 -0.15336 1.000 52.38915 674 ILE A C 1
ATOM 4993 O O . ILE A 1 675 ? -36.93119 -83.88124 -1.32504 1.000 52.74706 674 ILE A O 1
ATOM 4998 N N . ALA A 1 676 ? -38.13168 -84.92683 0.26682 1.000 55.03021 675 ALA A N 1
ATOM 4999 C CA . ALA A 1 676 ? -38.53584 -85.98635 -0.65030 1.000 56.13499 675 ALA A CA 1
ATOM 5000 C C . ALA A 1 676 ? -39.39914 -85.44973 -1.78613 1.000 58.17567 675 ALA A C 1
ATOM 5001 O O . ALA A 1 676 ? -39.24385 -85.86577 -2.94030 1.000 60.09519 675 ALA A O 1
ATOM 5003 N N . ASP A 1 677 ? -40.31634 -84.52740 -1.48333 1.000 55.02121 676 ASP A N 1
ATOM 5004 C CA . ASP A 1 677 ? -41.26611 -84.07485 -2.49269 1.000 53.53406 676 ASP A CA 1
ATOM 5005 C C . ASP A 1 677 ? -40.69913 -82.98285 -3.39285 1.000 50.95366 676 ASP A C 1
ATOM 5006 O O . ASP A 1 677 ? -41.05389 -82.92208 -4.57547 1.000 56.12681 676 ASP A O 1
ATOM 5011 N N . ASN A 1 678 ? -39.82636 -82.12075 -2.87221 1.000 49.61388 677 ASN A N 1
ATOM 5012 C CA . ASN A 1 678 ? -39.41345 -80.92448 -3.59266 1.000 51.42921 677 ASN A CA 1
ATOM 5013 C C . ASN A 1 678 ? -37.99879 -80.98973 -4.15153 1.000 53.31981 677 ASN A C 1
ATOM 5014 O O . ASN A 1 678 ? -37.56522 -80.03223 -4.80198 1.000 60.03145 677 ASN A O 1
ATOM 5019 N N . MET A 1 679 ? -37.26661 -82.07640 -3.92331 1.000 44.76658 678 MET A N 1
ATOM 5020 C CA . MET A 1 679 ? -35.89983 -82.18921 -4.40748 1.000 41.17879 678 MET A CA 1
ATOM 5021 C C . MET A 1 679 ? -35.68558 -83.56433 -5.02396 1.000 43.16712 678 MET A C 1
ATOM 5022 O O . MET A 1 679 ? -36.39058 -84.52790 -4.71275 1.000 44.61741 678 MET A O 1
ATOM 5027 N N . HIS A 1 680 ? -34.69323 -83.64361 -5.90506 1.000 53.49219 679 HIS A N 1
ATOM 5028 C CA . HIS A 1 680 ? -34.38496 -84.87400 -6.61975 1.000 56.96781 679 HIS A CA 1
ATOM 5029 C C . HIS A 1 680 ? -33.32820 -85.65900 -5.85239 1.000 54.11569 679 HIS A C 1
ATOM 5030 O O . HIS A 1 680 ? -32.22670 -85.15408 -5.60571 1.000 48.41329 679 HIS A O 1
ATOM 5037 N N . LEU A 1 681 ? -33.66327 -86.89234 -5.48252 1.000 56.50351 680 LEU A N 1
ATOM 5038 C CA . LEU A 1 681 ? -32.74174 -87.79137 -4.80300 1.000 53.20215 680 LEU A CA 1
ATOM 5039 C C . LEU A 1 681 ? -32.66450 -89.09253 -5.58632 1.000 52.99083 680 LEU A C 1
ATOM 5040 O O . LEU A 1 681 ? -33.69443 -89.71346 -5.86480 1.000 60.10210 680 LEU A O 1
ATOM 5045 N N . THR A 1 682 ? -31.45012 -89.50206 -5.93983 1.000 48.47530 681 THR A N 1
ATOM 5046 C CA . THR A 1 682 ? -31.23334 -90.73341 -6.70251 1.000 47.71783 681 THR A CA 1
ATOM 5047 C C . THR A 1 682 ? -31.10538 -91.95650 -5.79386 1.000 48.04970 681 THR A C 1
ATOM 5048 O O . THR A 1 682 ? -30.16922 -92.74570 -5.89356 1.000 56.94250 681 THR A O 1
ATOM 5052 N N . GLY A 1 683 ? -32.07383 -92.12582 -4.90955 1.000 51.82370 682 GLY A N 1
ATOM 5053 C CA . GLY A 1 683 ? -32.11712 -93.27006 -4.01268 1.000 60.05801 682 GLY A CA 1
ATOM 5054 C C . GLY A 1 683 ? -33.32894 -94.13200 -4.28227 1.000 59.67148 682 GLY A C 1
ATOM 5055 O O . GLY A 1 683 ? -34.41506 -93.62042 -4.55412 1.000 62.74481 682 GLY A O 1
ATOM 5056 N N . GLU A 1 684 ? -33.13985 -95.44666 -4.20390 1.000 52.66452 683 GLU A N 1
ATOM 5057 C CA . GLU A 1 684 ? -34.20412 -96.40537 -4.46711 1.000 55.76913 683 GLU A CA 1
ATOM 5058 C C . GLU A 1 684 ? -34.99228 -96.66055 -3.18660 1.000 59.49542 683 GLU A C 1
ATOM 5059 O O . GLU A 1 684 ? -34.41852 -97.06490 -2.16986 1.000 72.73622 683 GLU A O 1
ATOM 5065 N N . GLY A 1 685 ? -36.30256 -96.43209 -3.23799 1.000 52.19721 684 GLY A N 1
ATOM 5066 C CA . GLY A 1 685 ? -37.18870 -96.66593 -2.12096 1.000 59.78598 684 GLY A CA 1
ATOM 5067 C C . GLY A 1 685 ? -38.01995 -95.44151 -1.82688 1.000 68.28289 684 GLY A C 1
ATOM 5068 O O . GLY A 1 685 ? -38.08035 -94.49323 -2.61597 1.000 70.65470 684 GLY A O 1
ATOM 5069 N N . LYS A 1 686 ? -38.67319 -95.45512 -0.66495 1.000 62.31857 685 LYS A N 1
ATOM 5070 C CA . LYS A 1 686 ? -39.50790 -94.34797 -0.21866 1.000 62.12728 685 LYS A CA 1
ATOM 5071 C C . LYS A 1 686 ? -38.95632 -93.65403 1.01832 1.000 70.95968 685 LYS A C 1
ATOM 5072 O O . LYS A 1 686 ? -39.60279 -92.73951 1.54079 1.000 73.19059 685 LYS A O 1
ATOM 5074 N N . ARG A 1 687 ? -37.78328 -94.06338 1.50022 1.000 66.32641 686 ARG A N 1
ATOM 5075 C CA . ARG A 1 687 ? -37.14912 -93.42081 2.64440 1.000 67.20474 686 ARG A CA 1
ATOM 5076 C C . ARG A 1 687 ? -35.84635 -92.77652 2.18226 1.000 59.69268 686 ARG A C 1
ATOM 5077 O O . ARG A 1 687 ? -34.78897 -92.95677 2.79527 1.000 68.00475 686 ARG A O 1
ATOM 5085 N N . LYS A 1 688 ? -35.91427 -92.04859 1.06543 1.000 47.61013 687 LYS A N 1
ATOM 5086 C CA . LYS A 1 688 ? -34.74646 -91.33657 0.55875 1.000 49.61361 687 LYS A CA 1
ATOM 5087 C C . LYS A 1 688 ? -34.21803 -90.31514 1.55832 1.000 51.28820 687 LYS A C 1
ATOM 5088 O O . LYS A 1 688 ? -33.05270 -89.91258 1.46220 1.000 53.92732 687 LYS A O 1
ATOM 5094 N N . VAL A 1 689 ? -35.04496 -89.89077 2.51140 1.000 46.62977 688 VAL A N 1
ATOM 5095 C CA . VAL A 1 689 ? -34.65516 -88.94752 3.55117 1.000 43.82120 688 VAL A CA 1
ATOM 5096 C C . VAL A 1 689 ? -34.76378 -89.65501 4.89417 1.000 49.08620 688 VAL A C 1
ATOM 5097 O O . VAL A 1 689 ? -35.80263 -90.24870 5.20544 1.000 53.28044 688 VAL A O 1
ATOM 5101 N N . PHE A 1 690 ? -33.69407 -89.59615 5.68320 1.000 49.29786 689 PHE A N 1
ATOM 5102 C CA . PHE A 1 690 ? -33.61144 -90.30248 6.95560 1.000 47.43390 689 PHE A CA 1
ATOM 5103 C C . PHE A 1 690 ? -33.28054 -89.30469 8.05513 1.000 47.53343 689 PHE A C 1
ATOM 5104 O O . PHE A 1 690 ? -32.21391 -88.68244 8.03526 1.000 47.77176 689 PHE A O 1
ATOM 5112 N N . ALA A 1 691 ? -34.19019 -89.15352 9.00708 1.000 48.35259 690 ALA A N 1
ATOM 5113 C CA . ALA A 1 691 ? -33.96919 -88.32098 10.18503 1.000 42.35342 690 ALA A CA 1
ATOM 5114 C C . ALA A 1 691 ? -33.85909 -89.26195 11.37800 1.000 47.12694 690 ALA A C 1
ATOM 5115 O O . ALA A 1 691 ? -34.86730 -89.76556 11.87832 1.000 50.76396 690 ALA A O 1
ATOM 5117 N N . SER A 1 692 ? -32.63276 -89.49408 11.83068 1.000 46.66883 691 SER A N 1
ATOM 5118 C CA . SER A 1 692 ? -32.37844 -90.48344 12.86527 1.000 45.95760 691 SER A CA 1
ATOM 5119 C C . SER A 1 692 ? -32.66647 -89.91279 14.24556 1.000 43.99948 691 SER A C 1
ATOM 5120 O O . SER A 1 692 ? -32.47013 -88.72212 14.50431 1.000 43.19969 691 SER A O 1
ATOM 5123 N N . ASN A 1 693 ? -33.13444 -90.78327 15.13586 1.000 45.78456 692 ASN A N 1
ATOM 5124 C CA . ASN A 1 693 ? -33.27243 -90.41653 16.53704 1.000 48.63152 692 ASN A CA 1
ATOM 5125 C C . ASN A 1 693 ? -31.90383 -90.08824 17.12196 1.000 49.33377 692 ASN A C 1
ATOM 5126 O O . ASN A 1 693 ? -30.91157 -90.76290 16.83500 1.000 54.22721 692 ASN A O 1
ATOM 5131 N N . GLY A 1 694 ? -31.85306 -89.03568 17.94264 1.000 49.17917 693 GLY A N 1
ATOM 5132 C CA . GLY A 1 694 ? -30.58223 -88.60006 18.49785 1.000 52.61106 693 GLY A CA 1
ATOM 5133 C C . GLY A 1 694 ? -29.91370 -89.65044 19.36102 1.000 48.80092 693 GLY A C 1
ATOM 5134 O O . GLY A 1 694 ? -28.68357 -89.69248 19.45345 1.000 45.89575 693 GLY A O 1
ATOM 5135 N N . GLN A 1 695 ? -30.70868 -90.51333 20.00018 1.000 47.41709 694 GLN A N 1
ATOM 5136 C CA . GLN A 1 695 ? -30.14464 -91.54283 20.86804 1.000 50.84756 694 GLN A CA 1
ATOM 5137 C C . GLN A 1 695 ? -29.35031 -92.57172 20.07104 1.000 51.24195 694 GLN A C 1
ATOM 5138 O O . GLN A 1 695 ? -28.25221 -92.96377 20.48081 1.000 54.13390 694 GLN A O 1
ATOM 5144 N N . ILE A 1 696 ? -29.87891 -93.01398 18.92767 1.000 49.71759 695 ILE A N 1
ATOM 5145 C CA . ILE A 1 696 ? -29.15029 -93.97003 18.09800 1.000 42.18106 695 ILE A CA 1
ATOM 5146 C C . ILE A 1 696 ? -27.89730 -93.32378 17.52046 1.000 40.24994 695 ILE A C 1
ATOM 5147 O O . ILE A 1 696 ? -26.85224 -93.97197 17.38050 1.000 41.68942 695 ILE A O 1
ATOM 5152 N N . THR A 1 697 ? -27.97852 -92.03479 17.18438 1.000 39.15452 696 THR A N 1
ATOM 5153 C CA . THR A 1 697 ? -26.79194 -91.30833 16.74731 1.000 35.93302 696 THR A CA 1
ATOM 5154 C C . THR A 1 697 ? -25.73245 -91.28080 17.84173 1.000 42.45679 696 THR A C 1
ATOM 5155 O O . THR A 1 697 ? -24.54276 -91.47177 17.56774 1.000 42.04659 696 THR A O 1
ATOM 5159 N N . ALA A 1 698 ? -26.14674 -91.04452 19.08948 1.000 44.22741 697 ALA A N 1
ATOM 5160 C CA . ALA A 1 698 ? -25.20232 -91.06792 20.20236 1.000 40.78311 697 ALA A CA 1
ATOM 5161 C C . ALA A 1 698 ? -24.59546 -92.45363 20.37923 1.000 41.45408 697 ALA A C 1
ATOM 5162 O O . ALA A 1 698 ? -23.39545 -92.58536 20.64334 1.000 48.97537 697 ALA A O 1
ATOM 5164 N N . LEU A 1 699 ? -25.41478 -93.49808 20.24072 1.000 36.33598 698 LEU A N 1
ATOM 5165 C CA . LEU A 1 699 ? -24.91031 -9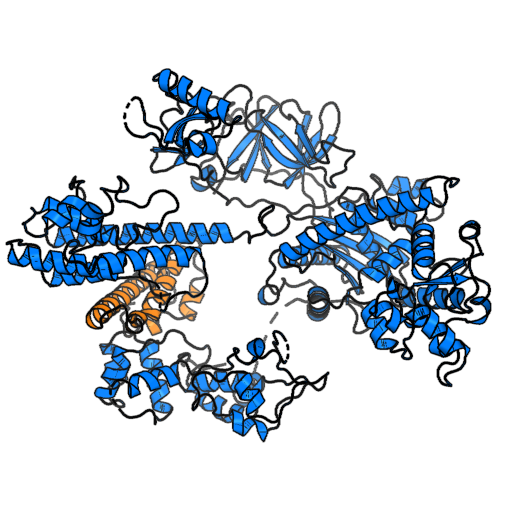4.86720 20.31646 1.000 34.23731 698 LEU A CA 1
ATOM 5166 C C . LEU A 1 699 ? -23.84497 -95.12449 19.25996 1.000 34.87494 698 LEU A C 1
ATOM 5167 O O . LEU A 1 699 ? -22.77735 -95.67691 19.55531 1.000 42.61512 698 LEU A O 1
ATOM 5172 N N . LEU A 1 700 ? -24.12942 -94.74189 18.01489 1.000 35.57634 699 LEU A N 1
ATOM 5173 C CA . LEU A 1 700 ? -23.16609 -94.94469 16.93964 1.000 35.75483 699 LEU A CA 1
ATOM 5174 C C . LEU A 1 700 ? -21.89639 -94.14243 17.18270 1.000 35.36472 699 LEU A C 1
ATOM 5175 O O . LEU A 1 700 ? -20.78589 -94.65132 16.99817 1.000 41.56316 699 LEU A O 1
ATOM 5180 N N . ARG A 1 701 ? -22.04164 -92.88818 17.61179 1.000 33.76376 700 ARG A N 1
ATOM 5181 C CA . ARG A 1 701 ? -20.88100 -92.04995 17.88464 1.000 37.32688 700 ARG A CA 1
ATOM 5182 C C . ARG A 1 701 ? -20.04172 -92.60933 19.02491 1.000 37.71969 700 ARG A C 1
ATOM 5183 O O . ARG A 1 701 ? -18.81665 -92.44269 19.03497 1.000 41.49856 700 ARG A O 1
ATOM 5191 N N . SER A 1 702 ? -20.67768 -93.28099 19.98384 1.000 38.07956 701 SER A N 1
ATOM 5192 C CA . SER A 1 702 ? -19.94216 -93.87536 21.09223 1.000 43.58252 701 SER A CA 1
ATOM 5193 C C . SER A 1 702 ? -19.21334 -95.14303 20.66192 1.000 41.95733 701 SER A C 1
ATOM 5194 O O . SER A 1 702 ? -18.00733 -95.28322 20.89486 1.000 38.76802 701 SER A O 1
ATOM 5197 N N . ARG A 1 703 ? -19.92448 -96.07378 20.02274 1.000 43.30108 702 ARG A N 1
ATOM 5198 C CA . ARG A 1 703 ? -19.31696 -97.34349 19.64235 1.000 44.01919 702 ARG A CA 1
ATOM 5199 C C . ARG A 1 703 ? -18.41814 -97.24553 18.41652 1.000 37.15068 702 ARG A C 1
ATOM 5200 O O . ARG A 1 703 ? -17.65339 -98.18118 18.16201 1.000 42.89029 702 ARG A O 1
ATOM 5208 N N . TRP A 1 704 ? -18.48122 -96.15445 17.65933 1.000 33.54921 703 TRP A N 1
ATOM 5209 C CA . TRP A 1 704 ? -17.55331 -95.94262 16.55689 1.000 31.62702 703 TRP A CA 1
ATOM 5210 C C . TRP A 1 704 ? -16.26556 -95.25138 16.99558 1.000 34.72196 703 TRP A C 1
ATOM 5211 O O . TRP A 1 704 ? -15.36911 -95.06203 16.16602 1.000 33.13155 703 TRP A O 1
ATOM 5222 N N . GLY A 1 705 ? -16.15039 -94.87841 18.27509 1.000 35.79030 704 GLY A N 1
ATOM 5223 C CA . GLY A 1 705 ? -14.89708 -94.44814 18.86271 1.000 40.92253 704 GLY A CA 1
ATOM 5224 C C . GLY A 1 705 ? -14.72100 -92.95068 19.00866 1.000 44.13766 704 GLY A C 1
ATOM 5225 O O . GLY A 1 705 ? -13.74603 -92.51811 19.63699 1.000 55.43121 704 GLY A O 1
ATOM 5226 N N . LEU A 1 706 ? -15.63860 -92.15254 18.47485 1.000 41.38863 705 LEU A N 1
ATOM 5227 C CA . LEU A 1 706 ? -15.49721 -90.70422 18.38508 1.000 45.18381 705 LEU A CA 1
ATOM 5228 C C . LEU A 1 706 ? -16.50257 -89.95934 19.26155 1.000 46.12993 705 LEU A C 1
ATOM 5229 O O . LEU A 1 706 ? -16.85267 -88.81004 18.99121 1.000 46.48633 705 LEU A O 1
ATOM 5234 N N . ALA A 1 707 ? -16.90413 -90.57162 20.38067 1.000 47.38805 706 ALA A N 1
ATOM 5235 C CA . ALA A 1 707 ? -17.91772 -89.98658 21.25575 1.000 55.44793 706 ALA A CA 1
ATOM 5236 C C . ALA A 1 707 ? -17.47993 -88.61569 21.75310 1.000 54.15675 706 ALA A C 1
ATOM 5237 O O . ALA A 1 707 ? -18.10461 -87.60624 21.41344 1.000 51.53097 706 ALA A O 1
ATOM 5239 N N . LYS A 1 708 ? -16.40706 -88.56029 22.53757 1.000 61.97235 707 LYS A N 1
ATOM 5240 C CA . LYS A 1 708 ? -15.90227 -87.28495 23.05104 1.000 65.52512 707 LYS A CA 1
ATOM 5241 C C . LYS A 1 708 ? -14.74378 -86.74418 22.21750 1.000 61.25818 707 LYS A C 1
ATOM 5242 O O . LYS A 1 708 ? -13.68599 -86.38398 22.73485 1.000 63.64947 707 LYS A O 1
ATOM 5244 N N . SER A 1 709 ? -14.96041 -86.67257 20.90527 1.000 59.81683 708 SER A N 1
ATOM 5245 C CA . SER A 1 709 ? -14.00892 -86.10212 19.96470 1.000 64.56285 708 SER A CA 1
ATOM 5246 C C . SER A 1 709 ? -14.34123 -84.65255 19.63527 1.000 58.69492 708 SER A C 1
ATOM 5247 O O . SER A 1 709 ? -13.83157 -84.11000 18.64950 1.000 57.41065 708 SER A O 1
ATOM 5250 N N . ARG A 1 710 ? -15.18595 -84.02068 20.44612 1.000 59.50490 709 ARG A N 1
ATOM 5251 C CA . ARG A 1 710 ? -15.65958 -82.66436 20.20861 1.000 58.80813 709 ARG A CA 1
ATOM 5252 C C . ARG A 1 710 ? -14.83539 -81.69050 21.04097 1.000 61.02596 709 ARG A C 1
ATOM 5253 O O . ARG A 1 710 ? -14.78491 -81.80632 22.27066 1.000 60.61922 709 ARG A O 1
ATOM 5261 N N . GLU A 1 711 ? -14.19703 -80.73488 20.37178 1.000 62.71584 710 GLU A N 1
ATOM 5262 C CA . GLU A 1 711 ? -13.48759 -79.65945 21.04534 1.000 69.67227 710 GLU A CA 1
ATOM 5263 C C . GLU A 1 711 ? -14.47160 -78.52586 21.33118 1.000 67.37611 710 GLU A C 1
ATOM 5264 O O . GLU A 1 711 ? -15.68237 -78.66209 21.13583 1.000 57.55467 710 GLU A O 1
ATOM 5270 N N . ASP A 1 712 ? -13.96375 -77.38903 21.79489 1.000 67.99422 711 ASP A N 1
ATOM 5271 C CA . ASP A 1 712 ? -14.80861 -76.23312 22.05635 1.000 74.16959 711 ASP A CA 1
ATOM 5272 C C . ASP A 1 712 ? -15.03050 -75.37777 20.81874 1.000 73.35218 711 ASP A C 1
ATOM 5273 O O . ASP A 1 712 ? -15.71931 -74.35556 20.90226 1.000 74.42369 711 ASP A O 1
ATOM 5278 N N . ASN A 1 713 ? -14.46584 -75.76798 19.68115 1.000 57.60753 712 ASN A N 1
ATOM 5279 C CA . ASN A 1 713 ? -14.68088 -75.04270 18.44285 1.000 53.45366 712 ASN A CA 1
ATOM 5280 C C . ASN A 1 713 ? -15.98736 -75.47801 17.78209 1.000 51.58331 712 ASN A C 1
ATOM 5281 O O . ASN A 1 713 ? -16.65303 -76.42304 18.21224 1.000 49.66897 712 ASN A O 1
ATOM 5286 N N . ASP A 1 714 ? -16.35060 -74.76826 16.71426 1.000 44.20635 713 ASP A N 1
ATOM 5287 C CA . ASP A 1 714 ? -17.60907 -75.01665 16.02416 1.000 37.73628 713 ASP A CA 1
ATOM 5288 C C . ASP A 1 714 ? -17.54181 -76.18750 15.05315 1.000 34.76268 713 ASP A C 1
ATOM 5289 O O . ASP A 1 714 ? -18.57399 -76.55135 14.47937 1.000 35.25841 713 ASP A O 1
ATOM 5294 N N . ARG A 1 715 ? -16.36344 -76.78084 14.85376 1.000 36.21078 714 ARG A N 1
ATOM 5295 C CA . ARG A 1 715 ? -16.22444 -77.87556 13.90083 1.000 39.92158 714 ARG A CA 1
ATOM 5296 C C . ARG A 1 715 ? -16.96664 -79.13207 14.33863 1.000 42.60870 714 ARG A C 1
ATOM 5297 O O . ARG A 1 715 ? -17.35699 -79.93643 13.48271 1.000 44.91737 714 ARG A O 1
ATOM 5305 N N . HIS A 1 716 ? -17.18995 -79.30326 15.64514 1.000 38.89454 715 HIS A N 1
ATOM 5306 C CA . HIS A 1 716 ? -17.67151 -80.58004 16.16511 1.000 40.90455 715 HIS A CA 1
ATOM 5307 C C . HIS A 1 716 ? -19.02898 -80.96809 15.59259 1.000 36.63379 715 HIS A C 1
ATOM 5308 O O . HIS A 1 716 ? -19.34154 -82.16286 15.50901 1.000 39.94387 715 HIS A O 1
ATOM 5315 N N . HIS A 1 717 ? -19.84403 -79.98490 15.19478 1.000 35.06416 716 HIS A N 1
ATOM 5316 C CA . HIS A 1 717 ? -21.12761 -80.29412 14.56944 1.000 38.82759 716 HIS A CA 1
ATOM 5317 C C . HIS A 1 717 ? -20.94861 -81.26784 13.41543 1.000 38.55334 716 HIS A C 1
ATOM 5318 O O . HIS A 1 717 ? -21.68507 -82.25874 13.30419 1.000 41.41784 716 HIS A O 1
ATOM 5325 N N . ALA A 1 718 ? -19.93276 -81.02654 12.57912 1.000 32.27006 717 ALA A N 1
ATOM 5326 C CA . ALA A 1 718 ? -19.68948 -81.88003 11.42242 1.000 29.02904 717 ALA A CA 1
ATOM 5327 C C . ALA A 1 718 ? -19.63484 -83.34434 11.82658 1.000 29.35524 717 ALA A C 1
ATOM 5328 O O . ALA A 1 718 ? -20.14586 -84.21405 11.10839 1.000 29.39265 717 ALA A O 1
ATOM 5330 N N . LEU A 1 719 ? -19.04093 -83.62571 12.99224 1.000 33.52241 718 LEU A N 1
ATOM 5331 C CA . LEU A 1 719 ? -18.95383 -84.98056 13.52172 1.000 37.52636 718 LEU A CA 1
ATOM 5332 C C . LEU A 1 719 ? -20.27389 -85.71744 13.35191 1.000 38.03912 718 LEU A C 1
ATOM 5333 O O . LEU A 1 719 ? -20.34694 -86.75047 12.67256 1.000 37.89334 718 LEU A O 1
ATOM 5338 N N . ASP A 1 720 ? -21.34255 -85.15034 13.92121 1.000 38.01321 719 ASP A N 1
ATOM 5339 C CA . ASP A 1 720 ? -22.63147 -85.83061 13.88743 1.000 40.75694 719 ASP A CA 1
ATOM 5340 C C . ASP A 1 720 ? -23.06726 -86.09600 12.45479 1.000 37.26532 719 ASP A C 1
ATOM 5341 O O . ASP A 1 720 ? -23.48398 -87.21408 12.12396 1.000 35.84502 719 ASP A O 1
ATOM 5346 N N . ALA A 1 721 ? -22.91655 -85.10144 11.57545 1.000 32.83005 720 ALA A N 1
ATOM 5347 C CA . ALA A 1 721 ? -23.27801 -85.30578 10.17872 1.000 29.63378 720 ALA A CA 1
ATOM 5348 C C . ALA A 1 721 ? -22.62264 -86.57059 9.64578 1.000 34.65640 720 ALA A C 1
ATOM 5349 O O . ALA A 1 721 ? -23.30111 -87.46550 9.12423 1.000 39.21014 720 ALA A O 1
ATOM 5351 N N . VAL A 1 722 ? -21.31397 -86.70870 9.87421 1.000 30.76205 721 VAL A N 1
ATOM 5352 C CA . VAL A 1 722 ? -20.59541 -87.86604 9.35289 1.000 26.36098 721 VAL A CA 1
ATOM 5353 C C . VAL A 1 722 ? -21.26167 -89.15015 9.82379 1.000 27.45865 721 VAL A C 1
ATOM 5354 O O . VAL A 1 722 ? -21.61053 -90.02012 9.01473 1.000 28.95278 721 VAL A O 1
ATOM 5358 N N . VAL A 1 723 ? -21.52996 -89.25224 11.12858 1.000 30.85213 722 VAL A N 1
ATOM 5359 C CA . VAL A 1 723 ? -22.06739 -90.50866 11.63571 1.000 35.35903 722 VAL A CA 1
ATOM 5360 C C . VAL A 1 723 ? -23.47598 -90.72905 11.10197 1.000 37.60124 722 VAL A C 1
ATOM 5361 O O . VAL A 1 723 ? -23.84376 -91.85440 10.74013 1.000 39.14899 722 VAL A O 1
ATOM 5365 N N . VAL A 1 724 ? -24.26732 -89.65768 10.97605 1.000 38.19792 723 VAL A N 1
ATOM 5366 C CA . VAL A 1 724 ? -25.61795 -89.86423 10.47619 1.000 38.35045 723 VAL A CA 1
ATOM 5367 C C . VAL A 1 724 ? -25.57239 -90.17811 8.99216 1.000 41.26322 723 VAL A C 1
ATOM 5368 O O . VAL A 1 724 ? -26.49589 -90.80631 8.46442 1.000 40.26122 723 VAL A O 1
ATOM 5372 N N . ALA A 1 725 ? -24.49144 -89.79176 8.30853 1.000 42.30079 724 ALA A N 1
ATOM 5373 C CA . ALA A 1 725 ? -24.34748 -90.16801 6.91150 1.000 38.53206 724 ALA A CA 1
ATOM 5374 C C . ALA A 1 725 ? -23.97514 -91.63425 6.75789 1.000 39.61404 724 ALA A C 1
ATOM 5375 O O . ALA A 1 725 ? -24.10638 -92.18171 5.65877 1.000 43.72115 724 ALA A O 1
ATOM 5377 N N . CYS A 1 726 ? -23.52206 -92.28358 7.83156 1.000 41.03074 725 CYS A N 1
ATOM 5378 C CA . CYS A 1 726 ? -23.09477 -93.67406 7.77226 1.000 40.64384 725 CYS A CA 1
ATOM 5379 C C . CYS A 1 726 ? -24.13913 -94.62872 8.33756 1.000 46.87646 725 CYS A C 1
ATOM 5380 O O . CYS A 1 726 ? -23.81832 -95.78483 8.63055 1.000 50.24901 725 CYS A O 1
ATOM 5383 N N . SER A 1 727 ? -25.38427 -94.17275 8.48319 1.000 44.13111 726 SER A N 1
ATOM 5384 C CA . SER A 1 727 ? -26.46007 -94.96896 9.06169 1.000 44.23518 726 SER A CA 1
ATOM 5385 C C . SER A 1 727 ? -27.31040 -95.65951 8.00121 1.000 50.23214 726 SER A C 1
ATOM 5386 O O . SER A 1 727 ? -28.52549 -95.80801 8.17939 1.000 53.09811 726 SER A O 1
ATOM 5389 N N . THR A 1 728 ? -26.69495 -96.07759 6.89809 1.000 42.98029 727 THR A N 1
ATOM 5390 C CA . THR A 1 728 ? -27.42686 -96.76794 5.84675 1.000 40.93404 727 THR A CA 1
ATOM 5391 C C . THR A 1 728 ? -27.96055 -98.09862 6.36283 1.000 48.13464 727 THR A C 1
ATOM 5392 O O . THR A 1 728 ? -27.40815 -98.69225 7.29055 1.000 53.38147 727 THR A O 1
ATOM 5396 N N . VAL A 1 729 ? -29.03314 -98.58002 5.72741 1.000 49.21731 728 VAL A N 1
ATOM 5397 C CA . VAL A 1 729 ? -29.74167 -99.76037 6.21955 1.000 48.79592 728 VAL A CA 1
ATOM 5398 C C . VAL A 1 729 ? -28.82379 -100.97677 6.28105 1.000 45.29202 728 VAL A C 1
ATOM 5399 O O . VAL A 1 729 ? -28.98518 -101.84084 7.15251 1.000 34.56974 728 VAL A O 1
ATOM 5403 N N . ALA A 1 730 ? -27.84465 -101.06554 5.37679 1.000 46.88241 729 ALA A N 1
ATOM 5404 C CA . ALA A 1 730 ? -26.87919 -102.15758 5.45155 1.000 41.92183 729 ALA A CA 1
ATOM 5405 C C . ALA A 1 730 ? -26.03590 -102.05899 6.71630 1.000 46.64393 729 ALA A C 1
ATOM 5406 O O . ALA A 1 730 ? -25.75307 -103.07568 7.36123 1.000 51.66193 729 ALA A O 1
ATOM 5408 N N . MET A 1 731 ? -25.62888 -100.84146 7.08705 1.000 47.65617 730 MET A N 1
ATOM 5409 C CA . MET A 1 731 ? -24.88087 -100.65186 8.32571 1.000 48.74658 730 MET A CA 1
ATOM 5410 C C . MET A 1 731 ? -25.70881 -101.06555 9.53454 1.000 42.55699 730 MET A C 1
ATOM 5411 O O . MET A 1 731 ? -25.19718 -101.71015 10.45751 1.000 44.58174 730 MET A O 1
ATOM 5416 N N . GLN A 1 732 ? -26.99326 -100.70439 9.54630 1.000 41.12715 731 GLN A N 1
ATOM 5417 C CA . GLN A 1 732 ? -27.85341 -101.07685 10.66372 1.000 45.75194 731 GLN A CA 1
ATOM 5418 C C . GLN A 1 732 ? -28.06884 -102.58505 10.71529 1.000 45.58109 731 GLN A C 1
ATOM 5419 O O . GLN A 1 732 ? -28.14032 -103.16836 11.80165 1.000 48.83270 731 GLN A O 1
ATOM 5425 N N . GLN A 1 733 ? -28.16470 -103.23701 9.55378 1.000 41.39686 732 GLN A N 1
ATOM 5426 C CA . GLN A 1 733 ? -28.25153 -104.69470 9.53484 1.000 40.45778 732 GLN A CA 1
ATOM 5427 C C . GLN A 1 733 ? -26.97660 -105.33018 10.07897 1.000 45.44736 732 GLN A C 1
ATOM 5428 O O . GLN A 1 733 ? -27.03525 -106.31854 10.82251 1.000 55.14972 732 GLN A O 1
ATOM 5430 N N . LYS A 1 734 ? -25.81554 -104.77873 9.71244 1.000 42.21846 733 LYS A N 1
ATOM 5431 C CA . LYS A 1 734 ? -24.55036 -105.26718 10.25696 1.000 41.01684 733 LYS A CA 1
ATOM 5432 C C . LYS A 1 734 ? -24.51717 -105.12672 11.77291 1.000 41.27515 733 LYS A C 1
ATOM 5433 O O . LYS A 1 734 ? -24.08683 -106.04271 12.48521 1.000 42.27375 733 LYS A O 1
ATOM 5439 N N . ILE A 1 735 ? -24.96776 -103.97911 12.27945 1.000 44.29406 734 ILE A N 1
ATOM 5440 C CA . ILE A 1 735 ? -25.01456 -103.75457 13.72106 1.000 43.40499 734 ILE A CA 1
ATOM 5441 C C . ILE A 1 735 ? -25.95356 -104.74944 14.38728 1.000 45.62351 734 ILE A C 1
ATOM 5442 O O . ILE A 1 735 ? -25.64536 -105.29810 15.45188 1.000 48.14806 734 ILE A O 1
ATOM 5447 N N . THR A 1 736 ? -27.11675 -104.98990 13.77754 1.000 42.27756 735 THR A N 1
ATOM 5448 C CA . THR A 1 736 ? -28.06947 -105.94038 14.34040 1.000 43.77486 735 THR A CA 1
ATOM 5449 C C . THR A 1 736 ? -27.47087 -107.33814 14.41016 1.000 44.63505 735 THR A C 1
ATOM 5450 O O . THR A 1 736 ? -27.63473 -108.04461 15.41169 1.000 44.68007 735 THR A O 1
ATOM 5454 N N . ARG A 1 737 ? -26.76665 -107.75286 13.35664 1.000 45.51659 736 ARG A N 1
ATOM 5455 C CA . ARG A 1 737 ? -26.14053 -109.07034 13.37284 1.000 49.29755 736 ARG A CA 1
ATOM 5456 C C . ARG A 1 737 ? -25.04592 -109.15106 14.43305 1.000 50.91756 736 ARG A C 1
ATOM 5457 O O . ARG A 1 737 ? -24.90785 -110.17588 15.11222 1.000 46.18703 736 ARG A O 1
ATOM 5465 N N . PHE A 1 738 ? -24.26576 -108.07895 14.60159 1.000 51.80707 737 PHE A N 1
ATOM 5466 C CA . PHE A 1 738 ? -23.22962 -108.08513 15.63340 1.000 52.39540 737 PHE A CA 1
ATOM 5467 C C . PHE A 1 738 ? -23.83412 -108.15181 17.03346 1.000 52.16910 737 PHE A C 1
ATOM 5468 O O . PHE A 1 738 ? -23.28573 -108.81337 17.92652 1.000 57.71791 737 PHE A O 1
ATOM 5476 N N . VAL A 1 739 ? -24.95013 -107.45432 17.25044 1.000 48.06282 738 VAL A N 1
ATOM 5477 C CA . VAL A 1 739 ? -25.63629 -107.53898 18.53568 1.000 50.11310 738 VAL A CA 1
ATOM 5478 C C . VAL A 1 739 ? -26.18163 -108.94487 18.75515 1.000 58.46943 738 VAL A C 1
ATOM 5479 O O . VAL A 1 739 ? -26.13822 -109.47448 19.87205 1.000 55.86458 738 VAL A O 1
ATOM 5483 N N . ARG A 1 740 ? -26.69569 -109.57394 17.69483 1.000 62.01491 739 ARG A N 1
ATOM 5484 C CA . ARG A 1 740 ? -27.12482 -110.96593 17.79554 1.000 58.48976 739 ARG A CA 1
ATOM 5485 C C . ARG A 1 740 ? -25.96515 -111.86645 18.19982 1.000 62.32029 739 ARG A C 1
ATOM 5486 O O . ARG A 1 740 ? -26.13608 -112.79203 19.00245 1.000 68.38052 739 ARG A O 1
ATOM 5494 N N . PHE A 1 741 ? -24.78087 -111.61800 17.63767 1.000 62.00444 740 PHE A N 1
ATOM 5495 C CA . PHE A 1 741 ? -23.58342 -112.34117 18.05712 1.000 62.68993 740 PHE A CA 1
ATOM 5496 C C . PHE A 1 741 ? -23.34879 -112.16222 19.55340 1.000 62.26383 740 PHE A C 1
ATOM 5497 O O . PHE A 1 741 ? -23.35019 -113.13350 20.31779 1.000 65.68348 740 PHE A O 1
ATOM 5505 N N . GLU A 1 742 ? -23.14826 -110.91436 19.99048 1.000 65.53033 741 GLU A N 1
ATOM 5506 C CA . GLU A 1 742 ? -22.73670 -110.68129 21.37382 1.000 69.27991 741 GLU A CA 1
ATOM 5507 C C . GLU A 1 742 ? -23.80884 -111.08248 22.37806 1.000 64.99395 741 GLU A C 1
ATOM 5508 O O . GLU A 1 742 ? -23.48628 -111.31071 23.54892 1.000 72.20136 741 GLU A O 1
ATOM 5514 N N . ALA A 1 743 ? -25.07105 -111.17127 21.95662 1.000 64.43644 742 ALA A N 1
ATOM 5515 C CA . ALA A 1 743 ? -26.12998 -111.55267 22.88399 1.000 70.72216 742 ALA A CA 1
ATOM 5516 C C . ALA A 1 743 ? -26.19117 -113.06481 23.07416 1.000 74.39282 742 ALA A C 1
ATOM 5517 O O . ALA A 1 743 ? -26.03542 -113.56836 24.19156 1.000 78.45844 742 ALA A O 1
ATOM 5519 N N . GLY A 1 744 ? -26.44598 -113.80377 21.99738 1.000 75.91751 743 GLY A N 1
ATOM 5520 C CA . GLY A 1 744 ? -26.68416 -115.22824 22.12722 1.000 71.23283 743 GLY A CA 1
ATOM 5521 C C . GLY A 1 744 ? -25.88796 -116.12334 21.20240 1.000 69.88877 743 GLY A C 1
ATOM 5522 O O . GLY A 1 744 ? -25.62779 -117.28624 21.52786 1.000 72.77883 743 GLY A O 1
ATOM 5523 N N . ASP A 1 745 ? -25.49885 -115.59344 20.04776 1.000 69.14467 744 ASP A N 1
ATOM 5524 C CA . ASP A 1 745 ? -24.80916 -116.37739 19.03090 1.000 68.67725 744 ASP A CA 1
ATOM 5525 C C . ASP A 1 745 ? -23.31295 -116.09055 19.04456 1.000 79.07689 744 ASP A C 1
ATOM 5526 O O . ASP A 1 745 ? -22.53646 -116.75217 18.35502 1.000 77.82520 744 ASP A O 1
ATOM 5528 N N . PRO A 1 761 ? -17.57870 -110.87188 13.11239 1.000 74.33206 760 PRO A N 1
ATOM 5529 C CA . PRO A 1 761 ? -16.71679 -109.76383 13.50731 1.000 73.21282 760 PRO A CA 1
ATOM 5530 C C . PRO A 1 761 ? -16.43758 -109.79873 15.00751 1.000 70.05379 760 PRO A C 1
ATOM 5531 O O . PRO A 1 761 ? -17.33407 -110.06483 15.80823 1.000 66.16663 760 PRO A O 1
ATOM 5533 N N . LEU A 1 762 ? -15.18416 -109.53215 15.38254 1.000 66.79084 761 LEU A N 1
ATOM 5534 C CA . LEU A 1 762 ? -14.80596 -109.55087 16.79147 1.000 68.72489 761 LEU A CA 1
ATOM 5535 C C . LEU A 1 762 ? -15.28219 -108.31003 17.53718 1.000 65.64507 761 LEU A C 1
ATOM 5536 O O . LEU A 1 762 ? -15.61131 -108.39775 18.72576 1.000 66.02056 761 LEU A O 1
ATOM 5541 N N . HIS A 1 763 ? -15.32873 -107.16141 16.87101 1.000 62.08116 762 HIS A N 1
ATOM 5542 C CA . HIS A 1 763 ? -15.66899 -105.89114 17.49862 1.000 59.34387 762 HIS A CA 1
ATOM 5543 C C . HIS A 1 763 ? -16.86876 -105.26308 16.79363 1.000 58.86698 762 HIS A C 1
ATOM 5544 O O . HIS A 1 763 ? -17.38810 -105.78958 15.80627 1.000 58.58250 762 HIS A O 1
ATOM 5551 N N . PHE A 1 764 ? -17.30470 -104.12212 17.32134 1.000 54.23299 763 PHE A N 1
ATOM 5552 C CA . PHE A 1 764 ? -18.47788 -103.44847 16.78649 1.000 38.93652 763 PHE A CA 1
ATOM 5553 C C . PHE A 1 764 ? -18.20128 -102.94553 15.37133 1.000 37.60210 763 PHE A C 1
ATOM 5554 O O . PHE A 1 764 ? -17.11484 -102.42565 15.09698 1.000 39.60964 763 PHE A O 1
ATOM 5562 N N . PRO A 1 765 ? -19.15227 -103.10354 14.45181 1.000 38.76919 764 PRO A N 1
ATOM 5563 C CA . PRO A 1 765 ? -18.90983 -102.70015 13.06293 1.000 41.08874 764 PRO A CA 1
ATOM 5564 C C . PRO A 1 765 ? -18.63191 -101.21020 12.93926 1.000 44.30774 764 PRO A C 1
ATOM 5565 O O . PRO A 1 765 ? -19.23248 -100.38249 13.62742 1.000 44.63443 764 PRO A O 1
ATOM 5569 N N . THR A 1 766 ? -17.71117 -100.87997 12.04103 1.000 44.01432 765 THR A N 1
ATOM 5570 C CA . THR A 1 766 ? -17.39260 -99.52137 11.64893 1.000 42.31550 765 THR A CA 1
ATOM 5571 C C . THR A 1 766 ? -17.54688 -99.39244 10.13891 1.000 47.15840 765 THR A C 1
ATOM 5572 O O . THR A 1 766 ? -17.43737 -100.39063 9.41922 1.000 50.92490 765 THR A O 1
ATOM 5576 N N . PRO A 1 767 ? -17.82282 -98.18694 9.62981 1.000 47.59793 766 PRO A N 1
ATOM 5577 C CA . PRO A 1 767 ? -18.01691 -98.04478 8.17535 1.000 48.42359 766 PRO A CA 1
ATOM 5578 C C . PRO A 1 767 ? -16.84018 -98.54998 7.35584 1.000 56.14293 766 PRO A C 1
ATOM 5579 O O . PRO A 1 767 ? -17.04257 -99.13093 6.28169 1.000 62.56519 766 PRO A O 1
ATOM 5583 N N . TRP A 1 768 ? -15.61646 -98.35187 7.83751 1.000 52.46832 767 TRP A N 1
ATOM 5584 C CA . TRP A 1 768 ? -14.42446 -98.90870 7.21007 1.000 52.35666 767 TRP A CA 1
ATOM 5585 C C . TRP A 1 768 ? -13.31290 -98.93636 8.25191 1.000 59.93915 767 TRP A C 1
ATOM 5586 O O . TRP A 1 768 ? -13.48545 -98.47914 9.38530 1.000 60.46398 767 TRP A O 1
ATOM 5597 N N . GLN A 1 769 ? -12.16643 -99.48320 7.85833 1.000 57.20184 768 GLN A N 1
ATOM 5598 C CA . GLN A 1 769 ? -11.02119 -99.54410 8.75462 1.000 62.11770 768 GLN A CA 1
ATOM 5599 C C . GLN A 1 769 ? -10.47571 -98.14675 9.02342 1.000 63.44512 768 GLN A C 1
ATOM 5600 O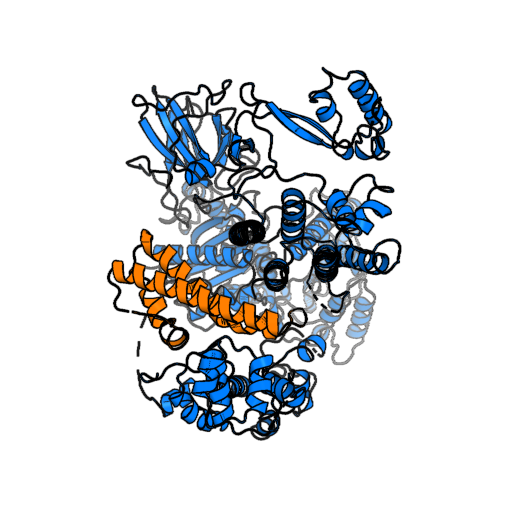 O . GLN A 1 769 ? -10.36821 -97.32023 8.11347 1.000 63.97314 768 GLN A O 1
ATOM 5606 N N . PHE A 1 770 ? -10.13454 -97.88852 10.28815 1.000 61.22662 769 PHE A N 1
ATOM 5607 C CA . PHE A 1 770 ? -9.54258 -96.61928 10.71918 1.000 66.16502 769 PHE A CA 1
ATOM 5608 C C . PHE A 1 770 ? -10.50577 -95.44913 10.51754 1.000 64.34554 769 PHE A C 1
ATOM 5609 O O . PHE A 1 770 ? -10.08967 -94.33950 10.17418 1.000 63.08644 769 PHE A O 1
ATOM 5617 N N . PHE A 1 771 ? -11.80237 -95.70126 10.72438 1.000 62.08193 770 PHE A N 1
ATOM 5618 C CA . PHE A 1 771 ? -12.82704 -94.68088 10.50908 1.000 54.72970 770 PHE A CA 1
ATOM 5619 C C . PHE A 1 771 ? -12.69113 -93.53158 11.50295 1.000 45.82634 770 PHE A C 1
ATOM 5620 O O . PHE A 1 771 ? -12.77552 -92.35443 11.12329 1.000 47.43609 770 PHE A O 1
ATOM 5628 N N . LYS A 1 772 ? -12.47518 -93.85995 12.78011 1.000 39.33100 771 LYS A N 1
ATOM 5629 C CA . LYS A 1 772 ? -12.40106 -92.84624 13.82849 1.000 45.22452 771 LYS A CA 1
ATOM 5630 C C . LYS A 1 772 ? -11.34757 -91.79514 13.51407 1.000 43.67060 771 LYS A C 1
ATOM 5631 O O . LYS A 1 772 ? -11.63016 -90.58835 13.50304 1.000 42.28282 771 LYS A O 1
ATOM 5637 N N . GLN A 1 773 ? -10.12345 -92.23942 13.23984 1.000 53.76936 772 GLN A N 1
ATOM 5638 C CA . GLN A 1 773 ? -9.03357 -91.29034 13.05739 1.000 57.50039 772 GLN A CA 1
ATOM 5639 C C . GLN A 1 773 ? -9.18761 -90.52384 11.75523 1.000 46.68300 772 GLN A C 1
ATOM 5640 O O . GLN A 1 773 ? -8.85411 -89.33698 11.68909 1.000 47.08425 772 GLN A O 1
ATOM 5646 N N . GLU A 1 774 ? -9.70657 -91.17637 10.71251 1.000 45.19174 773 GLU A N 1
ATOM 5647 C CA . GLU A 1 774 ? -9.95673 -90.46716 9.46080 1.000 50.71905 773 GLU A CA 1
ATOM 5648 C C . GLU A 1 774 ? -10.93508 -89.31869 9.67317 1.000 52.30038 773 GLU A C 1
ATOM 5649 O O . GLU A 1 774 ? -10.69586 -88.19047 9.22289 1.000 46.37250 773 GLU A O 1
ATOM 5655 N N . VAL A 1 775 ? -12.04002 -89.58539 10.37463 1.000 51.88181 774 VAL A N 1
ATOM 5656 C CA . VAL A 1 775 ? -13.02223 -88.53436 10.63422 1.000 43.81359 774 VAL A CA 1
ATOM 5657 C C . VAL A 1 775 ? -12.40364 -87.42360 11.47650 1.000 43.87985 774 VAL A C 1
ATOM 5658 O O . VAL A 1 775 ? -12.56994 -86.22908 11.18554 1.000 49.62276 774 VAL A O 1
ATOM 5662 N N . GLU A 1 776 ? -11.66646 -87.80252 12.52660 1.000 43.99836 775 GLU A N 1
ATOM 5663 C CA . GLU A 1 776 ? -11.07511 -86.80244 13.41177 1.000 45.78353 775 GLU A CA 1
ATOM 5664 C C . GLU A 1 776 ? -10.10042 -85.90170 12.66190 1.000 47.61287 775 GLU A C 1
ATOM 5665 O O . GLU A 1 776 ? -10.12235 -84.67524 12.82889 1.000 43.72943 775 GLU A O 1
ATOM 5667 N N . ILE A 1 777 ? -9.24059 -86.48932 11.82649 1.000 45.81174 776 ILE A N 1
ATOM 5668 C CA . ILE A 1 777 ? -8.29040 -85.69062 11.05738 1.000 44.66557 776 ILE A CA 1
ATOM 5669 C C . ILE A 1 777 ? -9.02383 -84.79698 10.06624 1.000 48.23114 776 ILE A C 1
ATOM 5670 O O . ILE A 1 777 ? -8.75491 -83.59408 9.97641 1.000 48.18787 776 ILE A O 1
ATOM 5675 N N . ARG A 1 778 ? -9.97555 -85.36203 9.31701 1.000 42.39054 777 ARG A N 1
ATOM 5676 C CA . ARG A 1 778 ? -10.63519 -84.57221 8.28327 1.000 40.99442 777 ARG A CA 1
ATOM 5677 C C . ARG A 1 778 ? -11.41868 -83.40718 8.87088 1.000 38.79473 777 ARG A C 1
ATOM 5678 O O . ARG A 1 778 ? -11.58338 -82.37732 8.20679 1.000 31.84795 777 ARG A O 1
ATOM 5686 N N . ILE A 1 779 ? -11.90574 -83.53785 10.10196 1.000 43.14307 778 ILE A N 1
ATOM 5687 C CA . ILE A 1 779 ? -12.65028 -82.43252 10.69876 1.000 35.88472 778 ILE A CA 1
ATOM 5688 C C . ILE A 1 779 ? -11.73553 -81.43969 11.41020 1.000 42.53590 778 ILE A C 1
ATOM 5689 O O . ILE A 1 779 ? -11.88772 -80.22840 11.24093 1.000 39.10763 778 ILE A O 1
ATOM 5694 N N . PHE A 1 780 ? -10.76571 -81.90188 12.20259 1.000 42.96372 779 PHE A N 1
ATOM 5695 C CA . PHE A 1 780 ? -10.05894 -81.00756 13.11131 1.000 39.58242 779 PHE A CA 1
ATOM 5696 C C . PHE A 1 780 ? -8.61704 -80.69753 12.72531 1.000 43.02115 779 PHE A C 1
ATOM 5697 O O . PHE A 1 780 ? -7.99460 -79.85678 13.38402 1.000 44.27475 779 PHE A O 1
ATOM 5705 N N . SER A 1 781 ? -8.06436 -81.33342 11.69624 1.000 41.57224 780 SER A N 1
ATOM 5706 C CA . SER A 1 781 ? -6.68178 -81.05888 11.32666 1.000 51.59889 780 SER A CA 1
ATOM 5707 C C . SER A 1 781 ? -6.56855 -79.74421 10.56350 1.000 52.24501 780 SER A C 1
ATOM 5708 O O . SER A 1 781 ? -7.46050 -79.36297 9.80041 1.000 56.66209 780 SER A O 1
ATOM 5711 N N . ASP A 1 782 ? -5.44909 -79.04788 10.78275 1.000 52.70196 781 ASP A N 1
ATOM 5712 C CA . ASP A 1 782 ? -5.18966 -77.80875 10.05529 1.000 56.93026 781 ASP A CA 1
ATOM 5713 C C . ASP A 1 782 ? -4.79869 -78.09275 8.60966 1.000 56.28492 781 ASP A C 1
ATOM 5714 O O . ASP A 1 782 ? -5.22868 -77.38417 7.69243 1.000 65.83125 781 ASP A O 1
ATOM 5719 N N . ASN A 1 783 ? -3.97693 -79.11685 8.38753 1.000 55.38720 782 ASN A N 1
ATOM 5720 C CA . ASN A 1 783 ? -3.61177 -79.57380 7.04716 1.000 54.72329 782 ASN A CA 1
ATOM 5721 C C . ASN A 1 783 ? -3.89580 -81.06884 7.00714 1.000 55.27848 782 ASN A C 1
ATOM 5722 O O . ASN A 1 783 ? -2.99420 -81.89232 7.22230 1.000 51.01032 782 ASN A O 1
ATOM 5727 N N . PRO A 1 784 ? -5.14808 -81.45350 6.74277 1.000 53.92739 783 PRO A N 1
ATOM 5728 C CA . PRO A 1 784 ? -5.51344 -82.87737 6.79713 1.000 53.91736 783 PRO A CA 1
ATOM 5729 C C . PRO A 1 784 ? -4.74880 -83.75430 5.82793 1.000 56.99556 783 PRO A C 1
ATOM 5730 O O . PRO A 1 784 ? -4.62240 -84.95461 6.08611 1.000 56.75599 783 PRO A O 1
ATOM 5734 N N . LYS A 1 785 ? -4.24794 -83.20931 4.71956 1.000 58.09325 784 LYS A N 1
ATOM 5735 C CA . LYS A 1 785 ? -3.48469 -84.02505 3.78108 1.000 60.42608 784 LYS A CA 1
ATOM 5736 C C . LYS A 1 785 ? -2.21931 -84.56904 4.43524 1.000 56.79643 784 LYS A C 1
ATOM 5737 O O . LYS A 1 785 ? -1.94243 -85.77439 4.37786 1.000 52.03000 784 LYS A O 1
ATOM 5743 N N . LEU A 1 786 ? -1.44692 -83.68986 5.07928 1.000 56.42064 785 LEU A N 1
ATOM 5744 C CA . LEU A 1 786 ? -0.20107 -84.10865 5.71362 1.000 54.43609 785 LEU A CA 1
ATOM 5745 C C . LEU A 1 786 ? -0.46299 -85.10785 6.83236 1.000 54.41952 785 LEU A C 1
ATOM 5746 O O . LEU A 1 786 ? 0.21698 -86.13560 6.93428 1.000 52.62456 785 LEU A O 1
ATOM 5751 N N . GLU A 1 787 ? -1.44744 -84.81999 7.68688 1.000 55.68151 786 GLU A N 1
ATOM 5752 C CA . GLU A 1 787 ? -1.73330 -85.71732 8.80063 1.000 55.80980 786 GLU A CA 1
ATOM 5753 C C . GLU A 1 787 ? -2.23536 -87.06598 8.30255 1.000 55.91570 786 GLU A C 1
ATOM 5754 O O . GLU A 1 787 ? -1.85081 -88.11406 8.83238 1.000 56.26586 786 GLU A O 1
ATOM 5760 N N . LEU A 1 788 ? -3.09233 -87.05952 7.27929 1.000 57.23945 787 LEU A N 1
ATOM 5761 C CA . LEU A 1 788 ? -3.60224 -88.30969 6.72879 1.000 48.02047 787 LEU A CA 1
ATOM 5762 C C . LEU A 1 788 ? -2.48315 -89.13881 6.11569 1.000 56.94496 787 LEU A C 1
ATOM 5763 O O . LEU A 1 788 ? -2.44941 -90.36297 6.28236 1.000 60.79254 787 LEU A O 1
ATOM 5768 N N . GLU A 1 789 ? -1.56066 -88.49297 5.39968 1.000 64.25291 788 GLU A N 1
ATOM 5769 C CA . GLU A 1 789 ? -0.47129 -89.23429 4.77603 1.000 61.38464 788 GLU A CA 1
ATOM 5770 C C . GLU A 1 789 ? 0.51869 -89.75247 5.81525 1.000 61.14724 788 GLU A C 1
ATOM 5771 O O . GLU A 1 789 ? 1.07149 -90.84819 5.65774 1.000 56.54719 788 GLU A O 1
ATOM 5773 N N . ASN A 1 790 ? 0.74892 -88.98828 6.88675 1.000 59.18695 789 ASN A N 1
ATOM 5774 C CA . ASN A 1 790 ? 1.79181 -89.30525 7.86001 1.000 61.00153 789 ASN A CA 1
ATOM 5775 C C . ASN A 1 790 ? 1.29633 -90.26942 8.93944 1.000 65.98856 789 ASN A C 1
ATOM 5776 O O . ASN A 1 790 ? 1.84744 -91.36259 9.10638 1.000 69.86465 789 ASN A O 1
ATOM 5781 N N . ARG A 1 791 ? 0.26018 -89.87582 9.68706 1.000 68.20709 790 ARG A N 1
ATOM 5782 C CA . ARG A 1 791 ? -0.19423 -90.66202 10.82974 1.000 68.40687 790 ARG A CA 1
ATOM 5783 C C . ARG A 1 791 ? -1.04830 -91.86162 10.43941 1.000 68.66252 790 ARG A C 1
ATOM 5784 O O . ARG A 1 791 ? -1.29436 -92.72312 11.28848 1.000 74.61352 790 ARG A O 1
ATOM 5786 N N . LEU A 1 792 ? -1.51317 -91.93979 9.19459 1.000 63.11259 791 LEU A N 1
ATOM 5787 C CA . LEU A 1 792 ? -2.33545 -93.05920 8.73113 1.000 68.04048 791 LEU A CA 1
ATOM 5788 C C . LEU A 1 792 ? -1.83272 -93.52144 7.37260 1.000 69.65324 791 LEU A C 1
ATOM 5789 O O . LEU A 1 792 ? -2.41929 -93.20482 6.33069 1.000 67.58275 791 LEU A O 1
ATOM 5794 N N . PRO A 1 793 ? -0.73820 -94.28555 7.34491 1.000 68.53538 792 PRO A N 1
ATOM 5795 C CA . PRO A 1 793 ? -0.16889 -94.71275 6.06081 1.000 65.71368 792 PRO A CA 1
ATOM 5796 C C . PRO A 1 793 ? -0.90527 -95.88253 5.42336 1.000 72.53917 792 PRO A C 1
ATOM 5797 O O . PRO A 1 793 ? -0.90029 -96.02822 4.19663 1.000 62.59551 792 PRO A O 1
ATOM 5801 N N . ASP A 1 794 ? -1.54409 -96.71830 6.24070 1.000 82.54784 793 ASP A N 1
ATOM 5802 C CA . ASP A 1 794 ? -2.17710 -97.94006 5.75834 1.000 78.06960 793 ASP A CA 1
ATOM 5803 C C . ASP A 1 794 ? -3.53858 -97.70051 5.11718 1.000 85.34390 793 ASP A C 1
ATOM 5804 O O . ASP A 1 794 ? -4.18868 -98.66851 4.70666 1.000 84.47259 793 ASP A O 1
ATOM 5806 N N . ARG A 1 795 ? -3.98571 -96.45055 5.01907 1.000 86.92759 794 ARG A N 1
ATOM 5807 C CA . ARG A 1 795 ? -5.27158 -96.10967 4.41068 1.000 79.58892 794 ARG A CA 1
ATOM 5808 C C . ARG A 1 795 ? -5.06064 -95.01486 3.37292 1.000 74.20289 794 ARG A C 1
ATOM 5809 O O . ARG A 1 795 ? -5.41019 -93.84924 3.59835 1.000 71.51682 794 ARG A O 1
ATOM 5811 N N . PRO A 1 796 ? -4.47733 -95.35539 2.22003 1.000 76.21026 795 PRO A N 1
ATOM 5812 C CA . PRO A 1 796 ? -4.29247 -94.34129 1.16990 1.000 72.85742 795 PRO A CA 1
ATOM 5813 C C . PRO A 1 796 ? -5.59767 -93.80910 0.60080 1.000 68.03185 795 PRO A C 1
ATOM 5814 O O . PRO A 1 796 ? -5.59885 -92.73087 -0.00749 1.000 66.19842 795 PRO A O 1
ATOM 5818 N N . GLN A 1 797 ? -6.70786 -94.53347 0.77088 1.000 68.07588 796 GLN A N 1
ATOM 5819 C CA . GLN A 1 797 ? -7.98556 -94.11838 0.20093 1.000 62.66662 796 GLN A CA 1
ATOM 5820 C C . GLN A 1 797 ? -8.50478 -92.82721 0.81821 1.000 60.80158 796 GLN A C 1
ATOM 5821 O O . GLN A 1 797 ? -9.29155 -92.12087 0.17870 1.000 66.42342 796 GLN A O 1
ATOM 5827 N N . ALA A 1 798 ? -8.08648 -92.50683 2.04449 1.000 61.48743 797 ALA A N 1
ATOM 5828 C CA . ALA A 1 798 ? -8.63458 -91.34482 2.73456 1.000 62.02676 797 ALA A CA 1
ATOM 5829 C C . ALA A 1 798 ? -8.14529 -90.03553 2.13175 1.000 67.31790 797 ALA A C 1
ATOM 5830 O O . ALA A 1 798 ? -8.87133 -89.03594 2.16063 1.000 68.66091 797 ALA A O 1
ATOM 5832 N N . ASN A 1 799 ? -6.92885 -90.01403 1.59266 1.000 66.18496 798 ASN A N 1
ATOM 5833 C CA . ASN A 1 799 ? -6.34150 -88.80610 1.02225 1.000 58.86459 798 ASN A CA 1
ATOM 5834 C C . ASN A 1 799 ? -6.58846 -88.82148 -0.48276 1.000 60.02868 798 ASN A C 1
ATOM 5835 O O . ASN A 1 799 ? -5.98967 -89.62117 -1.20990 1.000 63.68832 798 ASN A O 1
ATOM 5840 N N . HIS A 1 800 ? -7.46389 -87.93212 -0.94614 1.000 60.66941 799 HIS A N 1
ATOM 5841 C CA . HIS A 1 800 ? -7.85154 -87.86785 -2.35035 1.000 56.98290 799 HIS A CA 1
ATOM 5842 C C . HIS A 1 800 ? -7.85206 -86.40462 -2.78592 1.000 55.08805 799 HIS A C 1
ATOM 5843 O O . HIS A 1 800 ? -7.35702 -85.52317 -2.07629 1.000 58.96097 799 HIS A O 1
ATOM 5850 N N . GLU A 1 801 ? -8.40841 -86.14843 -3.97391 1.000 51.85153 800 GLU A N 1
ATOM 5851 C CA . GLU A 1 801 ? -8.41118 -84.80224 -4.53637 1.000 58.54462 800 GLU A CA 1
ATOM 5852 C C . GLU A 1 801 ? -9.32323 -83.84874 -3.77554 1.000 59.81259 800 GLU A C 1
ATOM 5853 O O . GLU A 1 801 ? -9.10422 -82.63344 -3.82251 1.000 58.34639 800 GLU A O 1
ATOM 5859 N N . PHE A 1 802 ? -10.33494 -84.36285 -3.08260 1.000 54.48219 801 PHE A N 1
ATOM 5860 C CA . PHE A 1 802 ? -11.29102 -83.52125 -2.37819 1.000 54.48888 801 PHE A CA 1
ATOM 5861 C C . PHE A 1 802 ? -10.85350 -83.17739 -0.96031 1.000 57.72170 801 PHE A C 1
ATOM 5862 O O . PHE A 1 802 ? -11.53933 -82.39881 -0.29040 1.000 63.06272 801 PHE A O 1
ATOM 5870 N N . VAL A 1 803 ? -9.73851 -83.72734 -0.48724 1.000 56.21654 802 VAL A N 1
ATOM 5871 C CA . VAL A 1 803 ? -9.30665 -83.51489 0.89057 1.000 49.65979 802 VAL A CA 1
ATOM 5872 C C . VAL A 1 803 ? -8.71230 -82.11297 0.99624 1.000 48.66846 802 VAL A C 1
ATOM 5873 O O . VAL A 1 803 ? -7.66243 -81.82507 0.41779 1.000 57.51681 802 VAL A O 1
ATOM 5877 N N . GLN A 1 804 ? -9.39285 -81.24460 1.72753 1.000 44.77007 803 GLN A N 1
ATOM 5878 C CA . GLN A 1 804 ? -8.96471 -79.87694 1.99032 1.000 47.81945 803 GLN A CA 1
ATOM 5879 C C . GLN A 1 804 ? -9.18946 -79.56705 3.46211 1.000 49.64733 803 GLN A C 1
ATOM 5880 O O . GLN A 1 804 ? -10.03862 -80.18184 4.11079 1.000 54.19160 803 GLN A O 1
ATOM 5886 N N . PRO A 1 805 ? -8.42962 -78.62306 4.01724 1.000 44.30549 804 PRO A N 1
ATOM 5887 C CA . PRO A 1 805 ? -8.70313 -78.19340 5.39428 1.000 35.79016 804 PRO A CA 1
ATOM 5888 C C . PRO A 1 805 ? -10.10685 -77.62308 5.52162 1.000 42.71643 804 PRO A C 1
ATOM 5889 O O . PRO A 1 805 ? -10.56617 -76.85439 4.67440 1.000 49.08820 804 PRO A O 1
ATOM 5893 N N . LEU A 1 806 ? -10.78893 -78.00726 6.59779 1.000 41.09695 805 LEU A N 1
ATOM 5894 C CA . LEU A 1 806 ? -12.16411 -77.57976 6.81842 1.000 32.37292 805 LEU A CA 1
ATOM 5895 C C . LEU A 1 806 ? -12.16851 -76.13174 7.28870 1.000 28.10816 805 LEU A C 1
ATOM 5896 O O . LEU A 1 806 ? -11.58178 -75.80769 8.32703 1.000 30.89704 805 LEU A O 1
ATOM 5901 N N . PHE A 1 807 ? -12.82485 -75.26410 6.52589 1.000 25.82045 806 PHE A N 1
ATOM 5902 C CA . PHE A 1 807 ? -13.02296 -73.87391 6.90713 1.000 29.72318 806 PHE A CA 1
ATOM 5903 C C . PHE A 1 807 ? -14.49437 -73.65114 7.21953 1.000 36.40873 806 PHE A C 1
ATOM 5904 O O . PHE A 1 807 ? -15.36191 -73.93824 6.38797 1.000 44.11557 806 PHE A O 1
ATOM 5912 N N . VAL A 1 808 ? -14.76991 -73.14581 8.41443 1.000 32.09145 807 VAL A N 1
ATOM 5913 C CA . VAL A 1 808 ? -16.14302 -72.91217 8.84099 1.000 34.86868 807 VAL A CA 1
ATOM 5914 C C . VAL A 1 808 ? -16.64522 -71.62947 8.19472 1.000 34.40288 807 VAL A C 1
ATOM 5915 O O . VAL A 1 808 ? -15.98592 -70.58522 8.26197 1.000 32.60006 807 VAL A O 1
ATOM 5919 N N . SER A 1 809 ? -17.80855 -71.70556 7.55650 1.000 30.37748 808 SER A N 1
ATOM 5920 C CA . SER A 1 809 ? -18.38510 -70.56716 6.85360 1.000 24.91064 808 SER A CA 1
ATOM 5921 C C . SER A 1 809 ? -19.44234 -69.91801 7.73691 1.000 28.05667 808 SER A C 1
ATOM 5922 O O . SER A 1 809 ? -20.39469 -70.57987 8.15645 1.000 29.17287 808 SER A O 1
ATOM 5925 N N . ARG A 1 810 ? -19.27928 -68.62872 8.01110 1.000 28.95644 809 ARG A N 1
ATOM 5926 C CA . ARG A 1 810 ? -20.20605 -67.89439 8.85916 1.000 29.16452 809 ARG A CA 1
ATOM 5927 C C . ARG A 1 810 ? -21.13530 -67.04411 8.00501 1.000 36.21870 809 ARG A C 1
ATOM 5928 O O . ARG A 1 810 ? -20.73304 -66.52262 6.96124 1.000 40.95570 809 ARG A O 1
ATOM 5936 N N . MET A 1 811 ? -22.37809 -66.91503 8.45584 1.000 34.03376 810 MET A N 1
ATOM 5937 C CA . MET A 1 811 ? -23.39295 -66.21856 7.67890 1.000 29.53955 810 MET A CA 1
ATOM 5938 C C . MET A 1 811 ? -23.03475 -64.74216 7.53187 1.000 34.68134 810 MET A C 1
ATOM 5939 O O . MET A 1 811 ? -22.68225 -64.09172 8.52639 1.000 34.52810 810 MET A O 1
ATOM 5944 N N . PRO A 1 812 ? -23.10782 -64.18213 6.32646 1.000 29.64702 811 PRO A N 1
ATOM 5945 C CA . PRO A 1 812 ? -22.81902 -62.75557 6.15727 1.000 33.43511 811 PRO A CA 1
ATOM 5946 C C . PRO A 1 812 ? -23.85311 -61.88353 6.84953 1.000 36.15308 811 PRO A C 1
ATOM 5947 O O . PRO A 1 812 ? -25.01382 -62.26390 7.02008 1.000 30.28589 811 PRO A O 1
ATOM 5951 N N . THR A 1 813 ? -23.41086 -60.69057 7.24987 1.000 38.96333 812 THR A N 1
ATOM 5952 C CA . THR A 1 813 ? -24.28029 -59.68623 7.86990 1.000 33.97129 812 THR A CA 1
ATOM 5953 C C . THR A 1 813 ? -23.92130 -58.34960 7.22267 1.000 41.76136 812 THR A C 1
ATOM 5954 O O . THR A 1 813 ? -23.03553 -57.63401 7.69762 1.000 47.67252 812 THR A O 1
ATOM 5958 N N . ARG A 1 814 ? -24.61511 -58.01761 6.13182 1.000 32.43635 813 ARG A N 1
ATOM 5959 C CA . ARG A 1 814 ? -24.27139 -56.85142 5.32611 1.000 40.46384 813 ARG A CA 1
ATOM 5960 C C . ARG A 1 814 ? -25.43796 -55.87997 5.18085 1.000 35.04698 813 ARG A C 1
ATOM 5961 O O . ARG A 1 814 ? -25.41440 -55.01890 4.29579 1.000 37.82683 813 ARG A O 1
ATOM 5969 N N . LYS A 1 815 ? -26.45959 -56.00087 6.02370 1.000 32.06316 814 LYS A N 1
ATOM 5970 C CA . LYS A 1 815 ? -27.59391 -55.09170 5.94874 1.000 29.02171 814 LYS A CA 1
ATOM 5971 C C . LYS A 1 815 ? -27.17157 -53.68137 6.34119 1.000 31.83352 814 LYS A C 1
ATOM 5972 O O . LYS A 1 815 ? -26.42695 -53.48228 7.30512 1.000 39.91997 814 LYS A O 1
ATOM 5978 N N . MET A 1 816 ? -27.65097 -52.69889 5.58265 1.000 30.94386 815 MET A N 1
ATOM 5979 C CA . MET A 1 816 ? -27.33450 -51.29786 5.82569 1.000 31.38491 815 MET A CA 1
ATOM 5980 C C . MET A 1 816 ? -28.36677 -50.59873 6.69992 1.000 39.57996 815 MET A C 1
ATOM 5981 O O . MET A 1 816 ? -28.17953 -49.42503 7.03718 1.000 40.72331 815 MET A O 1
ATOM 5986 N N . THR A 1 817 ? -29.44390 -51.28296 7.07232 1.000 36.58214 816 THR A N 1
ATOM 5987 C CA . THR A 1 817 ? -30.50252 -50.70959 7.88979 1.000 32.61601 816 THR A CA 1
ATOM 5988 C C . THR A 1 817 ? -30.41720 -51.25814 9.30689 1.000 38.40397 816 THR A C 1
ATOM 5989 O O . THR A 1 817 ? -30.20478 -52.45796 9.50822 1.000 34.55631 816 THR A O 1
ATOM 5993 N N . GLY A 1 818 ? -30.58079 -50.37477 10.28154 1.000 39.10491 817 GLY A N 1
ATOM 5994 C CA . GLY A 1 818 ? -30.51485 -50.78534 11.66694 1.000 39.01833 817 GLY A CA 1
ATOM 5995 C C . GLY A 1 818 ? -30.97956 -49.67690 12.58217 1.000 34.74504 817 GLY A C 1
ATOM 5996 O O . GLY A 1 818 ? -31.51687 -48.66096 12.13751 1.000 37.44792 817 GLY A O 1
ATOM 5997 N N . GLN A 1 819 ? -30.76911 -49.89394 13.87860 1.000 36.15752 818 GLN A N 1
ATOM 5998 C CA . GLN A 1 819 ? -31.14221 -48.89779 14.87328 1.000 37.96818 818 GLN A CA 1
ATOM 5999 C C . GLN A 1 819 ? -30.32214 -47.62797 14.67630 1.000 36.06919 818 GLN A C 1
ATOM 6000 O O . GLN A 1 819 ? -29.09285 -47.67742 14.57012 1.000 43.72135 818 GLN A O 1
ATOM 6006 N N . GLY A 1 820 ? -31.01124 -46.48652 14.62119 1.000 31.11112 819 GLY A N 1
ATOM 6007 C CA . GLY A 1 820 ? -30.32958 -45.23765 14.31594 1.000 36.02030 819 GLY A CA 1
ATOM 6008 C C . GLY A 1 820 ? -29.37287 -44.79780 15.40844 1.000 36.42724 819 GLY A C 1
ATOM 6009 O O . GLY A 1 820 ? -28.23530 -44.40557 15.13286 1.000 40.36114 819 GLY A O 1
ATOM 6010 N N . HIS A 1 821 ? -29.81659 -44.85973 16.66165 1.000 38.11750 820 HIS A N 1
ATOM 6011 C CA . HIS A 1 821 ? -29.01476 -44.38962 17.78189 1.000 45.19548 820 HIS A CA 1
ATOM 6012 C C . HIS A 1 821 ? -29.47383 -45.10882 19.04242 1.000 41.34859 820 HIS A C 1
ATOM 6013 O O . HIS A 1 821 ? -30.41606 -45.90453 19.01961 1.000 40.21941 820 HIS A O 1
ATOM 6020 N N . MET A 1 822 ? -28.80377 -44.81626 20.15185 1.000 40.79835 821 MET A N 1
ATOM 6021 C CA . MET A 1 822 ? -29.22898 -45.33923 21.44018 1.000 45.49796 821 MET A CA 1
ATOM 6022 C C . MET A 1 822 ? -30.47130 -44.59923 21.92494 1.000 47.06880 821 MET A C 1
ATOM 6023 O O . MET A 1 822 ? -30.63988 -43.39953 21.68619 1.000 45.68427 821 MET A O 1
ATOM 6028 N N . GLU A 1 823 ? -31.35181 -45.33710 22.60711 1.000 42.38870 822 GLU A N 1
ATOM 6029 C CA . GLU A 1 823 ? -32.64227 -44.77845 23.00285 1.000 42.81923 822 GLU A CA 1
ATOM 6030 C C . GLU A 1 823 ? -32.47923 -43.61735 23.97607 1.000 39.02122 822 GLU A C 1
ATOM 6031 O O . GLU A 1 823 ? -33.20978 -42.62292 23.89125 1.000 36.67692 822 GLU A O 1
ATOM 6037 N N . THR A 1 824 ? -31.53882 -43.72957 24.91244 1.000 46.35920 823 THR A N 1
ATOM 6038 C CA . THR A 1 824 ? -31.30434 -42.66622 25.88195 1.000 43.66072 823 THR A CA 1
ATOM 6039 C C . THR A 1 824 ? -30.90951 -41.37966 25.16998 1.000 45.83286 823 THR A C 1
ATOM 6040 O O . THR A 1 824 ? -29.90932 -41.33999 24.44659 1.000 56.62574 823 THR A O 1
ATOM 6044 N N . VAL A 1 825 ? -31.69317 -40.32610 25.37931 1.000 44.39743 824 VAL A N 1
ATOM 6045 C CA . VAL A 1 825 ? -31.50960 -39.05621 24.68705 1.000 46.73229 824 VAL A CA 1
ATOM 6046 C C . VAL A 1 825 ? -30.92113 -38.05894 25.67415 1.000 52.01778 824 VAL A C 1
ATOM 6047 O O . VAL A 1 825 ? -31.51785 -37.78026 26.72134 1.000 65.51211 824 VAL A O 1
ATOM 6051 N N . LYS A 1 826 ? -29.75140 -37.53036 25.33895 1.000 61.15616 825 LYS A N 1
ATOM 6052 C CA . LYS A 1 826 ? -29.04202 -36.53917 26.12667 1.000 65.59134 825 LYS A CA 1
ATOM 6053 C C . LYS A 1 826 ? -29.30093 -35.14627 25.55356 1.000 63.73069 825 LYS A C 1
ATOM 6054 O O . LYS A 1 826 ? -29.81556 -34.98925 24.44376 1.000 61.87025 825 LYS A O 1
ATOM 6060 N N . SER A 1 827 ? -28.92519 -34.12706 26.32272 1.000 64.54400 826 SER A N 1
ATOM 6061 C CA . SER A 1 827 ? -29.03983 -32.74239 25.88378 1.000 68.76093 826 SER A CA 1
ATOM 6062 C C . SER A 1 827 ? -27.76401 -32.31133 25.17697 1.000 70.08725 826 SER A C 1
ATOM 6063 O O . SER A 1 827 ? -26.65887 -32.60906 25.63370 1.000 70.33018 826 SER A O 1
ATOM 6066 N N . ALA A 1 828 ? -27.91963 -31.60550 24.05991 1.000 63.13005 827 ALA A N 1
ATOM 6067 C CA . ALA A 1 828 ? -26.78206 -31.18876 23.23994 1.000 65.83940 827 ALA A CA 1
ATOM 6068 C C . ALA A 1 828 ? -26.60418 -29.67554 23.33973 1.000 72.95784 827 ALA A C 1
ATOM 6069 O O . ALA A 1 828 ? -27.13561 -28.90416 22.54245 1.000 82.67990 827 ALA A O 1
ATOM 6071 N N . LYS A 1 829 ? -25.85238 -29.26239 24.36211 1.000 70.42369 828 LYS A N 1
ATOM 6072 C CA . LYS A 1 829 ? -25.25853 -27.93485 24.45503 1.000 73.45423 828 LYS A CA 1
ATOM 6073 C C . LYS A 1 829 ? -23.93805 -28.01706 25.20334 1.000 72.57770 828 LYS A C 1
ATOM 6074 O O . LYS A 1 829 ? -23.34900 -26.97538 25.52629 1.000 74.01771 828 LYS A O 1
ATOM 6080 N N . ARG A 1 830 ? -23.47737 -29.22996 25.49175 1.000 71.41472 829 ARG A N 1
ATOM 6081 C CA . ARG A 1 830 ? -22.22829 -29.48634 26.17903 1.000 73.11703 829 ARG A CA 1
ATOM 6082 C C . ARG A 1 830 ? -21.24817 -30.22450 25.27991 1.000 70.89325 829 ARG A C 1
ATOM 6083 O O . ARG A 1 830 ? -20.14057 -30.55343 25.72216 1.000 77.02609 829 ARG A O 1
ATOM 6091 N N . LEU A 1 831 ? -21.63506 -30.50690 24.03100 1.000 74.07448 830 LEU A N 1
ATOM 6092 C CA . LEU A 1 831 ? -20.77676 -31.26569 23.12821 1.000 77.71620 830 LEU A CA 1
ATOM 6093 C C . LEU A 1 831 ? -19.49987 -30.51064 22.79157 1.000 79.23959 830 LEU A C 1
ATOM 6094 O O . LEU A 1 831 ? -18.48375 -31.13647 22.47146 1.000 81.02270 830 LEU A O 1
ATOM 6099 N N . ASN A 1 832 ? -19.52901 -29.17614 22.85368 1.000 79.70822 831 ASN A N 1
ATOM 6100 C CA . ASN A 1 832 ? -18.32621 -28.39384 22.59303 1.000 74.03937 831 ASN A CA 1
ATOM 6101 C C . ASN A 1 832 ? -17.21022 -28.72108 23.57750 1.000 77.72454 831 ASN A C 1
ATOM 6102 O O . ASN A 1 832 ? -16.03534 -28.49238 23.26755 1.000 90.88786 831 ASN A O 1
ATOM 6107 N N . GLU A 1 833 ? -17.55298 -29.25334 24.75249 1.000 76.19155 832 GLU A N 1
ATOM 6108 C CA . GLU A 1 833 ? -16.58335 -29.82015 25.67662 1.000 80.96337 832 GLU A CA 1
ATOM 6109 C C . GLU A 1 833 ? -16.67199 -31.33663 25.76768 1.000 80.08845 832 GLU A C 1
ATOM 6110 O O . GLU A 1 833 ? -15.77843 -31.95856 26.35336 1.000 83.17933 832 GLU A O 1
ATOM 6112 N N . GLY A 1 834 ? -17.71918 -31.94228 25.20977 1.000 75.74402 833 GLY A N 1
ATOM 6113 C CA . GLY A 1 834 ? -17.84544 -33.38560 25.16633 1.000 73.53443 833 GLY A CA 1
ATOM 6114 C C . GLY A 1 834 ? -18.35138 -34.03203 26.44001 1.000 74.72345 833 GLY A C 1
ATOM 6115 O O . GLY A 1 834 ? -17.72851 -34.96842 26.95078 1.000 75.06848 833 GLY A O 1
ATOM 6116 N N . ILE A 1 835 ? -19.48196 -33.55144 26.96240 1.000 76.78110 834 ILE A N 1
ATOM 6117 C CA . ILE A 1 835 ? -20.09615 -34.12179 28.15478 1.000 80.57266 834 ILE A CA 1
ATOM 6118 C C . ILE A 1 835 ? -21.60284 -34.21127 27.95225 1.000 84.62815 834 ILE A C 1
ATOM 6119 O O . ILE A 1 835 ? -22.18101 -33.53473 27.09949 1.000 79.82786 834 ILE A O 1
ATO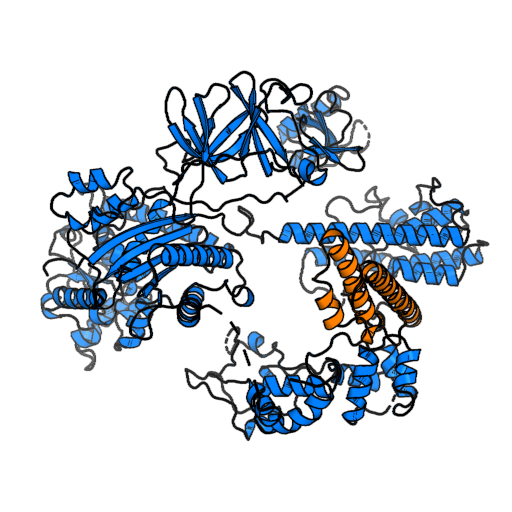M 6124 N N . SER A 1 836 ? -22.23329 -35.07621 28.74764 1.000 79.08048 835 SER A N 1
ATOM 6125 C CA . SER A 1 836 ? -23.62103 -35.49116 28.55546 1.000 79.28915 835 SER A CA 1
ATOM 6126 C C . SER A 1 836 ? -24.45047 -35.09766 29.76905 1.000 83.83242 835 SER A C 1
ATOM 6127 O O . SER A 1 836 ? -24.29213 -35.68372 30.84430 1.000 83.41695 835 SER A O 1
ATOM 6130 N N . VAL A 1 837 ? -25.35515 -34.13851 29.59441 1.000 83.25441 836 VAL A N 1
ATOM 6131 C CA . VAL A 1 837 ? -26.23403 -33.69367 30.67053 1.000 77.54852 836 VAL A CA 1
ATOM 6132 C C . VAL A 1 837 ? -27.61331 -34.31929 30.46675 1.000 76.51199 836 VAL A C 1
ATOM 6133 O O . VAL A 1 837 ? -28.28774 -34.07674 29.45924 1.000 70.83638 836 VAL A O 1
ATOM 6137 N N . ILE A 1 838 ? -28.00845 -35.16691 31.41885 1.000 70.73173 837 ILE A N 1
ATOM 6138 C CA . ILE A 1 838 ? -29.31532 -35.81076 31.44937 1.000 67.08005 837 ILE A CA 1
ATOM 6139 C C . ILE A 1 838 ? -29.90872 -35.56686 32.83173 1.000 70.20387 837 ILE A C 1
ATOM 6140 O O . ILE A 1 838 ? -29.20047 -35.23979 33.78151 1.000 75.67329 837 ILE A O 1
ATOM 6145 N N . LYS A 1 839 ? -31.21882 -35.76219 32.94555 1.000 67.75234 838 LYS A N 1
ATOM 6146 C CA . LYS A 1 839 ? -31.83734 -35.82328 34.26226 1.000 65.88774 838 LYS A CA 1
ATOM 6147 C C . LYS A 1 839 ? -31.44661 -37.12905 34.94692 1.000 66.25788 838 LYS A C 1
ATOM 6148 O O . LYS A 1 839 ? -31.59892 -38.21124 34.37190 1.000 66.98914 838 LYS A O 1
ATOM 6154 N N . MET A 1 840 ? -30.94080 -37.03162 36.17472 1.000 63.84138 839 MET A N 1
ATOM 6155 C CA . MET A 1 840 ? -30.51498 -38.21312 36.91801 1.000 65.84615 839 MET A CA 1
ATOM 6156 C C . MET A 1 840 ? -31.43421 -38.43509 38.10985 1.000 72.02903 839 MET A C 1
ATOM 6157 O O . MET A 1 840 ? -31.36674 -37.67083 39.08694 1.000 73.89760 839 MET A O 1
ATOM 6159 N N . PRO A 1 841 ? -32.30533 -39.44386 38.07785 1.000 72.48704 840 PRO A N 1
ATOM 6160 C CA . PRO A 1 841 ? -33.16461 -39.71360 39.23700 1.000 76.92593 840 PRO A CA 1
ATOM 6161 C C . PRO A 1 841 ? -32.34653 -40.09404 40.46231 1.000 78.02592 840 PRO A C 1
ATOM 6162 O O . PRO A 1 841 ? -31.33663 -40.79426 40.36593 1.000 70.69582 840 PRO A O 1
ATOM 6166 N N . LEU A 1 842 ? -32.79582 -39.61856 41.62731 1.000 74.73260 841 LEU A N 1
ATOM 6167 C CA . LEU A 1 842 ? -32.11998 -39.96463 42.87415 1.000 71.23670 841 LEU A CA 1
ATOM 6168 C C . LEU A 1 842 ? -32.20452 -41.45873 43.15184 1.000 74.16499 841 LEU A C 1
ATOM 6169 O O . LEU A 1 842 ? -31.21651 -42.07846 43.56259 1.000 83.31122 841 LEU A O 1
ATOM 6174 N N . THR A 1 843 ? -33.37710 -42.05685 42.92817 1.000 73.91967 842 THR A N 1
ATOM 6175 C CA . THR A 1 843 ? -33.54908 -43.48307 43.17649 1.000 83.06778 842 THR A CA 1
ATOM 6176 C C . THR A 1 843 ? -32.68299 -44.34056 42.26305 1.000 87.31292 842 THR A C 1
ATOM 6177 O O . THR A 1 843 ? -32.50350 -45.53124 42.53866 1.000 84.76808 842 THR A O 1
ATOM 6181 N N . LYS A 1 844 ? -32.15004 -43.76900 41.18302 1.000 88.14481 843 LYS A N 1
ATOM 6182 C CA . LYS A 1 844 ? -31.23091 -44.48121 40.30647 1.000 83.62748 843 LYS A CA 1
ATOM 6183 C C . LYS A 1 844 ? -29.78375 -44.03397 40.45920 1.000 83.55675 843 LYS A C 1
ATOM 6184 O O . LYS A 1 844 ? -28.88214 -44.74639 40.00456 1.000 86.75695 843 LYS A O 1
ATOM 6186 N N . LEU A 1 845 ? -29.54284 -42.88499 41.08605 1.000 83.64412 844 LEU A N 1
ATOM 6187 C CA . LEU A 1 845 ? -28.19988 -42.31790 41.17805 1.000 82.06492 844 LEU A CA 1
ATOM 6188 C C . LEU A 1 845 ? -27.37855 -43.07138 42.21860 1.000 81.92550 844 LEU A C 1
ATOM 6189 O O . LEU A 1 845 ? -27.67949 -43.01963 43.41571 1.000 72.09329 844 LEU A O 1
ATOM 6194 N N . LYS A 1 846 ? -26.32925 -43.75566 41.76833 1.000 86.87693 845 LYS A N 1
ATOM 6195 C CA . LYS A 1 846 ? -25.40284 -44.42761 42.66477 1.000 79.83326 845 LYS A CA 1
ATOM 6196 C C . LYS A 1 846 ? -24.28248 -43.44762 43.02949 1.000 84.81479 845 LYS A C 1
ATOM 6197 O O . LYS A 1 846 ? -24.34030 -42.26109 42.69498 1.000 85.89835 845 LYS A O 1
ATOM 6203 N N . LEU A 1 847 ? -23.24793 -43.92633 43.72774 1.000 89.33151 846 LEU A N 1
ATOM 6204 C CA . LEU A 1 847 ? -22.18966 -43.02685 44.18477 1.000 88.81885 846 LEU A CA 1
ATOM 6205 C C . LEU A 1 847 ? -21.43163 -42.40416 43.01622 1.000 90.39963 846 LEU A C 1
ATOM 6206 O O . LEU A 1 847 ? -21.08031 -41.21900 43.05834 1.000 81.27220 846 LEU A O 1
ATOM 6211 N N . LYS A 1 848 ? -21.15559 -43.18870 41.97052 1.000 90.63568 847 LYS A N 1
ATOM 6212 C CA . LYS A 1 848 ? -20.41007 -42.66185 40.82913 1.000 83.15035 847 LYS A CA 1
ATOM 6213 C C . LYS A 1 848 ? -21.18634 -41.56157 40.11637 1.000 87.99066 847 LYS A C 1
ATOM 6214 O O . LYS A 1 848 ? -20.61950 -40.52203 39.75750 1.000 88.68904 847 LYS A O 1
ATOM 6216 N N . ASP A 1 849 ? -22.48603 -41.77336 39.90038 1.000 87.66002 848 ASP A N 1
ATOM 6217 C CA . ASP A 1 849 ? -23.31035 -40.73929 39.28609 1.000 88.08210 848 ASP A CA 1
ATOM 6218 C C . ASP A 1 849 ? -23.40748 -39.51050 40.17898 1.000 84.00631 848 ASP A C 1
ATOM 6219 O O . ASP A 1 849 ? -23.60372 -38.39388 39.68489 1.000 82.86811 848 ASP A O 1
ATOM 6224 N N . LEU A 1 850 ? -23.28033 -39.70195 41.49355 1.000 77.47573 849 LEU A N 1
ATOM 6225 C CA . LEU A 1 850 ? -23.35775 -38.58769 42.43196 1.000 83.56231 849 LEU A CA 1
ATOM 6226 C C . LEU A 1 850 ? -22.23787 -37.58227 42.19079 1.000 84.94858 849 LEU A C 1
ATOM 6227 O O . LEU A 1 850 ? -22.47681 -36.37086 42.12664 1.000 81.95242 849 LEU A O 1
ATOM 6232 N N . GLU A 1 851 ? -21.00333 -38.06909 42.05010 1.000 85.16236 850 GLU A N 1
ATOM 6233 C CA . GLU A 1 851 ? -19.87228 -37.16349 41.88252 1.000 84.66353 850 GLU A CA 1
ATOM 6234 C C . GLU A 1 851 ? -19.84306 -36.54682 40.49019 1.000 79.11684 850 GLU A C 1
ATOM 6235 O O . GLU A 1 851 ? -19.31171 -35.44453 40.31211 1.000 72.72681 850 GLU A O 1
ATOM 6241 N N . LEU A 1 852 ? -20.41327 -37.22885 39.49913 1.000 81.17043 851 LEU A N 1
ATOM 6242 C CA . LEU A 1 852 ? -20.49209 -36.71343 38.13922 1.000 81.60969 851 LEU A CA 1
ATOM 6243 C C . LEU A 1 852 ? -21.63854 -35.72243 37.95368 1.000 80.42912 851 LEU A C 1
ATOM 6244 O O . LEU A 1 852 ? -22.03071 -35.44682 36.81463 1.000 70.87897 851 LEU A O 1
ATOM 6249 N N . MET A 1 853 ? -22.17931 -35.18822 39.04621 1.000 80.47610 852 MET A N 1
ATOM 6250 C CA . MET A 1 853 ? -23.28275 -34.24420 38.97618 1.000 83.50128 852 MET A CA 1
ATOM 6251 C C . MET A 1 853 ? -22.79353 -32.88745 38.46579 1.000 88.05344 852 MET A C 1
ATOM 6252 O O . MET A 1 853 ? -21.59827 -32.57677 38.48220 1.000 94.28411 852 MET A O 1
ATOM 6257 N N . VAL A 1 854 ? -23.73771 -32.07866 37.99396 1.000 83.99271 853 VAL A N 1
ATOM 6258 C CA . VAL A 1 854 ? -23.45184 -30.71873 37.56020 1.000 81.47699 853 VAL A CA 1
ATOM 6259 C C . VAL A 1 854 ? -23.75872 -29.72063 38.68172 1.000 91.54589 853 VAL A C 1
ATOM 6260 O O . VAL A 1 854 ? -23.88231 -28.52188 38.44237 1.000 97.85539 853 VAL A O 1
ATOM 6264 N N . ASN A 1 855 ? -23.88219 -30.20484 39.91367 1.000 98.81651 854 ASN A N 1
ATOM 6265 C CA . ASN A 1 855 ? -24.25960 -29.34673 41.02142 1.000 103.64822 854 ASN A CA 1
ATOM 6266 C C . ASN A 1 855 ? -23.39505 -29.48544 42.26351 1.000 104.03742 854 ASN A C 1
ATOM 6267 O O . ASN A 1 855 ? -23.63859 -28.75690 43.22949 1.000 104.37627 854 ASN A O 1
ATOM 6272 N N . ARG A 1 856 ? -22.41058 -30.38733 42.28676 1.000 103.08428 855 ARG A N 1
ATOM 6273 C CA . ARG A 1 856 ? -21.41772 -30.33422 43.35445 1.000 98.28029 855 ARG A CA 1
ATOM 6274 C C . ARG A 1 856 ? -20.62851 -29.03335 43.30109 1.000 99.40879 855 ARG A C 1
ATOM 6275 O O . ARG A 1 856 ? -20.10226 -28.58221 44.32475 1.000 91.50424 855 ARG A O 1
ATOM 6283 N N . GLU A 1 857 ? -20.52828 -28.42538 42.11590 1.000 101.03824 856 GLU A N 1
ATOM 6284 C CA . GLU A 1 857 ? -19.97216 -27.08837 41.95949 1.000 101.50257 856 GLU A CA 1
ATOM 6285 C C . GLU A 1 857 ? -20.98018 -25.99770 42.28512 1.000 96.40162 856 GLU A C 1
ATOM 6286 O O . GLU A 1 857 ? -20.61232 -24.81913 42.29715 1.000 100.45830 856 GLU A O 1
ATOM 6288 N N . ARG A 1 858 ? -22.23446 -26.35930 42.53876 1.000 96.14964 857 ARG A N 1
ATOM 6289 C CA . ARG A 1 858 ? -23.27013 -25.39546 42.87648 1.000 106.10279 857 ARG A CA 1
ATOM 6290 C C . ARG A 1 858 ? -23.93259 -25.63774 44.22466 1.000 104.36852 857 ARG A C 1
ATOM 6291 O O . ARG A 1 858 ? -24.37673 -24.67468 44.84826 1.000 106.33760 857 ARG A O 1
ATOM 6299 N N . GLU A 1 859 ? -24.00156 -26.88118 44.70066 1.000 95.77203 858 GLU A N 1
ATOM 6300 C CA . GLU A 1 859 ? -24.63333 -27.18394 45.98904 1.000 87.20827 858 GLU A CA 1
ATOM 6301 C C . GLU A 1 859 ? -23.79719 -28.25173 46.69236 1.000 87.31412 858 GLU A C 1
ATOM 6302 O O . GLU A 1 859 ? -23.99250 -29.45055 46.47525 1.000 81.75647 858 GLU A O 1
ATOM 6304 N N . LYS A 1 860 ? -22.86310 -27.80715 47.53741 1.000 85.91579 859 LYS A N 1
ATOM 6305 C CA . LYS A 1 860 ? -22.07867 -28.75537 48.32079 1.000 84.25289 859 LYS A CA 1
ATOM 6306 C C . LYS A 1 860 ? -22.91558 -29.40674 49.41204 1.000 79.84625 859 LYS A C 1
ATOM 6307 O O . LYS A 1 860 ? -22.63882 -30.54591 49.80520 1.000 76.15418 859 LYS A O 1
ATOM 6313 N N . ASP A 1 861 ? -23.92711 -28.69994 49.92123 1.000 81.94227 860 ASP A N 1
ATOM 6314 C CA . ASP A 1 861 ? -24.85462 -29.31287 50.86566 1.000 85.49923 860 ASP A CA 1
ATOM 6315 C C . ASP A 1 861 ? -25.58509 -30.48181 50.21926 1.000 79.71537 860 ASP A C 1
ATOM 6316 O O . ASP A 1 861 ? -25.72413 -31.55401 50.82036 1.000 75.06941 860 ASP A O 1
ATOM 6318 N N . LEU A 1 862 ? -26.04801 -30.29321 48.98119 1.000 81.86355 861 LEU A N 1
ATOM 6319 C CA . LEU A 1 862 ? -26.67748 -31.38533 48.24789 1.000 80.83843 861 LEU A CA 1
ATOM 6320 C C . LEU A 1 862 ? -25.72294 -32.56238 48.10192 1.000 81.13047 861 LEU A C 1
ATOM 6321 O O . LEU A 1 862 ? -26.07170 -33.70190 48.42625 1.000 76.26708 861 LEU A O 1
ATOM 6326 N N . TYR A 1 863 ? -24.50030 -32.29674 47.63653 1.000 79.36044 862 TYR A N 1
ATOM 6327 C CA . TYR A 1 863 ? -23.53030 -33.36591 47.41827 1.000 83.92743 862 TYR A CA 1
ATOM 6328 C C . TYR A 1 863 ? -23.23698 -34.10901 48.71722 1.000 83.08933 862 TYR A C 1
ATOM 6329 O O . TYR A 1 863 ? -23.25471 -35.34469 48.75692 1.000 75.04343 862 TYR A O 1
ATOM 6338 N N . ASP A 1 864 ? -22.97289 -33.36716 49.79546 1.000 83.42767 863 ASP A N 1
ATOM 6339 C CA . ASP A 1 864 ? -22.59656 -34.00001 51.05513 1.000 82.06255 863 ASP A CA 1
ATOM 6340 C C . ASP A 1 864 ? -23.74463 -34.81553 51.63814 1.000 83.62015 863 ASP A C 1
ATOM 6341 O O . ASP A 1 864 ? -23.53942 -35.95033 52.08432 1.000 81.62236 863 ASP A O 1
ATOM 6343 N N . THR A 1 865 ? -24.95822 -34.25587 51.65031 1.000 87.84350 864 THR A N 1
ATOM 6344 C CA . THR A 1 865 ? -26.09950 -34.98703 52.19477 1.000 86.79720 864 THR A CA 1
ATOM 6345 C C . THR A 1 865 ? -26.43031 -36.21810 51.35845 1.000 84.85762 864 THR A C 1
ATOM 6346 O O . THR A 1 865 ? -26.71125 -37.28908 51.90961 1.000 80.72785 864 THR A O 1
ATOM 6350 N N . LEU A 1 866 ? -26.41128 -36.08897 50.02828 1.000 83.52796 865 LEU A N 1
ATOM 6351 C CA . LEU A 1 866 ? -26.66213 -37.25037 49.18164 1.000 85.41371 865 LEU A CA 1
ATOM 6352 C C . LEU A 1 866 ? -25.55813 -38.28967 49.32475 1.000 87.97726 865 LEU A C 1
ATOM 6353 O O . LEU A 1 866 ? -25.81967 -39.49130 49.19461 1.000 89.74039 865 LEU A O 1
ATOM 6358 N N . LYS A 1 867 ? -24.32488 -37.84937 49.58797 1.000 83.89751 866 LYS A N 1
ATOM 6359 C CA . LYS A 1 867 ? -23.22415 -38.78997 49.76814 1.000 80.55797 866 LYS A CA 1
ATOM 6360 C C . LYS A 1 867 ? -23.44694 -39.66577 50.99261 1.000 79.39816 866 LYS A C 1
ATOM 6361 O O . LYS A 1 867 ? -23.41843 -40.89756 50.90019 1.000 78.37012 866 LYS A O 1
ATOM 6367 N N . ALA A 1 868 ? -23.70465 -39.04324 52.14642 1.000 82.34906 867 ALA A N 1
ATOM 6368 C CA . ALA A 1 868 ? -23.89141 -39.80510 53.37689 1.000 83.51981 867 ALA A CA 1
ATOM 6369 C C . ALA A 1 868 ? -25.11599 -40.70598 53.30159 1.000 82.87521 867 ALA A C 1
ATOM 6370 O O . ALA A 1 868 ? -25.15521 -41.75499 53.95506 1.000 75.33639 867 ALA A O 1
ATOM 6372 N N . ARG A 1 869 ? -26.12423 -40.31269 52.52000 1.000 84.14404 868 ARG A N 1
ATOM 6373 C CA . ARG A 1 869 ? -27.30464 -41.15346 52.35337 1.000 85.88008 868 ARG A CA 1
ATOM 6374 C C . ARG A 1 869 ? -26.94886 -42.47738 51.68732 1.000 93.72805 868 ARG A C 1
ATOM 6375 O O . ARG A 1 869 ? -27.43885 -43.53764 52.09442 1.000 91.98711 868 ARG A O 1
ATOM 6377 N N . LEU A 1 870 ? -26.09565 -42.43582 50.65991 1.000 92.19265 869 LEU A N 1
ATOM 6378 C CA . LEU A 1 870 ? -25.64930 -43.66686 50.01595 1.000 89.38333 869 LEU A CA 1
ATOM 6379 C C . LEU A 1 870 ? -24.73581 -44.47675 50.92670 1.000 87.26073 869 LEU A C 1
ATOM 6380 O O . LEU A 1 870 ? -24.69885 -45.70898 50.82828 1.000 86.47953 869 LEU A O 1
ATOM 6385 N N . GLU A 1 871 ? -23.99431 -43.80707 51.81209 1.000 90.77591 870 GLU A N 1
ATOM 6386 C CA . GLU A 1 871 ? -23.15899 -44.51855 52.77468 1.000 89.54599 870 GLU A CA 1
ATOM 6387 C C . GLU A 1 871 ? -24.00233 -45.32672 53.75451 1.000 89.56261 870 GLU A C 1
ATOM 6388 O O . GLU A 1 871 ? -23.68675 -46.48524 54.05080 1.000 83.05509 870 GLU A O 1
ATOM 6394 N N . ALA A 1 872 ? -25.08086 -44.73162 54.27152 1.000 91.12179 871 ALA A N 1
ATOM 6395 C CA . ALA A 1 872 ? -25.90872 -45.41992 55.25641 1.000 85.14548 871 ALA A CA 1
ATOM 6396 C C . ALA A 1 872 ? -26.67783 -46.59028 54.65714 1.000 87.34081 871 ALA A C 1
ATOM 6397 O O . ALA A 1 872 ? -27.15150 -47.45250 55.40538 1.000 84.82321 871 ALA A O 1
ATOM 6399 N N . PHE A 1 873 ? -26.81332 -46.64105 53.33288 1.000 87.21393 872 PHE A N 1
ATOM 6400 C CA . PHE A 1 873 ? -27.49658 -47.73434 52.65594 1.000 93.73670 872 PHE A CA 1
ATOM 6401 C C . PHE A 1 873 ? -26.53091 -48.67795 51.95013 1.000 100.83900 872 PHE A C 1
ATOM 6402 O O . PHE A 1 873 ? -26.97760 -49.57737 51.23097 1.000 102.42595 872 PHE A O 1
ATOM 6404 N N . ASN A 1 874 ? -25.22254 -48.50033 52.14524 1.000 96.04044 873 ASN A N 1
ATOM 6405 C CA . ASN A 1 874 ? -24.19505 -49.30077 51.47661 1.000 95.43856 873 ASN A CA 1
ATOM 6406 C C . ASN A 1 874 ? -24.31641 -49.18681 49.95490 1.000 99.24345 873 ASN A C 1
ATOM 6407 O O . ASN A 1 874 ? -24.48842 -50.17433 49.23702 1.000 103.08613 873 ASN A O 1
ATOM 6412 N N . ASP A 1 875 ? -24.22421 -47.94342 49.47849 1.000 99.33861 874 ASP A N 1
ATOM 6413 C CA . ASP A 1 875 ? -24.25814 -47.62747 48.04888 1.000 99.93333 874 ASP A CA 1
ATOM 6414 C C . ASP A 1 875 ? -25.55994 -48.08757 47.39519 1.000 98.39391 874 ASP A C 1
ATOM 6415 O O . ASP A 1 875 ? -25.57188 -48.55353 46.25372 1.000 99.17893 874 ASP A O 1
ATOM 6420 N N . ASP A 1 876 ? -26.66586 -47.95760 48.12329 1.000 99.34502 875 ASP A N 1
ATOM 6421 C CA . ASP A 1 876 ? -27.98366 -48.28356 47.58908 1.000 99.54555 875 ASP A CA 1
ATOM 6422 C C . ASP A 1 876 ? -28.76655 -47.00070 47.34781 1.000 94.28202 875 ASP A C 1
ATOM 6423 O O . ASP A 1 876 ? -29.09941 -46.29394 48.31249 1.000 87.61156 875 ASP A O 1
ATOM 6428 N N . PRO A 1 877 ? -29.08482 -46.66126 46.09534 1.000 98.10358 876 PRO A N 1
ATOM 6429 C CA . PRO A 1 877 ? -29.78404 -45.39016 45.84023 1.000 94.84145 876 PRO A CA 1
ATOM 6430 C C . PRO A 1 877 ? -31.22681 -45.37704 46.30983 1.000 88.25121 876 PRO A C 1
ATOM 6431 O O . PRO A 1 877 ? -31.66582 -44.38893 46.91390 1.000 79.00982 876 PRO A O 1
ATOM 6435 N N . ALA A 1 878 ? -31.98099 -46.44609 46.04020 1.000 87.76753 877 ALA A N 1
ATOM 6436 C CA . ALA A 1 878 ? -33.40119 -46.45642 46.37434 1.000 87.82221 877 ALA A CA 1
ATOM 6437 C C . ALA A 1 878 ? -33.62004 -46.34428 47.87731 1.000 91.90710 877 ALA A C 1
ATOM 6438 O O . ALA A 1 878 ? -34.48825 -45.59005 48.32782 1.000 84.54688 877 ALA A O 1
ATOM 6440 N N . LYS A 1 879 ? -32.83392 -47.07885 48.66953 1.000 96.20523 878 LYS A N 1
ATOM 6441 C CA . LYS A 1 879 ? -33.02286 -47.07525 50.11772 1.000 85.75283 878 LYS A CA 1
ATOM 6442 C C . LYS A 1 879 ? -32.84559 -45.67823 50.69956 1.000 86.67449 878 LYS A C 1
ATOM 6443 O O . LYS A 1 879 ? -33.57758 -45.27997 51.61422 1.000 95.20688 878 LYS A O 1
ATOM 6449 N N . ALA A 1 880 ? -31.87178 -44.92327 50.18890 1.000 83.25235 879 ALA A N 1
ATOM 6450 C CA . ALA A 1 880 ? -31.59213 -43.60353 50.74244 1.000 86.94591 879 ALA A CA 1
ATOM 6451 C C . ALA A 1 880 ? -32.69253 -42.60736 50.39538 1.000 84.39525 879 ALA A C 1
ATOM 6452 O O . ALA A 1 880 ? -33.22146 -41.92079 51.27718 1.000 72.69783 879 ALA A O 1
ATOM 6454 N N . PHE A 1 881 ? -33.05366 -42.51406 49.11465 1.000 86.02240 880 PHE A N 1
ATOM 6455 C CA . PHE A 1 881 ? -33.96128 -41.47986 48.63888 1.000 88.80393 880 PHE A CA 1
ATOM 6456 C C . PHE A 1 881 ? -35.36622 -42.00632 48.35602 1.000 88.63577 880 PHE A C 1
ATOM 6457 O O . PHE A 1 881 ? -36.11501 -41.37798 47.59954 1.000 76.39376 880 PHE A O 1
ATOM 6465 N N . ALA A 1 882 ? -35.74139 -43.14635 48.94445 1.000 86.27862 881 ALA A N 1
ATOM 6466 C CA . ALA A 1 882 ? -37.13725 -43.56801 48.89576 1.000 82.80989 881 ALA A CA 1
ATOM 6467 C C . ALA A 1 882 ? -38.03418 -42.63661 49.69304 1.000 81.09253 881 ALA A C 1
ATOM 6468 O O . ALA A 1 882 ? -39.24677 -42.60349 49.45611 1.000 79.91945 881 ALA A O 1
ATOM 6470 N N . GLU A 1 883 ? -37.46871 -41.89265 50.62092 1.000 79.75229 882 GLU A N 1
ATOM 6471 C CA . GLU A 1 883 ? -38.21838 -40.87134 51.32892 1.000 73.99155 882 GLU A CA 1
ATOM 6472 C C . GLU A 1 883 ? -38.07599 -39.54193 50.59769 1.000 71.60212 882 GLU A C 1
ATOM 6473 O O . GLU A 1 883 ? -36.95694 -39.17474 50.21628 1.000 72.66093 882 GLU A O 1
ATOM 6479 N N . PRO A 1 884 ? -39.18067 -38.81022 50.37332 1.000 72.48850 883 PRO A N 1
ATOM 6480 C CA . PRO A 1 884 ? -39.10513 -37.52690 49.66774 1.000 76.85616 883 PRO A CA 1
ATOM 6481 C C . PRO A 1 884 ? -37.96972 -36.62598 50.13550 1.000 68.49288 883 PRO A C 1
ATOM 6482 O O . PRO A 1 884 ? -38.00372 -36.07898 51.24658 1.000 69.03755 883 PRO A O 1
ATOM 6486 N N . PHE A 1 885 ? -36.96329 -36.44335 49.28066 1.000 63.70334 884 PHE A N 1
ATOM 6487 C CA . PHE A 1 885 ? -35.79540 -35.65278 49.64563 1.000 62.87450 884 PHE A CA 1
ATOM 6488 C C . PHE A 1 885 ? -36.15674 -34.17733 49.54249 1.000 62.84769 884 PHE A C 1
ATOM 6489 O O . PHE A 1 885 ? -36.49174 -33.68762 48.45820 1.000 57.08665 884 PHE A O 1
ATOM 6497 N N . ILE A 1 886 ? -36.07853 -33.47033 50.66351 1.000 68.56980 885 ILE A N 1
ATOM 6498 C CA . ILE A 1 886 ? -36.45657 -32.06417 50.73739 1.000 75.78953 885 ILE A CA 1
ATOM 6499 C C . ILE A 1 886 ? -35.18244 -31.23091 50.67670 1.000 70.27043 885 ILE A C 1
ATOM 6500 O O . ILE A 1 886 ? -34.36441 -31.25942 51.60287 1.000 63.95665 885 ILE A O 1
ATOM 6505 N N . LYS A 1 887 ? -35.01540 -30.48087 49.59008 1.000 69.65821 886 LYS A N 1
ATOM 6506 C CA . LYS A 1 887 ? -33.87867 -29.58347 49.46563 1.000 71.51117 886 LYS A CA 1
ATOM 6507 C C . LYS A 1 887 ? -34.04260 -28.38725 50.39973 1.000 76.61743 886 LYS A C 1
ATOM 6508 O O . LYS A 1 887 ? -35.15056 -28.02951 50.80835 1.000 76.58134 886 LYS A O 1
ATOM 6510 N N . LYS A 1 888 ? -32.91622 -27.77067 50.74280 1.000 79.86948 887 LYS A N 1
ATOM 6511 C CA . LYS A 1 888 ? -32.92149 -26.61944 51.63924 1.000 78.62204 887 LYS A CA 1
ATOM 6512 C C . LYS A 1 888 ? -33.50393 -25.38776 50.95306 1.000 73.98686 887 LYS A C 1
ATOM 6513 O O . LYS A 1 888 ? -34.71516 -25.28503 50.75538 1.000 67.11462 887 LYS A O 1
ATOM 6515 N N . ALA A 1 891 ? -38.52524 -27.35308 48.94012 1.000 77.25316 890 ALA A N 1
ATOM 6516 C CA . ALA A 1 891 ? -38.71896 -28.02098 47.65837 1.000 67.54577 890 ALA A CA 1
ATOM 6517 C C . ALA A 1 891 ? -38.34917 -29.49656 47.75215 1.000 63.43760 890 ALA A C 1
ATOM 6518 O O . ALA A 1 891 ? -37.58916 -29.89998 48.63066 1.000 64.92067 890 ALA A O 1
ATOM 6520 N N . ILE A 1 892 ? -38.89271 -30.29699 46.83930 1.000 60.27163 891 ILE A N 1
ATOM 6521 C CA . ILE A 1 892 ? -38.65375 -31.73443 46.79259 1.000 65.91164 891 ILE A CA 1
ATOM 6522 C C . ILE A 1 892 ? -37.75369 -32.03146 45.60249 1.000 69.01782 891 ILE A C 1
ATOM 6523 O O . ILE A 1 892 ? -37.91222 -31.43680 44.52979 1.000 68.01355 891 ILE A O 1
ATOM 6528 N N . VAL A 1 893 ? -36.80383 -32.94427 45.79341 1.000 69.67519 892 VAL A N 1
ATOM 6529 C CA . VAL A 1 893 ? -35.86770 -33.33647 44.74645 1.000 71.67172 892 VAL A CA 1
ATOM 6530 C C . VAL A 1 893 ? -36.14030 -34.79206 44.39139 1.000 72.52219 892 VAL A C 1
ATOM 6531 O O . VAL A 1 893 ? -36.07067 -35.67336 45.25772 1.000 60.02383 892 VAL A O 1
ATOM 6535 N N . LYS A 1 894 ? -36.46308 -35.03779 43.12394 1.000 79.05376 893 LYS A N 1
ATOM 6536 C CA . LYS A 1 894 ? -36.65691 -36.38169 42.59967 1.000 72.14592 893 LYS A CA 1
ATOM 6537 C C . LYS A 1 894 ? -35.63451 -36.76625 41.54317 1.000 77.65873 893 LYS A C 1
ATOM 6538 O O . LYS A 1 894 ? -35.25772 -37.93812 41.46553 1.000 75.65993 893 LYS A O 1
ATOM 6544 N N . SER A 1 895 ? -35.17615 -35.81238 40.73461 1.000 80.57220 894 SER A N 1
ATOM 6545 C CA . SER A 1 895 ? -34.16526 -36.06436 39.71653 1.000 76.23221 894 SER A CA 1
ATOM 6546 C C . SER A 1 895 ? -33.45442 -34.75299 39.42404 1.000 82.95284 894 SER A C 1
ATOM 6547 O O . SER A 1 895 ? -34.10973 -33.72720 39.21904 1.000 80.11493 894 SER A O 1
ATOM 6550 N N . VAL A 1 896 ? -32.12431 -34.78698 39.40525 1.000 90.63893 895 VAL A N 1
ATOM 6551 C CA . VAL A 1 896 ? -31.31864 -33.60159 39.14910 1.000 82.91367 895 VAL A CA 1
ATOM 6552 C C . VAL A 1 896 ? -30.31961 -33.92854 38.04731 1.000 75.25839 895 VAL A C 1
ATOM 6553 O O . VAL A 1 896 ? -29.85879 -35.06688 37.92036 1.000 72.21764 895 VAL A O 1
ATOM 6557 N N . ARG A 1 897 ? -29.99422 -32.92522 37.23689 1.000 77.65197 896 ARG A N 1
ATOM 6558 C CA . ARG A 1 897 ? -29.20071 -33.17083 36.04178 1.000 75.10083 896 ARG A CA 1
ATOM 6559 C C . ARG A 1 897 ? -27.77770 -33.59896 36.39192 1.000 76.80257 896 ARG A C 1
ATOM 6560 O O . ARG A 1 897 ? -27.23138 -33.24013 37.43830 1.000 78.73451 896 ARG A O 1
ATOM 6568 N N . VAL A 1 898 ? -27.18194 -34.37917 35.48912 1.000 71.95615 897 VAL A N 1
ATOM 6569 C CA . VAL A 1 898 ? -25.92579 -35.07762 35.71269 1.000 72.32445 897 VAL A CA 1
ATOM 6570 C C . VAL A 1 898 ? -25.00604 -34.79379 34.52235 1.000 78.08943 897 VAL A C 1
ATOM 6571 O O . VAL A 1 898 ? -25.37089 -34.06900 33.59919 1.000 70.28463 897 VAL A O 1
ATOM 6575 N N . GLU A 1 899 ? -23.79443 -35.35652 34.56146 1.000 87.75796 898 GLU A N 1
ATOM 6576 C CA . GLU A 1 899 ? -22.83666 -35.27831 33.46467 1.000 82.17862 898 GLU A CA 1
ATOM 6577 C C . GLU A 1 899 ? -22.33811 -36.67845 33.12581 1.000 83.17200 898 GLU A C 1
ATOM 6578 O O . GLU A 1 899 ? -22.12031 -37.49827 34.02236 1.000 81.53222 898 GLU A O 1
ATOM 6580 N N . GLN A 1 900 ? -22.15878 -36.95306 31.83155 1.000 86.24932 899 GLN A N 1
ATOM 6581 C CA . GLN A 1 900 ? -21.70474 -38.26124 31.37288 1.000 89.21638 899 GLN A CA 1
ATOM 6582 C C . GLN A 1 900 ? -20.79421 -38.09512 30.16142 1.000 84.61100 899 GLN A C 1
ATOM 6583 O O . GLN A 1 900 ? -20.70133 -37.01893 29.56703 1.000 84.01442 899 GLN A O 1
ATOM 6585 N N . ILE A 1 901 ? -20.10964 -39.18088 29.80324 1.000 79.26727 900 ILE A N 1
ATOM 6586 C CA . ILE A 1 901 ? -19.17615 -39.16125 28.67983 1.000 81.35511 900 ILE A CA 1
ATOM 6587 C C . ILE A 1 901 ? -19.96339 -39.12016 27.37471 1.000 84.56495 900 ILE A C 1
ATOM 6588 O O . ILE A 1 901 ? -20.78575 -40.00187 27.10274 1.000 79.54154 900 ILE A O 1
ATOM 6593 N N . GLN A 1 902 ? -19.72211 -38.08764 26.56044 1.000 78.04292 901 GLN A N 1
ATOM 6594 C CA . GLN A 1 902 ? -20.42697 -37.95153 25.28421 1.000 75.93664 901 GLN A CA 1
ATOM 6595 C C . GLN A 1 902 ? -19.52204 -37.18596 24.32100 1.000 79.89737 901 GLN A C 1
ATOM 6596 O O . GLN A 1 902 ? -19.47228 -35.95344 24.36125 1.000 76.78303 901 GLN A O 1
ATOM 6602 N N . LYS A 1 903 ? -18.81943 -37.92228 23.45284 1.000 80.51429 902 LYS A N 1
ATOM 6603 C CA . LYS A 1 903 ? -17.97614 -37.32178 22.42408 1.000 72.47874 902 LYS A CA 1
ATOM 6604 C C . LYS A 1 903 ? -18.19619 -37.96865 21.06139 1.000 78.24912 902 LYS A C 1
ATOM 6605 O O . LYS A 1 903 ? -17.38267 -37.78590 20.15287 1.000 80.41303 902 LYS A O 1
ATOM 6611 N N . SER A 1 904 ? -19.28190 -38.71997 20.90735 1.000 79.50378 903 SER A N 1
ATOM 6612 C CA . SER A 1 904 ? -19.63990 -39.33352 19.63174 1.000 68.59643 903 SER A CA 1
ATOM 6613 C C . SER A 1 904 ? -21.15125 -39.50645 19.63377 1.000 62.15229 903 SER A C 1
ATOM 6614 O O . SER A 1 904 ? -21.66855 -40.41829 20.28651 1.000 60.58206 903 SER A O 1
ATOM 6617 N N . GLY A 1 905 ? -21.85917 -38.63953 18.91459 1.000 57.32986 904 GLY A N 1
ATOM 6618 C CA . GLY A 1 905 ? -23.30416 -38.61074 19.02831 1.000 56.63225 904 GLY A CA 1
ATOM 6619 C C . GLY A 1 905 ? -24.00762 -38.24945 17.73869 1.000 53.20122 904 GLY A C 1
ATOM 6620 O O . GLY A 1 905 ? -23.42119 -37.69041 16.80598 1.000 53.19505 904 GLY A O 1
ATOM 6621 N N . VAL A 1 906 ? -25.29054 -38.59441 17.71042 1.000 52.88908 905 VAL A N 1
ATOM 6622 C CA . VAL A 1 906 ? -26.22301 -38.25564 16.64296 1.000 51.80590 905 VAL A CA 1
ATOM 6623 C C . VAL A 1 906 ? -27.11505 -37.12780 17.13165 1.000 51.93598 905 VAL A C 1
ATOM 6624 O O . VAL A 1 906 ? -27.61492 -37.16592 18.26362 1.000 50.96049 905 VAL A O 1
ATOM 6628 N N . LEU A 1 907 ? -27.31838 -36.12580 16.28089 1.000 57.18191 906 LEU A N 1
ATOM 6629 C CA . LEU A 1 907 ? -28.16328 -34.98387 16.60498 1.000 54.28753 906 LEU A CA 1
ATOM 6630 C C . LEU A 1 907 ? -29.61421 -35.32877 16.28630 1.000 53.35175 906 LEU A C 1
ATOM 6631 O O . LEU A 1 907 ? -29.96215 -35.56637 15.12376 1.000 56.42319 906 LEU A O 1
ATOM 6636 N N . VAL A 1 908 ? -30.45612 -35.35412 17.31850 1.000 57.08428 907 VAL A N 1
ATOM 6637 C CA . VAL A 1 908 ? -31.85375 -35.74418 17.21435 1.000 53.94049 907 VAL A CA 1
ATOM 6638 C C . VAL A 1 908 ? -32.71537 -34.66817 17.86890 1.000 53.38336 907 VAL A C 1
ATOM 6639 O O . VAL A 1 908 ? -32.21089 -33.68009 18.40211 1.000 54.68912 907 VAL A O 1
ATOM 6643 N N . ARG A 1 909 ? -34.02966 -34.88635 17.83269 1.000 56.70469 908 ARG A N 1
ATOM 6644 C CA . ARG A 1 909 ? -35.01283 -33.98060 18.42297 1.000 54.24925 908 ARG A CA 1
ATOM 6645 C C . ARG A 1 909 ? -34.83059 -32.55589 17.89302 1.000 58.45697 908 ARG A C 1
ATOM 6646 O O . ARG A 1 909 ? -34.47273 -31.62699 18.61782 1.000 61.85391 908 ARG A O 1
ATOM 6654 N N . GLU A 1 910 ? -35.06264 -32.43334 16.58167 1.000 67.64336 909 GLU A N 1
ATOM 6655 C CA . GLU A 1 910 ? -34.98061 -31.16457 15.84346 1.000 74.17499 909 GLU A CA 1
ATOM 6656 C C . GLU A 1 910 ? -33.68580 -30.40591 16.14598 1.000 68.34060 909 GLU A C 1
ATOM 6657 O O . GLU A 1 910 ? -33.65088 -29.17273 16.15275 1.000 66.35641 909 GLU A O 1
ATOM 6663 N N . GLY A 1 911 ? -32.59990 -31.14606 16.36621 1.000 60.92005 910 GLY A N 1
ATOM 6664 C CA . GLY A 1 911 ? -31.30042 -30.56156 16.61405 1.000 58.53608 910 GLY A CA 1
ATOM 6665 C C . GLY A 1 911 ? -31.03745 -30.13489 18.04178 1.000 60.29593 910 GLY A C 1
ATOM 6666 O O . GLY A 1 911 ? -29.94682 -29.62093 18.32400 1.000 58.06526 910 GLY A O 1
ATOM 6667 N N . ASN A 1 912 ? -31.98914 -30.32780 18.95188 1.000 65.78501 911 ASN A N 1
ATOM 6668 C CA . ASN A 1 912 ? -31.83575 -29.90553 20.33622 1.000 61.39009 911 ASN A CA 1
ATOM 6669 C C . ASN A 1 912 ? -31.42001 -31.03692 21.26429 1.000 60.31078 911 ASN A C 1
ATOM 6670 O O . ASN A 1 912 ? -31.26076 -30.80364 22.46967 1.000 66.57453 911 ASN A O 1
ATOM 6675 N N . GLY A 1 913 ? -31.23769 -32.25509 20.74034 1.000 56.45914 912 GLY A N 1
ATOM 6676 C CA . GLY A 1 913 ? -30.81534 -33.36468 21.56022 1.000 56.67645 912 GLY A CA 1
ATOM 6677 C C . GLY A 1 913 ? -29.73085 -34.17253 20.85817 1.000 55.75414 912 GLY A C 1
ATOM 6678 O O . GLY A 1 913 ? -29.48786 -34.00513 19.66567 1.000 54.15240 912 GLY A O 1
ATOM 6679 N N . VAL A 1 914 ? -29.10989 -35.06140 21.62732 1.000 52.80527 913 VAL A N 1
ATOM 6680 C CA . VAL A 1 914 ? -28.01406 -35.88861 21.13574 1.000 54.76894 913 VAL A CA 1
ATOM 6681 C C . VAL A 1 914 ? -28.24903 -37.30930 21.63908 1.000 54.06273 913 VAL A C 1
ATOM 6682 O O . VAL A 1 914 ? -29.00655 -37.53938 22.58208 1.000 59.42796 913 VAL A O 1
ATOM 6686 N N . ALA A 1 915 ? -27.63163 -38.27612 20.96409 1.000 55.40153 914 ALA A N 1
ATOM 6687 C CA . ALA A 1 915 ? -27.70163 -39.66057 21.41477 1.000 53.00157 914 ALA A CA 1
ATOM 6688 C C . ALA A 1 915 ? -26.41279 -40.37833 21.04388 1.000 53.87634 914 ALA A C 1
ATOM 6689 O O . ALA A 1 915 ? -25.67334 -39.94234 20.16382 1.000 48.41813 914 ALA A O 1
ATOM 6691 N N . ASP A 1 916 ? -26.14332 -41.48461 21.73121 1.000 54.30046 915 ASP A N 1
ATOM 6692 C CA . ASP A 1 916 ? -24.98082 -42.29189 21.38946 1.000 53.71924 915 ASP A CA 1
ATOM 6693 C C . ASP A 1 916 ? -25.21411 -43.03883 20.08074 1.000 53.13073 915 ASP A C 1
ATOM 6694 O O . ASP A 1 916 ? -26.34786 -43.35996 19.71519 1.000 53.59717 915 ASP A O 1
ATOM 6699 N N . ASN A 1 917 ? -24.12296 -43.30481 19.36565 1.000 46.34470 916 ASN A N 1
ATOM 6700 C CA . ASN A 1 917 ? -24.20670 -44.13991 18.17548 1.000 44.66620 916 ASN A CA 1
ATOM 6701 C C . ASN A 1 917 ? -24.61647 -45.55631 18.56130 1.000 44.22982 916 ASN A C 1
ATOM 6702 O O . ASN A 1 917 ? -24.21734 -46.07324 19.60858 1.000 45.66736 916 ASN A O 1
ATOM 6707 N N . ALA A 1 918 ? -25.42350 -46.18660 17.70829 1.000 48.28215 917 ALA A N 1
ATOM 6708 C CA . ALA A 1 918 ? -25.96438 -47.50643 18.01899 1.000 51.26215 917 ALA A CA 1
ATOM 6709 C C . ALA A 1 918 ? -25.08422 -48.62666 17.47165 1.000 53.86268 917 ALA A C 1
ATOM 6710 O O . ALA A 1 918 ? -24.57324 -49.45214 18.23511 1.000 66.29401 917 ALA A O 1
ATOM 6712 N N . SER A 1 919 ? -24.89549 -48.66375 16.15501 1.000 43.35740 918 SER A N 1
ATOM 6713 C CA . SER A 1 919 ? -24.14429 -49.74455 15.53565 1.000 40.56341 918 SER A CA 1
ATOM 6714 C C . SER A 1 919 ? -23.66109 -49.30106 14.16436 1.000 40.04951 918 SER A C 1
ATOM 6715 O O . SER A 1 919 ? -24.41167 -48.68428 13.40420 1.000 41.50475 918 SER A O 1
ATOM 6718 N N . MET A 1 920 ? -22.40904 -49.62518 13.85816 1.000 37.12075 919 MET A N 1
ATOM 6719 C CA . MET A 1 920 ? -21.86109 -49.37154 12.53590 1.000 36.60944 919 MET A CA 1
ATOM 6720 C C . MET A 1 920 ? -22.39359 -50.39535 11.54486 1.000 39.97837 919 MET A C 1
ATOM 6721 O O . MET A 1 920 ? -22.58356 -51.56817 11.87998 1.000 46.76920 919 MET A O 1
ATOM 6726 N N . VAL A 1 921 ? -22.63262 -49.94722 10.31618 1.000 33.38480 920 VAL A N 1
ATOM 6727 C CA . VAL A 1 921 ? -23.02861 -50.84422 9.23752 1.000 27.16512 920 VAL A CA 1
ATOM 6728 C C . VAL A 1 921 ? -21.94840 -51.00422 8.18340 1.000 30.17424 920 VAL A C 1
ATOM 6729 O O . VAL A 1 921 ? -22.05929 -51.91466 7.34468 1.000 37.10543 920 VAL A O 1
ATOM 6733 N N . ARG A 1 922 ? -20.91229 -50.16431 8.18792 1.000 30.47674 921 ARG A N 1
ATOM 6734 C CA . ARG A 1 922 ? -19.82009 -50.35725 7.24322 1.000 27.81285 921 ARG A CA 1
ATOM 6735 C C . ARG A 1 922 ? -18.53907 -49.75424 7.79952 1.000 33.94345 921 ARG A C 1
ATOM 6736 O O . ARG A 1 922 ? -18.57234 -48.84235 8.62620 1.000 40.21922 921 ARG A O 1
ATOM 6744 N N . VAL A 1 923 ? -17.40600 -50.29483 7.35882 1.000 31.29977 922 VAL A N 1
ATOM 6745 C CA . VAL A 1 923 ? -16.09188 -49.75262 7.68678 1.000 31.93099 922 VAL A CA 1
ATOM 6746 C C . VAL A 1 923 ? -15.29854 -49.64225 6.39299 1.000 31.65152 922 VAL A C 1
ATOM 6747 O O . VAL A 1 923 ? -15.03823 -50.65479 5.73527 1.000 31.74715 922 VAL A O 1
ATOM 6751 N N . ASP A 1 924 ? -14.90438 -48.42612 6.03301 1.000 34.36607 923 ASP A N 1
ATOM 6752 C CA . ASP A 1 924 ? -14.10888 -48.20598 4.83242 1.000 35.07445 923 ASP A CA 1
ATOM 6753 C C . ASP A 1 924 ? -12.63014 -48.22783 5.19094 1.000 34.95883 923 ASP A C 1
ATOM 6754 O O . ASP A 1 924 ? -12.15439 -47.37213 5.94388 1.000 36.26053 923 ASP A O 1
ATOM 6759 N N . VAL A 1 925 ? -11.91359 -49.20603 4.65323 1.000 34.39535 924 VAL A N 1
ATOM 6760 C CA . VAL A 1 925 ? -10.47529 -49.32341 4.83960 1.000 38.12546 924 VAL A CA 1
ATOM 6761 C C . VAL A 1 925 ? -9.79890 -48.50407 3.74861 1.000 38.48945 924 VAL A C 1
ATOM 6762 O O . VAL A 1 925 ? -10.03064 -48.74010 2.55416 1.000 36.99070 924 VAL A O 1
ATOM 6766 N N . PHE A 1 926 ? -8.97936 -47.53610 4.16508 1.000 36.61017 925 PHE A N 1
ATOM 6767 C CA . PHE A 1 926 ? -8.20661 -46.66257 3.29654 1.000 41.37970 925 PHE A CA 1
ATOM 6768 C C . PHE A 1 926 ? -6.71719 -46.86788 3.53815 1.000 46.24570 925 PHE A C 1
ATOM 6769 O O . PHE A 1 926 ? -6.29634 -47.35311 4.59295 1.000 46.67205 925 PHE A O 1
ATOM 6777 N N . THR A 1 927 ? -5.92037 -46.44767 2.55737 1.000 46.29354 926 THR A N 1
ATOM 6778 C CA . THR A 1 927 ? -4.47215 -46.34402 2.69445 1.000 42.33038 926 THR A CA 1
ATOM 6779 C C . THR A 1 927 ? -4.07200 -44.88499 2.52190 1.000 45.38759 926 THR A C 1
ATOM 6780 O O . THR A 1 927 ? -4.33785 -44.28509 1.47488 1.000 51.63838 926 THR A O 1
ATOM 6784 N N . LYS A 1 928 ? -3.44216 -44.31788 3.54880 1.000 40.38639 927 LYS A N 1
ATOM 6785 C CA . LYS A 1 928 ? -2.91372 -42.96056 3.50995 1.000 44.61722 927 LYS A CA 1
ATOM 6786 C C . LYS A 1 928 ? -1.49815 -42.97262 4.06326 1.000 49.74451 927 LYS A C 1
ATOM 6787 O O . LYS A 1 928 ? -1.25138 -43.54793 5.12890 1.000 48.24178 927 LYS A O 1
ATOM 6793 N N . GLY A 1 929 ? -0.57476 -42.34540 3.33720 1.000 48.18630 928 GLY A N 1
ATOM 6794 C CA . GLY A 1 929 ? 0.81236 -42.29823 3.76802 1.000 42.09654 928 GLY A CA 1
ATOM 6795 C C . GLY A 1 929 ? 1.43834 -43.65964 3.95843 1.000 41.94862 928 GLY A C 1
ATOM 6796 O O . GLY A 1 929 ? 2.35582 -43.80715 4.77270 1.000 41.92287 928 GLY A O 1
ATOM 6797 N N . GLY A 1 930 ? 0.96281 -44.66474 3.22781 1.000 43.66721 929 GLY A N 1
ATOM 6798 C CA . GLY A 1 930 ? 1.44754 -46.01632 3.40678 1.000 46.93032 929 GLY A CA 1
ATOM 6799 C C . GLY A 1 930 ? 0.93183 -46.72050 4.63848 1.000 46.03308 929 GLY A C 1
ATOM 6800 O O . GLY A 1 930 ? 1.53789 -47.70598 5.06941 1.000 44.19411 929 GLY A O 1
ATOM 6801 N N . LYS A 1 931 ? -0.16605 -46.24503 5.22751 1.000 46.89205 930 LYS A N 1
ATOM 6802 C CA . LYS A 1 931 ? -0.69764 -46.81245 6.45781 1.000 52.52997 930 LYS A CA 1
ATOM 6803 C C . LYS A 1 931 ? -2.20881 -46.95880 6.35978 1.000 54.08187 930 LYS A C 1
ATOM 6804 O O . LYS A 1 931 ? -2.87540 -46.22934 5.62275 1.000 53.41996 930 LYS A O 1
ATOM 6810 N N . TYR A 1 932 ? -2.74525 -47.90328 7.12550 1.000 48.74175 931 TYR A N 1
ATOM 6811 C CA . TYR A 1 932 ? -4.16045 -48.23527 7.06027 1.000 44.76238 931 TYR A CA 1
ATOM 6812 C C . TYR A 1 932 ? -4.97380 -47.32980 7.97559 1.000 49.07782 931 TYR A C 1
ATOM 6813 O O . TYR A 1 932 ? -4.58571 -47.06317 9.11692 1.000 50.13508 931 TYR A O 1
ATOM 6822 N N . PHE A 1 933 ? -6.10720 -46.85892 7.46193 1.000 48.00964 932 PHE A N 1
ATOM 6823 C CA . PHE A 1 933 ? -7.04411 -46.04738 8.22297 1.000 42.42528 932 PHE A CA 1
ATOM 6824 C C . PHE A 1 933 ? -8.44236 -46.61501 8.03389 1.000 36.23236 932 PHE A C 1
ATOM 6825 O O . PHE A 1 933 ? -8.74925 -47.20577 6.99731 1.000 40.52676 932 PHE A O 1
ATOM 6833 N N . LEU A 1 934 ? -9.29069 -46.44817 9.04579 1.000 35.40597 933 LEU A N 1
ATOM 6834 C CA . LEU A 1 934 ? -10.60817 -47.07927 9.05450 1.000 37.26322 933 LEU A CA 1
ATOM 6835 C C . LEU A 1 934 ? -11.67878 -46.02745 9.32587 1.000 30.57752 933 LEU A C 1
ATOM 6836 O O . LEU A 1 934 ? -11.72733 -45.45740 10.42016 1.000 30.09317 933 LEU A O 1
ATOM 6841 N N . VAL A 1 935 ? -12.53214 -45.79580 8.33907 1.000 30.08608 934 VAL A N 1
ATOM 6842 C CA . VAL A 1 935 ? -13.63208 -44.83120 8.46014 1.000 30.99305 934 VAL A CA 1
ATOM 6843 C C . VAL A 1 935 ? -14.88379 -45.60445 8.88361 1.000 35.72479 934 VAL A C 1
ATOM 6844 O O . VAL A 1 935 ? -15.31043 -46.50716 8.15306 1.000 36.01864 934 VAL A O 1
ATOM 6848 N N . PRO A 1 936 ? -15.47582 -45.28629 10.02852 1.000 34.92963 935 PRO A N 1
ATOM 6849 C CA . PRO A 1 936 ? -16.73412 -45.93584 10.41217 1.000 34.41330 935 PRO A CA 1
ATOM 6850 C C . PRO A 1 936 ? -17.93280 -45.31655 9.70966 1.000 37.53545 935 PRO A C 1
ATOM 6851 O O . PRO A 1 936 ? -17.94778 -44.12932 9.37733 1.000 39.90324 935 PRO A O 1
ATOM 6855 N N . ILE A 1 937 ? -18.95382 -46.14674 9.48811 1.000 37.39310 936 ILE A N 1
ATOM 6856 C CA . ILE A 1 937 ? -20.19647 -45.73215 8.84591 1.000 33.87143 936 ILE A CA 1
ATOM 6857 C C . ILE A 1 937 ? -21.34056 -46.36477 9.62432 1.000 31.09073 936 ILE A C 1
ATOM 6858 O O . ILE A 1 937 ? -21.54665 -47.58485 9.54812 1.000 30.42730 936 ILE A O 1
ATOM 6863 N N . TYR A 1 938 ? -22.08824 -45.54041 10.35666 1.000 35.27607 937 TYR A N 1
ATOM 6864 C CA . TYR A 1 938 ? -23.21782 -45.97196 11.16156 1.000 37.86931 937 TYR A CA 1
ATOM 6865 C C . TYR A 1 938 ? -24.51422 -45.82384 10.36644 1.000 34.71312 937 TYR A C 1
ATOM 6866 O O . TYR A 1 938 ? -24.52440 -45.39527 9.21018 1.000 35.09260 937 TYR A O 1
ATOM 6875 N N . THR A 1 939 ? -25.62882 -46.18510 11.00712 1.000 35.02391 938 THR A N 1
ATOM 6876 C CA . THR A 1 939 ? -26.91727 -46.17133 10.32039 1.000 31.01836 938 THR A CA 1
ATOM 6877 C C . THR A 1 939 ? -27.43339 -44.75101 10.12148 1.000 30.92038 938 THR A C 1
ATOM 6878 O O . THR A 1 939 ? -28.08079 -44.45714 9.10933 1.000 33.84356 938 THR A O 1
ATOM 6882 N N . TRP A 1 940 ? -27.17705 -43.85986 11.08216 1.000 36.21055 939 TRP A N 1
ATOM 6883 C CA . TRP A 1 940 ? -27.64681 -42.48560 10.94110 1.000 40.27969 939 TRP A CA 1
ATOM 6884 C C . TRP A 1 940 ? -26.92412 -41.76081 9.81360 1.000 43.36826 939 TRP A C 1
ATOM 6885 O O . TRP A 1 940 ? -27.50981 -40.88453 9.16746 1.000 41.45715 939 TRP A O 1
ATOM 6896 N N . GLN A 1 941 ? -25.65918 -42.10611 9.56497 1.000 39.50086 940 GLN A N 1
ATOM 6897 C CA . GLN A 1 941 ? -24.96350 -41.55960 8.40562 1.000 41.05013 940 GLN A CA 1
ATOM 6898 C C . GLN A 1 941 ? -25.56442 -42.08614 7.10778 1.000 42.56045 940 GLN A C 1
ATOM 6899 O O . GLN A 1 941 ? -25.65124 -41.35392 6.11463 1.000 49.95120 940 GLN A O 1
ATOM 6905 N N . VAL A 1 942 ? -25.97890 -43.35526 7.09670 1.000 34.75426 941 VAL A N 1
ATOM 6906 C CA . VAL A 1 942 ? -26.59179 -43.93451 5.90418 1.000 38.10053 941 VAL A CA 1
ATOM 6907 C C . VAL A 1 942 ? -27.93107 -43.26785 5.61269 1.000 39.16087 941 VAL A C 1
ATOM 6908 O O . VAL A 1 942 ? -28.22632 -42.90574 4.46782 1.000 39.65627 941 VAL A O 1
ATOM 6912 N N . ALA A 1 943 ? -28.76064 -43.09478 6.64497 1.000 41.70459 942 ALA A N 1
ATOM 6913 C CA . ALA A 1 943 ? -30.07220 -42.48445 6.44622 1.000 40.08564 942 ALA A CA 1
ATOM 6914 C C . ALA A 1 943 ? -29.94430 -41.04962 5.95277 1.000 44.71196 942 ALA A C 1
ATOM 6915 O O . ALA A 1 943 ? -30.69783 -40.61745 5.07234 1.000 48.78581 942 ALA A O 1
ATOM 6917 N N . LYS A 1 944 ? -28.99622 -40.29502 6.50904 1.000 42.56302 943 LYS A N 1
ATOM 6918 C CA . LYS A 1 944 ? -28.73013 -38.94605 6.02816 1.000 46.21847 943 LYS A CA 1
ATOM 6919 C C . LYS A 1 944 ? -28.00185 -38.93127 4.69073 1.000 52.62305 943 LYS A C 1
ATOM 6920 O O . LYS A 1 944 ? -27.87418 -37.86040 4.08720 1.000 58.09609 943 LYS A O 1
ATOM 6926 N N . GLY A 1 945 ? -27.52595 -40.08088 4.21629 1.000 48.95119 944 GLY A N 1
ATOM 6927 C CA . GLY A 1 945 ? -26.86038 -40.14083 2.93043 1.000 50.26021 944 GLY A CA 1
ATOM 6928 C C . GLY A 1 945 ? -25.49777 -39.49507 2.88956 1.000 45.10712 944 GLY A C 1
ATOM 6929 O O . GLY A 1 945 ? -25.03160 -39.12056 1.81065 1.000 49.69643 944 GLY A O 1
ATOM 6930 N N . ILE A 1 946 ? -24.84487 -39.35606 4.02446 1.000 37.34850 945 ILE A N 1
ATOM 6931 C CA . ILE A 1 946 ? -23.53739 -38.71716 4.08349 1.000 45.25196 945 ILE A CA 1
ATOM 6932 C C . ILE A 1 946 ? -22.45753 -39.78641 4.00007 1.000 40.29494 945 ILE A C 1
ATOM 6933 O O . ILE A 1 946 ? -22.63618 -40.92465 4.44703 1.000 34.85310 945 ILE A O 1
ATOM 6938 N N . LEU A 1 947 ? -21.33028 -39.42453 3.39056 1.000 40.86176 946 LEU A N 1
ATOM 6939 C CA . LEU A 1 947 ? -20.18880 -40.32422 3.26008 1.000 38.31644 946 LEU A CA 1
ATOM 6940 C C . LEU A 1 947 ? -19.04805 -39.79937 4.12019 1.000 37.12636 946 LEU A C 1
ATOM 6941 O O . LEU A 1 947 ? -18.37244 -38.83313 3.73185 1.000 38.31907 946 LEU A O 1
ATOM 6946 N N . PRO A 1 948 ? -18.79702 -40.38480 5.28905 1.000 37.61798 947 PRO A N 1
ATOM 6947 C CA . PRO A 1 948 ? -17.75909 -39.84683 6.17412 1.000 41.92327 947 PRO A CA 1
ATOM 6948 C C . PRO A 1 948 ? -16.36819 -39.99201 5.57907 1.000 39.94742 947 PRO A C 1
ATOM 6949 O O . PRO A 1 948 ? -16.07247 -40.93342 4.83901 1.000 38.46882 947 PRO A O 1
ATOM 6953 N N . ASN A 1 949 ? -15.50667 -39.03511 5.92227 1.000 46.75744 948 ASN A N 1
ATOM 6954 C CA . ASN A 1 949 ? -14.11377 -39.03859 5.49489 1.000 46.12393 948 ASN A CA 1
ATOM 6955 C C . ASN A 1 949 ? -13.14927 -39.07652 6.67224 1.000 45.64948 948 ASN A C 1
ATOM 6956 O O . ASN A 1 949 ? -11.94353 -38.87497 6.48022 1.000 52.84962 948 ASN A O 1
ATOM 6961 N N . LYS A 1 950 ? -13.64401 -39.32829 7.88041 1.000 48.32141 949 LYS A N 1
ATOM 6962 C CA . LYS A 1 950 ? -12.82091 -39.32961 9.08077 1.000 49.12392 949 LYS A CA 1
ATOM 6963 C C . LYS A 1 950 ? -12.55849 -40.76241 9.52032 1.000 44.59360 949 LYS A C 1
ATOM 6964 O O . LYS A 1 950 ? -13.49625 -41.55053 9.68147 1.000 41.90368 949 LYS A O 1
ATOM 6970 N N . ALA A 1 951 ? -11.28711 -41.09245 9.71436 1.000 43.26647 950 ALA A N 1
ATOM 6971 C CA . ALA A 1 951 ? -10.88220 -42.41775 10.15480 1.000 44.13537 950 ALA A CA 1
ATOM 6972 C C . ALA A 1 951 ? -10.53644 -42.38897 11.63652 1.000 45.19984 950 ALA A C 1
ATOM 6973 O O . ALA A 1 951 ? -9.99954 -41.39794 12.14054 1.000 51.75549 950 ALA A O 1
ATOM 6975 N N . ALA A 1 952 ? -10.85247 -43.48203 12.33005 1.000 38.94920 951 ALA A N 1
ATOM 6976 C CA . ALA A 1 952 ? -10.64730 -43.56305 13.77047 1.000 38.49802 951 ALA A CA 1
ATOM 6977 C C . ALA A 1 952 ? -9.17974 -43.38802 14.13576 1.000 44.50172 951 ALA A C 1
ATOM 6978 O O . ALA A 1 952 ? -8.34816 -44.24598 13.82312 1.000 47.84122 951 ALA A O 1
ATOM 6980 N N . THR A 1 953 ? -8.85764 -42.27925 14.79703 1.000 52.42123 952 THR A N 1
ATOM 6981 C CA . THR A 1 953 ? -7.51695 -42.01023 15.29194 1.000 47.10080 952 THR A CA 1
ATOM 6982 C C . THR A 1 953 ? -7.55731 -41.89753 16.80956 1.000 42.69218 952 THR A C 1
ATOM 6983 O O . THR A 1 953 ? -8.54296 -41.42964 17.38896 1.000 51.11420 952 THR A O 1
ATOM 6987 N N . GLN A 1 954 ? -6.47533 -42.32656 17.44752 1.000 40.02884 953 GLN A N 1
ATOM 6988 C CA . GLN A 1 954 ? -6.45882 -42.49163 18.89058 1.000 43.57403 953 GLN A CA 1
ATOM 6989 C C . GLN A 1 954 ? -5.99560 -41.21417 19.58843 1.000 52.99456 953 GLN A C 1
ATOM 6990 O O . GLN A 1 954 ? -5.32430 -40.35949 19.00613 1.000 56.79323 953 GLN A O 1
ATOM 6996 N N . TYR A 1 955 ? -6.37830 -41.09999 20.86224 1.000 57.09622 954 TYR A N 1
ATOM 6997 C CA . TYR A 1 955 ? -6.07969 -39.95039 21.72508 1.000 67.95795 954 TYR A CA 1
ATOM 6998 C C . TYR A 1 955 ? -6.58061 -38.62731 21.14293 1.000 68.50884 954 TYR A C 1
ATOM 6999 O O . TYR A 1 955 ? -6.18861 -37.55232 21.60995 1.000 73.31089 954 TYR A O 1
ATOM 7008 N N . LYS A 1 956 ? -7.46179 -38.67687 20.14595 1.000 55.64668 955 LYS A N 1
ATOM 7009 C CA . LYS A 1 956 ? -8.08286 -37.47272 19.61466 1.000 62.57661 955 LYS A CA 1
ATOM 7010 C C . LYS A 1 956 ? -9.49390 -37.81128 19.15734 1.000 67.40919 955 LYS A C 1
ATOM 7011 O O . LYS A 1 956 ? -9.77673 -38.94269 18.75148 1.000 69.68898 955 LYS A O 1
ATOM 7017 N N . ASP A 1 957 ? -10.37464 -36.81830 19.22725 1.000 67.00139 956 ASP A N 1
ATOM 7018 C CA . ASP A 1 957 ? -11.79056 -36.99948 18.94840 1.000 61.92989 956 ASP A CA 1
ATOM 7019 C C . ASP A 1 957 ? -12.12989 -36.53012 17.53780 1.000 63.78856 956 ASP A C 1
ATOM 7020 O O . ASP A 1 957 ? -11.32615 -35.89534 16.85061 1.000 61.56964 956 ASP A O 1
ATOM 7025 N N . GLU A 1 958 ? -13.35496 -36.85188 17.11411 1.000 64.16371 957 GLU A N 1
ATOM 7026 C CA . GLU A 1 958 ? -13.77389 -36.64448 15.73233 1.000 60.33515 957 GLU A CA 1
ATOM 7027 C C . GLU A 1 958 ? -13.74831 -35.18242 15.30835 1.000 67.14402 957 GLU A C 1
ATOM 7028 O O . GLU A 1 958 ? -13.91024 -34.90378 14.11464 1.000 65.14970 957 GLU A O 1
ATOM 7034 N N . GLU A 1 959 ? -13.56504 -34.24773 16.24543 1.000 73.40375 958 GLU A N 1
ATOM 7035 C CA . GLU A 1 959 ? -13.40125 -32.84745 15.86838 1.000 73.78728 958 GLU A CA 1
ATOM 7036 C C . GLU A 1 959 ? -12.21010 -32.67043 14.93642 1.000 72.28073 958 GLU A C 1
ATOM 7037 O O . GLU A 1 959 ? -12.24420 -31.83995 14.02098 1.000 73.73911 958 GLU A O 1
ATOM 7039 N N . ASP A 1 960 ? -11.14537 -33.44294 15.15484 1.000 62.18816 959 ASP A N 1
ATOM 7040 C CA . ASP A 1 960 ? -9.98879 -33.43230 14.25734 1.000 58.97174 959 ASP A CA 1
ATOM 7041 C C . ASP A 1 960 ? -9.39070 -34.84038 14.24076 1.000 62.37251 959 ASP A C 1
ATOM 7042 O O . ASP A 1 960 ? -8.54588 -35.18191 15.07044 1.000 66.74533 959 ASP A O 1
ATOM 7047 N N . TRP A 1 961 ? -9.83847 -35.64564 13.28271 1.000 66.48968 960 TRP A N 1
ATOM 7048 C CA . TRP A 1 961 ? -9.24393 -36.93775 12.98237 1.000 59.30162 960 TRP A CA 1
ATOM 7049 C C . TRP A 1 961 ? -8.37226 -36.82374 11.73667 1.000 54.86279 960 TRP A C 1
ATOM 7050 O O . TRP A 1 961 ? -8.15622 -35.73920 11.19290 1.000 61.42295 960 TRP A O 1
ATOM 7061 N N . GLU A 1 962 ? -7.86529 -37.96606 11.28293 1.000 49.92945 961 GLU A N 1
ATOM 7062 C CA . GLU A 1 962 ? -7.10870 -38.02229 10.04071 1.000 48.80512 961 GLU A CA 1
ATOM 7063 C C . GLU A 1 962 ? -8.08482 -37.97349 8.87203 1.000 54.39828 961 GLU A C 1
ATOM 7064 O O . GLU A 1 962 ? -8.95681 -38.84048 8.74760 1.000 58.25627 961 GLU A O 1
ATOM 7066 N N . VAL A 1 963 ? -7.94630 -36.95969 8.02364 1.000 53.66318 962 VAL A N 1
ATOM 7067 C CA . VAL A 1 963 ? -8.88087 -36.75358 6.92380 1.000 47.30263 962 VAL A CA 1
ATOM 7068 C C . VAL A 1 963 ? -8.49986 -37.66505 5.76693 1.000 49.54073 962 VAL A C 1
ATOM 7069 O O . VAL A 1 963 ? -7.34872 -37.67009 5.31503 1.000 53.12248 962 VAL A O 1
ATOM 7073 N N . MET A 1 964 ? -9.47090 -38.43764 5.28122 1.000 52.33461 963 MET A N 1
ATOM 7074 C CA . MET A 1 964 ? -9.27128 -39.30219 4.12000 1.000 51.76486 963 MET A CA 1
ATOM 7075 C C . MET A 1 964 ? -9.47019 -38.45648 2.86470 1.000 54.53356 963 MET A C 1
ATOM 7076 O O . MET A 1 964 ? -10.49768 -38.50946 2.18370 1.000 59.14042 963 MET A O 1
ATOM 7081 N N . ASP A 1 965 ? -8.45092 -37.65959 2.55982 1.000 55.48748 964 ASP A N 1
ATOM 7082 C CA . ASP A 1 965 ? -8.50766 -36.67375 1.49254 1.000 57.76033 964 ASP A CA 1
ATOM 7083 C C . ASP A 1 965 ? -8.03798 -37.29330 0.17731 1.000 58.64826 964 ASP A C 1
ATOM 7084 O O . ASP A 1 965 ? -7.93294 -38.51483 0.03789 1.000 58.67385 964 ASP A O 1
ATOM 7089 N N . ASN A 1 966 ? -7.77013 -36.43775 -0.81302 1.000 64.67225 965 ASN A N 1
ATOM 7090 C CA . ASN A 1 966 ? -7.23215 -36.90214 -2.08760 1.000 65.42581 965 ASN A CA 1
ATOM 7091 C C . ASN A 1 966 ? -5.91632 -37.64874 -1.90937 1.000 56.62333 965 ASN A C 1
ATOM 7092 O O . ASN A 1 966 ? -5.57940 -38.51476 -2.72492 1.000 54.71287 965 ASN A O 1
ATOM 7097 N N . SER A 1 967 ? -5.15816 -37.32443 -0.85921 1.000 49.44715 966 SER A N 1
ATOM 7098 C CA . SER A 1 967 ? -3.90234 -38.02202 -0.60488 1.000 58.19936 966 SER A CA 1
ATOM 7099 C C . SER A 1 967 ? -4.12659 -39.48691 -0.24977 1.000 55.59791 966 SER A C 1
ATOM 7100 O O . SER A 1 967 ? -3.23163 -40.31517 -0.45288 1.000 49.29356 966 SER A O 1
ATOM 7103 N N . ALA A 1 968 ? -5.29900 -39.82568 0.27521 1.000 56.96285 967 ALA A N 1
ATOM 7104 C CA . ALA A 1 968 ? -5.59309 -41.19029 0.68244 1.000 55.19129 967 ALA A CA 1
ATOM 7105 C C . ALA A 1 968 ? -6.21078 -41.97785 -0.46623 1.000 49.40268 967 ALA A C 1
ATOM 7106 O O . ALA A 1 968 ? -6.87048 -41.41990 -1.34760 1.000 51.21213 967 ALA A O 1
ATOM 7108 N N . THR A 1 969 ? -5.98761 -43.28996 -0.44506 1.000 46.05439 968 THR A N 1
ATOM 7109 C CA . THR A 1 969 ? -6.51015 -44.20256 -1.45267 1.000 44.56418 968 THR A CA 1
ATOM 7110 C C . THR A 1 969 ? -7.46701 -45.18538 -0.79370 1.000 46.27778 968 THR A C 1
ATOM 7111 O O . THR A 1 969 ? -7.11018 -45.84057 0.19128 1.000 48.99450 968 THR A O 1
ATOM 7115 N N . PHE A 1 970 ? -8.67519 -45.28711 -1.34157 1.000 43.14525 969 PHE A N 1
ATOM 7116 C CA . PHE A 1 970 ? -9.68010 -46.20019 -0.81172 1.000 35.55620 969 PHE A CA 1
ATOM 7117 C C . PHE A 1 970 ? -9.26801 -47.64082 -1.08801 1.000 37.27490 969 PHE A C 1
ATOM 7118 O O . PHE A 1 970 ? -9.13248 -48.04206 -2.24862 1.000 43.12019 969 PHE A O 1
ATOM 7126 N N . LYS A 1 971 ? -9.06476 -48.42076 -0.02479 1.000 43.14524 970 LYS A N 1
ATOM 7127 C CA . LYS A 1 971 ? -8.68921 -49.81937 -0.20480 1.000 44.21721 970 LYS A CA 1
ATOM 7128 C C . LYS A 1 971 ? -9.91341 -50.69000 -0.46737 1.000 41.11758 970 LYS A C 1
ATOM 7129 O O . LYS A 1 971 ? -10.04698 -51.27697 -1.54704 1.000 43.21159 970 LYS A O 1
ATOM 7135 N N . PHE A 1 972 ? -10.82635 -50.76876 0.49581 1.000 39.76141 971 PHE A N 1
ATOM 7136 C CA . PHE A 1 972 ? -12.03295 -51.58779 0.32724 1.000 38.33478 971 PHE A CA 1
ATOM 7137 C C . PHE A 1 972 ? -13.02810 -51.23968 1.43103 1.000 39.77720 971 PHE A C 1
ATOM 7138 O O . PHE A 1 972 ? -12.84472 -50.26679 2.17073 1.000 40.78912 971 PHE A O 1
ATOM 7146 N N . SER A 1 973 ? -14.10452 -52.02300 1.52055 1.000 36.95973 972 SER A N 1
ATOM 7147 C CA . SER A 1 973 ? -15.15244 -51.82688 2.51258 1.000 33.02150 972 SER A CA 1
ATOM 7148 C C . SER A 1 973 ? -15.47363 -53.14873 3.19495 1.000 34.96796 972 SER A C 1
ATOM 7149 O O . SER A 1 973 ? -15.39193 -54.21773 2.58499 1.000 37.02905 972 SER A O 1
ATOM 7152 N N . LEU A 1 974 ? -15.86245 -53.06101 4.46494 1.000 30.65427 973 LEU A N 1
ATOM 7153 C CA . LEU A 1 974 ? -16.12301 -54.22571 5.29714 1.000 30.17617 973 LEU A CA 1
ATOM 7154 C C . LEU A 1 974 ? -17.48052 -54.08427 5.96488 1.000 36.89698 973 LEU A C 1
ATOM 7155 O O . LEU A 1 974 ? -17.78179 -53.04219 6.55480 1.000 40.03210 973 LEU A O 1
ATOM 7160 N N . HIS A 1 975 ? -18.28347 -55.12196 5.87270 1.000 31.66682 974 HIS A N 1
ATOM 7161 C CA . HIS A 1 975 ? -19.51286 -55.25135 6.63023 1.000 30.90467 974 HIS A CA 1
ATOM 7162 C C . HIS A 1 975 ? -19.28993 -56.19333 7.80182 1.000 29.56912 974 HIS A C 1
ATOM 7163 O O . HIS A 1 975 ? -18.33712 -56.97856 7.80370 1.000 30.01643 974 HIS A O 1
ATOM 7170 N N . PRO A 1 976 ? -20.13139 -56.12896 8.83339 1.000 34.20375 975 PRO A N 1
ATOM 7171 C CA . PRO A 1 976 ? -19.94826 -57.02750 9.97852 1.000 33.17314 975 PRO A CA 1
ATOM 7172 C C . PRO A 1 976 ? -19.94247 -58.48813 9.55186 1.000 31.55002 975 PRO A C 1
ATOM 7173 O O . PRO A 1 976 ? -20.71400 -58.90689 8.68657 1.000 44.57600 975 PRO A O 1
ATOM 7177 N N . ASN A 1 977 ? -19.03765 -59.25421 10.16459 1.000 25.04607 976 ASN A N 1
ATOM 7178 C CA . ASN A 1 977 ? -18.86936 -60.68270 9.89720 1.000 25.61853 976 ASN A CA 1
ATOM 7179 C C . ASN A 1 977 ? -18.38116 -60.92541 8.46639 1.000 31.03415 976 ASN A C 1
ATOM 7180 O O . ASN A 1 977 ? -18.84229 -61.84101 7.78309 1.000 40.02410 976 ASN A O 1
ATOM 7185 N N . ASP A 1 978 ? -17.44818 -60.09377 8.00581 1.000 28.23381 977 ASP A N 1
ATOM 7186 C CA . ASP A 1 978 ? -16.76291 -60.30232 6.73750 1.000 34.26433 977 ASP A CA 1
ATOM 7187 C C . ASP A 1 978 ? -15.37926 -60.89404 6.97485 1.000 39.44223 977 ASP A C 1
ATOM 7188 O O . ASP A 1 978 ? -14.74069 -60.63411 7.99746 1.000 39.76699 977 ASP A O 1
ATOM 7193 N N . LEU A 1 979 ? -14.91434 -61.68208 6.00811 1.000 38.20535 978 LEU A N 1
ATOM 7194 C CA . LEU A 1 979 ? -13.60959 -62.31973 6.11453 1.000 35.73151 978 LEU A CA 1
ATOM 7195 C C . LEU A 1 979 ? -12.50511 -61.33592 5.75192 1.000 36.55805 978 LEU A C 1
ATOM 7196 O O . LEU A 1 979 ? -12.60656 -60.61128 4.75686 1.000 39.09790 978 LEU A O 1
ATOM 7201 N N . VAL A 1 980 ? -11.44816 -61.31383 6.56199 1.000 31.53263 979 VAL A N 1
ATOM 7202 C CA . VAL A 1 980 ? -10.25551 -60.52685 6.29362 1.000 33.10734 979 VAL A CA 1
ATOM 7203 C C . VAL A 1 980 ? -9.03001 -61.39732 6.52864 1.000 36.25976 979 VAL A C 1
ATOM 7204 O O . VAL A 1 980 ? -9.04298 -62.32769 7.34347 1.000 37.09029 979 VAL A O 1
ATOM 7208 N N . LYS A 1 981 ? -7.96773 -61.09593 5.78765 1.000 31.94949 980 LYS A N 1
ATOM 7209 C CA . LYS A 1 981 ? -6.64204 -61.64371 6.03276 1.000 34.06959 980 LYS A CA 1
ATOM 7210 C C . LYS A 1 981 ? -5.71526 -60.50494 6.42112 1.000 37.42264 980 LYS A C 1
ATOM 7211 O O . LYS A 1 981 ? -5.61875 -59.50157 5.70334 1.000 35.12136 980 LYS A O 1
ATOM 7217 N N . LEU A 1 982 ? -5.03896 -60.66241 7.55288 1.000 48.18544 981 LEU A N 1
ATOM 7218 C CA . LEU A 1 982 ? -4.09067 -59.67506 8.04411 1.000 49.01485 981 LEU A CA 1
ATOM 7219 C C . LEU A 1 982 ? -2.74674 -60.35221 8.25399 1.000 50.45912 981 LEU A C 1
ATOM 7220 O O . LEU A 1 982 ? -2.63310 -61.27280 9.07108 1.000 51.06540 981 LEU A O 1
ATOM 7225 N N . VAL A 1 983 ? -1.73859 -59.90301 7.51272 1.000 49.30965 982 VAL A N 1
ATOM 7226 C CA . VAL A 1 983 ? -0.36027 -60.33078 7.70824 1.000 49.37258 982 VAL A CA 1
ATOM 7227 C C . VAL A 1 983 ? 0.42231 -59.15584 8.27923 1.000 48.88756 982 VAL A C 1
ATOM 7228 O O . VAL A 1 983 ? 0.30752 -58.01822 7.79683 1.000 46.96733 982 VAL A O 1
ATOM 7232 N N . THR A 1 984 ? 1.16912 -59.42933 9.34775 1.000 54.44145 983 THR A N 1
ATOM 7233 C CA . THR A 1 984 ? 1.98282 -58.44074 10.03951 1.000 54.35982 983 THR A CA 1
ATOM 7234 C C . THR A 1 984 ? 3.41013 -58.95564 10.15718 1.000 55.76810 983 THR A C 1
ATOM 7235 O O . THR A 1 984 ? 3.76054 -59.97370 9.55136 1.000 58.54936 983 THR A O 1
ATOM 7239 N N . LYS A 1 985 ? 4.24083 -58.26265 10.93632 1.000 53.54940 984 LYS A N 1
ATOM 7240 C CA . LYS A 1 985 ? 5.61596 -58.70416 11.12827 1.000 51.38601 984 LYS A CA 1
ATOM 7241 C C . LYS A 1 985 ? 5.70913 -59.97913 11.95746 1.000 57.35329 984 LYS A C 1
ATOM 7242 O O . LYS A 1 985 ? 6.75120 -60.64254 11.93207 1.000 60.33154 984 LYS A O 1
ATOM 7244 N N . LYS A 1 986 ? 4.65102 -60.33803 12.68554 1.000 61.92177 985 LYS A N 1
ATOM 7245 C CA . LYS A 1 986 ? 4.67794 -61.47372 13.60067 1.000 57.81944 985 LYS A CA 1
ATOM 7246 C C . LYS A 1 986 ? 3.95667 -62.70262 13.05736 1.000 63.23578 985 LYS A C 1
ATOM 7247 O O . LYS A 1 986 ? 4.54673 -63.78490 12.99738 1.000 63.77365 985 LYS A O 1
ATOM 7249 N N . LYS A 1 987 ? 2.69248 -62.56561 12.66080 1.000 61.24835 986 LYS A N 1
ATOM 7250 C CA . LYS A 1 987 ? 1.89775 -63.71589 12.25268 1.000 61.02251 986 LYS A CA 1
ATOM 7251 C C . LYS A 1 987 ? 0.87111 -63.28309 11.21320 1.000 61.12459 986 LYS A C 1
ATOM 7252 O O . LYS A 1 987 ? 0.80890 -62.11668 10.81336 1.000 55.96211 986 LYS A O 1
ATOM 7258 N N . THR A 1 988 ? 0.05973 -64.24694 10.77854 1.000 58.17280 987 THR A N 1
ATOM 7259 C CA . THR A 1 988 ? -0.99605 -64.02740 9.79952 1.000 54.90434 987 THR A CA 1
ATOM 7260 C C . THR A 1 988 ? -2.29339 -64.58827 10.35965 1.000 61.96276 987 THR A C 1
ATOM 7261 O O . THR A 1 988 ? -2.30820 -65.70158 10.89493 1.000 67.79688 987 THR A O 1
ATOM 7265 N N . ILE A 1 989 ? -3.37747 -63.82424 10.24119 1.000 60.98841 988 ILE A N 1
ATOM 7266 C CA . ILE A 1 989 ? -4.68347 -64.25240 10.72918 1.000 55.23231 988 ILE A CA 1
ATOM 7267 C C . ILE A 1 989 ? -5.69872 -64.11623 9.60272 1.000 44.85769 988 ILE A C 1
ATOM 7268 O O . ILE A 1 989 ? -5.82495 -63.04537 8.99805 1.000 41.44432 988 ILE A O 1
ATOM 7273 N N . LEU A 1 990 ? -6.42605 -65.19650 9.33251 1.000 41.08059 989 LEU A N 1
ATOM 7274 C CA . LEU A 1 990 ? -7.53574 -65.20721 8.38158 1.000 38.21870 989 LEU A CA 1
ATOM 7275 C C . LEU A 1 990 ? -8.81216 -65.42903 9.18464 1.000 38.18175 989 LEU A C 1
ATOM 7276 O O . LEU A 1 990 ? -9.11601 -66.55735 9.58149 1.000 36.13703 989 LEU A O 1
ATOM 7281 N N . GLY A 1 991 ? -9.56094 -64.35224 9.42209 1.000 36.81160 990 GLY A N 1
ATOM 7282 C CA . GLY A 1 991 ? -10.70829 -64.44346 10.30236 1.000 30.40549 990 GLY A CA 1
ATOM 7283 C C . GLY A 1 991 ? -11.78368 -63.44875 9.93296 1.000 29.01219 990 GLY A C 1
ATOM 7284 O O . GLY A 1 991 ? -11.56823 -62.53120 9.14087 1.000 34.14003 990 GLY A O 1
ATOM 7285 N N . TYR A 1 992 ? -12.95647 -63.64037 10.52842 1.000 26.85781 991 TYR A N 1
ATOM 7286 C CA . TYR A 1 992 ? -14.10416 -62.80914 10.19834 1.000 29.18691 991 TYR A CA 1
ATOM 7287 C C . TYR A 1 992 ? -14.06697 -61.51500 11.00178 1.000 28.39332 991 TYR A C 1
ATOM 7288 O O . TYR A 1 992 ? -13.92123 -61.53839 12.22838 1.000 31.69506 991 TYR A O 1
ATOM 7297 N N . PHE A 1 993 ? -14.18866 -60.38830 10.30046 1.000 29.75209 992 PHE A N 1
ATOM 7298 C CA . PHE A 1 993 ? -14.19693 -59.08074 10.94508 1.000 32.46320 992 PHE A CA 1
ATOM 7299 C C . PHE A 1 993 ? -15.33799 -58.99682 11.95225 1.000 33.90315 992 PHE A C 1
ATOM 7300 O O . PHE A 1 993 ? -16.47818 -59.35716 11.64770 1.000 34.41791 992 PHE A O 1
ATOM 7308 N N . ASN A 1 994 ? -15.03080 -58.52190 13.15673 1.000 34.91598 993 ASN A N 1
ATOM 7309 C CA . ASN A 1 994 ? -15.96901 -58.57594 14.27188 1.000 34.34440 993 ASN A CA 1
ATOM 7310 C C . ASN A 1 994 ? -16.00957 -57.24464 15.01381 1.000 30.93503 993 ASN A C 1
ATOM 7311 O O . ASN A 1 994 ? -16.08942 -57.20306 16.24383 1.000 37.41261 993 ASN A O 1
ATOM 7316 N N . GLY A 1 995 ? -15.94157 -56.13878 14.28581 1.000 30.24801 994 GLY A N 1
ATOM 7317 C CA . GLY A 1 995 ? -16.18077 -54.82497 14.84791 1.000 30.96006 994 GLY A CA 1
ATOM 7318 C C . GLY A 1 995 ? -14.93415 -53.95665 14.87164 1.000 29.00687 994 GLY A C 1
ATOM 7319 O O . GLY A 1 995 ? -13.81192 -54.40573 14.64538 1.000 30.46600 994 GLY A O 1
ATOM 7320 N N . LEU A 1 996 ? -15.17051 -52.67969 15.17034 1.000 32.16648 995 LEU A N 1
ATOM 7321 C CA . LEU A 1 996 ? -14.13149 -51.65982 15.22871 1.000 25.48523 995 LEU A CA 1
ATOM 7322 C C . LEU A 1 996 ? -14.29499 -50.84427 16.50128 1.000 33.44609 995 LEU A C 1
ATOM 7323 O O . LEU A 1 996 ? -15.41436 -50.46926 16.86227 1.000 37.48226 995 LEU A O 1
ATOM 7328 N N . ASN A 1 997 ? -13.18215 -50.57934 17.17934 1.000 39.27475 996 ASN A N 1
ATOM 7329 C CA . ASN A 1 997 ? -13.17879 -49.74551 18.37343 1.000 36.72914 996 ASN A CA 1
ATOM 7330 C C . ASN A 1 997 ? -12.95547 -48.30015 17.94308 1.000 34.37125 996 ASN A C 1
ATOM 7331 O O . ASN A 1 997 ? -11.89941 -47.96534 17.39603 1.000 41.44781 996 ASN A O 1
ATOM 7336 N N . ARG A 1 998 ? -13.95451 -47.44882 18.18389 1.000 32.43184 997 ARG A N 1
ATOM 7337 C CA . ARG A 1 998 ? -13.85519 -46.05109 17.77742 1.000 33.23232 997 ARG A CA 1
ATOM 7338 C C . ARG A 1 998 ? -12.76226 -45.31426 18.54214 1.000 37.92536 997 ARG A C 1
ATOM 7339 O O . ARG A 1 998 ? -12.11755 -44.41777 17.98629 1.000 36.66643 997 ARG A O 1
ATOM 7347 N N . ALA A 1 999 ? -12.53692 -45.67381 19.80723 1.000 40.54220 998 ALA A N 1
ATOM 7348 C CA . ALA A 1 999 ? -11.55664 -44.95986 20.61877 1.000 36.36965 998 ALA A CA 1
ATOM 7349 C C . ALA A 1 999 ? -10.13367 -45.32574 20.21206 1.000 39.25233 998 ALA A C 1
ATOM 7350 O O . ALA A 1 999 ? -9.35276 -44.46556 19.79006 1.000 43.16565 998 ALA A O 1
ATOM 7352 N N . THR A 1 1000 ? -9.77899 -46.60654 20.33189 1.000 41.83460 999 THR A N 1
ATOM 7353 C CA . THR A 1 1000 ? -8.42690 -47.05973 20.02638 1.000 41.37605 999 THR A CA 1
ATOM 7354 C C . THR A 1 1000 ? -8.13678 -47.12404 18.53324 1.000 44.18944 999 THR A C 1
ATOM 7355 O O . THR A 1 1000 ? -6.96342 -47.10069 18.14451 1.000 48.56746 999 THR A O 1
ATOM 7359 N N . GLY A 1 1001 ? -9.16424 -47.21035 17.69170 1.000 43.28383 1000 GLY A N 1
ATOM 7360 C CA . GLY A 1 1001 ? -8.94986 -47.41099 16.27249 1.000 42.60400 1000 GLY A CA 1
ATOM 7361 C C . GLY A 1 1001 ? -8.59950 -48.82784 15.88707 1.000 42.16424 1000 GLY A C 1
ATOM 7362 O O . GLY A 1 1001 ? -8.22419 -49.06470 14.73354 1.000 37.65069 1000 GLY A O 1
ATOM 7363 N N . ASN A 1 1002 ? -8.71037 -49.77423 16.81430 1.000 43.29826 1001 ASN A N 1
ATOM 7364 C CA . ASN A 1 1002 ? -8.34727 -51.16372 16.58561 1.000 41.93089 1001 ASN A CA 1
ATOM 7365 C C . ASN A 1 1002 ? -9.57901 -51.98576 16.21809 1.000 35.53080 1001 ASN A C 1
ATOM 7366 O O . ASN A 1 1002 ? -10.72311 -51.55298 16.37592 1.000 36.01216 1001 ASN A O 1
ATOM 7371 N N . ILE A 1 1003 ? -9.32773 -53.20147 15.73563 1.000 33.44079 1002 ILE A N 1
ATOM 7372 C CA . ILE A 1 1003 ? -10.38101 -54.08481 15.25810 1.000 37.02901 1002 ILE A CA 1
ATOM 7373 C C . ILE A 1 1003 ? -10.37774 -55.37301 16.06765 1.000 39.50965 1002 ILE A C 1
ATOM 7374 O O . ILE A 1 1003 ? -9.40181 -55.72640 16.73177 1.000 42.69024 1002 ILE A O 1
ATOM 7379 N N . ASP A 1 1004 ? -11.51173 -56.06295 16.02344 1.000 36.79608 1003 ASP A N 1
ATOM 7380 C CA . ASP A 1 1004 ? -11.64550 -57.42141 16.52700 1.000 40.72675 1003 ASP A CA 1
ATOM 7381 C C . ASP A 1 1004 ? -12.00008 -58.31457 15.34951 1.000 38.96832 1003 ASP A C 1
ATOM 7382 O O . ASP A 1 1004 ? -12.89485 -57.98083 14.56719 1.000 40.67682 1003 ASP A O 1
ATOM 7387 N N . ILE A 1 1005 ? -11.29292 -59.43205 15.20751 1.000 34.04424 1004 ILE A N 1
ATOM 7388 C CA . ILE A 1 1005 ? -11.58003 -60.39706 14.15424 1.000 36.78308 1004 ILE A CA 1
ATOM 7389 C C . ILE A 1 1005 ? -11.79689 -61.76471 14.78468 1.000 29.64761 1004 ILE A C 1
ATOM 7390 O O . ILE A 1 1005 ? -11.13566 -62.12788 15.76378 1.000 34.48667 1004 ILE A O 1
ATOM 7395 N N . LYS A 1 1006 ? -12.74806 -62.50794 14.23363 1.000 33.93256 1005 LYS A N 1
ATOM 7396 C CA . LYS A 1 1006 ? -13.21623 -63.76199 14.80473 1.000 31.47928 1005 LYS A CA 1
ATOM 7397 C C . LYS A 1 1006 ? -12.52066 -64.93870 14.13259 1.000 35.32986 1005 LYS A C 1
ATOM 7398 O O . LYS A 1 1006 ? -12.49678 -65.02935 12.90053 1.000 40.38787 1005 LYS A O 1
ATOM 7404 N N . GLU A 1 1007 ? -11.95721 -65.83489 14.94160 1.000 30.65340 1006 GLU A N 1
ATOM 7405 C CA . GLU A 1 1007 ? -11.42573 -67.08047 14.40578 1.000 36.00027 1006 GLU A CA 1
ATOM 7406 C C . GLU A 1 1007 ? -12.56379 -67.88973 13.79830 1.000 35.34779 1006 GLU A C 1
ATOM 7407 O O . GLU A 1 1007 ? -13.67660 -67.92294 14.33192 1.000 36.12260 1006 GLU A O 1
ATOM 7413 N N . HIS A 1 1008 ? -12.28014 -68.54451 12.66994 1.000 34.60312 1007 HIS A N 1
ATOM 7414 C CA . HIS A 1 1008 ? -13.34793 -69.15322 11.88237 1.000 27.51114 1007 HIS A CA 1
ATOM 7415 C C . HIS A 1 1008 ? -14.08083 -70.24850 12.64903 1.000 29.32310 1007 HIS A C 1
ATOM 7416 O O . HIS A 1 1008 ? -15.26010 -70.50296 12.38079 1.000 33.08155 1007 HIS A O 1
ATOM 7423 N N . ASP A 1 1009 ? -13.41915 -70.89736 13.60834 1.000 37.49764 1008 ASP A N 1
ATOM 7424 C CA . ASP A 1 1009 ? -14.04646 -71.96893 14.36931 1.000 38.74058 1008 ASP A CA 1
ATOM 7425 C C . ASP A 1 1009 ? -14.14299 -71.68903 15.86346 1.000 43.55122 1008 ASP A C 1
ATOM 7426 O O . ASP A 1 1009 ? -14.74114 -72.49532 16.58443 1.000 42.29925 1008 ASP A O 1
ATOM 7431 N N . LEU A 1 1010 ? -13.59472 -70.57107 16.34534 1.000 43.23242 1009 LEU A N 1
ATOM 7432 C CA . LEU A 1 1010 ? -13.62848 -70.20408 17.76451 1.000 42.96935 1009 LEU A CA 1
ATOM 7433 C C . LEU A 1 1010 ? -12.93431 -71.25399 18.63775 1.000 49.48711 1009 LEU A C 1
ATOM 7434 O O . LEU A 1 1010 ? -13.54579 -71.90287 19.48912 1.000 62.76208 1009 LEU A O 1
ATOM 7439 N N . ASP A 1 1011 ? -11.63348 -71.41154 18.40667 1.000 46.87903 1010 ASP A N 1
ATOM 7440 C CA . ASP A 1 1011 ? -10.80808 -72.25477 19.26043 1.000 51.07500 1010 ASP A CA 1
ATOM 7441 C C . ASP A 1 1011 ? -10.51929 -71.56605 20.58645 1.000 59.92356 1010 ASP A C 1
ATOM 7442 O O . ASP A 1 1011 ? -10.30713 -70.35237 20.63858 1.000 61.53291 1010 ASP A O 1
ATOM 7447 N N . LYS A 1 1012 ? -10.51967 -72.35139 21.66624 1.000 60.27467 1011 LYS A N 1
ATOM 7448 C CA . LYS A 1 1012 ? -10.05350 -71.82928 22.94482 1.000 57.10453 1011 LYS A CA 1
ATOM 7449 C C . LYS A 1 1012 ? -8.56676 -71.50371 22.89493 1.000 51.95850 1011 LYS A C 1
ATOM 7450 O O . LYS A 1 1012 ? -8.09366 -70.64223 23.64534 1.000 60.08155 1011 LYS A O 1
ATOM 7456 N N . SER A 1 1013 ? -7.81831 -72.17812 22.02007 1.000 48.93088 1012 SER A N 1
ATOM 7457 C CA . SER A 1 1013 ? -6.37260 -72.02028 21.95607 1.000 55.85423 1012 SER A CA 1
ATOM 7458 C C . SER A 1 1013 ? -5.94023 -70.77308 21.20189 1.000 53.29295 1012 SER A C 1
ATOM 7459 O O . SER A 1 1013 ? -4.75242 -70.43036 21.23567 1.000 52.00121 1012 SER A O 1
ATOM 7462 N N . LYS A 1 1014 ? -6.86160 -70.08999 20.52989 1.000 51.96345 1013 LYS A N 1
ATOM 7463 C CA . LYS A 1 1014 ? -6.53445 -68.93746 19.70394 1.000 53.54384 1013 LYS A CA 1
ATOM 7464 C C . LYS A 1 1014 ? -7.32829 -67.73224 20.18334 1.000 48.72345 1013 LYS A C 1
ATOM 7465 O O . LYS A 1 1014 ? -8.53702 -67.83557 20.41605 1.000 48.00158 1013 LYS A O 1
ATOM 7471 N N . GLY A 1 1015 ? -6.64522 -66.60046 20.33924 1.000 49.06533 1014 GLY A N 1
ATOM 7472 C CA . GLY A 1 1015 ? -7.27232 -65.35317 20.72651 1.000 48.96182 1014 GLY A CA 1
ATOM 7473 C C . GLY A 1 1015 ? -7.84996 -65.39963 22.13392 1.000 50.94733 1014 GLY A C 1
ATOM 7474 O O . GLY A 1 1015 ? -7.52113 -66.25789 22.95634 1.000 59.47769 1014 GLY A O 1
ATOM 7475 N N . LYS A 1 1016 ? -8.73391 -64.44006 22.40207 1.000 50.38260 1015 LYS A N 1
ATOM 7476 C CA . LYS A 1 1016 ? -9.45705 -64.39068 23.67076 1.000 51.51266 1015 LYS A CA 1
ATOM 7477 C C . LYS A 1 1016 ? -10.74065 -65.19085 23.49195 1.000 51.91972 1015 LYS A C 1
ATOM 7478 O O . LYS A 1 1016 ? -11.75683 -64.68308 23.01309 1.000 50.42407 1015 LYS A O 1
ATOM 7484 N N . GLN A 1 1017 ? -10.68478 -66.46806 23.87316 1.000 49.61156 1016 GLN A N 1
ATOM 7485 C CA . GLN A 1 1017 ? -11.81685 -67.38787 23.75098 1.000 49.22398 1016 GLN A CA 1
ATOM 7486 C C . GLN A 1 1017 ? -12.31104 -67.50018 22.31068 1.000 54.35173 1016 GLN A C 1
ATOM 7487 O O . GLN A 1 1017 ? -13.49285 -67.75609 22.06863 1.000 61.53594 1016 GLN A O 1
ATOM 7493 N N . GLY A 1 1018 ? -11.41408 -67.31495 21.34363 1.000 47.74128 1017 GLY A N 1
ATOM 7494 C CA . GLY A 1 1018 ? -11.73559 -67.49528 19.94240 1.000 38.31374 1017 GLY A CA 1
ATOM 7495 C C . GLY A 1 1018 ? -11.71527 -66.23768 19.10061 1.000 37.48987 1017 GLY A C 1
ATOM 7496 O O . GLY A 1 1018 ? -11.86454 -66.33937 17.87778 1.000 41.85860 1017 GLY A O 1
ATOM 7497 N N . ILE A 1 1019 ? -11.54805 -65.05794 19.69382 1.000 38.83129 1018 ILE A N 1
ATOM 7498 C CA . ILE A 1 1019 ? -11.50523 -63.81064 18.93872 1.000 35.90611 1018 ILE A CA 1
ATOM 7499 C C . ILE A 1 1019 ? -10.24538 -63.03995 19.31313 1.000 35.49091 1018 ILE A C 1
ATOM 7500 O O . ILE A 1 1019 ? -9.82785 -63.03178 20.47693 1.000 47.91219 1018 ILE A O 1
ATOM 7505 N N . PHE A 1 1020 ? -9.61765 -62.42519 18.31240 1.000 34.41315 1019 PHE A N 1
ATOM 7506 C CA . PHE A 1 1020 ? -8.42946 -61.60324 18.51928 1.000 37.67588 1019 PHE A CA 1
ATOM 7507 C C . PHE A 1 1020 ? -8.88192 -60.16405 18.73896 1.000 45.30321 1019 PHE A C 1
ATOM 7508 O O . PHE A 1 1020 ? -9.29654 -59.48351 17.79516 1.000 48.76034 1019 PHE A O 1
ATOM 7516 N N . GLU A 1 1021 ? -8.80251 -59.70230 19.98184 1.000 48.56860 1020 GLU A N 1
ATOM 7517 C CA . GLU A 1 1021 ? -9.35343 -58.41478 20.37712 1.000 47.20852 1020 GLU A CA 1
ATOM 7518 C C . GLU A 1 1021 ? -8.27376 -57.34148 20.38895 1.000 44.64072 1020 GLU A C 1
ATOM 7519 O O . GLU A 1 1021 ? -7.15810 -57.57156 20.86401 1.000 48.90850 1020 GLU A O 1
ATOM 7525 N N . GLY A 1 1022 ? -8.61565 -56.16857 19.86096 1.000 38.52380 1021 GLY A N 1
ATOM 7526 C CA . GLY A 1 1022 ? -7.72669 -55.02590 19.92869 1.000 42.31971 1021 GLY A CA 1
ATOM 7527 C C . GLY A 1 1022 ? -6.56324 -55.03979 18.96428 1.000 45.10544 1021 GLY A C 1
ATOM 7528 O O . GLY A 1 1022 ? -5.50706 -54.47984 19.27550 1.000 45.33370 1021 GLY A O 1
ATOM 7529 N N . VAL A 1 1023 ? -6.71938 -55.65775 17.79797 1.000 42.66914 1022 VAL A N 1
ATOM 7530 C CA . VAL A 1 1023 ? -5.63714 -55.72334 16.82261 1.000 40.73825 1022 VAL A CA 1
ATOM 7531 C C . VAL A 1 1023 ? -5.54810 -54.38920 16.09187 1.000 40.49058 1022 VAL A C 1
ATOM 7532 O O . VAL A 1 1023 ? -6.52833 -53.92569 15.49872 1.000 40.72515 1022 VAL A O 1
ATOM 7536 N N . GLY A 1 1024 ? -4.37071 -53.77041 16.13340 1.000 41.59345 1023 GLY A N 1
ATOM 7537 C CA . GLY A 1 1024 ? -4.13090 -52.54132 15.39711 1.000 44.47130 1023 GLY A CA 1
ATOM 7538 C C . GLY A 1 1024 ? -3.57208 -52.83948 14.01525 1.000 46.61408 1023 GLY A C 1
ATOM 7539 O O . GLY A 1 1024 ? -2.70568 -53.69652 13.85249 1.000 46.59077 1023 GLY A O 1
ATOM 7540 N N . ILE A 1 1025 ? -4.08068 -52.11460 13.01837 1.000 47.64209 1024 ILE A N 1
ATOM 7541 C CA . ILE A 1 1025 ? -3.74059 -52.36797 11.62661 1.000 47.16094 1024 ILE A CA 1
ATOM 7542 C C . ILE A 1 1025 ? -3.05454 -51.17463 10.97131 1.000 50.77141 1024 ILE A C 1
ATOM 7543 O O . ILE A 1 1025 ? -2.78622 -51.20475 9.77044 1.000 55.22988 1024 ILE A O 1
ATOM 7548 N N . LYS A 1 1026 ? -2.76317 -50.12077 11.73851 1.000 52.12872 1025 LYS A N 1
ATOM 7549 C CA . LYS A 1 1026 ? -2.14663 -48.92769 11.16379 1.000 48.44617 1025 LYS A CA 1
ATOM 7550 C C . LYS A 1 1026 ? -0.77997 -49.24183 10.56770 1.000 49.86599 1025 LYS A C 1
ATOM 7551 O O . LYS A 1 1026 ? -0.45573 -48.80176 9.45882 1.000 50.66764 1025 LYS A O 1
ATOM 7557 N N . LEU A 1 1027 ? 0.03554 -50.00443 11.29131 1.000 55.16199 1026 LEU A N 1
ATOM 7558 C CA . LEU A 1 1027 ? 1.39251 -50.32340 10.87214 1.000 56.79938 1026 LEU A CA 1
ATOM 7559 C C . LEU A 1 1027 ? 1.52155 -51.73780 10.32217 1.000 53.23883 1026 LEU A C 1
ATOM 7560 O O . LEU A 1 1027 ? 2.64280 -52.22892 10.15986 1.000 63.41343 1026 LEU A O 1
ATOM 7565 N N . ALA A 1 1028 ? 0.40482 -52.40040 10.03451 1.000 52.31484 1027 ALA A N 1
ATOM 7566 C CA . ALA A 1 1028 ? 0.44009 -53.77355 9.56082 1.000 54.69179 1027 ALA A CA 1
ATOM 7567 C C . ALA A 1 1028 ? 0.98961 -53.83985 8.13620 1.000 51.02043 1027 ALA A C 1
ATOM 7568 O O . ALA A 1 1028 ? 1.07264 -52.83839 7.42005 1.000 46.41827 1027 ALA A O 1
ATOM 7570 N N . LEU A 1 1029 ? 1.36148 -55.05227 7.72175 1.000 49.36716 1028 LEU A N 1
ATOM 7571 C CA . LEU A 1 1029 ? 1.91545 -55.23983 6.38464 1.000 49.02538 1028 LEU A CA 1
ATOM 7572 C C . LEU A 1 1029 ? 0.81725 -55.29565 5.32748 1.000 52.08325 1028 LEU A C 1
ATOM 7573 O O . LEU A 1 1029 ? 0.77969 -54.46281 4.41589 1.000 53.18487 1028 LEU A O 1
ATOM 7578 N N . SER A 1 1030 ? -0.08461 -56.27244 5.42549 1.000 50.83374 1029 SER A N 1
ATOM 7579 C CA . SER A 1 1030 ? -1.18759 -56.38867 4.47638 1.000 49.42387 1029 SER A CA 1
ATOM 7580 C C . SER A 1 1030 ? -2.48732 -56.66557 5.21463 1.000 50.71568 1029 SER A C 1
ATOM 7581 O O . SER A 1 1030 ? -2.52940 -57.50808 6.11519 1.000 55.38627 1029 SER A O 1
ATOM 7584 N N . PHE A 1 1031 ? -3.54626 -55.96812 4.81248 1.000 43.47179 1030 PHE A N 1
ATOM 7585 C CA . PHE A 1 1031 ? -4.88645 -56.12871 5.37483 1.000 43.57242 1030 PHE A CA 1
ATOM 7586 C C . PHE A 1 1031 ? -5.85770 -56.15966 4.19780 1.000 42.62109 1030 PHE A C 1
ATOM 7587 O O . PHE A 1 1031 ? -6.14623 -55.11771 3.60174 1.000 41.07493 1030 PHE A O 1
ATOM 7595 N N . GLU A 1 1032 ? -6.35628 -57.34724 3.85325 1.000 37.88026 1031 GLU A N 1
ATOM 7596 C CA . GLU A 1 1032 ? -7.11037 -57.53081 2.62089 1.000 35.74259 1031 GLU A CA 1
ATOM 7597 C C . GLU A 1 1032 ? -8.42725 -58.24216 2.90120 1.000 35.57819 1031 GLU A C 1
ATOM 7598 O O . GLU A 1 1032 ? -8.53285 -59.04084 3.83529 1.000 36.95598 1031 GLU A O 1
ATOM 7604 N N . LYS A 1 1033 ? -9.43639 -57.93430 2.08775 1.000 34.24380 1032 LYS A N 1
ATOM 7605 C CA . LYS A 1 1033 ? -10.73624 -58.58223 2.18720 1.000 31.11014 1032 LYS A CA 1
ATOM 7606 C C . LYS A 1 1033 ? -10.78460 -59.82199 1.30016 1.000 32.57761 1032 LYS A C 1
ATOM 7607 O O . LYS A 1 1033 ? -10.19045 -59.86426 0.21952 1.000 35.98302 1032 LYS A O 1
ATOM 7613 N N . TYR A 1 1034 ? -11.50416 -60.83634 1.77082 1.000 29.36403 1033 TYR A N 1
ATOM 7614 C CA . TYR A 1 1034 ? -11.58576 -62.12455 1.10133 1.000 33.11991 1033 TYR A CA 1
ATOM 7615 C C . TYR A 1 1034 ? -13.05017 -62.53181 0.95857 1.000 34.77959 1033 TYR A C 1
ATOM 7616 O O . TYR A 1 1034 ? -13.96675 -61.79410 1.33499 1.000 33.13192 1033 TYR A O 1
ATOM 7625 N N . GLN A 1 1035 ? -13.26672 -63.72596 0.40744 1.000 33.46147 1034 GLN A N 1
ATOM 7626 C CA . GLN A 1 1035 ? -14.60216 -64.25340 0.16354 1.000 31.58981 1034 GLN A CA 1
ATOM 7627 C C . GLN A 1 1035 ? -14.60057 -65.75525 0.41067 1.000 38.95588 1034 GLN A C 1
ATOM 7628 O O . GLN A 1 1035 ? -13.60669 -66.43716 0.15027 1.000 45.08706 1034 GLN A O 1
ATOM 7634 N N . VAL A 1 1036 ? -15.72120 -66.26477 0.92276 1.000 40.56650 1035 VAL A N 1
ATOM 7635 C CA . VAL A 1 1036 ? -15.89303 -67.68881 1.19762 1.000 37.51598 1035 VAL A CA 1
ATOM 7636 C C . VAL A 1 1036 ? -17.28137 -68.11496 0.73978 1.000 37.62912 1035 VAL A C 1
ATOM 7637 O O . VAL A 1 1036 ? -18.25741 -67.37539 0.90657 1.000 36.69663 1035 VAL A O 1
ATOM 7641 N N . ASP A 1 1037 ? -17.36678 -69.31285 0.16584 1.000 37.29855 1036 ASP A N 1
ATOM 7642 C CA . ASP A 1 1037 ? -18.64169 -69.90637 -0.19533 1.000 37.70281 1036 ASP A CA 1
ATOM 7643 C C . ASP A 1 1037 ? -19.36783 -70.40756 1.05035 1.000 33.83197 1036 ASP A C 1
ATOM 7644 O O . ASP A 1 1037 ? -18.81591 -70.45643 2.15236 1.000 33.55734 1036 ASP A O 1
ATOM 7649 N N . GLU A 1 1038 ? -20.63351 -70.78543 0.86246 1.000 34.23883 1037 GLU A N 1
ATOM 7650 C CA . GLU A 1 1038 ? -21.41861 -71.31670 1.97007 1.000 24.08062 1037 GLU A CA 1
ATOM 7651 C C . GLU A 1 1038 ? -20.87313 -72.64583 2.46890 1.000 26.07060 1037 GLU A C 1
ATOM 7652 O O . GLU A 1 1038 ? -21.13293 -73.02035 3.61769 1.000 28.52341 1037 GLU A O 1
ATOM 7658 N N . LEU A 1 1039 ? -20.12796 -73.36318 1.63289 1.000 32.62044 1038 LEU A N 1
ATOM 7659 C CA . LEU A 1 1039 ? -19.54310 -74.64371 1.99899 1.000 30.54237 1038 LEU A CA 1
ATOM 7660 C C . LEU A 1 1039 ? -18.14605 -74.50693 2.58480 1.000 24.33174 1038 LEU A C 1
ATOM 7661 O O . LEU A 1 1039 ? -17.50004 -75.52523 2.85160 1.000 23.79602 1038 LEU A O 1
ATOM 7666 N N . GLY A 1 1040 ? -17.66785 -73.28287 2.79393 1.000 27.89455 1039 GLY A N 1
ATOM 7667 C CA . GLY A 1 1040 ? -16.31183 -73.07276 3.25174 1.000 31.78245 1039 GLY A CA 1
ATOM 7668 C C . GLY A 1 1040 ? -15.26221 -73.12790 2.16819 1.000 33.73776 1039 GLY A C 1
ATOM 7669 O O . GLY A 1 1040 ? -14.07033 -73.20039 2.48700 1.000 43.72994 1039 GLY A O 1
ATOM 7670 N N . LYS A 1 1041 ? -15.66219 -73.09278 0.90177 1.000 29.78338 1040 LYS A N 1
ATOM 7671 C CA . LYS A 1 1041 ? -14.74536 -73.22204 -0.21992 1.000 34.70759 1040 LYS A CA 1
ATOM 7672 C C . LYS A 1 1041 ? -14.47402 -71.86355 -0.85945 1.000 48.13387 1040 LYS A C 1
ATOM 7673 O O . LYS A 1 1041 ? -15.14458 -70.86580 -0.58244 1.000 49.98234 1040 LYS A O 1
ATOM 7679 N N . ASN A 1 1042 ? -13.45953 -71.84369 -1.72674 1.000 46.60301 1041 ASN A N 1
ATOM 7680 C CA . ASN A 1 1042 ? -13.13433 -70.68374 -2.55962 1.000 45.51545 1041 ASN A CA 1
ATOM 7681 C C . ASN A 1 1042 ? -12.77704 -69.46151 -1.71588 1.000 43.58234 1041 ASN A C 1
ATOM 7682 O O . ASN A 1 1042 ? -13.38070 -68.39301 -1.83882 1.000 41.53085 1041 ASN A O 1
ATOM 7687 N N . ILE A 1 1043 ? -11.78076 -69.62646 -0.85039 1.000 43.83851 1042 ILE A N 1
ATOM 7688 C CA . ILE A 1 1043 ? -11.20820 -68.49893 -0.12250 1.000 44.10512 1042 ILE A CA 1
ATOM 7689 C C . ILE A 1 1043 ? -10.22231 -67.80859 -1.05762 1.000 51.26149 1042 ILE A C 1
ATOM 7690 O O . ILE A 1 1043 ? -9.14448 -68.33868 -1.33718 1.000 61.70473 1042 ILE A O 1
ATOM 7695 N N . ARG A 1 1044 ? -10.58631 -66.62416 -1.54267 1.000 43.05521 1043 ARG A N 1
ATOM 7696 C CA . ARG A 1 1044 ? -9.75254 -65.93333 -2.51293 1.000 52.87025 1043 ARG A CA 1
ATOM 7697 C C . ARG A 1 1044 ? -9.91937 -64.42974 -2.36174 1.000 48.57471 1043 ARG A C 1
ATOM 7698 O O . ARG A 1 1044 ? -10.90640 -63.94199 -1.80474 1.000 40.24115 1043 ARG A O 1
ATOM 7706 N N . LEU A 1 1045 ? -8.92455 -63.70417 -2.86458 1.000 45.39324 1044 LEU A N 1
ATOM 7707 C CA . LEU A 1 1045 ? -8.91424 -62.25109 -2.77864 1.000 37.41631 1044 LEU A CA 1
ATOM 7708 C C . LEU A 1 1045 ? -10.00720 -61.63563 -3.64209 1.000 44.76993 1044 LEU A C 1
ATOM 7709 O O . LEU A 1 1045 ? -10.26466 -62.08376 -4.76237 1.000 55.45117 1044 LEU A O 1
ATOM 7714 N N . CYS A 1 1046 ? -10.64476 -60.59466 -3.11335 1.000 33.99008 1045 CYS A N 1
ATOM 7715 C CA . CYS A 1 1046 ? -11.61811 -59.79983 -3.84814 1.000 40.80897 1045 CYS A CA 1
ATOM 7716 C C . CYS A 1 1046 ? -11.16346 -58.34803 -3.84872 1.000 39.60219 1045 CYS A C 1
ATOM 7717 O O . CYS A 1 1046 ? -10.88172 -57.78168 -2.78715 1.000 38.96806 1045 CYS A O 1
ATOM 7720 N N . LYS A 1 1047 ? -11.08633 -57.75176 -5.03787 1.000 45.51878 1046 LYS A N 1
ATOM 7721 C CA . LYS A 1 1047 ? -10.58516 -56.38914 -5.18465 1.000 50.69717 1046 LYS A CA 1
ATOM 7722 C C . LYS A 1 1047 ? -11.69636 -55.48000 -5.68895 1.000 51.94244 1046 LYS A C 1
ATOM 7723 O O . LYS A 1 1047 ? -11.98564 -55.46322 -6.89555 1.000 51.84377 1046 LYS A O 1
ATOM 7729 N N . PRO A 1 1048 ? -12.34533 -54.71079 -4.82001 1.000 48.72911 1047 PRO A N 1
ATOM 7730 C CA . PRO A 1 1048 ? -13.35977 -53.76272 -5.28649 1.000 39.52687 1047 PRO A CA 1
ATOM 7731 C C . PRO A 1 1048 ? -12.73448 -52.60046 -6.04034 1.000 43.98266 1047 PRO A C 1
ATOM 7732 O O . PRO A 1 1048 ? -11.56874 -52.24749 -5.85329 1.000 50.77743 1047 PRO A O 1
ATOM 7736 N N . SER A 1 1049 ? -13.54257 -52.00337 -6.91294 1.000 48.37794 1048 SER A N 1
ATOM 7737 C CA . SER A 1 1049 ? -13.07324 -50.94188 -7.79642 1.000 50.82888 1048 SER A CA 1
ATOM 7738 C C . SER A 1 1049 ? -13.24771 -49.55903 -7.17184 1.000 46.07125 1048 SER A C 1
ATOM 7739 O O . SER A 1 1049 ? -12.27585 -48.81167 -7.02307 1.000 59.86937 1048 SER A O 1
ATOM 7742 N N . LYS A 1 1050 ? -14.47522 -49.21198 -6.79278 1.000 41.01462 1049 LYS A N 1
ATOM 7743 C CA . LYS A 1 1050 ? -14.80312 -47.86344 -6.35628 1.000 41.17476 1049 LYS A CA 1
ATOM 7744 C C . LYS A 1 1050 ? -15.49412 -47.89640 -5.00017 1.000 40.31342 1049 LYS A C 1
ATOM 7745 O O . LYS A 1 1050 ? -16.17708 -48.86432 -4.65423 1.000 36.49161 1049 LYS A O 1
ATOM 7751 N N . ARG A 1 1051 ? -15.30757 -46.82376 -4.23354 1.000 38.66056 1050 ARG A N 1
ATOM 7752 C CA . ARG A 1 1051 ? -16.03304 -46.65318 -2.98126 1.000 35.44503 1050 ARG A CA 1
ATOM 7753 C C . ARG A 1 1051 ? -17.50475 -46.38888 -3.27639 1.000 39.89821 1050 ARG A C 1
ATOM 7754 O O . ARG A 1 1051 ? -17.84252 -45.42618 -3.97323 1.000 40.74342 1050 ARG A O 1
ATOM 7762 N N . GLN A 1 1052 ? -18.37842 -47.24158 -2.75067 1.000 40.43741 1051 GLN A N 1
ATOM 7763 C CA . GLN A 1 1052 ? -19.79928 -47.11184 -3.02664 1.000 35.70994 1051 GLN A CA 1
ATOM 7764 C C . GLN A 1 1052 ? -20.44950 -46.10368 -2.07972 1.000 35.14412 1051 GLN A C 1
ATOM 7765 O O . GLN A 1 1052 ? -19.97967 -45.90118 -0.95605 1.000 35.54391 1051 GLN A O 1
ATOM 7771 N N . PRO A 1 1053 ? -21.52907 -45.45740 -2.51377 1.000 39.93416 1052 PRO A N 1
ATOM 7772 C CA . PRO A 1 1053 ? -22.26296 -44.55452 -1.62108 1.000 40.53696 1052 PRO A CA 1
ATOM 7773 C C . PRO A 1 1053 ? -22.99119 -45.32980 -0.53363 1.000 36.97159 1052 PRO A C 1
ATOM 7774 O O . PRO A 1 1053 ? -23.19158 -46.54315 -0.61313 1.000 39.76683 1052 PRO A O 1
ATOM 7778 N N . VAL A 1 1054 ? -23.39609 -44.59564 0.50462 1.000 34.49360 1053 VAL A N 1
ATOM 7779 C CA . VAL A 1 1054 ? -24.14662 -45.20855 1.59537 1.000 35.47960 1053 VAL A CA 1
ATOM 7780 C C . VAL A 1 1054 ? -25.60647 -45.44804 1.22903 1.000 43.61115 1053 VAL A C 1
ATOM 7781 O O . VAL A 1 1054 ? -26.26074 -46.29366 1.85104 1.000 48.75588 1053 VAL A O 1
ATOM 7785 N N . ARG A 1 1055 ? -26.13656 -44.73237 0.24205 1.000 46.41046 1054 ARG A N 1
ATOM 7786 C CA . ARG A 1 1055 ? -27.49387 -44.97485 -0.23609 1.000 44.01393 1054 ARG A CA 1
ATOM 7787 C C . ARG A 1 1055 ? -27.49749 -45.30795 -1.72361 1.000 50.85477 1054 ARG A C 1
ATOM 7788 O O . ARG A 1 1055 ? -26.72464 -44.74396 -2.49897 1.000 53.03159 1054 ARG A O 1
ATOM 9940 N N . MET C 3 2 ? -58.90650 -40.42120 -15.66311 1.000 60.20702 1 MET C N 1
ATOM 9941 C CA . MET C 3 2 ? -60.07735 -41.03118 -15.04270 1.000 60.00049 1 MET C CA 1
ATOM 9942 C C . MET C 3 2 ? -60.58074 -40.21539 -13.85732 1.000 60.76706 1 MET C C 1
ATOM 9943 O O . MET C 3 2 ? -59.83796 -39.42670 -13.27415 1.000 64.58231 1 MET C O 1
ATOM 9948 N N . LYS C 3 3 ? -61.84967 -40.41258 -13.50463 1.000 62.20082 2 LYS C N 1
ATOM 9949 C CA . LYS C 3 3 ? -62.45933 -39.76349 -12.35301 1.000 69.46449 2 LYS C CA 1
ATOM 9950 C C . LYS C 3 3 ? -63.06311 -40.82599 -11.44862 1.000 66.41724 2 LYS C C 1
ATOM 9951 O O . LYS C 3 3 ? -63.70577 -41.76574 -11.92451 1.000 61.29033 2 LYS C O 1
ATOM 9957 N N . ILE C 3 4 ? -62.85875 -40.67046 -10.14401 1.000 63.24267 3 ILE C N 1
ATOM 9958 C CA . ILE C 3 4 ? -63.27094 -41.65756 -9.15479 1.000 62.26827 3 ILE C CA 1
ATOM 9959 C C . ILE C 3 4 ? -64.33911 -41.03931 -8.26623 1.000 62.49359 3 ILE C C 1
ATOM 9960 O O . ILE C 3 4 ? -64.16993 -39.91991 -7.77025 1.000 65.71372 3 ILE C O 1
ATOM 9965 N N . THR C 3 5 ? -65.44401 -41.76110 -8.08522 1.000 56.86420 4 THR C N 1
ATOM 9966 C CA . THR C 3 5 ? -66.45275 -41.40819 -7.09377 1.000 56.82225 4 THR C CA 1
ATOM 9967 C C . THR C 3 5 ? -66.78303 -42.64137 -6.26718 1.000 59.76857 4 THR C C 1
ATOM 9968 O O . THR C 3 5 ? -66.11579 -43.67232 -6.39363 1.000 63.90781 4 THR C O 1
ATOM 9972 N N . SER C 3 6 ? -67.80931 -42.55347 -5.42056 1.000 56.03258 5 SER C N 1
ATOM 9973 C CA . SER C 3 6 ? -68.23095 -43.72898 -4.66998 1.000 57.29300 5 SER C CA 1
ATOM 9974 C C . SER C 3 6 ? -68.78483 -44.81680 -5.57902 1.000 66.85540 5 SER C C 1
ATOM 9975 O O . SER C 3 6 ? -68.82506 -45.98473 -5.17710 1.000 64.04018 5 SER C O 1
ATOM 9978 N N . SER C 3 7 ? -69.20929 -44.45823 -6.79342 1.000 65.00144 6 SER C N 1
ATOM 9979 C CA . SER C 3 7 ? -69.82184 -45.42272 -7.70069 1.000 66.65168 6 SER C CA 1
ATOM 9980 C C . SER C 3 7 ? -68.79297 -46.33890 -8.35531 1.000 66.93624 6 SER C C 1
ATOM 9981 O O . SER C 3 7 ? -69.07458 -47.51916 -8.58904 1.000 65.38825 6 SER C O 1
ATOM 9984 N N . ASN C 3 8 ? -67.60681 -45.82023 -8.66632 1.000 61.63929 7 ASN C N 1
ATOM 9985 C CA . ASN C 3 8 ? -66.60631 -46.56717 -9.41479 1.000 60.55372 7 ASN C CA 1
ATOM 9986 C C . ASN C 3 8 ? -65.36803 -46.90794 -8.59857 1.000 66.45850 7 ASN C C 1
ATOM 9987 O O . ASN C 3 8 ? -64.43298 -47.50778 -9.14128 1.000 66.92076 7 ASN C O 1
ATOM 9992 N N . PHE C 3 9 ? -65.33410 -46.54589 -7.31561 1.000 67.18517 8 PHE C N 1
ATOM 9993 C CA . PHE C 3 9 ? -64.12640 -46.73682 -6.51853 1.000 56.93430 8 PHE C CA 1
ATOM 9994 C C . PHE C 3 9 ? -63.84355 -48.22458 -6.32314 1.000 52.39952 8 PHE C C 1
ATOM 9995 O O . PHE C 3 9 ? -62.72405 -48.68931 -6.56664 1.000 55.68576 8 PHE C O 1
ATOM 10003 N N . ALA C 3 10 ? -64.85725 -49.00161 -5.93498 1.000 51.29511 9 ALA C N 1
ATOM 10004 C CA . ALA C 3 10 ? -64.66182 -50.44388 -5.82191 1.000 53.27816 9 ALA C CA 1
ATOM 10005 C C . ALA C 3 10 ? -64.35834 -51.09104 -7.16656 1.000 60.23114 9 ALA C C 1
ATOM 10006 O O . ALA C 3 10 ? -63.78032 -52.18226 -7.20006 1.000 56.59730 9 ALA C O 1
ATOM 10008 N N . THR C 3 11 ? -64.73441 -50.44428 -8.27261 1.000 65.84764 10 THR C N 1
ATOM 10009 C CA . THR C 3 11 ? -64.52299 -51.02336 -9.59406 1.000 63.07637 10 THR C CA 1
ATOM 10010 C C . THR C 3 11 ? -63.11615 -50.76997 -10.12361 1.000 65.49139 10 THR C C 1
ATOM 10011 O O . THR C 3 11 ? -62.62601 -51.54178 -10.95530 1.000 65.20990 10 THR C O 1
ATOM 10015 N N . ILE C 3 12 ? -62.45651 -49.70718 -9.66496 1.000 62.83528 11 ILE C N 1
ATOM 10016 C CA . ILE C 3 12 ? -61.14979 -49.32529 -10.18982 1.000 62.10950 11 ILE C CA 1
ATOM 10017 C C . ILE C 3 12 ? -60.06378 -49.77026 -9.21635 1.000 63.81117 11 ILE C C 1
ATOM 10018 O O . ILE C 3 12 ? -58.93831 -50.08215 -9.62267 1.000 64.87520 11 ILE C O 1
ATOM 10023 N N . ALA C 3 13 ? -60.39914 -49.82597 -7.92581 1.000 60.06261 12 ALA C N 1
ATOM 10024 C CA . ALA C 3 13 ? -59.46905 -50.29746 -6.89822 1.000 51.49087 12 ALA C CA 1
ATOM 10025 C C . ALA C 3 13 ? -59.51600 -51.82530 -6.84148 1.000 58.21898 12 ALA C C 1
ATOM 10026 O O . ALA C 3 13 ? -60.05748 -52.44004 -5.91953 1.000 65.67992 12 ALA C O 1
ATOM 10028 N N . THR C 3 14 ? -58.91851 -52.44134 -7.85841 1.000 55.05894 13 THR C N 1
ATOM 10029 C CA . THR C 3 14 ? -58.98909 -53.88120 -8.04493 1.000 63.78211 13 THR C CA 1
ATOM 10030 C C . THR C 3 14 ? -57.58020 -54.45892 -8.12727 1.000 67.85055 13 THR C C 1
ATOM 10031 O O . THR C 3 14 ? -56.60709 -53.74615 -8.38852 1.000 71.67603 13 THR C O 1
ATOM 10035 N N . SER C 3 15 ? -57.48488 -55.77222 -7.89945 1.000 67.34061 14 SER C N 1
ATOM 10036 C CA . SER C 3 15 ? -56.18652 -56.43837 -7.86800 1.000 57.98291 14 SER C CA 1
ATOM 10037 C C . SER C 3 15 ? -55.45849 -56.35013 -9.20470 1.000 60.09501 14 SER C C 1
ATOM 10038 O O . SER C 3 15 ? -54.22472 -56.27926 -9.22811 1.000 60.36779 14 SER C O 1
ATOM 10041 N N . GLU C 3 16 ? -56.19033 -56.36875 -10.32368 1.000 67.66048 15 GLU C N 1
ATOM 10042 C CA . GLU C 3 16 ? -55.53607 -56.26570 -11.62607 1.000 69.07121 15 GLU C CA 1
ATOM 10043 C C . GLU C 3 16 ? -54.81458 -54.93271 -11.77691 1.000 66.14000 15 GLU C C 1
ATOM 10044 O O . GLU C 3 16 ? -53.67461 -54.88426 -12.25411 1.000 72.79668 15 GLU C O 1
ATOM 10050 N N . ASN C 3 17 ? -55.46517 -53.83786 -11.37970 1.000 56.03785 16 ASN C N 1
ATOM 10051 C CA . ASN C 3 17 ? -54.82230 -52.53112 -11.45988 1.000 61.15202 16 ASN C CA 1
ATOM 10052 C C . ASN C 3 17 ? -53.67554 -52.41824 -10.46299 1.000 63.09949 16 ASN C C 1
ATOM 10053 O O . ASN C 3 17 ? -52.63412 -51.82755 -10.77099 1.000 59.86032 16 ASN C O 1
ATOM 10058 N N . PHE C 3 18 ? -53.84968 -52.97492 -9.26237 1.000 61.46553 17 PHE C N 1
ATOM 10059 C CA . PHE C 3 18 ? -52.77781 -52.95369 -8.27276 1.000 58.57412 17 PHE C CA 1
ATOM 10060 C C . PHE C 3 18 ? -51.58175 -53.77845 -8.73564 1.000 61.85951 17 PHE C C 1
ATOM 10061 O O . PHE C 3 18 ? -50.42920 -53.37511 -8.53908 1.000 61.38931 17 PHE C O 1
ATOM 10069 N N . ALA C 3 19 ? -51.83590 -54.93912 -9.34795 1.000 63.48758 18 ALA C N 1
ATOM 10070 C CA . ALA C 3 19 ? -50.74444 -55.79047 -9.81340 1.000 61.65988 18 ALA C CA 1
ATOM 10071 C C . ALA C 3 19 ? -49.95629 -55.12516 -10.93402 1.000 61.27629 18 ALA C C 1
ATOM 10072 O O . ALA C 3 19 ? -48.72401 -55.22017 -10.97793 1.000 62.83621 18 ALA C O 1
ATOM 10074 N N . LYS C 3 20 ? -50.64539 -54.44704 -11.84638 1.000 61.35081 19 LYS C N 1
ATOM 10075 C CA . LYS C 3 20 ? -49.98114 -53.81293 -12.98223 1.000 68.23010 19 LYS C CA 1
ATOM 10076 C C . LYS C 3 20 ? -49.19038 -52.56937 -12.59830 1.000 56.80431 19 LYS C C 1
ATOM 10077 O O . LYS C 3 20 ? -48.71092 -51.86926 -13.49915 1.000 54.72566 19 LYS C O 1
ATOM 10083 N N . LEU C 3 21 ? -49.04511 -52.27151 -11.31014 1.000 50.80525 20 LEU C N 1
ATOM 10084 C CA . LEU C 3 21 ? -48.17394 -51.20295 -10.84302 1.000 55.03071 20 LEU C CA 1
ATOM 10085 C C . LEU C 3 21 ? -46.73999 -51.67345 -10.63559 1.000 58.73888 20 LEU C C 1
ATOM 10086 O O . LEU C 3 21 ? -45.88490 -50.86814 -10.25180 1.000 50.16766 20 LEU C O 1
ATOM 10091 N N . SER C 3 22 ? -46.46209 -52.95667 -10.87900 1.000 63.60111 21 SER C N 1
ATOM 10092 C CA . SER C 3 22 ? -45.13052 -53.49740 -10.62676 1.000 54.17521 21 SER C CA 1
ATOM 10093 C C . SER C 3 22 ? -44.10416 -52.94333 -11.60817 1.000 45.60685 21 SER C C 1
ATOM 10094 O O . SER C 3 22 ? -42.94279 -52.72906 -11.24235 1.000 42.32828 21 SER C O 1
ATOM 10097 N N . VAL C 3 23 ? -44.51179 -52.70560 -12.85837 1.000 47.06461 22 VAL C N 1
ATOM 10098 C CA . VAL C 3 23 ? -43.57995 -52.26708 -13.89323 1.000 48.99061 22 VAL C CA 1
ATOM 10099 C C . VAL C 3 23 ? -43.00731 -50.88619 -13.58783 1.000 48.07259 22 VAL C C 1
ATOM 10100 O O . VAL C 3 23 ? -41.97269 -50.50504 -14.14750 1.000 45.64691 22 VAL C O 1
ATOM 10104 N N . LEU C 3 24 ? -43.64129 -50.13529 -12.68975 1.000 42.65862 23 LEU C N 1
ATOM 10105 C CA . LEU C 3 24 ? -43.14639 -48.81879 -12.32421 1.000 41.11482 23 LEU C CA 1
ATOM 10106 C C . LEU C 3 24 ? -41.78457 -48.92086 -11.63910 1.000 46.39081 23 LEU C C 1
ATOM 10107 O O . LEU C 3 24 ? -41.49892 -49.90215 -10.94875 1.000 49.80104 23 LEU C O 1
ATOM 10112 N N . PRO C 3 25 ? -40.92689 -47.91956 -11.81670 1.000 46.75680 24 PRO C N 1
ATOM 10113 C CA . PRO C 3 25 ? -39.65996 -47.89605 -11.08201 1.000 42.78189 24 PRO C CA 1
ATOM 10114 C C . PRO C 3 25 ? -39.88672 -47.59527 -9.60944 1.000 46.95626 24 PRO C C 1
ATOM 10115 O O . PRO C 3 25 ? -40.88999 -46.99801 -9.21544 1.000 49.12023 24 PRO C O 1
ATOM 10119 N N . LYS C 3 26 ? -38.91266 -48.00892 -8.79306 1.000 54.10197 25 LYS C N 1
ATOM 10120 C CA . LYS C 3 26 ? -39.02381 -47.84468 -7.34573 1.000 48.05442 25 LYS C CA 1
ATOM 10121 C C . LYS C 3 26 ? -39.25970 -46.39015 -6.95719 1.000 44.22930 25 LYS C C 1
ATOM 10122 O O . LYS C 3 26 ? -39.88237 -46.11695 -5.92412 1.000 45.13789 25 LYS C O 1
ATOM 10128 N N . ASN C 3 27 ? -38.78139 -45.44872 -7.77399 1.000 49.21284 26 ASN C N 1
ATOM 10129 C CA . ASN C 3 27 ? -38.89568 -44.03331 -7.43752 1.000 47.66151 26 ASN C CA 1
ATOM 10130 C C . ASN C 3 27 ? -40.35469 -43.61741 -7.27416 1.000 57.04979 26 ASN C C 1
ATOM 10131 O O . ASN C 3 27 ? -40.72255 -42.97473 -6.28391 1.000 54.09435 26 ASN C O 1
ATOM 10136 N N . HIS C 3 28 ? -41.20567 -43.98546 -8.23460 1.000 57.67836 27 HIS C N 1
ATOM 10137 C CA . HIS C 3 28 ? -42.61400 -43.60743 -8.20501 1.000 50.46031 27 HIS C CA 1
ATOM 10138 C C . HIS C 3 28 ? -43.53677 -44.73382 -7.76133 1.000 47.87482 27 HIS C C 1
ATOM 10139 O O . HIS C 3 28 ? -44.67073 -44.45735 -7.35669 1.000 47.05733 27 HIS C O 1
ATOM 10146 N N . ARG C 3 29 ? -43.08370 -45.98760 -7.83488 1.000 49.10539 28 ARG C N 1
ATOM 10147 C CA . ARG C 3 29 ? -43.94463 -47.11497 -7.49015 1.000 46.25726 28 ARG C CA 1
ATOM 10148 C C . ARG C 3 29 ? -44.35073 -47.08039 -6.02240 1.000 45.95917 28 ARG C C 1
ATOM 10149 O O . ARG C 3 29 ? -45.51650 -47.32387 -5.68969 1.000 49.39707 28 ARG C O 1
ATOM 10157 N N . GLU C 3 30 ? -43.40897 -46.77433 -5.13176 1.000 44.51640 29 GLU C N 1
ATOM 10158 C CA . GLU C 3 30 ? -43.71756 -46.80328 -3.70280 1.000 43.21177 29 GLU C CA 1
ATOM 10159 C C . GLU C 3 30 ? -44.79868 -45.80521 -3.30180 1.000 41.12350 29 GLU C C 1
ATOM 10160 O O . GLU C 3 30 ? -45.76906 -46.21881 -2.64228 1.000 39.96011 29 GLU C O 1
ATOM 10166 N N . PRO C 3 31 ? -44.71388 -44.51100 -3.63992 1.000 42.52312 30 PRO C N 1
ATOM 10167 C CA . PRO C 3 31 ? -45.79245 -43.59262 -3.23442 1.000 42.40922 30 PRO C CA 1
ATOM 10168 C C . PRO C 3 31 ? -47.13513 -43.91094 -3.86433 1.000 44.34592 30 PRO C C 1
ATOM 10169 O O . PRO C 3 31 ? -48.17532 -43.69684 -3.22829 1.000 40.71156 30 PRO C O 1
ATOM 10173 N N . ILE C 3 32 ? -47.14696 -44.40011 -5.10449 1.000 42.28797 31 ILE C N 1
ATOM 10174 C CA . ILE C 3 32 ? -48.41131 -44.68978 -5.77259 1.000 39.22933 31 ILE C CA 1
ATOM 10175 C C . ILE C 3 32 ? -49.09863 -45.88198 -5.11813 1.000 43.94514 31 ILE C C 1
ATOM 10176 O O . ILE C 3 32 ? -50.30187 -45.84559 -4.83604 1.000 45.82383 31 ILE C O 1
ATOM 10181 N N . LYS C 3 33 ? -48.34557 -46.95470 -4.85938 1.000 48.18651 32 LYS C N 1
ATOM 10182 C CA . LYS C 3 33 ? -48.92065 -48.10081 -4.16100 1.000 45.16202 32 LYS C CA 1
ATOM 10183 C C . LYS C 3 33 ? -49.34162 -47.72986 -2.74429 1.000 39.08247 32 LYS C C 1
ATOM 10184 O O . LYS C 3 33 ? -50.38227 -48.18928 -2.25836 1.000 39.86648 32 LYS C O 1
ATOM 10190 N N . GLY C 3 34 ? -48.54133 -46.90732 -2.06181 1.000 33.50726 33 GLY C N 1
ATOM 10191 C CA . GLY C 3 34 ? -48.89922 -46.50039 -0.71132 1.000 36.74207 33 GLY C CA 1
ATOM 10192 C C . GLY C 3 34 ? -50.20266 -45.72717 -0.66613 1.000 40.16424 33 GLY C C 1
ATOM 10193 O O . GLY C 3 34 ? -51.05598 -45.97013 0.18975 1.000 32.98168 33 GLY C O 1
ATOM 10194 N N . LEU C 3 35 ? -50.37088 -44.77919 -1.59017 1.000 47.91336 34 LEU C N 1
ATOM 10195 C CA . LEU C 3 35 ? -51.62700 -44.04148 -1.67814 1.000 41.65926 34 LEU C CA 1
ATOM 10196 C C . LEU C 3 35 ? -52.78221 -44.96648 -2.03730 1.000 38.50038 34 LEU C C 1
ATOM 10197 O O . LEU C 3 35 ? -53.87439 -44.86293 -1.46645 1.000 39.91978 34 LEU C O 1
ATOM 10202 N N . PHE C 3 36 ? -52.55379 -45.88128 -2.97991 1.000 35.38875 35 PHE C N 1
ATOM 10203 C CA . PHE C 3 36 ? -53.63619 -46.70148 -3.50731 1.000 34.09063 35 PHE C CA 1
ATOM 10204 C C . PHE C 3 36 ? -54.06652 -47.73226 -2.46413 1.000 35.38329 35 PHE C C 1
ATOM 10205 O O . PHE C 3 36 ? -55.26247 -47.90597 -2.20195 1.000 36.94329 35 PHE C O 1
ATOM 10213 N N . LYS C 3 37 ? -53.09783 -48.39933 -1.82379 1.000 38.48129 36 LYS C N 1
ATOM 10214 C CA . LYS C 3 37 ? -53.43269 -49.36248 -0.77715 1.000 40.69071 36 LYS C CA 1
ATOM 10215 C C . LYS C 3 37 ? -54.08732 -48.67702 0.41449 1.000 38.90612 36 LYS C C 1
ATOM 10216 O O . LYS C 3 37 ? -55.03139 -49.21524 1.00257 1.000 37.19419 36 LYS C O 1
ATOM 10222 N N . SER C 3 38 ? -53.60220 -47.48846 0.78394 1.000 34.98745 37 SER C N 1
ATOM 10223 C CA . SER C 3 38 ? -54.20872 -46.75470 1.89138 1.000 31.98922 37 SER C CA 1
ATOM 10224 C C . SER C 3 38 ? -55.65014 -46.37107 1.57859 1.000 41.44986 37 SER C C 1
ATOM 10225 O O . SER C 3 38 ? -56.51935 -46.42145 2.45760 1.000 42.90135 37 SER C O 1
ATOM 10228 N N . ALA C 3 39 ? -55.92025 -45.97319 0.33288 1.000 44.29354 38 ALA C N 1
ATOM 10229 C CA . ALA C 3 39 ? -57.28432 -45.63214 -0.05845 1.000 36.05521 38 ALA C CA 1
ATOM 10230 C C . ALA C 3 39 ? -58.20674 -46.84053 0.03915 1.000 38.69882 38 ALA C C 1
ATOM 10231 O O . ALA C 3 39 ? -59.35878 -46.71893 0.47221 1.000 47.63270 38 ALA C O 1
ATOM 10233 N N . VAL C 3 40 ? -57.72022 -48.01456 -0.36797 1.000 37.49712 39 VAL C N 1
ATOM 10234 C CA . VAL C 3 40 ? -58.54090 -49.22234 -0.31610 1.000 40.69699 39 VAL C CA 1
ATOM 10235 C C . VAL C 3 40 ? -58.89261 -49.56594 1.12674 1.000 47.50287 39 VAL C C 1
ATOM 10236 O O . VAL C 3 40 ? -60.04511 -49.88190 1.44604 1.000 48.07565 39 VAL C O 1
ATOM 10240 N N . GLU C 3 41 ? -57.90200 -49.50743 2.02095 1.000 39.17162 40 GLU C N 1
ATOM 10241 C CA . GLU C 3 41 ? -58.13911 -49.87225 3.41473 1.000 44.54963 40 GLU C CA 1
ATOM 10242 C C . GLU C 3 41 ? -59.11016 -48.90913 4.08743 1.000 51.05415 40 GLU C C 1
ATOM 10243 O O . GLU C 3 41 ? -59.99825 -49.33435 4.83589 1.000 53.14985 40 GLU C O 1
ATOM 10245 N N . GLN C 3 42 ? -58.95311 -47.60641 3.83997 1.000 44.97622 41 GLN C N 1
ATOM 10246 C CA . GLN C 3 42 ? -59.85110 -46.62706 4.44402 1.000 41.58249 41 GLN C CA 1
ATOM 10247 C C . GLN C 3 42 ? -61.28003 -46.80706 3.94810 1.000 45.81402 41 GLN C C 1
ATOM 10248 O O . GLN C 3 42 ? -62.23474 -46.70174 4.72668 1.000 52.88444 41 GLN C O 1
ATOM 10254 N N . PHE C 3 43 ? -61.44556 -47.07964 2.65348 1.000 49.40495 42 PHE C N 1
ATOM 10255 C CA . PHE C 3 43 ? -62.77509 -47.21986 2.07269 1.000 50.10016 42 PHE C CA 1
ATOM 10256 C C . PHE C 3 43 ? -63.41533 -48.55609 2.42003 1.000 51.23834 42 PHE C C 1
ATOM 10257 O O . PHE C 3 43 ? -64.63760 -48.62583 2.58400 1.000 51.11189 42 PHE C O 1
ATOM 10265 N N . SER C 3 44 ? -62.61917 -49.62243 2.52607 1.000 53.51801 43 SER C N 1
ATOM 10266 C CA . SER C 3 44 ? -63.18370 -50.92991 2.84329 1.000 55.59060 43 SER C CA 1
ATOM 10267 C C . SER C 3 44 ? -63.79852 -50.95088 4.23614 1.000 53.35597 43 SER C C 1
ATOM 10268 O O . SER C 3 44 ? -64.71206 -51.74124 4.49954 1.000 56.91177 43 SER C O 1
ATOM 10271 N N . SER C 3 45 ? -63.32055 -50.08912 5.13445 1.000 50.22576 44 SER C N 1
ATOM 10272 C CA . SER C 3 45 ? -63.82884 -49.99526 6.49683 1.000 50.97076 44 SER C CA 1
ATOM 10273 C C . SER C 3 45 ? -64.55352 -48.67565 6.74656 1.000 58.55971 44 SER C C 1
ATOM 10274 O O . SER C 3 45 ? -64.60714 -48.19808 7.88201 1.000 60.53659 44 SER C O 1
ATOM 10277 N N . ALA C 3 46 ? -65.10507 -48.07074 5.69091 1.000 61.41786 45 ALA C N 1
ATOM 10278 C CA . ALA C 3 46 ? -65.78861 -46.79035 5.84258 1.000 56.87653 45 ALA C CA 1
ATOM 10279 C C . ALA C 3 46 ? -67.05930 -46.91986 6.67326 1.000 60.27719 45 ALA C C 1
ATOM 10280 O O . ALA C 3 46 ? -67.44295 -45.97226 7.36798 1.000 55.12803 45 ALA C O 1
ATOM 10282 N N . ARG C 3 47 ? -67.72111 -48.07133 6.61856 1.000 62.99985 46 ARG C N 1
ATOM 10283 C CA . ARG C 3 47 ? -68.93291 -48.30694 7.39057 1.000 62.65670 46 ARG C CA 1
ATOM 10284 C C . ARG C 3 47 ? -68.66174 -48.99193 8.72336 1.000 63.29486 46 ARG C C 1
ATOM 10285 O O . ARG C 3 47 ? -69.61280 -49.31901 9.44070 1.000 62.36803 46 ARG C O 1
ATOM 10287 N N . ASP C 3 48 ? -67.39203 -49.22133 9.06642 1.000 65.79824 47 ASP C N 1
ATOM 10288 C CA . ASP C 3 48 ? -67.05444 -49.91712 10.30213 1.000 64.40835 47 ASP C CA 1
ATOM 10289 C C . ASP C 3 48 ? -67.42258 -49.09264 11.53312 1.000 58.39239 47 ASP C C 1
ATOM 10290 O O . ASP C 3 48 ? -67.60335 -49.65921 12.61664 1.000 58.39961 47 ASP C O 1
ATOM 10295 N N . PHE C 3 49 ? -67.56132 -47.76949 11.38700 1.000 58.62931 48 PHE C N 1
ATOM 10296 C CA . PHE C 3 49 ? -67.87703 -46.92086 12.53466 1.000 61.55274 48 PHE C CA 1
ATOM 10297 C C . PHE C 3 49 ? -69.23706 -47.26913 13.12685 1.000 66.83791 48 PHE C C 1
ATOM 10298 O O . PHE C 3 49 ? -69.42931 -47.19299 14.34576 1.000 62.57528 48 PHE C O 1
ATOM 10306 N N . PHE C 3 50 ? -70.19438 -47.65265 12.27900 1.000 69.30704 49 PHE C N 1
ATOM 10307 C CA . PHE C 3 50 ? -71.55292 -47.93420 12.72883 1.000 71.42158 49 PHE C CA 1
ATOM 10308 C C . PHE C 3 50 ? -71.64798 -49.17060 13.61372 1.000 76.91059 49 PHE C C 1
ATOM 10309 O O . PHE C 3 50 ? -72.68812 -49.37363 14.24876 1.000 79.96248 49 PHE C O 1
ATOM 10317 N N . LYS C 3 51 ? -70.60142 -49.99386 13.67602 1.000 72.25692 50 LYS C N 1
ATOM 10318 C CA . LYS C 3 51 ? -70.62325 -51.23404 14.43852 1.000 64.59126 50 LYS C CA 1
ATOM 10319 C C . LYS C 3 51 ? -69.98916 -51.08832 15.81749 1.000 64.96319 50 LYS C C 1
ATOM 10320 O O . LYS C 3 51 ? -69.65765 -52.09787 16.44813 1.000 68.40385 50 LYS C O 1
ATOM 10322 N N . ASN C 3 52 ? -69.80983 -49.86025 16.29696 1.000 62.34075 51 ASN C N 1
ATOM 10323 C CA . ASN C 3 52 ? -69.21615 -49.60805 17.60191 1.000 67.57601 51 ASN C CA 1
ATOM 10324 C C . ASN C 3 52 ? -70.22383 -48.88401 18.48377 1.000 70.75153 51 ASN C C 1
ATOM 10325 O O . ASN C 3 52 ? -70.89344 -47.94483 18.03988 1.000 74.85907 51 ASN C O 1
ATOM 10330 N N . GLU C 3 53 ? -70.32462 -49.32721 19.73874 1.000 74.79104 52 GLU C N 1
ATOM 10331 C CA . GLU C 3 53 ? -71.25119 -48.71801 20.68479 1.000 77.28347 52 GLU C CA 1
ATOM 10332 C C . GLU C 3 53 ? -70.76724 -47.37134 21.20418 1.000 75.59604 52 GLU C C 1
ATOM 10333 O O . GLU C 3 53 ? -71.54406 -46.66491 21.85485 1.000 82.38331 52 GLU C O 1
ATOM 10335 N N . ASN C 3 54 ? -69.51898 -46.99923 20.93476 1.000 73.81583 53 ASN C N 1
ATOM 10336 C CA . ASN C 3 54 ? -68.96344 -45.73910 21.40671 1.000 75.68454 53 ASN C CA 1
ATOM 10337 C C . ASN C 3 54 ? -69.17102 -44.59182 20.42595 1.000 69.00372 53 ASN C C 1
ATOM 10338 O O . ASN C 3 54 ? -68.74369 -43.46938 20.71111 1.000 61.95453 53 ASN C O 1
ATOM 10343 N N . TYR C 3 55 ? -69.81203 -44.83686 19.28543 1.000 64.72756 54 TYR C N 1
ATOM 10344 C CA . TYR C 3 55 ? -70.02520 -43.81668 18.26786 1.000 64.93013 54 TYR C CA 1
ATOM 10345 C C . TYR C 3 55 ? -71.51927 -43.63551 18.04325 1.000 65.15135 54 TYR C C 1
ATOM 10346 O O . TYR C 3 55 ? -72.23130 -44.60560 17.75867 1.000 60.85408 54 TYR C O 1
ATOM 10355 N N . SER C 3 56 ? -71.98858 -42.39546 18.16085 1.000 64.14832 55 SER C N 1
ATOM 10356 C CA . SER C 3 56 ? -73.38383 -42.09795 17.87485 1.000 60.66451 55 SER C CA 1
ATOM 10357 C C . SER C 3 56 ? -73.64529 -42.18176 16.37450 1.000 59.63314 55 SER C C 1
ATOM 10358 O O . SER C 3 56 ? -72.73637 -42.03304 15.55240 1.000 64.73861 55 SER C O 1
ATOM 10361 N N . LYS C 3 57 ? -74.90863 -42.43457 16.02372 1.000 53.91950 56 LYS C N 1
ATOM 10362 C CA . LYS C 3 57 ? -75.26394 -42.63805 14.62214 1.000 48.84348 56 LYS C CA 1
ATOM 10363 C C . LYS C 3 57 ? -74.96998 -41.39840 13.78625 1.000 54.45335 56 LYS C C 1
ATOM 10364 O O . LYS C 3 57 ? -74.46238 -41.50482 12.66329 1.000 56.56083 56 LYS C O 1
ATOM 10366 N N . GLU C 3 58 ? -75.28939 -40.21351 14.31261 1.000 59.06806 57 GLU C N 1
ATOM 10367 C CA . GLU C 3 58 ? -74.97409 -38.98034 13.59822 1.000 58.61220 57 GLU C CA 1
ATOM 10368 C C . GLU C 3 58 ? -73.46898 -38.80970 13.43700 1.000 58.09029 57 GLU C C 1
ATOM 10369 O O . GLU C 3 58 ? -72.99330 -38.38605 12.37668 1.000 53.54299 57 GLU C O 1
ATOM 10371 N N . LEU C 3 59 ? -72.70403 -39.12659 14.48445 1.000 59.69166 58 LEU C N 1
ATOM 10372 C CA . LEU C 3 59 ? -71.24938 -39.08900 14.37894 1.000 56.48521 58 LEU C CA 1
ATOM 10373 C C . LEU C 3 59 ? -70.74306 -40.12985 13.38876 1.000 53.88943 58 LEU C C 1
ATOM 10374 O O . LEU C 3 59 ? -69.82809 -39.85720 12.60241 1.000 56.09004 58 LEU C O 1
ATOM 10379 N N . ALA C 3 60 ? -71.32375 -41.33271 13.41773 1.000 52.70893 59 ALA C N 1
ATOM 10380 C CA . ALA C 3 60 ? -70.92924 -42.37146 12.47176 1.000 55.73603 59 ALA C CA 1
ATOM 10381 C C . ALA C 3 60 ? -71.23408 -41.95360 11.03948 1.000 57.79658 59 ALA C C 1
ATOM 10382 O O . ALA C 3 60 ? -70.47414 -42.27134 10.11673 1.000 52.23002 59 ALA C O 1
ATOM 10384 N N . GLU C 3 61 ? -72.35103 -41.25083 10.83298 1.000 63.37797 60 GLU C N 1
ATOM 10385 C CA . GLU C 3 61 ? -72.64068 -40.69310 9.51639 1.000 64.43927 60 GLU C CA 1
ATOM 10386 C C . GLU C 3 61 ? -71.56663 -39.69832 9.09848 1.000 65.13830 60 GLU C C 1
ATOM 10387 O O . GLU C 3 61 ? -71.11721 -39.70495 7.94704 1.000 67.10460 60 GLU C O 1
ATOM 10393 N N . LYS C 3 62 ? -71.14276 -38.83465 10.02443 1.000 60.49100 61 LYS C N 1
ATOM 10394 C CA . LYS C 3 62 ? -70.08957 -37.87281 9.71806 1.000 54.24084 61 LYS C CA 1
ATOM 10395 C C . LYS C 3 62 ? -68.77964 -38.57643 9.38347 1.000 56.50323 61 LYS C C 1
ATOM 10396 O O . LYS C 3 62 ? -68.08138 -38.18916 8.43928 1.000 56.91176 61 LYS C O 1
ATOM 10402 N N . PHE C 3 63 ? -68.43183 -39.61570 10.14644 1.000 57.49303 62 PHE C N 1
ATOM 10403 C CA . PHE C 3 63 ? -67.19902 -40.35331 9.88611 1.000 55.42867 62 PHE C CA 1
ATOM 10404 C C . PHE C 3 63 ? -67.24764 -41.06892 8.54124 1.000 55.09493 62 PHE C C 1
ATOM 10405 O O . PHE C 3 63 ? -66.24543 -41.10754 7.81731 1.000 55.44961 62 PHE C O 1
ATOM 10413 N N . ASN C 3 64 ? -68.40022 -41.64944 8.19610 1.000 55.81389 63 ASN C N 1
ATOM 10414 C CA . ASN C 3 64 ? -68.51232 -42.39986 6.94900 1.000 54.94714 63 ASN C CA 1
ATOM 10415 C C . ASN C 3 64 ? -68.31132 -41.49833 5.73707 1.000 55.97164 63 ASN C C 1
ATOM 10416 O O . ASN C 3 64 ? -67.67347 -41.89886 4.75634 1.000 55.03223 63 ASN C O 1
ATOM 10421 N N . LYS C 3 65 ? -68.85677 -40.27989 5.78086 1.000 58.73244 64 LYS C N 1
ATOM 10422 C CA . LYS C 3 65 ? -68.70064 -39.36155 4.65676 1.000 58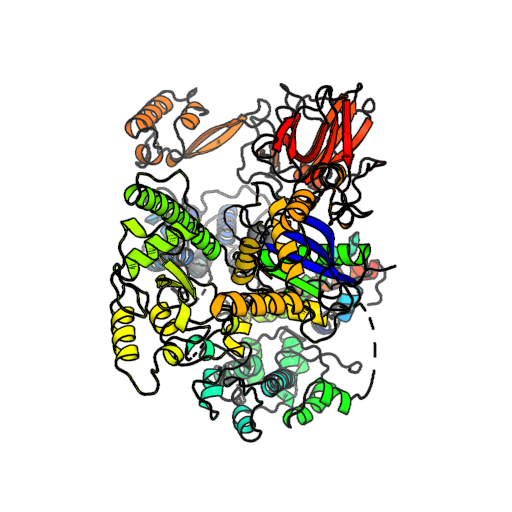.77283 64 LYS C CA 1
ATOM 10423 C C . LYS C 3 65 ? -67.24026 -38.97507 4.45472 1.000 56.42122 64 LYS C C 1
ATOM 10424 O O . LYS C 3 65 ? -66.74884 -38.95712 3.32022 1.000 52.83848 64 LYS C O 1
ATOM 10430 N N . GLU C 3 66 ? -66.52742 -38.66349 5.54178 1.000 53.58909 65 GLU C N 1
ATOM 10431 C CA . GLU C 3 66 ? -65.10946 -38.34023 5.41515 1.000 51.69517 65 GLU C CA 1
ATOM 10432 C C . GLU C 3 66 ? -64.30466 -39.54409 4.94620 1.000 52.99418 65 GLU C C 1
ATOM 10433 O O . GLU C 3 66 ? -63.38015 -39.39892 4.13946 1.000 53.30889 65 GLU C O 1
ATOM 10439 N N . ALA C 3 67 ? -64.63512 -40.73863 5.44387 1.000 48.63346 66 ALA C N 1
ATOM 10440 C CA . ALA C 3 67 ? -63.87741 -41.92884 5.06892 1.000 44.07201 66 ALA C CA 1
ATOM 10441 C C . ALA C 3 67 ? -63.96310 -42.19208 3.57050 1.000 47.06984 66 ALA C C 1
ATOM 10442 O O . ALA C 3 67 ? -62.95193 -42.49817 2.92723 1.000 45.31361 66 ALA C O 1
ATOM 10444 N N . VAL C 3 68 ? -65.16156 -42.07717 2.99531 1.000 48.70732 67 VAL C N 1
ATOM 10445 C CA . VAL C 3 68 ? -65.30745 -42.26956 1.55646 1.000 48.16177 67 VAL C CA 1
ATOM 10446 C C . VAL C 3 68 ? -64.67804 -41.10986 0.79448 1.000 48.35324 67 VAL C C 1
ATOM 10447 O O . VAL C 3 68 ? -63.98180 -41.31449 -0.20672 1.000 44.26691 67 VAL C O 1
ATOM 10451 N N . ASN C 3 69 ? -64.90774 -39.87702 1.25436 1.000 51.62756 68 ASN C N 1
ATOM 10452 C CA . ASN C 3 69 ? -64.33510 -38.71356 0.58290 1.000 48.85183 68 ASN C CA 1
ATOM 10453 C C . ASN C 3 69 ? -62.81326 -38.76221 0.60158 1.000 51.38724 68 ASN C C 1
ATOM 10454 O O . ASN C 3 69 ? -62.16001 -38.51254 -0.41747 1.000 54.47540 68 ASN C O 1
ATOM 10459 N N . GLU C 3 70 ? -62.23092 -39.08240 1.75917 1.000 49.28747 69 GLU C N 1
ATOM 10460 C CA . GLU C 3 70 ? -60.77676 -39.14715 1.86866 1.000 50.44464 69 GLU C CA 1
ATOM 10461 C C . GLU C 3 70 ? -60.20590 -40.24085 0.97437 1.000 47.22108 69 GLU C C 1
ATOM 10462 O O . GLU C 3 70 ? -59.21123 -40.02962 0.27114 1.000 45.29865 69 GLU C O 1
ATOM 10468 N N . ALA C 3 71 ? -60.83152 -41.41996 0.98390 1.000 43.41626 70 ALA C N 1
ATOM 10469 C CA . ALA C 3 71 ? -60.29636 -42.54910 0.23021 1.000 42.15810 70 ALA C CA 1
ATOM 10470 C C . ALA C 3 71 ? -60.43074 -42.33277 -1.27318 1.000 47.43047 70 ALA C C 1
ATOM 10471 O O . ALA C 3 71 ? -59.55315 -42.73974 -2.04391 1.000 49.46843 70 ALA C O 1
ATOM 10473 N N . VAL C 3 72 ? -61.52238 -41.69944 -1.71001 1.000 47.02399 71 VAL C N 1
ATOM 10474 C CA . VAL C 3 72 ? -61.68236 -41.38400 -3.12826 1.000 41.20624 71 VAL C CA 1
ATOM 10475 C C . VAL C 3 72 ? -60.60818 -40.40172 -3.57883 1.000 42.08852 71 VAL C C 1
ATOM 10476 O O . VAL C 3 72 ? -60.06501 -40.51345 -4.68588 1.000 46.57840 71 VAL C O 1
ATOM 10480 N N . GLU C 3 73 ? -60.28269 -39.42657 -2.72575 1.000 43.50814 72 GLU C N 1
ATOM 10481 C CA . GLU C 3 73 ? -59.26121 -38.44211 -3.07065 1.000 46.96866 72 GLU C CA 1
ATOM 10482 C C . GLU C 3 73 ? -57.90282 -39.10094 -3.28331 1.000 49.72805 72 GLU C C 1
ATOM 10483 O O . GLU C 3 73 ? -57.16618 -38.73592 -4.20738 1.000 47.92907 72 GLU C O 1
ATOM 10489 N N . LYS C 3 74 ? -57.55051 -40.07081 -2.43500 1.000 51.98050 73 LYS C N 1
ATOM 10490 C CA . LYS C 3 74 ? -56.23783 -40.70465 -2.53428 1.000 45.41451 73 LYS C CA 1
ATOM 10491 C C . LYS C 3 74 ? -56.08702 -41.48025 -3.83901 1.000 40.57873 73 LYS C C 1
ATOM 10492 O O . LYS C 3 74 ? -55.05213 -41.38553 -4.50928 1.000 42.04204 73 LYS C O 1
ATOM 10498 N N . LEU C 3 75 ? -57.10642 -42.25644 -4.21908 1.000 41.39412 74 LEU C N 1
ATOM 10499 C CA . LEU C 3 75 ? -57.01233 -43.00469 -5.46784 1.000 42.90209 74 LEU C CA 1
ATOM 10500 C C . LEU C 3 75 ? -56.98050 -42.07510 -6.67492 1.000 47.87277 74 LEU C C 1
ATOM 10501 O O . LEU C 3 75 ? -56.29115 -42.36984 -7.65817 1.000 49.34809 74 LEU C O 1
ATOM 10506 N N . GLN C 3 76 ? -57.69877 -40.95032 -6.62153 1.000 45.43136 75 GLN C N 1
ATOM 10507 C CA . GLN C 3 76 ? -57.59354 -39.96999 -7.69878 1.000 49.65681 75 GLN C CA 1
ATOM 10508 C C . GLN C 3 76 ? -56.16527 -39.45628 -7.83380 1.000 51.14806 75 GLN C C 1
ATOM 10509 O O . GLN C 3 76 ? -55.66415 -39.27498 -8.95017 1.000 54.54285 75 GLN C O 1
ATOM 10515 N N . LYS C 3 77 ? -55.49590 -39.21047 -6.70483 1.000 48.25689 76 LYS C N 1
ATOM 10516 C CA . LYS C 3 77 ? -54.07869 -38.86736 -6.74640 1.000 45.44531 76 LYS C CA 1
ATOM 10517 C C . LYS C 3 77 ? -53.25099 -40.02905 -7.27993 1.000 46.93971 76 LYS C C 1
ATOM 10518 O O . LYS C 3 77 ? -52.29357 -39.82393 -8.03398 1.000 48.33088 76 LYS C O 1
ATOM 10524 N N . ALA C 3 78 ? -53.60388 -41.25803 -6.89514 1.000 45.60843 77 ALA C N 1
ATOM 10525 C CA . ALA C 3 78 ? -52.83535 -42.42376 -7.32189 1.000 46.07432 77 ALA C CA 1
ATOM 10526 C C . ALA C 3 78 ? -52.91398 -42.61901 -8.83152 1.000 49.18954 77 ALA C C 1
ATOM 10527 O O . ALA C 3 78 ? -51.89565 -42.85758 -9.49138 1.000 51.52606 77 ALA C O 1
ATOM 10529 N N . ILE C 3 79 ? -54.12013 -42.52767 -9.39730 1.000 47.84561 78 ILE C N 1
ATOM 10530 C CA . ILE C 3 79 ? -54.26695 -42.65616 -10.84506 1.000 47.68248 78 ILE C CA 1
ATOM 10531 C C . ILE C 3 79 ? -53.56344 -41.50902 -11.55223 1.000 49.86854 78 ILE C C 1
ATOM 10532 O O . ILE C 3 79 ? -52.86415 -41.71069 -12.55255 1.000 48.94517 78 ILE C O 1
ATOM 10537 N N . ASP C 3 80 ? -53.73141 -40.28857 -11.03803 1.000 50.02504 79 ASP C N 1
ATOM 10538 C CA . ASP C 3 80 ? -53.17410 -39.11657 -11.70390 1.000 50.40746 79 ASP C CA 1
ATOM 10539 C C . ASP C 3 80 ? -51.65736 -39.20806 -11.80417 1.000 55.92158 79 ASP C C 1
ATOM 10540 O O . ASP C 3 80 ? -51.07449 -38.86502 -12.83943 1.000 59.93280 79 ASP C O 1
ATOM 10545 N N . LEU C 3 81 ? -51.00070 -39.67265 -10.7404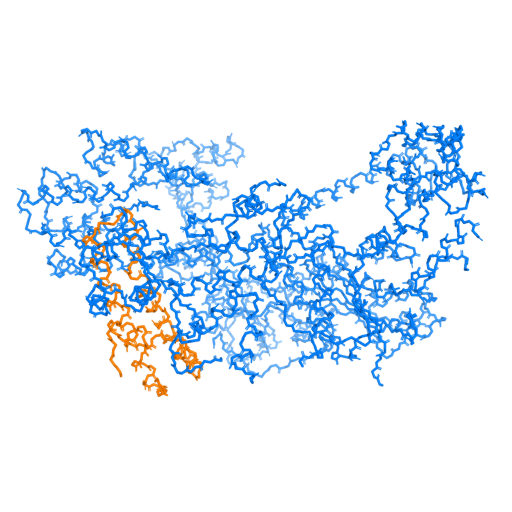7 1.000 52.27291 80 LEU C N 1
ATOM 10546 C CA . LEU C 3 81 ? -49.54888 -39.78943 -10.76418 1.000 50.82101 80 LEU C CA 1
ATOM 10547 C C . LEU C 3 81 ? -49.08558 -40.99475 -11.57157 1.000 49.12114 80 LEU C C 1
ATOM 10548 O O . LEU C 3 81 ? -48.04211 -40.92914 -12.23194 1.000 48.67268 80 LEU C O 1
ATOM 10553 N N . ALA C 3 82 ? -49.83581 -42.09804 -11.52864 1.000 46.15537 81 ALA C N 1
ATOM 10554 C CA . ALA C 3 82 ? -49.48169 -43.25873 -12.33761 1.000 50.81318 81 ALA C CA 1
ATOM 10555 C C . ALA C 3 82 ? -49.75920 -43.00743 -13.81458 1.000 58.03726 81 ALA C C 1
ATOM 10556 O O . ALA C 3 82 ? -48.96963 -43.41252 -14.67559 1.000 56.89100 81 ALA C O 1
ATOM 10558 N N . GLU C 3 83 ? -50.87650 -42.34369 -14.13018 1.000 56.60875 82 GLU C N 1
ATOM 10559 C CA . GLU C 3 83 ? -51.13926 -41.97508 -15.51793 1.000 51.69789 82 GLU C CA 1
ATOM 10560 C C . GLU C 3 83 ? -50.08008 -41.01710 -16.04308 1.000 56.35527 82 GLU C C 1
ATOM 10561 O O . GLU C 3 83 ? -49.78081 -41.01831 -17.24264 1.000 68.05744 82 GLU C O 1
ATOM 10563 N N . LYS C 3 84 ? -49.50799 -40.19031 -15.16368 1.000 46.00090 83 LYS C N 1
ATOM 10564 C CA . LYS C 3 84 ? -48.38776 -39.34510 -15.56097 1.000 54.36871 83 LYS C CA 1
ATOM 10565 C C . LYS C 3 84 ? -47.20355 -40.18228 -16.02576 1.000 58.15037 83 LYS C C 1
ATOM 10566 O O . LYS C 3 84 ? -46.41171 -39.73122 -16.86151 1.000 57.55476 83 LYS C O 1
ATOM 10572 N N . GLN C 3 85 ? -47.06932 -41.39905 -15.50089 1.000 59.37538 84 GLN C N 1
ATOM 10573 C CA . GLN C 3 85 ? -46.02077 -42.32485 -15.90225 1.000 56.29944 84 GLN C CA 1
ATOM 10574 C C . GLN C 3 85 ? -46.46697 -43.27085 -17.01051 1.000 57.25893 84 GLN C C 1
ATOM 10575 O O . GLN C 3 85 ? -45.70167 -44.16159 -17.39263 1.000 60.98719 84 GLN C O 1
ATOM 10581 N N . GLY C 3 86 ? -47.68080 -43.10071 -17.53108 1.000 58.28740 85 GLY C N 1
ATOM 10582 C CA . GLY C 3 86 ? -48.15316 -43.91460 -18.63476 1.000 68.11495 85 GLY C CA 1
ATOM 10583 C C . GLY C 3 86 ? -48.55361 -45.32502 -18.25339 1.000 64.80372 85 GLY C C 1
ATOM 10584 O O . GLY C 3 86 ? -47.90774 -46.29285 -18.66654 1.000 53.90136 85 GLY C O 1
ATOM 10585 N N . ILE C 3 87 ? -49.61807 -45.45676 -17.46621 1.000 61.98620 86 ILE C N 1
ATOM 10586 C CA . ILE C 3 87 ? -50.11354 -46.75396 -17.01957 1.000 67.15665 86 ILE C CA 1
ATOM 10587 C C . ILE C 3 87 ? -51.35165 -47.11792 -17.82539 1.000 69.26046 86 ILE C C 1
ATOM 10588 O O . ILE C 3 87 ? -52.24514 -46.28527 -18.03068 1.000 67.21353 86 ILE C O 1
ATOM 10593 N N . GLN C 3 88 ? -51.40260 -48.36816 -18.28932 1.000 69.81917 87 GLN C N 1
ATOM 10594 C CA . GLN C 3 88 ? -52.54314 -48.88389 -19.04653 1.000 61.09717 87 GLN C CA 1
ATOM 10595 C C . GLN C 3 88 ? -53.68922 -49.25711 -18.10089 1.000 62.99171 87 GLN C C 1
ATOM 10596 O O . GLN C 3 88 ? -54.12439 -50.40534 -18.01525 1.000 66.67110 87 GLN C O 1
ATOM 10602 N N . PHE C 3 89 ? -54.18078 -48.25196 -17.38349 1.000 66.50524 88 PHE C N 1
ATOM 10603 C CA . PHE C 3 89 ? -55.22525 -48.46762 -16.38723 1.000 73.02741 88 PHE C CA 1
ATOM 10604 C C . PHE C 3 89 ? -56.55494 -48.81682 -17.04643 1.000 77.78140 88 PHE C C 1
ATOM 10605 O O . PHE C 3 89 ? -57.27273 -49.70294 -16.58295 1.000 76.50446 88 PHE C O 1
#

Nearest PDB structures (foldseek):
  8hnt-assembly1_A  TM=1.001E+00  e=0.000E+00  Haemophilus parainfluenzae
  6je4-assembly3_K  TM=8.344E-01  e=0.000E+00  Neisseria meningitidis 8013
  6je4-assembly1_A  TM=8.362E-01  e=0.000E+00  Neisseria meningitidis 8013
  6je4-assembly4_O  TM=8.353E-01  e=0.000E+00  Neisseria meningitidis 8013
  8hnv-assembly1_A  TM=9.440E-01  e=1.856E-99  Haemophilus parainfluenzae